Protein AF-0000000084991241 (afdb_homodimer)

Solvent-accessible surface area (backbone atoms only — not comparable to full-atom values): 56191 Å² total; per-residue (Å²): 125,85,72,79,78,46,62,22,39,19,55,12,37,28,38,15,40,10,32,26,46,8,38,33,33,57,78,67,68,42,85,61,60,56,41,78,39,54,29,81,85,65,48,77,44,79,46,64,44,72,45,77,48,76,60,95,70,32,11,34,12,25,14,63,29,43,26,50,63,23,91,48,83,62,43,68,37,41,25,29,13,36,32,29,78,37,83,52,76,44,83,46,61,34,62,17,34,6,31,23,66,34,50,50,51,98,45,55,55,77,35,48,34,53,34,70,50,17,47,50,27,28,53,50,35,33,57,75,64,49,59,90,92,59,23,26,40,36,34,37,27,20,74,67,20,44,68,48,18,72,78,48,67,33,61,79,55,34,29,44,65,11,30,68,31,38,44,54,73,26,57,28,59,53,80,44,65,64,65,52,51,50,52,41,50,44,41,50,36,25,27,41,59,72,64,46,40,56,37,37,37,14,48,44,69,69,46,42,52,50,46,44,74,64,52,46,55,70,71,36,50,36,64,37,53,42,39,50,48,64,48,44,44,49,38,41,71,75,61,33,50,30,37,29,44,38,39,44,45,74,48,44,36,17,25,41,27,47,23,37,46,48,42,74,87,59,34,51,36,36,47,32,28,50,21,22,50,31,24,47,51,22,45,23,39,64,55,29,46,50,30,60,67,39,92,44,68,66,56,31,49,50,55,31,51,76,67,71,44,52,45,36,38,15,51,44,16,38,38,19,13,49,42,50,20,56,72,37,69,62,57,34,47,41,11,13,37,24,18,50,96,86,66,49,75,58,18,23,11,68,52,23,42,54,56,33,44,77,62,72,20,87,62,76,82,39,69,68,55,55,73,54,16,38,34,41,31,11,44,7,57,62,34,61,34,46,31,24,21,50,41,42,31,48,53,69,32,26,79,41,40,32,21,38,63,70,58,27,57,75,67,72,49,81,63,47,70,60,54,84,74,52,63,67,53,51,53,49,49,58,63,49,18,74,76,28,19,28,25,38,47,40,75,10,18,46,36,54,90,48,63,51,65,58,47,49,65,76,44,59,88,50,60,71,46,46,38,55,29,34,30,60,63,51,49,48,31,20,75,66,68,41,66,55,51,74,43,42,63,42,58,34,47,95,38,74,49,72,62,55,53,53,54,53,49,70,73,40,48,38,40,35,36,37,33,12,81,90,34,25,58,32,53,51,8,47,54,34,34,74,72,70,44,24,76,33,43,24,29,38,36,19,46,50,79,41,96,76,43,44,74,40,78,74,46,35,29,40,55,32,46,67,62,80,78,90,46,50,66,23,40,38,36,38,50,75,125,84,71,80,77,46,63,21,40,19,54,12,38,29,36,14,40,9,33,26,46,8,38,32,33,57,79,68,68,42,84,61,60,57,40,79,39,53,30,82,83,66,48,77,44,78,45,63,45,72,44,78,47,75,60,97,71,31,12,33,12,24,12,63,30,43,27,51,65,23,92,47,83,63,43,68,38,42,27,29,13,37,30,29,78,36,83,51,77,43,83,47,60,33,62,18,34,6,31,22,66,34,51,50,52,97,47,55,56,75,35,47,35,52,34,69,51,18,48,50,25,28,52,52,36,33,56,74,64,49,58,89,90,58,22,27,38,36,34,37,26,20,73,68,19,43,67,49,18,72,76,49,69,33,63,80,53,34,29,46,66,11,30,67,31,38,44,53,72,27,59,28,59,54,80,46,65,64,66,53,52,49,53,39,50,46,40,50,35,26,26,42,59,71,65,46,40,57,37,36,37,16,46,45,69,70,48,43,53,52,46,44,73,63,53,46,56,69,70,35,52,36,64,38,54,42,40,49,47,64,48,43,44,48,38,40,72,74,60,32,50,30,38,29,43,38,38,43,46,73,48,43,35,17,26,40,27,47,23,37,47,48,44,75,86,57,34,50,36,38,45,31,28,51,22,22,50,30,25,48,50,21,44,23,39,64,55,30,46,50,29,60,67,39,92,44,68,66,57,32,50,50,55,31,52,76,68,72,43,50,48,35,37,15,52,43,15,38,38,19,12,50,42,49,20,56,72,38,68,63,57,34,47,41,10,14,37,25,17,50,97,86,66,48,76,59,18,22,10,68,52,24,42,54,54,33,45,77,62,72,21,86,62,77,82,39,68,68,55,56,72,53,16,38,33,41,30,10,44,7,58,62,34,59,34,48,30,25,21,50,43,44,31,47,54,70,34,25,81,42,40,32,21,37,63,70,57,28,57,74,67,72,48,80,62,46,69,60,53,82,75,52,62,67,52,52,54,48,49,58,63,48,18,72,76,28,19,28,25,36,48,40,74,10,19,46,36,53,91,48,64,51,66,59,48,50,66,76,43,61,88,52,60,71,45,47,38,56,28,34,30,61,65,50,48,48,30,20,74,65,68,39,66,55,51,75,43,41,63,42,57,34,46,94,39,75,48,73,64,54,52,52,54,54,49,71,74,39,47,37,39,35,35,37,32,12,82,90,35,24,58,33,54,51,8,47,55,34,34,75,72,71,44,22,77,33,43,24,31,37,36,21,47,50,80,42,97,75,43,43,75,41,78,73,45,36,29,40,55,31,48,69,62,79,80,89,46,51,64,24,42,37,37,37,52,75

Structure (mmCIF, N/CA/C/O backbone):
data_AF-0000000084991241-model_v1
#
loop_
_entity.id
_entity.type
_entity.pdbx_description
1 polymer 'Cobalt-precorrin-5B C(1)-methyltransferase'
#
loop_
_atom_site.group_PDB
_atom_site.id
_atom_site.type_symbol
_atom_site.label_atom_id
_atom_site.label_alt_id
_atom_site.label_comp_id
_atom_site.label_asym_id
_atom_site.label_entity_id
_atom_site.label_seq_id
_atom_site.pdbx_PDB_ins_code
_atom_site.Cartn_x
_atom_site.Cartn_y
_atom_site.Cartn_z
_atom_site.occupancy
_atom_site.B_iso_or_equiv
_atom_site.auth_seq_id
_atom_site.auth_comp_id
_atom_site.auth_asym_id
_atom_site.auth_atom_id
_atom_site.pdbx_PDB_model_num
ATOM 1 N N . MET A 1 1 ? -9.523 19.625 30.047 1 28.41 1 MET A N 1
ATOM 2 C CA . MET A 1 1 ? -9.273 21 29.609 1 28.41 1 MET A CA 1
ATOM 3 C C . MET A 1 1 ? -7.891 21.141 28.984 1 28.41 1 MET A C 1
ATOM 5 O O . MET A 1 1 ? -6.879 20.922 29.656 1 28.41 1 MET A O 1
ATOM 9 N N . LYS A 1 2 ? -7.734 20.703 27.797 1 43.97 2 LYS A N 1
ATOM 10 C CA . LYS A 1 2 ? -6.375 20.766 27.266 1 43.97 2 LYS A CA 1
ATOM 11 C C . LYS A 1 2 ? -5.754 22.141 27.5 1 43.97 2 LYS A C 1
ATOM 13 O O . LYS A 1 2 ? -6.297 23.156 27.062 1 43.97 2 LYS A O 1
ATOM 18 N N . LYS A 1 3 ? -5.043 22.297 28.469 1 47.41 3 LYS A N 1
ATOM 19 C CA . LYS A 1 3 ? -4.371 23.516 28.953 1 47.41 3 LYS A CA 1
ATOM 20 C C . LYS A 1 3 ? -3.645 24.219 27.812 1 47.41 3 LYS A C 1
ATOM 22 O O . LYS A 1 3 ? -2.893 23.594 27.062 1 47.41 3 LYS A O 1
ATOM 27 N N . SER A 1 4 ? -4.254 25.312 27.312 1 57.84 4 SER A N 1
ATOM 28 C CA . SER A 1 4 ? -3.654 26.172 26.312 1 57.84 4 SER A CA 1
ATOM 29 C C . SER A 1 4 ? -2.166 26.391 26.578 1 57.84 4 SER A C 1
ATOM 31 O O . SER A 1 4 ? -1.769 26.672 27.703 1 57.84 4 SER A O 1
ATOM 33 N N . ARG A 1 5 ? -1.235 25.812 25.797 1 69.88 5 ARG A N 1
ATOM 34 C CA . ARG A 1 5 ? 0.209 25.922 25.969 1 69.88 5 ARG A CA 1
ATOM 35 C C . ARG A 1 5 ? 0.643 27.391 25.969 1 69.88 5 ARG A C 1
ATOM 37 O O . ARG A 1 5 ? 0.166 28.188 25.172 1 69.88 5 ARG A O 1
ATOM 44 N N . ARG A 1 6 ? 1.425 27.75 27.031 1 75.5 6 ARG A N 1
ATOM 45 C CA . ARG A 1 6 ? 1.89 29.109 27.25 1 75.5 6 ARG A CA 1
ATOM 46 C C . ARG A 1 6 ? 2.939 29.5 26.203 1 75.5 6 ARG A C 1
ATOM 48 O O . ARG A 1 6 ? 3.896 28.766 25.969 1 75.5 6 ARG A O 1
ATOM 55 N N . HIS A 1 7 ? 2.686 30.625 25.562 1 83.12 7 HIS A N 1
ATOM 56 C CA . HIS A 1 7 ? 3.658 31.188 24.641 1 83.12 7 HIS A CA 1
ATOM 57 C C . HIS A 1 7 ? 4.832 31.812 25.391 1 83.12 7 HIS A C 1
ATOM 59 O O . HIS A 1 7 ? 4.727 32.094 26.578 1 83.12 7 HIS A O 1
ATOM 65 N N . GLY A 1 8 ? 5.977 31.891 24.719 1 87.25 8 GLY A N 1
ATOM 66 C CA . GLY A 1 8 ? 7.156 32.531 25.266 1 87.25 8 GLY A CA 1
ATOM 67 C C . GLY A 1 8 ? 7.684 33.656 24.375 1 87.25 8 GLY A C 1
ATOM 68 O O . GLY A 1 8 ? 6.965 34.156 23.516 1 87.25 8 GLY A O 1
ATOM 69 N N . TYR A 1 9 ? 8.93 34.094 24.766 1 92.25 9 TYR A N 1
ATOM 70 C CA . TYR A 1 9 ? 9.586 35.156 24 1 92.25 9 TYR A CA 1
ATOM 71 C C . TYR A 1 9 ? 10.852 34.625 23.328 1 92.25 9 TYR A C 1
ATOM 73 O O . TYR A 1 9 ? 11.562 33.812 23.906 1 92.25 9 TYR A O 1
ATOM 81 N N . THR A 1 10 ? 11.125 35.125 22.141 1 93.38 10 THR A N 1
ATOM 82 C CA . THR A 1 10 ? 12.312 34.688 21.406 1 93.38 10 THR A CA 1
ATOM 83 C C . THR A 1 10 ? 13.562 35.344 21.953 1 93.38 10 THR A C 1
ATOM 85 O O . THR A 1 10 ? 13.477 36.312 22.734 1 93.38 10 THR A O 1
ATOM 88 N N . THR A 1 11 ? 14.688 34.844 21.562 1 95.06 11 THR A N 1
ATOM 89 C CA . THR A 1 11 ? 15.945 35.469 21.953 1 95.06 11 THR A CA 1
ATOM 90 C C . THR A 1 11 ? 16.062 36.875 21.359 1 95.06 11 THR A C 1
ATOM 92 O O . THR A 1 11 ? 16.625 37.781 21.969 1 95.06 11 THR A O 1
ATOM 95 N N . GLY A 1 12 ? 15.477 37.062 20.234 1 95.62 12 GLY A N 1
ATOM 96 C CA . GLY A 1 12 ? 15.469 38.375 19.594 1 95.62 12 GLY A CA 1
ATOM 97 C C . GLY A 1 12 ? 14.68 39.406 20.375 1 95.62 12 GLY A C 1
ATOM 98 O O . GLY A 1 12 ? 15.141 40.531 20.562 1 95.62 12 GLY A O 1
ATOM 99 N N . ALA A 1 13 ? 13.57 38.969 20.797 1 95.88 13 ALA A N 1
ATOM 100 C CA . ALA A 1 13 ? 12.742 39.875 21.609 1 95.88 13 ALA A CA 1
ATOM 101 C C . ALA A 1 13 ? 13.438 40.219 22.922 1 95.88 13 ALA A C 1
ATOM 103 O O . ALA A 1 13 ? 13.391 41.375 23.375 1 95.88 13 ALA A O 1
ATOM 104 N N . CYS A 1 14 ? 14.016 39.25 23.5 1 97.31 14 CYS A N 1
ATOM 105 C CA . CYS A 1 14 ? 14.742 39.469 24.734 1 97.31 14 CYS A CA 1
ATOM 106 C C . CYS A 1 14 ? 15.898 40.438 24.531 1 97.31 14 CYS A C 1
ATOM 108 O O . CYS A 1 14 ? 16.109 41.344 25.344 1 97.31 14 CYS A O 1
ATOM 110 N N . ALA A 1 15 ? 16.609 40.25 23.5 1 98.12 15 ALA A N 1
ATOM 111 C CA . ALA A 1 15 ? 17.734 41.156 23.172 1 98.12 15 ALA A CA 1
ATOM 112 C C . ALA A 1 15 ? 17.266 42.562 22.938 1 98.12 15 ALA A C 1
ATOM 114 O O . ALA A 1 15 ? 17.891 43.531 23.406 1 98.12 15 ALA A O 1
ATOM 115 N N . ALA A 1 16 ? 16.219 42.719 22.219 1 97.81 16 ALA A N 1
ATOM 116 C CA . ALA A 1 16 ? 15.664 44.031 21.938 1 97.81 16 ALA A CA 1
ATOM 117 C C . ALA A 1 16 ? 15.219 44.719 23.219 1 97.81 16 ALA A C 1
ATOM 119 O O . ALA A 1 16 ? 15.469 45.906 23.422 1 97.81 16 ALA A O 1
ATOM 120 N N . ALA A 1 17 ? 14.555 43.969 24.047 1 97.88 17 ALA A N 1
ATOM 121 C CA . ALA A 1 17 ? 14.086 44.5 25.328 1 97.88 17 ALA A CA 1
ATOM 122 C C . ALA A 1 17 ? 15.258 44.938 26.203 1 97.88 17 ALA A C 1
ATOM 124 O O . ALA A 1 17 ? 15.234 46.031 26.781 1 97.88 17 ALA A O 1
ATOM 125 N N . ALA A 1 18 ? 16.234 44.125 26.297 1 98.38 18 ALA A N 1
ATOM 126 C CA . ALA A 1 18 ? 17.422 44.438 27.078 1 98.38 18 ALA A CA 1
ATOM 127 C C . ALA A 1 18 ? 18.109 45.688 26.531 1 98.38 18 ALA A C 1
ATOM 129 O O . ALA A 1 18 ? 18.531 46.562 27.312 1 98.38 18 ALA A O 1
ATOM 130 N N . ALA A 1 19 ? 18.25 45.781 25.281 1 98.44 19 ALA A N 1
ATOM 131 C CA . ALA A 1 19 ? 18.922 46.906 24.641 1 98.44 19 ALA A CA 1
ATOM 132 C C . ALA A 1 19 ? 18.156 48.219 24.922 1 98.44 19 ALA A C 1
ATOM 134 O O . ALA A 1 19 ? 18.766 49.25 25.234 1 98.44 19 ALA A O 1
ATOM 135 N N . LYS A 1 20 ? 16.875 48.188 24.75 1 98.12 20 LYS A N 1
ATOM 136 C CA . LYS A 1 20 ? 16.078 49.375 25 1 98.12 20 LYS A CA 1
ATOM 137 C C . LYS A 1 20 ? 16.156 49.812 26.453 1 98.12 20 LYS A C 1
ATOM 139 O O . LYS A 1 20 ? 16.297 51 26.75 1 98.12 20 LYS A O 1
ATOM 144 N N . ALA A 1 21 ? 16.062 48.875 27.328 1 98.12 21 ALA A N 1
ATOM 145 C CA . ALA A 1 21 ? 16.172 49.188 28.75 1 98.12 21 ALA A CA 1
ATOM 146 C C . ALA A 1 21 ? 17.531 49.812 29.078 1 98.12 21 ALA A C 1
ATOM 148 O O . ALA A 1 21 ? 17.594 50.781 29.828 1 98.12 21 ALA A O 1
ATOM 149 N N . ALA A 1 22 ? 18.578 49.281 28.531 1 98.31 22 ALA A N 1
ATOM 150 C CA . ALA A 1 22 ? 19.922 49.781 28.75 1 98.31 22 ALA A CA 1
ATOM 151 C C . ALA A 1 22 ? 20.047 51.219 28.188 1 98.31 22 ALA A C 1
ATOM 153 O O . ALA A 1 22 ? 20.672 52.062 28.812 1 98.31 22 ALA A O 1
ATOM 154 N N . ALA A 1 23 ? 19.516 51.438 27.047 1 97.75 23 ALA A N 1
ATOM 155 C CA . ALA A 1 23 ? 19.547 52.781 26.453 1 97.75 23 ALA A CA 1
ATOM 156 C C . ALA A 1 23 ? 18.797 53.781 27.312 1 97.75 23 ALA A C 1
ATOM 158 O O . ALA A 1 23 ? 19.266 54.906 27.5 1 97.75 23 ALA A O 1
ATOM 159 N N . LEU A 1 24 ? 17.641 53.375 27.797 1 97.44 24 LEU A N 1
ATOM 160 C CA . LEU A 1 24 ? 16.875 54.25 28.703 1 97.44 24 LEU A CA 1
ATOM 161 C C . LEU A 1 24 ? 17.688 54.594 29.938 1 97.44 24 LEU A C 1
ATOM 163 O O . LEU A 1 24 ? 17.703 55.75 30.359 1 97.44 24 LEU A O 1
ATOM 167 N N . LEU A 1 25 ? 18.328 53.656 30.406 1 97.38 25 LEU A N 1
ATOM 168 C CA . LEU A 1 25 ? 19.156 53.844 31.594 1 97.38 25 LEU A CA 1
ATOM 169 C C . LEU A 1 25 ? 20.344 54.75 31.297 1 97.38 25 LEU A C 1
ATOM 171 O O . LEU A 1 25 ? 20.672 55.625 32.094 1 97.38 25 LEU A O 1
ATOM 175 N N . LEU A 1 26 ? 21 54.531 30.234 1 96.69 26 LEU A N 1
ATOM 176 C CA . LEU A 1 26 ? 22.203 55.281 29.875 1 96.69 26 LEU A CA 1
ATOM 177 C C . LEU A 1 26 ? 21.875 56.719 29.547 1 96.69 26 LEU A C 1
ATOM 179 O O . LEU A 1 26 ? 22.484 57.656 30.094 1 96.69 26 LEU A O 1
ATOM 183 N N . PHE A 1 27 ? 20.922 57.031 28.719 1 95.81 27 PHE A N 1
ATOM 184 C CA . PHE A 1 27 ? 20.703 58.344 28.125 1 95.81 27 PHE A CA 1
ATOM 185 C C . PHE A 1 27 ? 19.656 59.125 28.906 1 95.81 27 PHE A C 1
ATOM 187 O O . PHE A 1 27 ? 19.625 60.375 28.859 1 95.81 27 PHE A O 1
ATOM 194 N N . HIS A 1 28 ? 18.734 58.438 29.625 1 95.19 28 HIS A N 1
ATOM 195 C CA . HIS A 1 28 ? 17.656 59.125 30.297 1 95.19 28 HIS A CA 1
ATOM 196 C C . HIS A 1 28 ? 17.719 58.938 31.812 1 95.19 28 HIS A C 1
ATOM 198 O O . HIS A 1 28 ? 16.938 59.5 32.562 1 95.19 28 HIS A O 1
ATOM 204 N N . GLY A 1 29 ? 18.516 58.031 32.219 1 94.25 29 GLY A N 1
ATOM 205 C CA . GLY A 1 29 ? 18.688 57.812 33.656 1 94.25 29 GLY A CA 1
ATOM 206 C C . GLY A 1 29 ? 17.516 57.062 34.281 1 94.25 29 GLY A C 1
ATOM 207 O O . GLY A 1 29 ? 17.266 57.188 35.469 1 94.25 29 GLY A O 1
ATOM 208 N N . VAL A 1 30 ? 16.781 56.375 33.5 1 94.5 30 VAL A N 1
ATOM 209 C CA . VAL A 1 30 ? 15.578 55.719 33.969 1 94.5 30 VAL A CA 1
ATOM 210 C C . VAL A 1 30 ? 15.789 54.219 33.969 1 94.5 30 VAL A C 1
ATOM 212 O O . VAL A 1 30 ? 16.109 53.625 32.938 1 94.5 30 VAL A O 1
ATOM 215 N N . SER A 1 31 ? 15.719 53.594 35.125 1 94.25 31 SER A N 1
ATOM 216 C CA . SER A 1 31 ? 15.734 52.156 35.25 1 94.25 31 SER A CA 1
ATOM 217 C C . SER A 1 31 ? 14.32 51.562 35.25 1 94.25 31 SER A C 1
ATOM 219 O O . SER A 1 31 ? 13.531 51.844 36.156 1 94.25 31 SER A O 1
ATOM 221 N N . VAL A 1 32 ? 14.023 50.719 34.281 1 93.88 32 VAL A N 1
ATOM 222 C CA . VAL A 1 32 ? 12.664 50.219 34.125 1 93.88 32 VAL A CA 1
ATOM 223 C C . VAL A 1 32 ? 12.609 48.75 34.531 1 93.88 32 VAL A C 1
ATOM 225 O O . VAL A 1 32 ? 13.57 48 34.344 1 93.88 32 VAL A O 1
ATOM 228 N N . ARG A 1 33 ? 11.438 48.312 35.031 1 94.19 33 ARG A N 1
ATOM 229 C CA . ARG A 1 33 ? 11.211 46.906 35.406 1 94.19 33 ARG A CA 1
ATOM 230 C C . ARG A 1 33 ? 10.625 46.125 34.25 1 94.19 33 ARG A C 1
ATOM 232 O O . ARG A 1 33 ? 10.719 44.875 34.219 1 94.19 33 ARG A O 1
ATOM 239 N N . GLU A 1 34 ? 9.93 46.844 33.406 1 96.44 34 GLU A N 1
ATOM 240 C CA . GLU A 1 34 ? 9.398 46.281 32.156 1 96.44 34 GLU A CA 1
ATOM 241 C C . GLU A 1 34 ? 9.586 47.219 30.984 1 96.44 34 GLU A C 1
ATOM 243 O O . GLU A 1 34 ? 9.672 48.438 31.172 1 96.44 34 GLU A O 1
ATOM 248 N N . VAL A 1 35 ? 9.688 46.688 29.859 1 95.31 35 VAL A N 1
ATOM 249 C CA . VAL A 1 35 ? 9.891 47.531 28.688 1 95.31 35 VAL A CA 1
ATOM 250 C C . VAL A 1 35 ? 9.016 47.031 27.547 1 95.31 35 VAL A C 1
ATOM 252 O O . VAL A 1 35 ? 8.805 45.812 27.391 1 95.31 35 VAL A O 1
ATOM 255 N N . LYS A 1 36 ? 8.539 47.969 26.797 1 94.5 36 LYS A N 1
ATOM 256 C CA . LYS A 1 36 ? 7.719 47.688 25.625 1 94.5 36 LYS A CA 1
ATOM 257 C C . LYS A 1 36 ? 8.547 47.75 24.344 1 94.5 36 LYS A C 1
ATOM 259 O O . LYS A 1 36 ? 9.289 48.719 24.125 1 94.5 36 LYS A O 1
ATOM 264 N N . ILE A 1 37 ? 8.422 46.688 23.578 1 94.38 37 ILE A N 1
ATOM 265 C CA . ILE A 1 37 ? 9.109 46.688 22.297 1 94.38 37 ILE A CA 1
ATOM 266 C C . ILE A 1 37 ? 8.109 46.344 21.188 1 94.38 37 ILE A C 1
ATOM 268 O O . ILE A 1 37 ? 7.031 45.812 21.438 1 94.38 37 ILE A O 1
ATOM 272 N N . LYS A 1 38 ? 8.562 46.688 19.969 1 92.12 38 LYS A N 1
ATOM 273 C CA . LYS A 1 38 ? 7.762 46.406 18.781 1 92.12 38 LYS A CA 1
ATOM 274 C C . LYS A 1 38 ? 8.453 45.375 17.891 1 92.12 38 LYS A C 1
ATOM 276 O O . LYS A 1 38 ? 9.648 45.5 17.609 1 92.12 38 LYS A O 1
ATOM 281 N N . THR A 1 39 ? 7.645 44.438 17.516 1 89.5 39 THR A N 1
ATOM 282 C CA . THR A 1 39 ? 8.188 43.469 16.578 1 89.5 39 THR A CA 1
ATOM 283 C C . THR A 1 39 ? 8.172 44 15.148 1 89.5 39 THR A C 1
ATOM 285 O O . THR A 1 39 ? 7.523 45 14.867 1 89.5 39 THR A O 1
ATOM 288 N N . PRO A 1 40 ? 8.938 43.312 14.289 1 81.56 40 PRO A N 1
ATOM 289 C CA . PRO A 1 40 ? 8.93 43.75 12.898 1 81.56 40 PRO A CA 1
ATOM 290 C C . PRO A 1 40 ? 7.543 43.719 12.266 1 81.56 40 PRO A C 1
ATOM 292 O O . PRO A 1 40 ? 7.281 44.438 11.297 1 81.56 40 PRO A O 1
ATOM 295 N N . GLN A 1 41 ? 6.668 42.969 12.828 1 76.5 41 GLN A N 1
ATOM 296 C CA . GLN A 1 41 ? 5.305 42.875 12.312 1 76.5 41 GLN A CA 1
ATOM 297 C C . GLN A 1 41 ? 4.383 43.875 12.977 1 76.5 41 GLN A C 1
ATOM 299 O O . GLN A 1 41 ? 3.18 43.906 12.711 1 76.5 41 GLN A O 1
ATOM 304 N N . GLY A 1 42 ? 4.945 44.625 13.867 1 77.25 42 GLY A N 1
ATOM 305 C CA . GLY A 1 42 ? 4.199 45.719 14.477 1 77.25 42 GLY A CA 1
ATOM 306 C C . GLY A 1 42 ? 3.518 45.312 15.766 1 77.25 42 GLY A C 1
ATOM 307 O O . GLY A 1 42 ? 2.77 46.094 16.344 1 77.25 42 GLY A O 1
ATOM 308 N N . LYS A 1 43 ? 3.785 44.188 16.156 1 78.62 43 LYS A N 1
ATOM 309 C CA . LYS A 1 43 ? 3.189 43.75 17.406 1 78.62 43 LYS A CA 1
ATOM 310 C C . LYS A 1 43 ? 3.965 44.281 18.609 1 78.62 43 LYS A C 1
ATOM 312 O O . LYS A 1 43 ? 5.195 44.281 18.594 1 78.62 43 LYS A O 1
ATOM 317 N N . GLU A 1 44 ? 3.178 44.719 19.609 1 87.5 44 GLU A N 1
ATOM 318 C CA . GLU A 1 44 ? 3.816 45.219 20.828 1 87.5 44 GLU A CA 1
ATOM 319 C C . GLU A 1 44 ? 3.951 44.125 21.875 1 87.5 44 GLU A C 1
ATOM 321 O O . GLU A 1 44 ? 3.008 43.375 22.125 1 87.5 44 GLU A O 1
ATOM 326 N N . LEU A 1 45 ? 5.133 44.062 22.438 1 91.31 45 LEU A N 1
ATOM 327 C CA . LEU A 1 45 ? 5.43 43.125 23.5 1 91.31 45 LEU A CA 1
ATOM 328 C C . LEU A 1 45 ? 5.945 43.812 24.75 1 91.31 45 LEU A C 1
ATOM 330 O O . LEU A 1 45 ? 6.652 44.844 24.641 1 91.31 45 LEU A O 1
ATOM 334 N N . VAL A 1 46 ? 5.57 43.281 25.859 1 92.62 46 VAL A N 1
ATOM 335 C CA . VAL A 1 46 ? 6.074 43.812 27.125 1 92.62 46 VAL A CA 1
ATOM 336 C C . VAL A 1 46 ? 6.883 42.719 27.844 1 92.62 46 VAL A C 1
ATOM 338 O O . VAL A 1 46 ? 6.367 41.656 28.141 1 92.62 46 VAL A O 1
ATOM 341 N N . LEU A 1 47 ? 8.148 43.031 28.109 1 95.19 47 LEU A N 1
ATOM 342 C CA . LEU A 1 47 ? 9.023 42.031 28.75 1 95.19 47 LEU A CA 1
ATOM 343 C C . LEU A 1 47 ? 9.57 42.594 30.062 1 95.19 47 LEU A C 1
ATOM 345 O O . LEU A 1 47 ? 9.914 43.781 30.141 1 95.19 47 LEU A O 1
ATOM 349 N N . PRO A 1 48 ? 9.719 41.719 31.016 1 95.75 48 PRO A N 1
ATOM 350 C CA . PRO A 1 48 ? 10.336 42.156 32.281 1 95.75 48 PRO A CA 1
ATOM 351 C C . PRO A 1 48 ? 11.859 42.281 32.188 1 95.75 48 PRO A C 1
ATOM 353 O O . PRO A 1 48 ? 12.5 41.469 31.5 1 95.75 48 PRO A O 1
ATOM 356 N N . VAL A 1 49 ? 12.445 43.281 32.875 1 97.06 49 VAL A N 1
ATOM 357 C CA . VAL A 1 49 ? 13.891 43.469 32.938 1 97.06 49 VAL A CA 1
ATOM 358 C C . VAL A 1 49 ? 14.438 42.875 34.25 1 97.06 49 VAL A C 1
ATOM 360 O O . VAL A 1 49 ? 14.008 43.25 35.344 1 97.06 49 VAL A O 1
ATOM 363 N N . ALA A 1 50 ? 15.336 41.969 34.094 1 96.88 50 ALA A N 1
ATOM 364 C CA . ALA A 1 50 ? 15.812 41.188 35.25 1 96.88 50 ALA A CA 1
ATOM 365 C C . ALA A 1 50 ? 16.938 41.938 35.969 1 96.88 50 ALA A C 1
ATOM 367 O O . ALA A 1 50 ? 17.109 41.75 37.188 1 96.88 50 ALA A O 1
ATOM 368 N N . SER A 1 51 ? 17.781 42.625 35.219 1 96.44 51 SER A N 1
ATOM 369 C CA . SER A 1 51 ? 18.906 43.344 35.844 1 96.44 51 SER A CA 1
ATOM 370 C C . SER A 1 51 ? 19.234 44.625 35.094 1 96.44 51 SER A C 1
ATOM 372 O O . SER A 1 51 ? 18.984 44.719 33.875 1 96.44 51 SER A O 1
ATOM 374 N N . ALA A 1 52 ? 19.766 45.625 35.781 1 97.31 52 ALA A N 1
ATOM 375 C CA . ALA A 1 52 ? 20.188 46.906 35.25 1 97.31 52 ALA A CA 1
ATOM 376 C C . ALA A 1 52 ? 21.406 47.438 35.969 1 97.31 52 ALA A C 1
ATOM 378 O O . ALA A 1 52 ? 21.453 47.469 37.219 1 97.31 52 ALA A O 1
ATOM 379 N N . GLU A 1 53 ? 22.391 47.75 35.219 1 96.69 53 GLU A N 1
ATOM 380 C CA . GLU A 1 53 ? 23.625 48.281 35.781 1 96.69 53 GLU A CA 1
ATOM 381 C C . GLU A 1 53 ? 24.125 49.469 34.938 1 96.69 53 GLU A C 1
ATOM 383 O O . GLU A 1 53 ? 24.125 49.406 33.719 1 96.69 53 GLU A O 1
ATOM 388 N N . LYS A 1 54 ? 24.516 50.531 35.594 1 95.88 54 LYS A N 1
ATOM 389 C CA . LYS A 1 54 ? 25.094 51.688 34.906 1 95.88 54 LYS A CA 1
ATOM 390 C C . LYS A 1 54 ? 26.531 51.938 35.344 1 95.88 54 LYS A C 1
ATOM 392 O O . LYS A 1 54 ? 26.844 51.938 36.531 1 95.88 54 LYS A O 1
ATOM 397 N N . GLY A 1 55 ? 27.453 52 34.375 1 93 55 GLY A N 1
ATOM 398 C CA . GLY A 1 55 ? 28.859 52.312 34.625 1 93 55 GLY A CA 1
ATOM 399 C C . GLY A 1 55 ? 29.25 53.688 34.062 1 93 55 GLY A C 1
ATOM 400 O O . GLY A 1 55 ? 28.375 54.531 33.812 1 93 55 GLY A O 1
ATOM 401 N N . GLU A 1 56 ? 30.609 53.844 34.031 1 92.25 56 GLU A N 1
ATOM 402 C CA . GLU A 1 56 ? 31.094 55.094 33.469 1 92.25 56 GLU A CA 1
ATOM 403 C C . GLU A 1 56 ? 30.984 55.062 31.938 1 92.25 56 GLU A C 1
ATOM 405 O O . GLU A 1 56 ? 31.859 54.562 31.25 1 92.25 56 GLU A O 1
ATOM 410 N N . GLY A 1 57 ? 30.047 55.594 31.391 1 93.56 57 GLY A N 1
ATOM 411 C CA . GLY A 1 57 ? 29.875 55.719 29.953 1 93.56 57 GLY A CA 1
ATOM 412 C C . GLY A 1 57 ? 29.156 54.531 29.312 1 93.56 57 GLY A C 1
ATOM 413 O O . GLY A 1 57 ? 29.234 54.344 28.109 1 93.56 57 GLY A O 1
ATOM 414 N N . TRP A 1 58 ? 28.656 53.719 30.141 1 96.69 58 TRP A N 1
ATOM 415 C CA . TRP A 1 58 ? 27.922 52.594 29.594 1 96.69 58 TRP A CA 1
ATOM 416 C C . TRP A 1 58 ? 26.812 52.156 30.531 1 96.69 58 TRP A C 1
ATOM 418 O O . TRP A 1 58 ? 26.781 52.562 31.703 1 96.69 58 TRP A O 1
ATOM 428 N N . ALA A 1 59 ? 25.797 51.438 30.031 1 98.19 59 ALA A N 1
ATOM 429 C CA . ALA A 1 59 ? 24.734 50.781 30.812 1 98.19 59 ALA A CA 1
ATOM 430 C C . ALA A 1 59 ? 24.469 49.375 30.281 1 98.19 59 ALA A C 1
ATOM 432 O O . ALA A 1 59 ? 24.656 49.094 29.094 1 98.19 59 ALA A O 1
ATOM 433 N N . CYS A 1 60 ? 24.094 48.438 31.156 1 98.25 60 CYS A N 1
ATOM 434 C CA . CYS A 1 60 ? 23.844 47.062 30.812 1 98.25 60 CYS A CA 1
ATOM 435 C C . CYS A 1 60 ? 22.562 46.562 31.469 1 98.25 60 CYS A C 1
ATOM 437 O O . CYS A 1 60 ? 22.375 46.75 32.688 1 98.25 60 CYS A O 1
ATOM 439 N N . CYS A 1 61 ? 21.703 46 30.703 1 98.44 61 CYS A N 1
ATOM 440 C CA . CYS A 1 61 ? 20.5 45.375 31.234 1 98.44 61 CYS A CA 1
ATOM 441 C C . CYS A 1 61 ? 20.344 43.938 30.766 1 98.44 61 CYS A C 1
ATOM 443 O O . CYS A 1 61 ? 20.875 43.562 29.719 1 98.44 61 CYS A O 1
ATOM 445 N N . GLY A 1 62 ? 19.656 43.125 31.562 1 98.06 62 GLY A N 1
ATOM 446 C CA . GLY A 1 62 ? 19.438 41.719 31.266 1 98.06 62 GLY A CA 1
ATOM 447 C C . GLY A 1 62 ? 17.984 41.344 31.281 1 98.06 62 GLY A C 1
ATOM 448 O O . GLY A 1 62 ? 17.203 41.812 32.125 1 98.06 62 GLY A O 1
ATOM 449 N N . VAL A 1 63 ? 17.656 40.469 30.328 1 97.88 63 VAL A N 1
ATOM 450 C CA . VAL A 1 63 ? 16.312 39.906 30.25 1 97.88 63 VAL A CA 1
ATOM 451 C C . VAL A 1 63 ? 16.391 38.375 30.234 1 97.88 63 VAL A C 1
ATOM 453 O O . VAL A 1 63 ? 17.141 37.812 29.438 1 97.88 63 VAL A O 1
ATOM 456 N N . VAL A 1 64 ? 15.641 37.719 31.062 1 96.94 64 VAL A N 1
ATOM 457 C CA . VAL A 1 64 ? 15.625 36.25 31.125 1 96.94 64 VAL A CA 1
ATOM 458 C C . VAL A 1 64 ? 14.688 35.719 30.062 1 96.94 64 VAL A C 1
ATOM 460 O O . VAL A 1 64 ? 13.523 36.094 29.984 1 96.94 64 VAL A O 1
ATOM 463 N N . LYS A 1 65 ? 15.195 34.812 29.25 1 95.19 65 LYS A N 1
ATOM 464 C CA . LYS A 1 65 ? 14.375 34.219 28.203 1 95.19 65 LYS A CA 1
ATOM 465 C C . LYS A 1 65 ? 13.398 33.188 28.781 1 95.19 65 LYS A C 1
ATOM 467 O O . LYS A 1 65 ? 13.812 32.219 29.422 1 95.19 65 LYS A O 1
ATOM 472 N N . ASP A 1 66 ? 12.203 33.438 28.531 1 91.94 66 ASP A N 1
ATOM 473 C CA . ASP A 1 66 ? 11.109 32.531 28.859 1 91.94 66 ASP A CA 1
ATOM 474 C C . ASP A 1 66 ? 10.5 31.922 27.594 1 91.94 66 ASP A C 1
ATOM 476 O O . ASP A 1 66 ? 9.812 32.625 26.844 1 91.94 66 ASP A O 1
ATOM 480 N N . ALA A 1 67 ? 10.719 30.641 27.484 1 89.94 67 ALA A N 1
ATOM 481 C CA . ALA A 1 67 ? 10.258 29.969 26.266 1 89.94 67 ALA A CA 1
ATOM 482 C C . ALA A 1 67 ? 8.836 29.453 26.438 1 89.94 67 ALA A C 1
ATOM 484 O O . ALA A 1 67 ? 8.32 28.75 25.578 1 89.94 67 ALA A O 1
ATOM 485 N N . GLY A 1 68 ? 8.234 29.812 27.484 1 87.62 68 GLY A N 1
ATOM 486 C CA . GLY A 1 68 ? 6.938 29.219 27.766 1 87.62 68 GLY A CA 1
ATOM 487 C C . GLY A 1 68 ? 6.992 27.719 27.938 1 87.62 68 GLY A C 1
ATOM 488 O O . GLY A 1 68 ? 7.812 27.219 28.719 1 87.62 68 GLY A O 1
ATOM 489 N N . ASP A 1 69 ? 6.117 26.969 27.156 1 81.12 69 ASP A N 1
ATOM 490 C CA . ASP A 1 69 ? 6.066 25.516 27.297 1 81.12 69 ASP A CA 1
ATOM 491 C C . ASP A 1 69 ? 6.902 24.828 26.219 1 81.12 69 ASP A C 1
ATOM 493 O O . ASP A 1 69 ? 6.883 23.609 26.094 1 81.12 69 ASP A O 1
ATOM 497 N N . ASP A 1 70 ? 7.484 25.609 25.453 1 84.56 70 ASP A N 1
ATOM 498 C CA . ASP A 1 70 ? 8.352 25.047 24.422 1 84.56 70 ASP A CA 1
ATOM 499 C C . ASP A 1 70 ? 9.633 24.484 25.031 1 84.56 70 ASP A C 1
ATOM 501 O O . ASP A 1 70 ? 10.211 25.094 25.938 1 84.56 70 ASP A O 1
ATOM 505 N N . PRO A 1 71 ? 9.953 23.266 24.656 1 82.38 71 PRO A N 1
ATOM 506 C CA . PRO A 1 71 ? 11.219 22.719 25.141 1 82.38 71 PRO A CA 1
ATOM 507 C C . PRO A 1 71 ? 12.438 23.359 24.469 1 82.38 71 PRO A C 1
ATOM 509 O O . PRO A 1 71 ? 13.297 22.641 23.938 1 82.38 71 PRO A O 1
ATOM 512 N N . ASP A 1 72 ? 12.555 24.547 24.578 1 85.31 72 ASP A N 1
ATOM 513 C CA . ASP A 1 72 ? 13.656 25.328 24 1 85.31 72 ASP A CA 1
ATOM 514 C C . ASP A 1 72 ? 14.859 25.328 24.938 1 85.31 72 ASP A C 1
ATOM 516 O O . ASP A 1 72 ? 14.766 25.75 26.094 1 85.31 72 ASP A O 1
ATOM 520 N N . VAL A 1 73 ? 15.977 24.969 24.438 1 88.56 73 VAL A N 1
ATOM 521 C CA . VAL A 1 73 ? 17.172 24.781 25.266 1 88.56 73 VAL A CA 1
ATOM 522 C C . VAL A 1 73 ? 17.672 26.141 25.75 1 88.56 73 VAL A C 1
ATOM 524 O O . VAL A 1 73 ? 18.469 26.219 26.688 1 88.56 73 VAL A O 1
ATOM 527 N N . THR A 1 74 ? 17.219 27.203 25.125 1 91.31 74 THR A N 1
ATOM 528 C CA . THR A 1 74 ? 17.688 28.531 25.5 1 91.31 74 THR A CA 1
ATOM 529 C C . THR A 1 74 ? 16.828 29.109 26.625 1 91.31 74 THR A C 1
ATOM 531 O O . THR A 1 74 ? 17.078 30.219 27.094 1 91.31 74 THR A O 1
ATOM 534 N N . HIS A 1 75 ? 15.852 28.328 27 1 91.69 75 HIS A N 1
ATOM 535 C CA . HIS A 1 75 ? 15 28.75 28.094 1 91.69 75 HIS A CA 1
ATOM 536 C C . HIS A 1 75 ? 15.828 29 29.359 1 91.69 75 HIS A C 1
ATOM 538 O O . HIS A 1 75 ? 16.688 28.203 29.719 1 91.69 75 HIS A O 1
ATOM 544 N N . GLY A 1 76 ? 15.547 30.109 29.984 1 92.56 76 GLY A N 1
ATOM 545 C CA . GLY A 1 76 ? 16.188 30.391 31.25 1 92.56 76 GLY A CA 1
ATOM 546 C C . GLY A 1 76 ? 17.469 31.188 31.109 1 92.56 76 GLY A C 1
ATOM 547 O O . GLY A 1 76 ? 17.969 31.75 32.062 1 92.56 76 GLY A O 1
ATOM 548 N N . LEU A 1 77 ? 17.984 31.281 29.922 1 95.31 77 LEU A N 1
ATOM 549 C CA . LEU A 1 77 ? 19.188 32.094 29.703 1 95.31 77 LEU A CA 1
ATOM 550 C C . LEU A 1 77 ? 18.875 33.562 29.828 1 95.31 77 LEU A C 1
ATOM 552 O O . LEU A 1 77 ? 17.766 34 29.469 1 95.31 77 LEU A O 1
ATOM 556 N N . THR A 1 78 ? 19.812 34.312 30.312 1 97.44 78 THR A N 1
ATOM 557 C CA . THR A 1 78 ? 19.672 35.75 30.359 1 97.44 78 THR A CA 1
ATOM 558 C C . THR A 1 78 ? 20.375 36.406 29.172 1 97.44 78 THR A C 1
ATOM 560 O O . THR A 1 78 ? 21.562 36.156 28.938 1 97.44 78 THR A O 1
ATOM 563 N N . VAL A 1 79 ? 19.672 37.125 28.453 1 98.12 79 VAL A N 1
ATOM 564 C CA . VAL A 1 79 ? 20.219 37.906 27.359 1 98.12 79 VAL A CA 1
ATOM 565 C C . VAL A 1 79 ? 20.562 39.312 27.844 1 98.12 79 VAL A C 1
ATOM 567 O O . VAL A 1 79 ? 19.703 40.062 28.328 1 98.12 79 VAL A O 1
ATOM 570 N N . TYR A 1 80 ? 21.828 39.688 27.672 1 98.38 80 TYR A N 1
ATOM 571 C CA . TYR A 1 80 ? 22.297 41 28.109 1 98.38 80 TYR A CA 1
ATOM 572 C C . TYR A 1 80 ? 22.531 41.906 26.922 1 98.38 80 TYR A C 1
ATOM 574 O O . TYR A 1 80 ? 22.938 41.438 25.844 1 98.38 80 TYR A O 1
ATOM 582 N N . ALA A 1 81 ? 22.281 43.188 27.125 1 98.62 81 ALA A N 1
ATOM 583 C CA . ALA A 1 81 ? 22.688 44.219 26.188 1 98.62 81 ALA A CA 1
ATOM 584 C C . ALA A 1 81 ? 23.453 45.344 26.875 1 98.62 81 ALA A C 1
ATOM 586 O O . ALA A 1 81 ? 22.984 45.906 27.859 1 98.62 81 ALA A O 1
ATOM 587 N N . THR A 1 82 ? 24.656 45.562 26.406 1 98.44 82 THR A N 1
ATOM 588 C CA . THR A 1 82 ? 25.453 46.688 26.859 1 98.44 82 THR A CA 1
ATOM 589 C C . THR A 1 82 ? 25.422 47.812 25.828 1 98.44 82 THR A C 1
ATOM 591 O O . THR A 1 82 ? 25.719 47.594 24.656 1 98.44 82 THR A O 1
ATOM 594 N N . VAL A 1 83 ? 25.109 49 26.312 1 98.06 83 VAL A N 1
ATOM 595 C CA . VAL A 1 83 ? 25 50.156 25.406 1 98.06 83 VAL A CA 1
ATOM 596 C C . VAL A 1 83 ? 26 51.219 25.828 1 98.06 83 VAL A C 1
ATOM 598 O O . VAL A 1 83 ? 26.156 51.531 27.016 1 98.06 83 VAL A O 1
ATOM 601 N N . ALA A 1 84 ? 26.688 51.75 24.828 1 97.81 84 ALA A N 1
ATOM 602 C CA . ALA A 1 84 ? 27.625 52.844 25.016 1 97.81 84 ALA A CA 1
ATOM 603 C C . ALA A 1 84 ? 27.438 53.906 23.938 1 97.81 84 ALA A C 1
ATOM 605 O O . ALA A 1 84 ? 27.047 53.594 22.812 1 97.81 84 ALA A O 1
ATOM 606 N N . PRO A 1 85 ? 27.75 55.156 24.297 1 96.25 85 PRO A N 1
ATOM 607 C CA . PRO A 1 85 ? 27.578 56.219 23.297 1 96.25 85 PRO A CA 1
ATOM 608 C C . PRO A 1 85 ? 28.562 56.094 22.125 1 96.25 85 PRO A C 1
ATOM 610 O O . PRO A 1 85 ? 29.703 55.656 22.328 1 96.25 85 PRO A O 1
ATOM 613 N N . ALA A 1 86 ? 28.078 56.375 20.953 1 95.31 86 ALA A N 1
ATOM 614 C CA . ALA A 1 86 ? 28.891 56.375 19.75 1 95.31 86 ALA A CA 1
ATOM 615 C C . ALA A 1 86 ? 28.312 57.375 18.719 1 95.31 86 ALA A C 1
ATOM 617 O O . ALA A 1 86 ? 27.297 58 18.969 1 95.31 86 ALA A O 1
ATOM 618 N N . SER A 1 87 ? 29.109 57.531 17.656 1 93.62 87 SER A N 1
ATOM 619 C CA . SER A 1 87 ? 28.672 58.438 16.594 1 93.62 87 SER A CA 1
ATOM 620 C C . SER A 1 87 ? 27.531 57.844 15.781 1 93.62 87 SER A C 1
ATOM 622 O O . SER A 1 87 ? 26.625 58.562 15.367 1 93.62 87 SER A O 1
ATOM 624 N N . GLU A 1 88 ? 27.672 56.562 15.633 1 94.31 88 GLU A N 1
ATOM 625 C CA . GLU A 1 88 ? 26.672 55.875 14.859 1 94.31 88 GLU A CA 1
ATOM 626 C C . GLU A 1 88 ? 26.094 54.688 15.641 1 94.31 88 GLU A C 1
ATOM 628 O O . GLU A 1 88 ? 26.734 54.188 16.562 1 94.31 88 GLU A O 1
ATOM 633 N N . LEU A 1 89 ? 24.859 54.312 15.227 1 94.56 89 LEU A N 1
ATOM 634 C CA . LEU A 1 89 ? 24.219 53.156 15.852 1 94.56 89 LEU A CA 1
ATOM 635 C C . LEU A 1 89 ? 24.75 51.875 15.266 1 94.56 89 LEU A C 1
ATOM 637 O O . LEU A 1 89 ? 24.625 51.625 14.062 1 94.56 89 LEU A O 1
ATOM 641 N N . ARG A 1 90 ? 25.422 51.062 16.094 1 95.38 90 ARG A N 1
ATOM 642 C CA . ARG A 1 90 ? 26 49.781 15.633 1 95.38 90 ARG A CA 1
ATOM 643 C C . ARG A 1 90 ? 25.656 48.656 16.594 1 95.38 90 ARG A C 1
ATOM 645 O O . ARG A 1 90 ? 25.469 48.875 17.781 1 95.38 90 ARG A O 1
ATOM 652 N N . LEU A 1 91 ? 25.578 47.406 15.992 1 96.44 91 LEU A N 1
ATOM 653 C CA . LEU A 1 91 ? 25.266 46.219 16.75 1 96.44 91 LEU A CA 1
ATOM 654 C C . LEU A 1 91 ? 26.438 45.219 16.734 1 96.44 91 LEU A C 1
ATOM 656 O O . LEU A 1 91 ? 27 44.938 15.68 1 96.44 91 LEU A O 1
ATOM 660 N N . GLU A 1 92 ? 26.844 44.75 17.906 1 96.94 92 GLU A N 1
ATOM 661 C CA . GLU A 1 92 ? 27.953 43.812 18.047 1 96.94 92 GLU A CA 1
ATOM 662 C C . GLU A 1 92 ? 27.562 42.625 18.891 1 96.94 92 GLU A C 1
ATOM 664 O O . GLU A 1 92 ? 26.578 42.656 19.625 1 96.94 92 GLU A O 1
ATOM 669 N N . GLY A 1 93 ? 28.312 41.531 18.703 1 97.38 93 GLY A N 1
ATOM 670 C CA . GLY A 1 93 ? 28.125 40.312 19.5 1 97.38 93 GLY A CA 1
ATOM 671 C C . GLY A 1 93 ? 29.156 40.125 20.578 1 97.38 93 GLY A C 1
ATOM 672 O O . GLY A 1 93 ? 30.359 40.25 20.328 1 97.38 93 GLY A O 1
ATOM 673 N N . GLY A 1 94 ? 28.719 39.875 21.719 1 96.88 94 GLY A N 1
ATOM 674 C CA . GLY A 1 94 ? 29.594 39.594 22.844 1 96.88 94 GLY A CA 1
ATOM 675 C C . GLY A 1 94 ? 29.672 38.125 23.203 1 96.88 94 GLY A C 1
ATOM 676 O O . GLY A 1 94 ? 29.344 37.281 22.391 1 96.88 94 GLY A O 1
ATOM 677 N N . PRO A 1 95 ? 30.172 37.875 24.391 1 96.62 95 PRO A N 1
ATOM 678 C CA . PRO A 1 95 ? 30.297 36.469 24.812 1 96.62 95 PRO A CA 1
ATOM 679 C C . PRO A 1 95 ? 28.953 35.719 24.797 1 96.62 95 PRO A C 1
ATOM 681 O O . PRO A 1 95 ? 27.938 36.281 25.203 1 96.62 95 PRO A O 1
ATOM 684 N N . GLY A 1 96 ? 29.047 34.469 24.281 1 97.56 96 GLY A N 1
ATOM 685 C CA . GLY A 1 96 ? 27.859 33.656 24.281 1 97.56 96 GLY A CA 1
ATOM 686 C C . GLY A 1 96 ? 27.031 33.781 23.016 1 97.56 96 GLY A C 1
ATOM 687 O O . GLY A 1 96 ? 26.109 33 22.781 1 97.56 96 GLY A O 1
ATOM 688 N N . VAL A 1 97 ? 27.219 34.781 22.281 1 97.94 97 VAL A N 1
ATOM 689 C CA . VAL A 1 97 ? 26.625 34.938 20.953 1 97.94 97 VAL A CA 1
ATOM 690 C C . VAL A 1 97 ? 27.547 34.312 19.906 1 97.94 97 VAL A C 1
ATOM 692 O O . VAL A 1 97 ? 28.734 34.656 19.828 1 97.94 97 VAL A O 1
ATOM 695 N N . GLY A 1 98 ? 26.984 33.469 19.125 1 97 98 GLY A N 1
ATOM 696 C CA . GLY A 1 98 ? 27.781 32.781 18.125 1 97 98 GLY A CA 1
ATOM 697 C C . GLY A 1 98 ? 28.234 33.656 16.984 1 97 98 GLY A C 1
ATOM 698 O O . GLY A 1 98 ? 27.719 34.75 16.797 1 97 98 GLY A O 1
ATOM 699 N N . VAL A 1 99 ? 29.203 33.125 16.266 1 97.19 99 VAL A N 1
ATOM 700 C CA . VAL A 1 99 ? 29.703 33.75 15.055 1 97.19 99 VAL A CA 1
ATOM 701 C C . VAL A 1 99 ? 29.5 32.812 13.859 1 97.19 99 VAL A C 1
ATOM 703 O O . VAL A 1 99 ? 29.797 31.625 13.938 1 97.19 99 VAL A O 1
ATOM 706 N N . VAL A 1 100 ? 28.984 33.344 12.828 1 96.19 100 VAL A N 1
ATOM 707 C CA . VAL A 1 100 ? 28.75 32.594 11.609 1 96.19 100 VAL A CA 1
ATOM 708 C C . VAL A 1 100 ? 30.078 32.312 10.914 1 96.19 100 VAL A C 1
ATOM 710 O O . VAL A 1 100 ? 30.875 33.219 10.695 1 96.19 100 VAL A O 1
ATOM 713 N N . THR A 1 101 ? 30.312 31.047 10.578 1 95.5 101 THR A N 1
ATOM 714 C CA . THR A 1 101 ? 31.594 30.703 9.969 1 95.5 101 THR A CA 1
ATOM 715 C C . THR A 1 101 ? 31.391 30.141 8.562 1 95.5 101 THR A C 1
ATOM 717 O O . THR A 1 101 ? 32.344 30.078 7.777 1 95.5 101 THR A O 1
ATOM 720 N N . ARG A 1 102 ? 30.281 29.703 8.281 1 92.5 102 ARG A N 1
ATOM 721 C CA . ARG A 1 102 ? 29.969 29.109 6.984 1 92.5 102 ARG A CA 1
ATOM 722 C C . ARG A 1 102 ? 28.969 29.969 6.211 1 92.5 102 ARG A C 1
ATOM 724 O O . ARG A 1 102 ? 28.141 30.656 6.812 1 92.5 102 ARG A O 1
ATOM 731 N N . PRO A 1 103 ? 29 29.922 4.93 1 93.25 103 PRO A N 1
ATOM 732 C CA . PRO A 1 103 ? 28.047 30.688 4.129 1 93.25 103 PRO A CA 1
ATOM 733 C C . PRO A 1 103 ? 26.672 30.031 4.07 1 93.25 103 PRO A C 1
ATOM 735 O O . PRO A 1 103 ? 26.484 28.906 4.562 1 93.25 103 PRO A O 1
ATOM 738 N N . GLY A 1 104 ? 25.719 30.828 3.504 1 91.38 104 GLY A N 1
ATOM 739 C CA . GLY A 1 104 ? 24.422 30.234 3.236 1 91.38 104 GLY A CA 1
ATOM 740 C C . GLY A 1 104 ? 23.344 30.703 4.188 1 91.38 104 GLY A C 1
ATOM 741 O O . GLY A 1 104 ? 22.156 30.438 3.98 1 91.38 104 GLY A O 1
ATOM 742 N N . LEU A 1 105 ? 23.75 31.375 5.227 1 92.25 105 LEU A N 1
ATOM 743 C CA . LEU A 1 105 ? 22.797 31.922 6.195 1 92.25 105 LEU A CA 1
ATOM 744 C C . LEU A 1 105 ? 22.531 33.406 5.902 1 92.25 105 LEU A C 1
ATOM 746 O O . LEU A 1 105 ? 23.25 34.031 5.133 1 92.25 105 LEU A O 1
ATOM 750 N N . PRO A 1 106 ? 21.422 33.875 6.457 1 91.25 106 PRO A N 1
ATOM 751 C CA . PRO A 1 106 ? 21.109 35.281 6.23 1 91.25 106 PRO A CA 1
ATOM 752 C C . PRO A 1 106 ? 22.203 36.219 6.754 1 91.25 106 PRO A C 1
ATOM 754 O O . PRO A 1 106 ? 22.391 37.312 6.227 1 91.25 106 PRO A O 1
ATOM 757 N N . VAL A 1 107 ? 23 35.781 7.715 1 93.19 107 VAL A N 1
ATOM 758 C CA . VAL A 1 107 ? 24.125 36.5 8.273 1 93.19 107 VAL A CA 1
ATOM 759 C C . VAL A 1 107 ? 25.422 36 7.641 1 93.19 107 VAL A C 1
ATOM 761 O O . VAL A 1 107 ? 25.688 34.812 7.637 1 93.19 107 VAL A O 1
ATOM 764 N N . PRO A 1 108 ? 26.203 36.875 7.07 1 93.69 108 PRO A N 1
ATOM 765 C CA . PRO A 1 108 ? 27.438 36.406 6.402 1 93.69 108 PRO A CA 1
ATOM 766 C C . PRO A 1 108 ? 28.484 35.906 7.383 1 93.69 108 PRO A C 1
ATOM 768 O O . PRO A 1 108 ? 28.469 36.281 8.562 1 93.69 108 PRO A O 1
ATOM 771 N N . PRO A 1 109 ? 29.438 35.125 6.855 1 95.44 109 PRO A N 1
ATOM 772 C CA . PRO A 1 109 ? 30.516 34.625 7.703 1 95.44 109 PRO A CA 1
ATOM 773 C C . PRO A 1 109 ? 31.328 35.75 8.344 1 95.44 109 PRO A C 1
ATOM 775 O O . PRO A 1 109 ? 31.609 36.75 7.699 1 95.44 109 PRO A O 1
ATOM 778 N N . GLY A 1 110 ? 31.625 35.562 9.555 1 95.25 110 GLY A N 1
ATOM 779 C CA . GLY A 1 110 ? 32.406 36.562 10.281 1 95.25 110 GLY A CA 1
ATOM 780 C C . GLY A 1 110 ? 31.562 37.438 11.18 1 95.25 110 GLY A C 1
ATOM 781 O O . GLY A 1 110 ? 32.094 38.094 12.094 1 95.25 110 GLY A O 1
ATOM 782 N N . GLU A 1 111 ? 30.391 37.5 11.008 1 95.75 111 GLU A N 1
ATOM 783 C CA . GLU A 1 111 ? 29.484 38.375 11.758 1 95.75 111 GLU A CA 1
ATOM 784 C C . GLU A 1 111 ? 28.828 37.594 12.914 1 95.75 111 GLU A C 1
ATOM 786 O O . GLU A 1 111 ? 28.75 36.375 12.875 1 95.75 111 GLU A O 1
ATOM 791 N N . PRO A 1 112 ? 28.453 38.406 13.906 1 97 112 PRO A N 1
ATOM 792 C CA . PRO A 1 112 ? 27.719 37.75 14.984 1 97 112 PRO A CA 1
ATOM 793 C C . PRO A 1 112 ? 26.391 37.156 14.516 1 97 112 PRO A C 1
ATOM 795 O O . PRO A 1 112 ? 25.688 37.75 13.688 1 97 112 PRO A O 1
ATOM 798 N N . ALA A 1 113 ? 26.047 35.969 15.117 1 96.25 113 ALA A N 1
ATOM 799 C CA . ALA A 1 113 ? 24.844 35.25 14.719 1 96.25 113 ALA A CA 1
ATOM 800 C C . ALA A 1 113 ? 23.578 35.938 15.234 1 96.25 113 ALA A C 1
ATOM 802 O O . ALA A 1 113 ? 22.797 35.344 15.977 1 96.25 113 ALA A O 1
ATOM 803 N N . ILE A 1 114 ? 23.344 37.125 14.891 1 97.12 114 ILE A N 1
ATOM 804 C CA . ILE A 1 114 ? 22.141 37.906 15.125 1 97.12 114 ILE A CA 1
ATOM 805 C C . ILE A 1 114 ? 21.391 38.094 13.805 1 97.12 114 ILE A C 1
ATOM 807 O O . ILE A 1 114 ? 21.797 38.906 12.961 1 97.12 114 ILE A O 1
ATOM 811 N N . ASN A 1 115 ? 20.312 37.438 13.664 1 94.94 115 ASN A N 1
ATOM 812 C CA . ASN A 1 115 ? 19.562 37.375 12.414 1 94.94 115 ASN A CA 1
ATOM 813 C C . ASN A 1 115 ? 18.938 38.719 12.047 1 94.94 115 ASN A C 1
ATOM 815 O O . ASN A 1 115 ? 18.781 39.594 12.906 1 94.94 115 ASN A O 1
ATOM 819 N N . PRO A 1 116 ? 18.531 38.906 10.875 1 93.38 116 PRO A N 1
ATOM 820 C CA . PRO A 1 116 ? 18.031 40.188 10.391 1 93.38 116 PRO A CA 1
ATOM 821 C C . PRO A 1 116 ? 16.797 40.656 11.164 1 93.38 116 PRO A C 1
ATOM 823 O O . PRO A 1 116 ? 16.688 41.844 11.492 1 93.38 116 PRO A O 1
ATOM 826 N N . GLY A 1 117 ? 15.875 39.812 11.398 1 92.69 117 GLY A N 1
ATOM 827 C CA . GLY A 1 117 ? 14.711 40.188 12.188 1 92.69 117 GLY A CA 1
ATOM 828 C C . GLY A 1 117 ? 15.07 40.781 13.539 1 92.69 117 GLY A C 1
ATOM 829 O O . GLY A 1 117 ? 14.758 41.938 13.836 1 92.69 117 GLY A O 1
ATOM 830 N N . PRO A 1 118 ? 15.711 39.969 14.336 1 95 118 PRO A N 1
ATOM 831 C CA . PRO A 1 118 ? 16.203 40.469 15.633 1 95 118 PRO A CA 1
ATOM 832 C C . PRO A 1 118 ? 17.047 41.719 15.508 1 95 118 PRO A C 1
ATOM 834 O O . PRO A 1 118 ? 16.938 42.625 16.328 1 95 118 PRO A O 1
ATOM 837 N N . ARG A 1 119 ? 17.922 41.812 14.57 1 95.69 119 ARG A N 1
ATOM 838 C CA . ARG A 1 119 ? 18.719 43 14.336 1 95.69 119 ARG A CA 1
ATOM 839 C C . ARG A 1 119 ? 17.844 44.219 14.195 1 95.69 119 ARG A C 1
ATOM 841 O O . ARG A 1 119 ? 18.109 45.25 14.812 1 95.69 119 ARG A O 1
ATOM 848 N N . GLN A 1 120 ? 16.875 44.062 13.406 1 94.5 120 GLN A N 1
ATOM 849 C CA . GLN A 1 120 ? 15.93 45.156 13.195 1 94.5 120 GLN A CA 1
ATOM 850 C C . GLN A 1 120 ? 15.203 45.5 14.484 1 94.5 120 GLN A C 1
ATOM 852 O O . GLN A 1 120 ? 15.07 46.688 14.828 1 94.5 120 GLN A O 1
ATOM 857 N N . MET A 1 121 ? 14.812 44.531 15.156 1 95.5 121 MET A N 1
ATOM 858 C CA . MET A 1 121 ? 14.07 44.719 16.406 1 95.5 121 MET A CA 1
ATOM 859 C C . MET A 1 121 ? 14.922 45.438 17.438 1 95.5 121 MET A C 1
ATOM 861 O O . MET A 1 121 ? 14.445 46.375 18.094 1 95.5 121 MET A O 1
ATOM 865 N N . ILE A 1 122 ? 16.141 45.094 17.562 1 96.69 122 ILE A N 1
ATOM 866 C CA . ILE A 1 122 ? 17.078 45.656 18.531 1 96.69 122 ILE A CA 1
ATOM 867 C C . ILE A 1 122 ? 17.359 47.125 18.172 1 96.69 122 ILE A C 1
ATOM 869 O O . ILE A 1 122 ? 17.25 48 19.016 1 96.69 122 ILE A O 1
ATOM 873 N N . LEU A 1 123 ? 17.688 47.344 16.938 1 96.12 123 LEU A N 1
ATOM 874 C CA . LEU A 1 123 ? 18.047 48.688 16.484 1 96.12 123 LEU A CA 1
ATOM 875 C C . LEU A 1 123 ? 16.859 49.656 16.609 1 96.12 123 LEU A C 1
ATOM 877 O O . LEU A 1 123 ? 17 50.781 17.062 1 96.12 123 LEU A O 1
ATOM 881 N N . GLU A 1 124 ? 15.719 49.156 16.234 1 94.88 124 GLU A N 1
ATOM 882 C CA . GLU A 1 124 ? 14.523 49.969 16.328 1 94.88 124 GLU A CA 1
ATOM 883 C C . GLU A 1 124 ? 14.172 50.281 17.781 1 94.88 124 GLU A C 1
ATOM 885 O O . GLU A 1 124 ? 13.75 51.406 18.094 1 94.88 124 GLU A O 1
ATOM 890 N N . ALA A 1 125 ? 14.281 49.406 18.609 1 96.38 125 ALA A N 1
ATOM 891 C CA . ALA A 1 125 ? 13.984 49.594 20.031 1 96.38 125 ALA A CA 1
ATOM 892 C C . ALA A 1 125 ? 14.875 50.656 20.641 1 96.38 125 ALA A C 1
ATOM 894 O O . ALA A 1 125 ? 14.406 51.5 21.422 1 96.38 125 ALA A O 1
ATOM 895 N N . VAL A 1 126 ? 16.156 50.688 20.281 1 96.94 126 VAL A N 1
ATOM 896 C CA . VAL A 1 126 ? 17.094 51.656 20.828 1 96.94 126 VAL A CA 1
ATOM 897 C C . VAL A 1 126 ? 16.875 53.031 20.172 1 96.94 126 VAL A C 1
ATOM 899 O O . VAL A 1 126 ? 16.938 54.062 20.844 1 96.94 126 VAL A O 1
ATOM 902 N N . ARG A 1 127 ? 16.547 53 18.906 1 95.25 127 ARG A N 1
ATOM 903 C CA . ARG A 1 127 ? 16.312 54.219 18.188 1 95.25 127 ARG A CA 1
ATOM 904 C C . ARG A 1 127 ? 15.156 55 18.812 1 95.25 127 ARG A C 1
ATOM 906 O O . ARG A 1 127 ? 15.156 56.25 18.797 1 95.25 127 ARG A O 1
ATOM 913 N N . GLU A 1 128 ? 14.242 54.344 19.312 1 94.44 128 GLU A N 1
ATOM 914 C CA . GLU A 1 128 ? 13.047 54.938 19.906 1 94.44 128 GLU A CA 1
ATOM 915 C C . GLU A 1 128 ? 13.406 55.812 21.109 1 94.44 128 GLU A C 1
ATOM 917 O O . GLU A 1 128 ? 12.68 56.75 21.453 1 94.44 128 GLU A O 1
ATOM 922 N N . VAL A 1 129 ? 14.539 55.531 21.75 1 95.19 129 VAL A N 1
ATOM 923 C CA . VAL A 1 129 ? 14.836 56.219 23.016 1 95.19 129 VAL A CA 1
ATOM 924 C C . VAL A 1 129 ? 16.156 56.969 22.891 1 95.19 129 VAL A C 1
ATOM 926 O O . VAL A 1 129 ? 16.594 57.625 23.844 1 95.19 129 VAL A O 1
ATOM 929 N N . LEU A 1 130 ? 16.766 56.938 21.75 1 94.38 130 LEU A N 1
ATOM 930 C CA . LEU A 1 130 ? 18.031 57.625 21.5 1 94.38 130 LEU A CA 1
ATOM 931 C C . LEU A 1 130 ? 17.812 59.125 21.375 1 94.38 130 LEU A C 1
ATOM 933 O O . LEU A 1 130 ? 16.906 59.562 20.672 1 94.38 130 LEU A O 1
ATOM 937 N N . PRO A 1 131 ? 18.609 59.875 22.016 1 92.88 131 PRO A N 1
ATOM 938 C CA . PRO A 1 131 ? 18.531 61.344 21.797 1 92.88 131 PRO A CA 1
ATOM 939 C C . PRO A 1 131 ? 18.875 61.719 20.359 1 92.88 131 PRO A C 1
ATOM 941 O O . PRO A 1 131 ? 19.641 61.031 19.688 1 92.88 131 PRO A O 1
ATOM 944 N N . PRO A 1 132 ? 18.328 62.844 19.859 1 90.06 132 PRO A N 1
ATOM 945 C CA . PRO A 1 132 ? 18.578 63.281 18.484 1 90.06 132 PRO A CA 1
ATOM 946 C C . PRO A 1 132 ? 20.062 63.5 18.203 1 90.06 132 PRO A C 1
ATOM 948 O O . PRO A 1 132 ? 20.766 64.125 19.016 1 90.06 132 PRO A O 1
ATOM 951 N N . GLY A 1 133 ? 20.594 62.969 17.188 1 87.62 133 GLY A N 1
ATOM 952 C CA . GLY A 1 133 ? 21.938 63.188 16.703 1 87.62 133 GLY A CA 1
ATOM 953 C C . GLY A 1 133 ? 22.969 62.312 17.375 1 87.62 133 GLY A C 1
ATOM 954 O O . GLY A 1 133 ? 24.156 62.375 17.094 1 87.62 133 GLY A O 1
ATOM 955 N N . GLN A 1 134 ? 22.531 61.5 18.328 1 91.88 134 GLN A N 1
ATOM 956 C CA . GLN A 1 134 ? 23.438 60.625 19.062 1 91.88 134 GLN A CA 1
ATOM 957 C C . GLN A 1 134 ? 23.391 59.219 18.516 1 91.88 134 GLN A C 1
ATOM 959 O O . GLN A 1 134 ? 22.344 58.75 18.047 1 91.88 134 GLN A O 1
ATOM 964 N N . GLY A 1 135 ? 24.531 58.594 18.453 1 94.38 135 GLY A N 1
ATOM 965 C CA . GLY A 1 135 ? 24.609 57.156 18.156 1 94.38 135 GLY A CA 1
ATOM 966 C C . GLY A 1 135 ? 24.938 56.312 19.375 1 94.38 135 GLY A C 1
ATOM 967 O O . GLY A 1 135 ? 25.016 56.844 20.484 1 94.38 135 GLY A O 1
ATOM 968 N N . ALA A 1 136 ? 24.984 55 19.141 1 97.06 136 ALA A N 1
ATOM 969 C CA . ALA A 1 136 ? 25.312 54.062 20.234 1 97.06 136 ALA A CA 1
ATOM 970 C C . ALA A 1 136 ? 25.844 52.75 19.703 1 97.06 136 ALA A C 1
ATOM 972 O O . ALA A 1 136 ? 25.531 52.344 18.578 1 97.06 136 ALA A O 1
ATOM 973 N N . VAL A 1 137 ? 26.719 52.188 20.453 1 97.81 137 VAL A N 1
ATOM 974 C CA . VAL A 1 137 ? 27.156 50.812 20.203 1 97.81 137 VAL A CA 1
ATOM 975 C C . VAL A 1 137 ? 26.438 49.875 21.141 1 97.81 137 VAL A C 1
ATOM 977 O O . VAL A 1 137 ? 26.469 50.062 22.359 1 97.81 137 VAL A O 1
ATOM 980 N N . ILE A 1 138 ? 25.781 48.875 20.578 1 98.19 138 ILE A N 1
ATOM 981 C CA . ILE A 1 138 ? 25.031 47.875 21.344 1 98.19 138 ILE A CA 1
ATOM 982 C C . ILE A 1 138 ? 25.75 46.531 21.281 1 98.19 138 ILE A C 1
ATOM 984 O O . ILE A 1 138 ? 25.969 46 20.203 1 98.19 138 ILE A O 1
ATOM 988 N N . THR A 1 139 ? 26.094 45.969 22.375 1 98.44 139 THR A N 1
ATOM 989 C CA . THR A 1 139 ? 26.719 44.656 22.438 1 98.44 139 THR A CA 1
ATOM 990 C C . THR A 1 139 ? 25.812 43.656 23.125 1 98.44 139 THR A C 1
ATOM 992 O O . THR A 1 139 ? 25.484 43.781 24.297 1 98.44 139 THR A O 1
ATOM 995 N N . ILE A 1 140 ? 25.391 42.594 22.359 1 98.56 140 ILE A N 1
ATOM 996 C CA . ILE A 1 140 ? 24.531 41.562 22.906 1 98.56 140 ILE A CA 1
ATOM 997 C C . ILE A 1 140 ? 25.391 40.406 23.438 1 98.56 140 ILE A C 1
ATOM 999 O O . ILE A 1 140 ? 26.281 39.906 22.75 1 98.56 140 ILE A O 1
ATOM 1003 N N . SER A 1 141 ? 25.109 40 24.672 1 98.31 141 SER A N 1
ATOM 1004 C CA . SER A 1 141 ? 25.828 38.875 25.297 1 98.31 141 SER A CA 1
ATOM 1005 C C . SER A 1 141 ? 24.875 37.906 25.969 1 98.31 141 SER A C 1
ATOM 1007 O O . SER A 1 141 ? 23.812 38.312 26.469 1 98.31 141 SER A O 1
ATOM 1009 N N . VAL A 1 142 ? 25.25 36.656 25.922 1 98 142 VAL A N 1
ATOM 1010 C CA . VAL A 1 142 ? 24.453 35.594 26.547 1 98 142 VAL A CA 1
ATOM 1011 C C . VAL A 1 142 ? 25.344 34.656 27.344 1 98 142 VAL A C 1
ATOM 1013 O O . VAL A 1 142 ? 25.656 33.562 26.891 1 98 142 VAL A O 1
ATOM 1016 N N . PRO A 1 143 ? 25.625 35.062 28.578 1 96.19 143 PRO A N 1
ATOM 1017 C CA . PRO A 1 143 ? 26.422 34.156 29.375 1 96.19 143 PRO A CA 1
ATOM 1018 C C . PRO A 1 143 ? 25.812 32.75 29.438 1 96.19 143 PRO A C 1
ATOM 1020 O O . PRO A 1 143 ? 24.609 32.594 29.656 1 96.19 143 PRO A O 1
ATOM 1023 N N . GLY A 1 144 ? 26.734 31.703 29.203 1 95.25 144 GLY A N 1
ATOM 1024 C CA . GLY A 1 144 ? 26.266 30.328 29.141 1 95.25 144 GLY A CA 1
ATOM 1025 C C . GLY A 1 144 ? 25.844 29.906 27.734 1 95.25 144 GLY A C 1
ATOM 1026 O O . GLY A 1 144 ? 25.578 28.734 27.5 1 95.25 144 GLY A O 1
ATOM 1027 N N . GLY A 1 145 ? 25.781 30.875 26.859 1 96.19 145 GLY A N 1
ATOM 1028 C CA . GLY A 1 145 ? 25.375 30.609 25.484 1 96.19 145 GLY A CA 1
ATOM 1029 C C . GLY A 1 145 ? 26.281 29.641 24.766 1 96.19 145 GLY A C 1
ATOM 1030 O O . GLY A 1 145 ? 25.828 28.875 23.906 1 96.19 145 GLY A O 1
ATOM 1031 N N . GLU A 1 146 ? 27.516 29.625 25.062 1 95.38 146 GLU A N 1
ATOM 1032 C CA . GLU A 1 146 ? 28.469 28.719 24.422 1 95.38 146 GLU A CA 1
ATOM 1033 C C . GLU A 1 146 ? 28.141 27.266 24.719 1 95.38 146 GLU A C 1
ATOM 1035 O O . GLU A 1 146 ? 28.203 26.406 23.828 1 95.38 146 GLU A O 1
ATOM 1040 N N . GLU A 1 147 ? 27.797 26.969 25.891 1 94 147 GLU A N 1
ATOM 1041 C CA . GLU A 1 147 ? 27.469 25.609 26.297 1 94 147 GLU A CA 1
ATOM 1042 C C . GLU A 1 147 ? 26.141 25.156 25.688 1 94 147 GLU A C 1
ATOM 1044 O O . GLU A 1 147 ? 26.031 24.031 25.203 1 94 147 GLU A O 1
ATOM 1049 N N . VAL A 1 148 ? 25.234 26.031 25.703 1 94.25 148 VAL A N 1
ATOM 1050 C CA . VAL A 1 148 ? 23.891 25.703 25.234 1 94.25 148 VAL A CA 1
ATOM 1051 C C . VAL A 1 148 ? 23.891 25.531 23.719 1 94.25 148 VAL A C 1
ATOM 1053 O O . VAL A 1 148 ? 23.141 24.719 23.188 1 94.25 148 VAL A O 1
ATOM 1056 N N . ALA A 1 149 ? 24.75 26.266 23.125 1 94 149 ALA A N 1
ATOM 1057 C CA . ALA A 1 149 ? 24.828 26.266 21.672 1 94 149 ALA A CA 1
ATOM 1058 C C . ALA A 1 149 ? 25.125 24.859 21.141 1 94 149 ALA A C 1
ATOM 1060 O O . ALA A 1 149 ? 24.688 24.5 20.047 1 94 149 ALA A O 1
ATOM 1061 N N . ALA A 1 150 ? 25.812 24.094 21.891 1 90.88 150 ALA A N 1
ATOM 1062 C CA . ALA A 1 150 ? 26.188 22.734 21.5 1 90.88 150 ALA A CA 1
ATOM 1063 C C . ALA A 1 150 ? 24.953 21.844 21.344 1 90.88 150 ALA A C 1
ATOM 1065 O O . ALA A 1 150 ? 24.984 20.859 20.609 1 90.88 150 ALA A O 1
ATOM 1066 N N . ARG A 1 151 ? 23.938 22.25 21.953 1 90 151 ARG A N 1
ATOM 1067 C CA . ARG A 1 151 ? 22.703 21.453 21.969 1 90 151 ARG A CA 1
ATOM 1068 C C . ARG A 1 151 ? 21.688 22.016 20.984 1 90 151 ARG A C 1
ATOM 1070 O O . ARG A 1 151 ? 20.516 21.609 21.016 1 90 151 ARG A O 1
ATOM 1077 N N . THR A 1 152 ? 22.094 22.984 20.219 1 89 152 THR A N 1
ATOM 1078 C CA . THR A 1 152 ? 21.234 23.578 19.203 1 89 152 THR A CA 1
ATOM 1079 C C . THR A 1 152 ? 21.672 23.125 17.812 1 89 152 THR A C 1
ATOM 1081 O O . THR A 1 152 ? 22.547 22.266 17.672 1 89 152 THR A O 1
ATOM 1084 N N . PHE A 1 153 ? 21.109 23.688 16.781 1 88.38 153 PHE A N 1
ATOM 1085 C CA . PHE A 1 153 ? 21.438 23.375 15.398 1 88.38 153 PHE A CA 1
ATOM 1086 C C . PHE A 1 153 ? 22.703 24.094 14.961 1 88.38 153 PHE A C 1
ATOM 1088 O O . PHE A 1 153 ? 23.203 23.859 13.867 1 88.38 153 PHE A O 1
ATOM 1095 N N . ASN A 1 154 ? 23.188 24.922 15.812 1 91.69 154 ASN A N 1
ATOM 1096 C CA . ASN A 1 154 ? 24.266 25.859 15.453 1 91.69 154 ASN A CA 1
ATOM 1097 C C . ASN A 1 154 ? 25.5 25.109 14.961 1 91.69 154 ASN A C 1
ATOM 1099 O O . ASN A 1 154 ? 26.078 25.484 13.938 1 91.69 154 ASN A O 1
ATOM 1103 N N . PRO A 1 155 ? 25.891 24.062 15.648 1 88 155 PRO A N 1
ATOM 1104 C CA . PRO A 1 155 ? 27.078 23.359 15.156 1 88 155 PRO A CA 1
ATOM 1105 C C . PRO A 1 155 ? 26.938 22.891 13.711 1 88 155 PRO A C 1
ATOM 1107 O O . PRO A 1 155 ? 27.875 23 12.922 1 88 155 PRO A O 1
ATOM 1110 N N . ARG A 1 156 ? 25.812 22.516 13.391 1 86.62 156 ARG A N 1
ATOM 1111 C CA . ARG A 1 156 ? 25.547 22.016 12.055 1 86.62 156 ARG A CA 1
ATOM 1112 C C . ARG A 1 156 ? 25.531 23.141 11.031 1 86.62 156 ARG A C 1
ATOM 1114 O O . ARG A 1 156 ? 25.844 22.922 9.852 1 86.62 156 ARG A O 1
ATOM 1121 N N . LEU A 1 157 ? 25.25 24.312 11.492 1 92.12 157 LEU A N 1
ATOM 1122 C CA . LEU A 1 157 ? 25.109 25.453 10.602 1 92.12 157 LEU A CA 1
ATOM 1123 C C . LEU A 1 157 ? 26.406 26.25 10.508 1 92.12 157 LEU A C 1
ATOM 1125 O O . LEU A 1 157 ? 26.484 27.25 9.789 1 92.12 157 LEU A O 1
ATOM 1129 N N . GLY A 1 158 ? 27.359 25.75 11.242 1 91.88 158 GLY A N 1
ATOM 1130 C CA . GLY A 1 158 ? 28.625 26.453 11.219 1 91.88 158 GLY A CA 1
ATOM 1131 C C . GLY A 1 158 ? 28.641 27.688 12.086 1 91.88 158 GLY A C 1
ATOM 1132 O O . GLY A 1 158 ? 29.281 28.688 11.742 1 91.88 158 GLY A O 1
ATOM 1133 N N . ILE A 1 159 ? 27.844 27.703 13.07 1 94.19 159 ILE A N 1
ATOM 1134 C CA . ILE A 1 159 ? 27.844 28.797 14.047 1 94.19 159 ILE A CA 1
ATOM 1135 C C . ILE A 1 159 ? 28.609 28.359 15.289 1 94.19 159 ILE A C 1
ATOM 1137 O O . ILE A 1 159 ? 28.281 27.344 15.914 1 94.19 159 ILE A O 1
ATOM 1141 N N . VAL A 1 160 ? 29.609 29.172 15.617 1 95.12 160 VAL A N 1
ATOM 1142 C CA . VAL A 1 160 ? 30.5 28.734 16.688 1 95.12 160 VAL A CA 1
ATOM 1143 C C . VAL A 1 160 ? 30.578 29.812 17.766 1 95.12 160 VAL A C 1
ATOM 1145 O O . VAL A 1 160 ? 30.391 31 17.484 1 95.12 160 VAL A O 1
ATOM 1148 N N . GLY A 1 161 ? 30.734 29.359 18.953 1 94.44 161 GLY A N 1
ATOM 1149 C CA . GLY A 1 161 ? 31.062 30.281 20.031 1 94.44 161 GLY A CA 1
ATOM 1150 C C . GLY A 1 161 ? 29.844 30.734 20.812 1 94.44 161 GLY A C 1
ATOM 1151 O O . GLY A 1 161 ? 29.953 31.5 21.781 1 94.44 161 GLY A O 1
ATOM 1152 N N . GLY A 1 162 ? 28.703 30.312 20.469 1 96.06 162 GLY A N 1
ATOM 1153 C CA . GLY A 1 162 ? 27.531 30.719 21.203 1 96.06 162 GLY A CA 1
ATOM 1154 C C . GLY A 1 162 ? 26.234 30.438 20.453 1 96.06 162 GLY A C 1
ATOM 1155 O O . GLY A 1 162 ? 26.234 29.766 19.422 1 96.06 162 GLY A O 1
ATOM 1156 N N . ILE A 1 163 ? 25.141 31 21 1 96.44 163 ILE A N 1
ATOM 1157 C CA . ILE A 1 163 ? 23.828 30.75 20.438 1 96.44 163 ILE A CA 1
ATOM 1158 C C . ILE A 1 163 ? 23.516 31.812 19.375 1 96.44 163 ILE A C 1
ATOM 1160 O O . ILE A 1 163 ? 24.234 32.812 19.266 1 96.44 163 ILE A O 1
ATOM 1164 N N . SER A 1 164 ? 22.516 31.516 18.578 1 95 164 SER A N 1
ATOM 1165 C CA . SER A 1 164 ? 21.984 32.5 17.625 1 95 164 SER A CA 1
ATOM 1166 C C . SER A 1 164 ? 20.875 33.344 18.25 1 95 164 SER A C 1
ATOM 1168 O O . SER A 1 164 ? 20.078 32.812 19.031 1 95 164 SER A O 1
ATOM 1170 N N . ILE A 1 165 ? 20.828 34.562 17.969 1 96 165 ILE A N 1
ATOM 1171 C CA . ILE A 1 165 ? 19.719 35.438 18.312 1 96 165 ILE A CA 1
ATOM 1172 C C . ILE A 1 165 ? 18.672 35.406 17.203 1 96 165 ILE A C 1
ATOM 1174 O O . ILE A 1 165 ? 18.906 35.938 16.109 1 96 165 ILE A O 1
ATOM 1178 N N . LEU A 1 166 ? 17.562 34.781 17.531 1 91.06 166 LEU A N 1
ATOM 1179 C CA . LEU A 1 166 ? 16.578 34.469 16.5 1 91.06 166 LEU A CA 1
ATOM 1180 C C . LEU A 1 166 ? 15.211 35 16.875 1 91.06 166 LEU A C 1
ATOM 1182 O O . LEU A 1 166 ? 15.008 35.469 18 1 91.06 166 LEU A O 1
ATOM 1186 N N . GLY A 1 167 ? 14.211 34.938 15.93 1 87.31 167 GLY A N 1
ATOM 1187 C CA . GLY A 1 167 ? 12.797 35.219 16.156 1 87.31 167 GLY A CA 1
ATOM 1188 C C . GLY A 1 167 ? 12.336 36.5 15.484 1 87.31 167 GLY A C 1
ATOM 1189 O O . GLY A 1 167 ? 12.672 37.594 15.945 1 87.31 167 GLY A O 1
ATOM 1190 N N . THR A 1 168 ? 11.523 36.375 14.5 1 79.44 168 THR A N 1
ATOM 1191 C CA . THR A 1 168 ? 11 37.562 13.797 1 79.44 168 THR A CA 1
ATOM 1192 C C . THR A 1 168 ? 9.703 38.031 14.438 1 79.44 168 THR A C 1
ATOM 1194 O O . THR A 1 168 ? 9.43 39.25 14.469 1 79.44 168 THR A O 1
ATOM 1197 N N . THR A 1 169 ? 9.031 37.094 15.031 1 78.38 169 THR A N 1
ATOM 1198 C CA . THR A 1 169 ? 7.738 37.469 15.602 1 78.38 169 THR A CA 1
ATOM 1199 C C . THR A 1 169 ? 7.887 37.875 17.078 1 78.38 169 THR A C 1
ATOM 1201 O O . THR A 1 169 ? 6.977 38.438 17.656 1 78.38 169 THR A O 1
ATOM 1204 N N . GLY A 1 170 ? 9.008 37.5 17.594 1 86.94 170 GLY A N 1
ATOM 1205 C CA . GLY A 1 170 ? 9.281 37.812 18.984 1 86.94 170 GLY A CA 1
ATOM 1206 C C . GLY A 1 170 ? 8.617 36.812 19.953 1 86.94 170 GLY A C 1
ATOM 1207 O O . GLY A 1 170 ? 8.867 36.875 21.156 1 86.94 170 GLY A O 1
ATOM 1208 N N . ILE A 1 171 ? 7.805 35.969 19.375 1 85 171 ILE A N 1
ATOM 1209 C CA . ILE A 1 171 ? 7.02 35.062 20.203 1 85 171 ILE A CA 1
ATOM 1210 C C . ILE A 1 171 ? 7.418 33.625 19.922 1 85 171 ILE A C 1
ATOM 1212 O O . ILE A 1 171 ? 7.637 33.25 18.766 1 85 171 ILE A O 1
ATOM 1216 N N . VAL A 1 172 ? 7.605 32.875 21.031 1 83.69 172 VAL A N 1
ATOM 1217 C CA . VAL A 1 172 ? 7.84 31.453 20.922 1 83.69 172 VAL A CA 1
ATOM 1218 C C . VAL A 1 172 ? 6.508 30.703 20.984 1 83.69 172 VAL A C 1
ATOM 1220 O O . VAL A 1 172 ? 5.809 30.766 22 1 83.69 172 VAL A O 1
ATOM 1223 N N . VAL A 1 173 ? 6.195 30.094 19.922 1 73.69 173 VAL A N 1
ATOM 1224 C CA . VAL A 1 173 ? 5.047 29.188 19.906 1 73.69 173 VAL A CA 1
ATOM 1225 C C . VAL A 1 173 ? 5.5 27.781 20.25 1 73.69 173 VAL A C 1
ATOM 1227 O O . VAL A 1 173 ? 6.406 27.234 19.625 1 73.69 173 VAL A O 1
ATOM 1230 N N . PRO A 1 174 ? 4.922 27.203 21.25 1 70.75 174 PRO A N 1
ATOM 1231 C CA . PRO A 1 174 ? 5.375 25.875 21.672 1 70.75 174 PRO A CA 1
ATOM 1232 C C . PRO A 1 174 ? 5.27 24.828 20.562 1 70.75 174 PRO A C 1
ATOM 1234 O O . PRO A 1 174 ? 4.242 24.734 19.891 1 70.75 174 PRO A O 1
ATOM 1237 N N . PHE A 1 175 ? 6.484 24.094 20.406 1 63.75 175 PHE A N 1
ATOM 1238 C CA . PHE A 1 175 ? 6.562 22.953 19.5 1 63.75 175 PHE A CA 1
ATOM 1239 C C . PHE A 1 175 ? 6.223 23.375 18.078 1 63.75 175 PHE A C 1
ATOM 1241 O O . PHE A 1 175 ? 5.488 22.672 17.375 1 63.75 175 PHE A O 1
ATOM 1248 N N . SER A 1 176 ? 6.707 24.516 17.766 1 73.62 176 SER A N 1
ATOM 1249 C CA . SER A 1 176 ? 6.418 25.031 16.438 1 73.62 176 SER A CA 1
ATOM 1250 C C . SER A 1 176 ? 7.062 24.172 15.359 1 73.62 176 SER A C 1
ATOM 1252 O O . SER A 1 176 ? 8.289 24.109 15.258 1 73.62 176 SER A O 1
ATOM 1254 N N . GLU A 1 177 ? 6.32 23.578 14.57 1 79.88 177 GLU A N 1
ATOM 1255 C CA . GLU A 1 177 ? 6.773 22.812 13.414 1 79.88 177 GLU A CA 1
ATOM 1256 C C . GLU A 1 177 ? 7.438 23.719 12.383 1 79.88 177 GLU A C 1
ATOM 1258 O O . GLU A 1 177 ? 8.406 23.312 11.734 1 79.88 177 GLU A O 1
ATOM 1263 N N . GLU A 1 178 ? 6.996 24.875 12.297 1 81.06 178 GLU A N 1
ATOM 1264 C CA . GLU A 1 178 ? 7.516 25.812 11.305 1 81.06 178 GLU A CA 1
ATOM 1265 C C . GLU A 1 178 ? 8.961 26.203 11.617 1 81.06 178 GLU A C 1
ATOM 1267 O O . GLU A 1 178 ? 9.805 26.25 10.719 1 81.06 178 GLU A O 1
ATOM 1272 N N . ALA A 1 179 ? 9.227 26.547 12.844 1 78.81 179 ALA A N 1
ATOM 1273 C CA . ALA A 1 179 ? 10.586 26.906 13.242 1 78.81 179 ALA A CA 1
ATOM 1274 C C . ALA A 1 179 ? 11.562 25.766 12.953 1 78.81 179 ALA A C 1
ATOM 1276 O O . ALA A 1 179 ? 12.68 26 12.492 1 78.81 179 ALA A O 1
ATOM 1277 N N . TYR A 1 180 ? 11.195 24.656 13.219 1 84.44 180 TYR A N 1
ATOM 1278 C CA . TYR A 1 180 ? 12.039 23.5 12.977 1 84.44 180 TYR A CA 1
ATOM 1279 C C . TYR A 1 180 ? 12.289 23.297 11.492 1 84.44 180 TYR A C 1
ATOM 1281 O O . TYR A 1 180 ? 13.422 23.062 11.07 1 84.44 180 TYR A O 1
ATOM 1289 N N . ARG A 1 181 ? 11.297 23.406 10.695 1 90 181 ARG A N 1
ATOM 1290 C CA . ARG A 1 181 ? 11.414 23.266 9.242 1 90 181 ARG A CA 1
ATOM 1291 C C . ARG A 1 181 ? 12.375 24.297 8.672 1 90 181 ARG A C 1
ATOM 1293 O O . ARG A 1 181 ? 13.141 24 7.758 1 90 181 ARG A O 1
ATOM 1300 N N . GLU A 1 182 ? 12.312 25.453 9.219 1 87.81 182 GLU A N 1
ATOM 1301 C CA . GLU A 1 182 ? 13.219 26.5 8.758 1 87.81 182 GLU A CA 1
ATOM 1302 C C . GLU A 1 182 ? 14.672 26.156 9.062 1 87.81 182 GLU A C 1
ATOM 1304 O O . GLU A 1 182 ? 15.57 26.5 8.297 1 87.81 182 GLU A O 1
ATOM 1309 N N . SER A 1 183 ? 14.852 25.578 10.188 1 86.75 183 SER A N 1
ATOM 1310 C CA . SER A 1 183 ? 16.203 25.141 10.531 1 86.75 183 SER A CA 1
ATOM 1311 C C . SER A 1 183 ? 16.719 24.094 9.547 1 86.75 183 SER A C 1
ATOM 1313 O O . SER A 1 183 ? 17.891 24.094 9.195 1 86.75 183 SER A O 1
ATOM 1315 N N . LEU A 1 184 ? 15.852 23.234 9.102 1 92.56 184 LEU A N 1
ATOM 1316 C CA . LEU A 1 184 ? 16.219 22.219 8.117 1 92.56 184 LEU A CA 1
ATOM 1317 C C . LEU A 1 184 ? 16.594 22.875 6.789 1 92.56 184 LEU A C 1
ATOM 1319 O O . LEU A 1 184 ? 17.578 22.469 6.164 1 92.56 184 LEU A O 1
ATOM 1323 N N . LYS A 1 185 ? 15.852 23.859 6.426 1 94.62 185 LYS A N 1
ATOM 1324 C CA . LYS A 1 185 ? 16.172 24.594 5.199 1 94.62 185 LYS A CA 1
ATOM 1325 C C . LYS A 1 185 ? 17.531 25.25 5.289 1 94.62 185 LYS A C 1
ATOM 1327 O O . LYS A 1 185 ? 18.297 25.266 4.312 1 94.62 185 LYS A O 1
ATOM 1332 N N . ALA A 1 186 ? 17.75 25.844 6.465 1 92.5 186 ALA A N 1
ATOM 1333 C CA . ALA A 1 186 ? 19.031 26.5 6.676 1 92.5 186 ALA A CA 1
ATOM 1334 C C . ALA A 1 186 ? 20.188 25.547 6.465 1 92.5 186 ALA A C 1
ATOM 1336 O O . ALA A 1 186 ? 21.234 25.922 5.91 1 92.5 186 ALA A O 1
ATOM 1337 N N . ALA A 1 187 ? 20.062 24.344 6.891 1 93.19 187 ALA A N 1
ATOM 1338 C CA . ALA A 1 187 ? 21.109 23.328 6.719 1 93.19 187 ALA A CA 1
ATOM 1339 C C . ALA A 1 187 ? 21.359 23.062 5.238 1 93.19 187 ALA A C 1
ATOM 1341 O O . ALA A 1 187 ? 22.516 22.906 4.824 1 93.19 187 ALA A O 1
ATOM 1342 N N . VAL A 1 188 ? 20.344 22.969 4.469 1 96.44 188 VAL A N 1
ATOM 1343 C CA . VAL A 1 188 ? 20.469 22.766 3.027 1 96.44 188 VAL A CA 1
ATOM 1344 C C . VAL A 1 188 ? 21.172 23.969 2.396 1 96.44 188 VAL A C 1
ATOM 1346 O O . VAL A 1 188 ? 22.078 23.797 1.583 1 96.44 188 VAL A O 1
ATOM 1349 N N . ASN A 1 189 ? 20.75 25.125 2.781 1 95.31 189 ASN A N 1
ATOM 1350 C CA . ASN A 1 189 ? 21.328 26.344 2.227 1 95.31 189 ASN A CA 1
ATOM 1351 C C . ASN A 1 189 ? 22.828 26.438 2.49 1 95.31 189 ASN A C 1
ATOM 1353 O O . ASN A 1 189 ? 23.594 26.875 1.628 1 95.31 189 ASN A O 1
ATOM 1357 N N . VAL A 1 190 ? 23.203 26.078 3.66 1 93.38 190 VAL A N 1
ATOM 1358 C CA . VAL A 1 190 ? 24.609 26.094 4.02 1 93.38 190 VAL A CA 1
ATOM 1359 C C . VAL A 1 190 ? 25.391 25.141 3.119 1 93.38 190 VAL A C 1
ATOM 1361 O O . VAL A 1 190 ? 26.422 25.5 2.559 1 93.38 190 VAL A O 1
ATOM 1364 N N . ALA A 1 191 ? 24.906 23.922 2.936 1 95.56 191 ALA A N 1
ATOM 1365 C CA . ALA A 1 191 ? 25.562 22.922 2.098 1 95.56 191 ALA A CA 1
ATOM 1366 C C . ALA A 1 191 ? 25.688 23.422 0.658 1 95.56 191 ALA A C 1
ATOM 1368 O O . ALA A 1 191 ? 26.75 23.297 0.043 1 95.56 191 ALA A O 1
ATOM 1369 N N . VAL A 1 192 ? 24.656 23.953 0.15 1 96.31 192 VAL A N 1
ATOM 1370 C CA . VAL A 1 192 ? 24.641 24.438 -1.224 1 96.31 192 VAL A CA 1
ATOM 1371 C C . VAL A 1 192 ? 25.625 25.594 -1.377 1 96.31 192 VAL A C 1
ATOM 1373 O O . VAL A 1 192 ? 26.359 25.672 -2.365 1 96.31 192 VAL A O 1
ATOM 1376 N N . ALA A 1 193 ? 25.609 26.469 -0.443 1 94.69 193 ALA A N 1
ATOM 1377 C CA . ALA A 1 193 ? 26.5 27.625 -0.476 1 94.69 193 ALA A CA 1
ATOM 1378 C C . ALA A 1 193 ? 27.969 27.172 -0.433 1 94.69 193 ALA A C 1
ATOM 1380 O O . ALA A 1 193 ? 28.844 27.844 -0.973 1 94.69 193 ALA A O 1
ATOM 1381 N N . GLU A 1 194 ? 28.156 26.078 0.174 1 94.38 194 GLU A N 1
ATOM 1382 C CA . GLU A 1 194 ? 29.516 25.531 0.259 1 94.38 194 GLU A CA 1
ATOM 1383 C C . GLU A 1 194 ? 29.891 24.797 -1.026 1 94.38 194 GLU A C 1
ATOM 1385 O O . GLU A 1 194 ? 31.016 24.297 -1.151 1 94.38 194 GLU A O 1
ATOM 1390 N N . GLY A 1 195 ? 28.953 24.641 -1.955 1 95.12 195 GLY A N 1
ATOM 1391 C CA . GLY A 1 195 ? 29.281 24.141 -3.279 1 95.12 195 GLY A CA 1
ATOM 1392 C C . GLY A 1 195 ? 28.734 22.75 -3.533 1 95.12 195 GLY A C 1
ATOM 1393 O O . GLY A 1 195 ? 28.891 22.203 -4.629 1 95.12 195 GLY A O 1
ATOM 1394 N N . TRP A 1 196 ? 28.094 22.219 -2.617 1 96.12 196 TRP A N 1
ATOM 1395 C CA . TRP A 1 196 ? 27.562 20.875 -2.797 1 96.12 196 TRP A CA 1
ATOM 1396 C C . TRP A 1 196 ? 26.281 20.906 -3.637 1 96.12 196 TRP A C 1
ATOM 1398 O O . TRP A 1 196 ? 25.391 21.719 -3.393 1 96.12 196 TRP A O 1
ATOM 1408 N N . ARG A 1 197 ? 26.266 20 -4.59 1 97.12 197 ARG A N 1
ATOM 1409 C CA . ARG A 1 197 ? 25.109 19.922 -5.477 1 97.12 197 ARG A CA 1
ATOM 1410 C C . ARG A 1 197 ? 24.375 18.594 -5.316 1 97.12 197 ARG A C 1
ATOM 1412 O O . ARG A 1 197 ? 23.25 18.422 -5.805 1 97.12 197 ARG A O 1
ATOM 1419 N N . ILE A 1 198 ? 25.047 17.641 -4.68 1 98.5 198 ILE A N 1
ATOM 1420 C CA . ILE A 1 198 ? 24.438 16.375 -4.285 1 98.5 198 ILE A CA 1
ATOM 1421 C C . ILE A 1 198 ? 24.406 16.266 -2.764 1 98.5 198 ILE A C 1
ATOM 1423 O O . ILE A 1 198 ? 25.438 16.438 -2.102 1 98.5 198 ILE A O 1
ATOM 1427 N N . LEU A 1 199 ? 23.234 16.016 -2.219 1 98.62 199 LEU A N 1
ATOM 1428 C CA . LEU A 1 199 ? 23.078 15.969 -0.769 1 98.62 199 LEU A CA 1
ATOM 1429 C C . LEU A 1 199 ? 22.547 14.617 -0.323 1 98.62 199 LEU A C 1
ATOM 1431 O O . LEU A 1 199 ? 21.859 13.922 -1.089 1 98.62 199 LEU A O 1
ATOM 1435 N N . VAL A 1 200 ? 22.875 14.227 0.855 1 98.69 200 VAL A N 1
ATOM 1436 C CA . VAL A 1 200 ? 22.328 13.047 1.518 1 98.69 200 VAL A CA 1
ATOM 1437 C C . VAL A 1 200 ? 21.391 13.469 2.637 1 98.69 200 VAL A C 1
ATOM 1439 O O . VAL A 1 200 ? 21.812 14.086 3.617 1 98.69 200 VAL A O 1
ATOM 1442 N N . LEU A 1 201 ? 20.125 13.188 2.479 1 98.56 201 LEU A N 1
ATOM 1443 C CA . LEU A 1 201 ? 19.125 13.547 3.479 1 98.56 201 LEU A CA 1
ATOM 1444 C C . LEU A 1 201 ? 18.906 12.406 4.473 1 98.56 201 LEU A C 1
ATOM 1446 O O . LEU A 1 201 ? 18.609 11.281 4.074 1 98.56 201 LEU A O 1
ATOM 1450 N N . VAL A 1 202 ? 19.016 12.711 5.742 1 97.88 202 VAL A N 1
ATOM 1451 C CA . VAL A 1 202 ? 18.938 11.688 6.777 1 97.88 202 VAL A CA 1
ATOM 1452 C C . VAL A 1 202 ? 17.828 12.047 7.773 1 97.88 202 VAL A C 1
ATOM 1454 O O . VAL A 1 202 ? 17.625 13.227 8.086 1 97.88 202 VAL A O 1
ATOM 1457 N N . PRO A 1 203 ? 17.094 11.086 8.297 1 95.31 203 PRO A N 1
ATOM 1458 C CA . PRO A 1 203 ? 15.961 11.391 9.188 1 95.31 203 PRO A CA 1
ATOM 1459 C C . PRO A 1 203 ? 16.422 11.797 10.586 1 95.31 203 PRO A C 1
ATOM 1461 O O . PRO A 1 203 ? 15.695 12.508 11.289 1 95.31 203 PRO A O 1
ATOM 1464 N N . GLY A 1 204 ? 17.641 11.297 11.078 1 88.94 204 GLY A N 1
ATOM 1465 C CA . GLY A 1 204 ? 18.078 11.578 12.43 1 88.94 204 GLY A CA 1
ATOM 1466 C C . GLY A 1 204 ? 19.578 11.359 12.633 1 88.94 204 GLY A C 1
ATOM 1467 O O . GLY A 1 204 ? 20.297 11.117 11.664 1 88.94 204 GLY A O 1
ATOM 1468 N N . ARG A 1 205 ? 19.938 11.398 13.922 1 87.69 205 ARG A N 1
ATOM 1469 C CA . ARG A 1 205 ? 21.344 11.352 14.281 1 87.69 205 ARG A CA 1
ATOM 1470 C C . ARG A 1 205 ? 21.938 9.977 13.977 1 87.69 205 ARG A C 1
ATOM 1472 O O . ARG A 1 205 ? 23.062 9.875 13.492 1 87.69 205 ARG A O 1
ATOM 1479 N N . SER A 1 206 ? 21.203 8.984 14.258 1 92 206 SER A N 1
ATOM 1480 C CA . SER A 1 206 ? 21.688 7.629 14.016 1 92 206 SER A CA 1
ATOM 1481 C C . SER A 1 206 ? 21.906 7.387 12.523 1 92 206 SER A C 1
ATOM 1483 O O . SER A 1 206 ? 22.891 6.762 12.133 1 92 206 SER A O 1
ATOM 1485 N N . ALA A 1 207 ? 21.031 7.828 11.758 1 95.5 207 ALA A N 1
ATOM 1486 C CA . ALA A 1 207 ? 21.172 7.691 10.312 1 95.5 207 ALA A CA 1
ATOM 1487 C C . ALA A 1 207 ? 22.344 8.523 9.789 1 95.5 207 ALA A C 1
ATOM 1489 O O . ALA A 1 207 ? 23.016 8.117 8.852 1 95.5 207 ALA A O 1
ATOM 1490 N N . GLU A 1 208 ? 22.5 9.648 10.359 1 95.44 208 GLU A N 1
ATOM 1491 C CA . GLU A 1 208 ? 23.641 10.5 10 1 95.44 208 GLU A CA 1
ATOM 1492 C C . GLU A 1 208 ? 24.953 9.789 10.273 1 95.44 208 GLU A C 1
ATOM 1494 O O . GLU A 1 208 ? 25.844 9.766 9.414 1 95.44 208 GLU A O 1
ATOM 1499 N N . LYS A 1 209 ? 25.047 9.227 11.445 1 95.19 209 LYS A N 1
ATOM 1500 C CA . LYS A 1 209 ? 26.25 8.492 11.812 1 95.19 209 LYS A CA 1
ATOM 1501 C C . LYS A 1 209 ? 26.531 7.355 10.828 1 95.19 209 LYS A C 1
ATOM 1503 O O . LYS A 1 209 ? 27.672 7.117 10.453 1 95.19 209 LYS A O 1
ATOM 1508 N N . LEU A 1 210 ? 25.531 6.703 10.469 1 96.06 210 LEU A N 1
ATOM 1509 C CA . LEU A 1 210 ? 25.672 5.594 9.531 1 96.06 210 LEU A CA 1
ATOM 1510 C C . LEU A 1 210 ? 26.156 6.09 8.172 1 96.06 210 LEU A C 1
ATOM 1512 O O . LEU A 1 210 ? 27.031 5.473 7.562 1 96.06 210 LEU A O 1
ATOM 1516 N N . ALA A 1 211 ? 25.594 7.125 7.641 1 97.06 211 ALA A N 1
ATOM 1517 C CA . ALA A 1 211 ? 26.031 7.695 6.367 1 97.06 211 ALA A CA 1
ATOM 1518 C C . ALA A 1 211 ? 27.516 8.055 6.398 1 97.06 211 ALA A C 1
ATOM 1520 O O . ALA A 1 211 ? 28.25 7.773 5.449 1 97.06 211 ALA A O 1
ATOM 1521 N N . LEU A 1 212 ? 27.891 8.664 7.488 1 96.12 212 LEU A N 1
ATOM 1522 C CA . LEU A 1 212 ? 29.297 9.047 7.641 1 96.12 212 LEU A CA 1
ATOM 1523 C C . LEU A 1 212 ? 30.188 7.816 7.656 1 96.12 212 LEU A C 1
ATOM 1525 O O . LEU A 1 212 ? 31.297 7.836 7.098 1 96.12 212 LEU A O 1
ATOM 1529 N N . SER A 1 213 ? 29.734 6.766 8.258 1 95.56 213 SER A N 1
ATOM 1530 C CA . SER A 1 213 ? 30.516 5.535 8.344 1 95.56 213 SER A CA 1
ATOM 1531 C C . SER A 1 213 ? 30.703 4.91 6.965 1 95.56 213 SER A C 1
ATOM 1533 O O . SER A 1 213 ? 31.672 4.168 6.738 1 95.56 213 SER A O 1
ATOM 1535 N N . TYR A 1 214 ? 29.812 5.195 6.055 1 94.94 214 TYR A N 1
ATOM 1536 C CA . TYR A 1 214 ? 29.938 4.684 4.695 1 94.94 214 TYR A CA 1
ATOM 1537 C C . TYR A 1 214 ? 30.828 5.59 3.85 1 94.94 214 TYR A C 1
ATOM 1539 O O . TYR A 1 214 ? 31.125 5.277 2.691 1 94.94 214 TYR A O 1
ATOM 1547 N N . GLY A 1 215 ? 31.188 6.816 4.461 1 95.88 215 GLY A N 1
ATOM 1548 C CA . GLY A 1 215 ? 32.188 7.648 3.811 1 95.88 215 GLY A CA 1
ATOM 1549 C C . GLY A 1 215 ? 31.609 8.906 3.189 1 95.88 215 GLY A C 1
ATOM 1550 O O . GLY A 1 215 ? 32.312 9.656 2.52 1 95.88 215 GLY A O 1
ATOM 1551 N N . PHE A 1 216 ? 30.406 9.211 3.42 1 97.44 216 PHE A N 1
ATOM 1552 C CA . PHE A 1 216 ? 29.828 10.438 2.867 1 97.44 216 PHE A CA 1
ATOM 1553 C C . PHE A 1 216 ? 30.438 11.664 3.541 1 97.44 216 PHE A C 1
ATOM 1555 O O . PHE A 1 216 ? 30.656 11.664 4.754 1 97.44 216 PHE A O 1
ATOM 1562 N N . PRO A 1 217 ? 30.672 12.703 2.771 1 96.25 217 PRO A N 1
ATOM 1563 C CA . PRO A 1 217 ? 31.141 13.938 3.395 1 96.25 217 PRO A CA 1
ATOM 1564 C C . PRO A 1 217 ? 30.141 14.539 4.367 1 96.25 217 PRO A C 1
ATOM 1566 O O . PRO A 1 217 ? 28.953 14.68 4.031 1 96.25 217 PRO A O 1
ATOM 1569 N N . ALA A 1 218 ? 30.578 14.93 5.5 1 94.31 218 ALA A N 1
ATOM 1570 C CA . ALA A 1 218 ? 29.719 15.43 6.566 1 94.31 218 ALA A CA 1
ATOM 1571 C C . ALA A 1 218 ? 28.953 16.672 6.105 1 94.31 218 ALA A C 1
ATOM 1573 O O . ALA A 1 218 ? 27.781 16.859 6.473 1 94.31 218 ALA A O 1
ATOM 1574 N N . GLU A 1 219 ? 29.562 17.469 5.281 1 92.81 219 GLU A N 1
ATOM 1575 C CA . GLU A 1 219 ? 28.984 18.75 4.848 1 92.81 219 GLU A CA 1
ATOM 1576 C C . GLU A 1 219 ? 27.844 18.516 3.865 1 92.81 219 GLU A C 1
ATOM 1578 O O . GLU A 1 219 ? 27.016 19.406 3.664 1 92.81 219 GLU A O 1
ATOM 1583 N N . ALA A 1 220 ? 27.828 17.328 3.326 1 96.5 220 ALA A N 1
ATOM 1584 C CA . ALA A 1 220 ? 26.797 17.016 2.338 1 96.5 220 ALA A CA 1
ATOM 1585 C C . ALA A 1 220 ? 25.641 16.266 2.975 1 96.5 220 ALA A C 1
ATOM 1587 O O . ALA A 1 220 ? 24.625 16.016 2.322 1 96.5 220 ALA A O 1
ATOM 1588 N N . VAL A 1 221 ? 25.797 15.883 4.25 1 97.06 221 VAL A N 1
ATOM 1589 C CA . VAL A 1 221 ? 24.766 15.164 4.973 1 97.06 221 VAL A CA 1
ATOM 1590 C C . VAL A 1 221 ? 23.875 16.141 5.734 1 97.06 221 VAL A C 1
ATOM 1592 O O . VAL A 1 221 ? 24.359 16.875 6.602 1 97.06 221 VAL A O 1
ATOM 1595 N N . VAL A 1 222 ? 22.594 16.172 5.391 1 96.25 222 VAL A N 1
ATOM 1596 C CA . VAL A 1 222 ? 21.672 17.141 5.961 1 96.25 222 VAL A CA 1
ATOM 1597 C C . VAL A 1 222 ? 20.484 16.406 6.594 1 96.25 222 VAL A C 1
ATOM 1599 O O . VAL A 1 222 ? 19.969 15.438 6.027 1 96.25 222 VAL A O 1
ATOM 1602 N N . PRO A 1 223 ? 20.031 16.875 7.719 1 95.19 223 PRO A N 1
ATOM 1603 C CA . PRO A 1 223 ? 18.875 16.234 8.359 1 95.19 223 PRO A CA 1
ATOM 1604 C C . PRO A 1 223 ? 17.547 16.594 7.68 1 95.19 223 PRO A C 1
ATOM 1606 O O . PRO A 1 223 ? 17.375 17.734 7.223 1 95.19 223 PRO A O 1
ATOM 1609 N N . MET A 1 224 ? 16.641 15.625 7.629 1 95.44 224 MET A N 1
ATOM 1610 C CA . MET A 1 224 ? 15.328 15.883 7.055 1 95.44 224 MET A CA 1
ATOM 1611 C C . MET A 1 224 ? 14.227 15.562 8.062 1 95.44 224 MET A C 1
ATOM 1613 O O . MET A 1 224 ? 13.062 15.93 7.852 1 95.44 224 MET A O 1
ATOM 1617 N N . ALA A 1 225 ? 14.57 14.883 9.172 1 93.69 225 ALA A N 1
ATOM 1618 C CA . ALA A 1 225 ? 13.578 14.438 10.148 1 93.69 225 ALA A CA 1
ATOM 1619 C C . ALA A 1 225 ? 12.445 13.68 9.469 1 93.69 225 ALA A C 1
ATOM 1621 O O . ALA A 1 225 ? 12.68 12.703 8.758 1 93.69 225 ALA A O 1
ATOM 1622 N N . ASN A 1 226 ? 11.195 14.195 9.57 1 95 226 ASN A N 1
ATOM 1623 C CA . ASN A 1 226 ? 10.047 13.539 8.953 1 95 226 ASN A CA 1
ATOM 1624 C C . ASN A 1 226 ? 9.547 14.32 7.738 1 95 226 ASN A C 1
ATOM 1626 O O . ASN A 1 226 ? 8.547 13.945 7.129 1 95 226 ASN A O 1
ATOM 1630 N N . TYR A 1 227 ? 10.273 15.367 7.387 1 96 227 TYR A N 1
ATOM 1631 C CA . TYR A 1 227 ? 9.75 16.297 6.391 1 96 227 TYR A CA 1
ATOM 1632 C C . TYR A 1 227 ? 10.43 16.078 5.043 1 96 227 TYR A C 1
ATOM 1634 O O . TYR A 1 227 ? 11.031 17.016 4.488 1 96 227 TYR A O 1
ATOM 1642 N N . VAL A 1 228 ? 10.203 14.984 4.488 1 97.31 228 VAL A N 1
ATOM 1643 C CA . VAL A 1 228 ? 10.875 14.547 3.268 1 97.31 228 VAL A CA 1
ATOM 1644 C C . VAL A 1 228 ? 10.43 15.422 2.096 1 97.31 228 VAL A C 1
ATOM 1646 O O . VAL A 1 228 ? 11.258 16 1.4 1 97.31 228 VAL A O 1
ATOM 1649 N N . GLY A 1 229 ? 9.156 15.516 1.892 1 96.62 229 GLY A N 1
ATOM 1650 C CA . GLY A 1 229 ? 8.633 16.297 0.775 1 96.62 229 GLY A CA 1
ATOM 1651 C C . GLY A 1 229 ? 9 17.766 0.836 1 96.62 229 GLY A C 1
ATOM 1652 O O . GLY A 1 229 ? 9.414 18.344 -0.17 1 96.62 229 GLY A O 1
ATOM 1653 N N . PHE A 1 230 ? 8.852 18.297 2.012 1 95.94 230 PHE A N 1
ATOM 1654 C CA . PHE A 1 230 ? 9.156 19.703 2.244 1 95.94 230 PHE A CA 1
ATOM 1655 C C . PHE A 1 230 ? 10.602 20.016 1.851 1 95.94 230 PHE A C 1
ATOM 1657 O O . PHE A 1 230 ? 10.859 21 1.156 1 95.94 230 PHE A O 1
ATOM 1664 N N . LEU A 1 231 ? 11.461 19.188 2.273 1 97.25 231 LEU A N 1
ATOM 1665 C CA . LEU A 1 231 ? 12.875 19.422 2.018 1 97.25 231 LEU A CA 1
ATOM 1666 C C . LEU A 1 231 ? 13.211 19.156 0.555 1 97.25 231 LEU A C 1
ATOM 1668 O O . LEU A 1 231 ? 14.062 19.844 -0.021 1 97.25 231 LEU A O 1
ATOM 1672 N N . LEU A 1 232 ? 12.625 18.141 -0.049 1 97.75 232 LEU A N 1
ATOM 1673 C CA . LEU A 1 232 ? 12.836 17.859 -1.467 1 97.75 232 LEU A CA 1
ATOM 1674 C C . LEU A 1 232 ? 12.469 19.078 -2.314 1 97.75 232 LEU A C 1
ATOM 1676 O O . LEU A 1 232 ? 13.203 19.438 -3.24 1 97.75 232 LEU A O 1
ATOM 1680 N N . GLN A 1 233 ? 11.375 19.641 -1.988 1 96.56 233 GLN A N 1
ATOM 1681 C CA . GLN A 1 233 ? 10.938 20.828 -2.719 1 96.56 233 GLN A CA 1
ATOM 1682 C C . GLN A 1 233 ? 11.93 21.984 -2.551 1 96.56 233 GLN A C 1
ATOM 1684 O O . GLN A 1 233 ? 12.242 22.688 -3.514 1 96.56 233 GLN A O 1
ATOM 1689 N N . HIS A 1 234 ? 12.344 22.141 -1.315 1 97.25 234 HIS A N 1
ATOM 1690 C CA . HIS A 1 234 ? 13.32 23.188 -1.067 1 97.25 234 HIS A CA 1
ATOM 1691 C C . HIS A 1 234 ? 14.609 22.938 -1.84 1 97.25 234 HIS A C 1
ATOM 1693 O O . HIS A 1 234 ? 15.172 23.859 -2.438 1 97.25 234 HIS A O 1
ATOM 1699 N N . CYS A 1 235 ? 15.055 21.734 -1.822 1 97.88 235 CYS A N 1
ATOM 1700 C CA . CYS A 1 235 ? 16.25 21.359 -2.568 1 97.88 235 CYS A CA 1
ATOM 1701 C C . CYS A 1 235 ? 16.109 21.719 -4.043 1 97.88 235 CYS A C 1
ATOM 1703 O O . CYS A 1 235 ? 17.031 22.281 -4.645 1 97.88 235 CYS A O 1
ATOM 1705 N N . ALA A 1 236 ? 15.031 21.391 -4.602 1 96.62 236 ALA A N 1
ATOM 1706 C CA . ALA A 1 236 ? 14.773 21.688 -6.004 1 96.62 236 ALA A CA 1
ATOM 1707 C C . ALA A 1 236 ? 14.82 23.203 -6.254 1 96.62 236 ALA A C 1
ATOM 1709 O O . ALA A 1 236 ? 15.32 23.656 -7.285 1 96.62 236 ALA A O 1
ATOM 1710 N N . GLU A 1 237 ? 14.328 23.922 -5.336 1 95.69 237 GLU A N 1
ATOM 1711 C CA . GLU A 1 237 ? 14.234 25.375 -5.461 1 95.69 237 GLU A CA 1
ATOM 1712 C C . GLU A 1 237 ? 15.609 26.016 -5.395 1 95.69 237 GLU A C 1
ATOM 1714 O O . GLU A 1 237 ? 15.852 27.047 -6.043 1 95.69 237 GLU A O 1
ATOM 1719 N N . VAL A 1 238 ? 16.484 25.469 -4.637 1 96.19 238 VAL A N 1
ATOM 1720 C CA . VAL A 1 238 ? 17.75 26.156 -4.391 1 96.19 238 VAL A CA 1
ATOM 1721 C C . VAL A 1 238 ? 18.844 25.578 -5.289 1 96.19 238 VAL A C 1
ATOM 1723 O O . VAL A 1 238 ? 20.031 25.828 -5.086 1 96.19 238 VAL A O 1
ATOM 1726 N N . GLY A 1 239 ? 18.5 24.688 -6.172 1 92.88 239 GLY A N 1
ATOM 1727 C CA . GLY A 1 239 ? 19.406 24.281 -7.234 1 92.88 239 GLY A CA 1
ATOM 1728 C C . GLY A 1 239 ? 20.172 23.016 -6.926 1 92.88 239 GLY A C 1
ATOM 1729 O O . GLY A 1 239 ? 21.219 22.75 -7.523 1 92.88 239 GLY A O 1
ATOM 1730 N N . VAL A 1 240 ? 19.828 22.281 -6.004 1 97.5 240 VAL A N 1
ATOM 1731 C CA . VAL A 1 240 ? 20.391 20.953 -5.781 1 97.5 240 VAL A CA 1
ATOM 1732 C C . VAL A 1 240 ? 20.141 20.062 -7.004 1 97.5 240 VAL A C 1
ATOM 1734 O O . VAL A 1 240 ? 19.062 20.094 -7.582 1 97.5 240 VAL A O 1
ATOM 1737 N N . GLU A 1 241 ? 21.172 19.344 -7.402 1 98.06 241 GLU A N 1
ATOM 1738 C CA . GLU A 1 241 ? 21.078 18.516 -8.602 1 98.06 241 GLU A CA 1
ATOM 1739 C C . GLU A 1 241 ? 20.625 17.094 -8.273 1 98.06 241 GLU A C 1
ATOM 1741 O O . GLU A 1 241 ? 19.984 16.438 -9.086 1 98.06 241 GLU A O 1
ATOM 1746 N N . GLY A 1 242 ? 21.047 16.641 -7.113 1 98.62 242 GLY A N 1
ATOM 1747 C CA . GLY A 1 242 ? 20.703 15.281 -6.73 1 98.62 242 GLY A CA 1
ATOM 1748 C C . GLY A 1 242 ? 20.578 15.102 -5.227 1 98.62 242 GLY A C 1
ATOM 1749 O O . GLY A 1 242 ? 21.266 15.773 -4.457 1 98.62 242 GLY A O 1
ATOM 1750 N N . VAL A 1 243 ? 19.719 14.219 -4.863 1 98.69 243 VAL A N 1
ATOM 1751 C CA . VAL A 1 243 ? 19.531 13.898 -3.453 1 98.69 243 VAL A CA 1
ATOM 1752 C C . VAL A 1 243 ? 19.516 12.383 -3.258 1 98.69 243 VAL A C 1
ATOM 1754 O O . VAL A 1 243 ? 18.969 11.656 -4.082 1 98.69 243 VAL A O 1
ATOM 1757 N N . ILE A 1 244 ? 20.156 11.891 -2.24 1 98.69 244 ILE A N 1
ATOM 1758 C CA . ILE A 1 244 ? 20.047 10.516 -1.783 1 98.69 244 ILE A CA 1
ATOM 1759 C C . ILE A 1 244 ? 19.219 10.461 -0.505 1 98.69 244 ILE A C 1
ATOM 1761 O O . ILE A 1 244 ? 19.609 11 0.529 1 98.69 244 ILE A O 1
ATOM 1765 N N . LEU A 1 245 ? 18.031 9.93 -0.588 1 98.75 245 LEU A N 1
ATOM 1766 C CA . LEU A 1 245 ? 17.266 9.633 0.616 1 98.75 245 LEU A CA 1
ATOM 1767 C C . LEU A 1 245 ? 17.859 8.453 1.37 1 98.75 245 LEU A C 1
ATOM 1769 O O . LEU A 1 245 ? 17.844 7.32 0.877 1 98.75 245 LEU A O 1
ATOM 1773 N N . TRP A 1 246 ? 18.406 8.719 2.475 1 98 246 TRP A N 1
ATOM 1774 C CA . TRP A 1 246 ? 19.094 7.754 3.336 1 98 246 TRP A CA 1
ATOM 1775 C C . TRP A 1 246 ? 18.281 7.5 4.605 1 98 246 TRP A C 1
ATOM 1777 O O . TRP A 1 246 ? 18.203 8.367 5.48 1 98 246 TRP A O 1
ATOM 1787 N N . GLY A 1 247 ? 17.688 6.27 4.719 1 97.19 247 GLY A N 1
ATOM 1788 C CA . GLY A 1 247 ? 16.844 6.094 5.883 1 97.19 247 GLY A CA 1
ATOM 1789 C C . GLY A 1 247 ? 16.5 4.645 6.164 1 97.19 247 GLY A C 1
ATOM 1790 O O . GLY A 1 247 ? 16.812 3.762 5.355 1 97.19 247 GLY A O 1
ATOM 1791 N N . GLN A 1 248 ? 15.914 4.465 7.352 1 96.38 248 GLN A N 1
ATOM 1792 C CA . GLN A 1 248 ? 15.43 3.143 7.738 1 96.38 248 GLN A CA 1
ATOM 1793 C C . GLN A 1 248 ? 14.281 2.691 6.844 1 96.38 248 GLN A C 1
ATOM 1795 O O . GLN A 1 248 ? 13.516 3.518 6.344 1 96.38 248 GLN A O 1
ATOM 1800 N N . ALA A 1 249 ? 14.164 1.376 6.723 1 96.25 249 ALA A N 1
ATOM 1801 C CA . ALA A 1 249 ? 13.148 0.784 5.852 1 96.25 249 ALA A CA 1
ATOM 1802 C C . ALA A 1 249 ? 11.758 1.274 6.223 1 96.25 249 ALA A C 1
ATOM 1804 O O . ALA A 1 249 ? 10.961 1.621 5.344 1 96.25 249 ALA A O 1
ATOM 1805 N N . GLY A 1 250 ? 11.445 1.349 7.477 1 95.06 250 GLY A N 1
ATOM 1806 C CA . GLY A 1 250 ? 10.125 1.756 7.93 1 95.06 250 GLY A CA 1
ATOM 1807 C C . GLY A 1 250 ? 9.734 3.141 7.453 1 95.06 250 GLY A C 1
ATOM 1808 O O . GLY A 1 250 ? 8.57 3.383 7.125 1 95.06 250 GLY A O 1
ATOM 1809 N N . LYS A 1 251 ? 10.609 4.043 7.371 1 95.75 251 LYS A N 1
ATOM 1810 C CA . LYS A 1 251 ? 10.328 5.414 6.961 1 95.75 251 LYS A CA 1
ATOM 1811 C C . LYS A 1 251 ? 10.242 5.527 5.441 1 95.75 251 LYS A C 1
ATO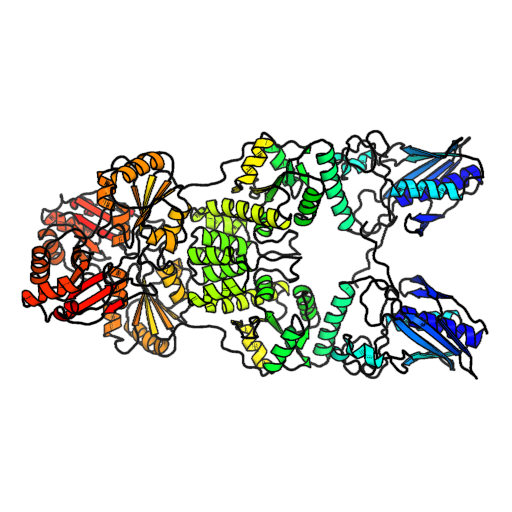M 1813 O O . LYS A 1 251 ? 9.328 6.156 4.906 1 95.75 251 LYS A O 1
ATOM 1818 N N . LEU A 1 252 ? 11.141 4.902 4.734 1 97.62 252 LEU A N 1
ATOM 1819 C CA . LEU A 1 252 ? 11.219 5.086 3.291 1 97.62 252 LEU A CA 1
ATOM 1820 C C . LEU A 1 252 ? 10.148 4.266 2.582 1 97.62 252 LEU A C 1
ATOM 1822 O O . LEU A 1 252 ? 9.812 4.535 1.425 1 97.62 252 LEU A O 1
ATOM 1826 N N . LEU A 1 253 ? 9.641 3.225 3.252 1 98.19 253 LEU A N 1
ATOM 1827 C CA . LEU A 1 253 ? 8.469 2.535 2.729 1 98.19 253 LEU A CA 1
ATOM 1828 C C . LEU A 1 253 ? 7.301 3.502 2.551 1 98.19 253 LEU A C 1
ATOM 1830 O O . LEU A 1 253 ? 6.531 3.381 1.598 1 98.19 253 LEU A O 1
ATOM 1834 N N . LYS A 1 254 ? 7.191 4.41 3.525 1 97.75 254 LYS A N 1
ATOM 1835 C CA . LYS A 1 254 ? 6.145 5.418 3.408 1 97.75 254 LYS A CA 1
ATOM 1836 C C . LYS A 1 254 ? 6.344 6.277 2.164 1 97.75 254 LYS A C 1
ATOM 1838 O O . LYS A 1 254 ? 5.391 6.562 1.438 1 97.75 254 LYS A O 1
ATOM 1843 N N . VAL A 1 255 ? 7.543 6.629 1.897 1 98.19 255 VAL A N 1
ATOM 1844 C CA . VAL A 1 255 ? 7.855 7.441 0.726 1 98.19 255 VAL A CA 1
ATOM 1845 C C . VAL A 1 255 ? 7.523 6.664 -0.545 1 98.19 255 VAL A C 1
ATOM 1847 O O . VAL A 1 255 ? 6.977 7.227 -1.498 1 98.19 255 VAL A O 1
ATOM 1850 N N . ALA A 1 256 ? 7.812 5.336 -0.545 1 98.31 256 ALA A N 1
ATOM 1851 C CA . ALA A 1 256 ? 7.527 4.477 -1.691 1 98.31 256 ALA A CA 1
ATOM 1852 C C . ALA A 1 256 ? 6.031 4.418 -1.976 1 98.31 256 ALA A C 1
ATOM 1854 O O . ALA A 1 256 ? 5.617 4.109 -3.096 1 98.31 256 ALA A O 1
ATOM 1855 N N . GLY A 1 257 ? 5.27 4.703 -0.958 1 96.94 257 GLY A N 1
ATOM 1856 C CA . GLY A 1 257 ? 3.824 4.746 -1.115 1 96.94 257 GLY A CA 1
ATOM 1857 C C . GLY A 1 257 ? 3.289 6.145 -1.349 1 96.94 257 GLY A C 1
ATOM 1858 O O . GLY A 1 257 ? 2.074 6.355 -1.369 1 96.94 257 GLY A O 1
ATOM 1859 N N . GLY A 1 258 ? 4.148 7.133 -1.427 1 96.06 258 GLY A N 1
ATOM 1860 C CA . GLY A 1 258 ? 3.727 8.5 -1.675 1 96.06 258 GLY A CA 1
ATOM 1861 C C . GLY A 1 258 ? 3.408 9.266 -0.404 1 96.06 258 GLY A C 1
ATOM 1862 O O . GLY A 1 258 ? 2.561 10.164 -0.408 1 96.06 258 GLY A O 1
ATOM 1863 N N . VAL A 1 259 ? 3.893 8.906 0.668 1 96.69 259 VAL A N 1
ATOM 1864 C CA . VAL A 1 259 ? 3.781 9.609 1.938 1 96.69 259 VAL A CA 1
ATOM 1865 C C . VAL A 1 259 ? 5.066 10.391 2.211 1 96.69 259 VAL A C 1
ATOM 1867 O O . VAL A 1 259 ? 6.094 9.805 2.549 1 96.69 259 VAL A O 1
ATOM 1870 N N . PHE A 1 260 ? 4.977 11.68 2.207 1 96.56 260 PHE A N 1
ATOM 1871 C CA . PHE A 1 260 ? 6.203 12.469 2.188 1 96.56 260 PHE A CA 1
ATOM 1872 C C . PHE A 1 260 ? 6.418 13.164 3.525 1 96.56 260 PHE A C 1
ATOM 1874 O O . PHE A 1 260 ? 7.422 13.859 3.717 1 96.56 260 PHE A O 1
ATOM 1881 N N . ASN A 1 261 ? 5.504 13.117 4.426 1 95.5 261 ASN A N 1
ATOM 1882 C CA . ASN A 1 261 ? 5.699 13.297 5.863 1 95.5 261 ASN A CA 1
ATOM 1883 C C . ASN A 1 261 ? 5.672 11.969 6.605 1 95.5 261 ASN A C 1
ATOM 1885 O O . ASN A 1 261 ? 4.613 11.359 6.758 1 95.5 261 ASN A O 1
ATOM 1889 N N . THR A 1 262 ? 6.809 11.562 7.098 1 94.38 262 THR A N 1
ATOM 1890 C CA . THR A 1 262 ? 6.957 10.172 7.516 1 94.38 262 THR A CA 1
ATOM 1891 C C . THR A 1 262 ? 6.59 10.008 8.984 1 94.38 262 THR A C 1
ATOM 1893 O O . THR A 1 262 ? 6.773 8.938 9.562 1 94.38 262 THR A O 1
ATOM 1896 N N . HIS A 1 263 ? 6.102 11.023 9.586 1 91.81 263 HIS A N 1
ATOM 1897 C CA . HIS A 1 263 ? 5.664 10.906 10.977 1 91.81 263 HIS A CA 1
ATOM 1898 C C . HIS A 1 263 ? 4.555 9.875 11.117 1 91.81 263 HIS A C 1
ATOM 1900 O O . HIS A 1 263 ? 3.66 9.797 10.273 1 91.81 263 HIS A O 1
ATOM 1906 N N . SER A 1 264 ? 4.559 9.078 12.172 1 88.06 264 SER A N 1
ATOM 1907 C CA . SER A 1 264 ? 3.668 7.938 12.367 1 88.06 264 SER A CA 1
ATOM 1908 C C . SER A 1 264 ? 2.213 8.383 12.477 1 88.06 264 SER A C 1
ATOM 1910 O O . SER A 1 264 ? 1.301 7.641 12.109 1 88.06 264 SER A O 1
ATOM 1912 N N . ARG A 1 265 ? 1.982 9.547 12.938 1 85.75 265 ARG A N 1
ATOM 1913 C CA . ARG A 1 265 ? 0.623 10.031 13.164 1 85.75 265 ARG A CA 1
ATOM 1914 C C . ARG A 1 265 ? -0.017 10.484 11.859 1 85.75 265 ARG A C 1
ATOM 1916 O O . ARG A 1 265 ? -1.237 10.648 11.781 1 85.75 265 ARG A O 1
ATOM 1923 N N . VAL A 1 266 ? 0.803 10.734 10.875 1 87.56 266 VAL A N 1
ATOM 1924 C CA . VAL A 1 266 ? 0.304 11.297 9.625 1 87.56 266 VAL A CA 1
ATOM 1925 C C . VAL A 1 266 ? -0.275 10.18 8.758 1 87.56 266 VAL A C 1
ATOM 1927 O O . VAL A 1 266 ? -1.411 10.281 8.289 1 87.56 266 VAL A O 1
ATOM 1930 N N . ALA A 1 267 ? 0.541 9.219 8.57 1 92.88 267 ALA A N 1
ATOM 1931 C CA . ALA A 1 267 ? 0.121 8.109 7.723 1 92.88 267 ALA A CA 1
ATOM 1932 C C . ALA A 1 267 ? 0.989 6.875 7.961 1 92.88 267 ALA A C 1
ATOM 1934 O O . ALA A 1 267 ? 2.119 6.988 8.445 1 92.88 267 ALA A O 1
ATOM 1935 N N . ASP A 1 268 ? 0.578 5.715 7.68 1 93.06 268 ASP A N 1
ATOM 1936 C CA . ASP A 1 268 ? 1.343 4.477 7.793 1 93.06 268 ASP A CA 1
ATOM 1937 C C . ASP A 1 268 ? 1.488 3.795 6.434 1 93.06 268 ASP A C 1
ATOM 1939 O O . ASP A 1 268 ? 2.33 4.188 5.625 1 93.06 268 ASP A O 1
ATOM 1943 N N . ALA A 1 269 ? 0.645 2.842 6.023 1 95.25 269 ALA A N 1
ATOM 1944 C CA . ALA A 1 269 ? 0.522 2.137 4.75 1 95.25 269 ALA A CA 1
ATOM 1945 C C . ALA A 1 269 ? 1.767 1.301 4.465 1 95.25 269 ALA A C 1
ATOM 1947 O O . ALA A 1 269 ? 1.933 0.783 3.357 1 95.25 269 ALA A O 1
ATOM 1948 N N . ARG A 1 270 ? 2.746 1.112 5.473 1 97.5 270 ARG A N 1
ATOM 1949 C CA . ARG A 1 270 ? 4.051 0.5 5.234 1 97.5 270 ARG A CA 1
ATOM 1950 C C . ARG A 1 270 ? 3.9 -0.953 4.797 1 97.5 270 ARG A C 1
ATOM 1952 O O . ARG A 1 270 ? 4.461 -1.359 3.775 1 97.5 270 ARG A O 1
ATOM 1959 N N . LEU A 1 271 ? 3.113 -1.683 5.484 1 97.81 271 LEU A N 1
ATOM 1960 C CA . LEU A 1 271 ? 2.992 -3.109 5.203 1 97.81 271 LEU A CA 1
ATOM 1961 C C . LEU A 1 271 ? 2.266 -3.344 3.883 1 97.81 271 LEU A C 1
ATOM 1963 O O . LEU A 1 271 ? 2.594 -4.277 3.145 1 97.81 271 LEU A O 1
ATOM 1967 N N . GLU A 1 272 ? 1.282 -2.52 3.582 1 98.12 272 GLU A N 1
ATOM 1968 C CA . GLU A 1 272 ? 0.591 -2.613 2.299 1 98.12 272 GLU A CA 1
ATOM 1969 C C . GLU A 1 272 ? 1.541 -2.334 1.138 1 98.12 272 GLU A C 1
ATOM 1971 O O . GLU A 1 272 ? 1.525 -3.045 0.131 1 98.12 272 GLU A O 1
ATOM 1976 N N . VAL A 1 273 ? 2.359 -1.287 1.281 1 98.5 273 VAL A N 1
ATOM 1977 C CA . VAL A 1 273 ? 3.33 -0.945 0.249 1 98.5 273 VAL A CA 1
ATOM 1978 C C . VAL A 1 273 ? 4.309 -2.102 0.056 1 98.5 273 VAL A C 1
ATOM 1980 O O . VAL A 1 273 ? 4.57 -2.52 -1.075 1 98.5 273 VAL A O 1
ATOM 1983 N N . LEU A 1 274 ? 4.809 -2.607 1.149 1 98.62 274 LEU A N 1
ATOM 1984 C CA . LEU A 1 274 ? 5.754 -3.715 1.078 1 98.62 274 LEU A CA 1
ATOM 1985 C C . LEU A 1 274 ? 5.109 -4.938 0.435 1 98.62 274 LEU A C 1
ATOM 1987 O O . LEU A 1 274 ? 5.719 -5.59 -0.42 1 98.62 274 LEU A O 1
ATOM 1991 N N . ALA A 1 275 ? 3.912 -5.25 0.845 1 98.69 275 ALA A N 1
ATOM 1992 C CA . ALA A 1 275 ? 3.201 -6.406 0.311 1 98.69 275 ALA A CA 1
ATOM 1993 C C . ALA A 1 275 ? 3 -6.281 -1.197 1 98.69 275 ALA A C 1
ATOM 1995 O O . ALA A 1 275 ? 3.199 -7.246 -1.939 1 98.69 275 ALA A O 1
ATOM 1996 N N . ALA A 1 276 ? 2.584 -5.102 -1.621 1 98.69 276 ALA A N 1
ATOM 1997 C CA . ALA A 1 276 ? 2.352 -4.859 -3.043 1 98.69 276 ALA A CA 1
ATOM 1998 C C . ALA A 1 276 ? 3.633 -5.059 -3.85 1 98.69 276 ALA A C 1
ATOM 2000 O O . ALA A 1 276 ? 3.623 -5.723 -4.887 1 98.69 276 ALA A O 1
ATOM 2001 N N . LEU A 1 277 ? 4.684 -4.492 -3.387 1 98.44 277 LEU A N 1
ATOM 2002 C CA . LEU A 1 277 ? 5.941 -4.57 -4.121 1 98.44 277 LEU A CA 1
ATOM 2003 C C . LEU A 1 277 ? 6.523 -5.98 -4.059 1 98.44 277 LEU A C 1
ATOM 2005 O O . LEU A 1 277 ? 7.145 -6.441 -5.016 1 98.44 277 LEU A O 1
ATOM 2009 N N . ALA A 1 278 ? 6.34 -6.641 -2.92 1 98.44 278 ALA A N 1
ATOM 2010 C CA . ALA A 1 278 ? 6.73 -8.047 -2.834 1 98.44 278 ALA A CA 1
ATOM 2011 C C . ALA A 1 278 ? 5.945 -8.891 -3.832 1 98.44 278 ALA A C 1
ATOM 2013 O O . ALA A 1 278 ? 6.512 -9.766 -4.492 1 98.44 278 ALA A O 1
ATOM 2014 N N . ALA A 1 279 ? 4.66 -8.641 -3.902 1 98.5 279 ALA A N 1
ATOM 2015 C CA . ALA A 1 279 ? 3.822 -9.367 -4.852 1 98.5 279 ALA A CA 1
ATOM 2016 C C . ALA A 1 279 ? 4.305 -9.156 -6.285 1 98.5 279 ALA A C 1
ATOM 2018 O O . ALA A 1 279 ? 4.355 -10.102 -7.078 1 98.5 279 ALA A O 1
ATOM 2019 N N . ALA A 1 280 ? 4.664 -7.961 -6.59 1 97 280 ALA A N 1
ATOM 2020 C CA . ALA A 1 280 ? 5.168 -7.645 -7.926 1 97 280 ALA A CA 1
ATOM 2021 C C . ALA A 1 280 ? 6.465 -8.398 -8.211 1 97 280 ALA A C 1
ATOM 2023 O O . ALA A 1 280 ? 6.789 -8.664 -9.375 1 97 280 ALA A O 1
ATOM 2024 N N . GLU A 1 281 ? 7.152 -8.742 -7.152 1 95.56 281 GLU A N 1
ATOM 2025 C CA . GLU A 1 281 ? 8.406 -9.477 -7.305 1 95.56 281 GLU A CA 1
ATOM 2026 C C . GLU A 1 281 ? 8.172 -10.984 -7.246 1 95.56 281 GLU A C 1
ATOM 2028 O O . GLU A 1 281 ? 9.125 -11.766 -7.324 1 95.56 281 GLU A O 1
ATOM 2033 N N . GLY A 1 282 ? 6.973 -11.375 -7.047 1 96.94 282 GLY A N 1
ATOM 2034 C CA . GLY A 1 282 ? 6.672 -12.797 -7.117 1 96.94 282 GLY A CA 1
ATOM 2035 C C . GLY A 1 282 ? 6.367 -13.414 -5.762 1 96.94 282 GLY A C 1
ATOM 2036 O O . GLY A 1 282 ? 6.469 -14.625 -5.59 1 96.94 282 GLY A O 1
ATOM 2037 N N . ALA A 1 283 ? 6.105 -12.609 -4.77 1 97.88 283 ALA A N 1
ATOM 2038 C CA . ALA A 1 283 ? 5.598 -13.188 -3.529 1 97.88 283 ALA A CA 1
ATOM 2039 C C . ALA A 1 283 ? 4.258 -13.883 -3.754 1 97.88 283 ALA A C 1
ATOM 2041 O O . ALA A 1 283 ? 3.4 -13.375 -4.48 1 97.88 283 ALA A O 1
ATOM 2042 N N . SER A 1 284 ? 4.133 -15.086 -3.193 1 97.38 284 SER A N 1
ATOM 2043 C CA . SER A 1 284 ? 2.861 -15.805 -3.289 1 97.38 284 SER A CA 1
ATOM 2044 C C . SER A 1 284 ? 1.753 -15.055 -2.553 1 97.38 284 SER A C 1
ATOM 2046 O O . SER A 1 284 ? 2.023 -14.281 -1.633 1 97.38 284 SER A O 1
ATOM 2048 N N . PRO A 1 285 ? 0.482 -15.281 -2.988 1 96.38 285 PRO A N 1
ATOM 2049 C CA . PRO A 1 285 ? -0.623 -14.672 -2.242 1 96.38 285 PRO A CA 1
ATOM 2050 C C . PRO A 1 285 ? -0.602 -15.031 -0.759 1 96.38 285 PRO A C 1
ATOM 2052 O O . PRO A 1 285 ? -0.993 -14.219 0.083 1 96.38 285 PRO A O 1
ATOM 2055 N N . PHE A 1 286 ? -0.124 -16.188 -0.442 1 94.62 286 PHE A N 1
ATOM 2056 C CA . PHE A 1 286 ? 0.02 -16.609 0.948 1 94.62 286 PHE A CA 1
ATOM 2057 C C . PHE A 1 286 ? 0.986 -15.688 1.69 1 94.62 286 PHE A C 1
ATOM 2059 O O . PHE A 1 286 ? 0.665 -15.18 2.766 1 94.62 286 PHE A O 1
ATOM 2066 N N . LEU A 1 287 ? 2.143 -15.555 1.106 1 97.12 287 LEU A N 1
ATOM 2067 C CA . LEU A 1 287 ? 3.146 -14.695 1.729 1 97.12 287 LEU A CA 1
ATOM 2068 C C . LEU A 1 287 ? 2.639 -13.266 1.847 1 97.12 287 LEU A C 1
ATOM 2070 O O . LEU A 1 287 ? 2.887 -12.594 2.852 1 97.12 287 LEU A O 1
ATOM 2074 N N . VAL A 1 288 ? 1.948 -12.766 0.824 1 98.25 288 VAL A N 1
ATOM 2075 C CA . VAL A 1 288 ? 1.373 -11.422 0.84 1 98.25 288 VAL A CA 1
ATOM 2076 C C . VAL A 1 288 ? 0.442 -11.273 2.041 1 98.25 288 VAL A C 1
ATOM 2078 O O . VAL A 1 288 ? 0.5 -10.273 2.758 1 98.25 288 VAL A O 1
ATOM 2081 N N . GLY A 1 289 ? -0.448 -12.273 2.217 1 96.44 289 GLY A N 1
ATOM 2082 C CA . GLY A 1 289 ? -1.319 -12.266 3.381 1 96.44 289 GLY A CA 1
ATOM 2083 C C . GLY A 1 289 ? -0.563 -12.164 4.691 1 96.44 289 GLY A C 1
ATOM 2084 O O . GLY A 1 289 ? -0.955 -11.414 5.586 1 96.44 289 GLY A O 1
ATOM 2085 N N . ARG A 1 290 ? 0.564 -12.875 4.781 1 95.5 290 ARG A N 1
ATOM 2086 C CA . ARG A 1 290 ? 1.381 -12.859 5.988 1 95.5 290 ARG A CA 1
ATOM 2087 C C . ARG A 1 290 ? 1.985 -11.484 6.223 1 95.5 290 ARG A C 1
ATOM 2089 O O . ARG A 1 290 ? 2.025 -11 7.359 1 95.5 290 ARG A O 1
ATOM 2096 N N . ILE A 1 291 ? 2.465 -10.891 5.184 1 97.81 291 ILE A N 1
ATOM 2097 C CA . ILE A 1 291 ? 3.062 -9.562 5.281 1 97.81 291 ILE A CA 1
ATOM 2098 C C . ILE A 1 291 ? 2.014 -8.555 5.754 1 97.81 291 ILE A C 1
ATOM 2100 O O . ILE A 1 291 ? 2.277 -7.75 6.648 1 97.81 291 ILE A O 1
ATOM 2104 N N . LEU A 1 292 ? 0.812 -8.602 5.199 1 96.88 292 LEU A N 1
ATOM 2105 C CA . LEU A 1 292 ? -0.263 -7.672 5.527 1 96.88 292 LEU A CA 1
ATOM 2106 C C . LEU A 1 292 ? -0.688 -7.824 6.984 1 96.88 292 LEU A C 1
ATOM 2108 O O . LEU A 1 292 ? -1.191 -6.879 7.59 1 96.88 292 LEU A O 1
ATOM 2112 N N . GLU A 1 293 ? -0.461 -8.992 7.559 1 94 293 GLU A N 1
ATOM 2113 C CA . GLU A 1 293 ? -0.892 -9.266 8.93 1 94 293 GLU A CA 1
ATOM 2114 C C . GLU A 1 293 ? 0.261 -9.094 9.914 1 94 293 GLU A C 1
ATOM 2116 O O . GLU A 1 293 ? 0.076 -9.234 11.125 1 94 293 GLU A O 1
ATOM 2121 N N . ALA A 1 294 ? 1.448 -8.828 9.406 1 95.19 294 ALA A N 1
ATOM 2122 C CA . ALA A 1 294 ? 2.605 -8.656 10.281 1 95.19 294 ALA A CA 1
ATOM 2123 C C . ALA A 1 294 ? 2.41 -7.465 11.219 1 95.19 294 ALA A C 1
ATOM 2125 O O . ALA A 1 294 ? 1.737 -6.496 10.867 1 95.19 294 ALA A O 1
ATOM 2126 N N . ALA A 1 295 ? 3.027 -7.504 12.367 1 93.25 295 ALA A N 1
ATOM 2127 C CA . ALA A 1 295 ? 2.932 -6.422 13.344 1 93.25 295 ALA A CA 1
ATOM 2128 C C . ALA A 1 295 ? 3.924 -5.309 13.023 1 93.25 295 ALA A C 1
ATOM 2130 O O . ALA A 1 295 ? 3.676 -4.141 13.336 1 93.25 295 ALA A O 1
ATOM 2131 N N . THR A 1 296 ? 5.066 -5.734 12.461 1 93.06 296 THR A N 1
ATOM 2132 C CA . THR A 1 296 ? 6.121 -4.758 12.203 1 93.06 296 THR A CA 1
ATOM 2133 C C . THR A 1 296 ? 6.742 -4.992 10.828 1 93.06 296 THR A C 1
ATOM 2135 O O . THR A 1 296 ? 6.574 -6.062 10.242 1 93.06 296 THR A O 1
ATOM 2138 N N . VAL A 1 297 ? 7.422 -4.008 10.391 1 94.75 297 VAL A N 1
ATOM 2139 C CA . VAL A 1 297 ? 8.164 -4.113 9.141 1 94.75 297 VAL A CA 1
ATOM 2140 C C . VAL A 1 297 ? 9.289 -5.141 9.289 1 94.75 297 VAL A C 1
ATOM 2142 O O . VAL A 1 297 ? 9.594 -5.871 8.344 1 94.75 297 VAL A O 1
ATOM 2145 N N . GLU A 1 298 ? 9.883 -5.258 10.445 1 93.12 298 GLU A N 1
ATOM 2146 C CA . GLU A 1 298 ? 10.953 -6.215 10.711 1 93.12 298 GLU A CA 1
ATOM 2147 C C . GLU A 1 298 ? 10.453 -7.648 10.578 1 93.12 298 GLU A C 1
ATOM 2149 O O . GLU A 1 298 ? 11.141 -8.5 10.008 1 93.12 298 GLU A O 1
ATOM 2154 N N . GLU A 1 299 ? 9.312 -7.863 11.125 1 94.81 299 GLU A N 1
ATOM 2155 C CA . GLU A 1 299 ? 8.719 -9.188 10.992 1 94.81 299 GLU A CA 1
ATOM 2156 C C . GLU A 1 299 ? 8.484 -9.547 9.523 1 94.81 299 GLU A C 1
ATOM 2158 O O . GLU A 1 299 ? 8.773 -10.664 9.094 1 94.81 299 GLU A O 1
ATOM 2163 N N . ALA A 1 300 ? 7.926 -8.602 8.797 1 96.75 300 ALA A N 1
ATOM 2164 C CA . ALA A 1 300 ? 7.695 -8.82 7.371 1 96.75 300 ALA A CA 1
ATOM 2165 C C . ALA A 1 300 ? 9.008 -9.078 6.637 1 96.75 300 ALA A C 1
ATOM 2167 O O . ALA A 1 300 ? 9.062 -9.898 5.719 1 96.75 300 ALA A O 1
ATOM 2168 N N . ALA A 1 301 ? 10.062 -8.375 6.996 1 95.12 301 ALA A N 1
ATOM 2169 C CA . ALA A 1 301 ? 11.383 -8.562 6.391 1 95.12 301 ALA A CA 1
ATOM 2170 C C . ALA A 1 301 ? 11.891 -9.984 6.605 1 95.12 301 ALA A C 1
ATOM 2172 O O . ALA A 1 301 ? 12.539 -10.555 5.727 1 95.12 301 ALA A O 1
ATOM 2173 N N . GLU A 1 302 ? 11.594 -10.5 7.742 1 94.38 302 GLU A N 1
ATOM 2174 C CA . GLU A 1 302 ? 12 -11.867 8.031 1 94.38 302 GLU A CA 1
ATOM 2175 C C . GLU A 1 302 ? 11.297 -12.859 7.105 1 94.38 302 GLU A C 1
ATOM 2177 O O . GLU A 1 302 ? 11.914 -13.828 6.641 1 94.38 302 GLU A O 1
ATOM 2182 N N . TRP A 1 303 ? 10.047 -12.617 6.871 1 94.56 303 TRP A N 1
ATOM 2183 C CA . TRP A 1 303 ? 9.297 -13.477 5.961 1 94.56 303 TRP A CA 1
ATOM 2184 C C . TRP A 1 303 ? 9.875 -13.414 4.551 1 94.56 303 TRP A C 1
ATOM 2186 O O . TRP A 1 303 ? 10.008 -14.445 3.881 1 94.56 303 TRP A O 1
ATOM 2196 N N . LEU A 1 304 ? 10.195 -12.211 4.117 1 95 304 LEU A N 1
ATOM 2197 C CA . LEU A 1 304 ? 10.789 -12.031 2.795 1 95 304 LEU A CA 1
ATOM 2198 C C . LEU A 1 304 ? 12.109 -12.789 2.688 1 95 304 LEU A C 1
ATOM 2200 O O . LEU A 1 304 ? 12.367 -13.453 1.683 1 95 304 LEU A O 1
ATOM 2204 N N . ALA A 1 305 ? 12.898 -12.672 3.734 1 92.62 305 ALA A N 1
ATOM 2205 C CA . ALA A 1 305 ? 14.203 -13.344 3.744 1 92.62 305 ALA A CA 1
ATOM 2206 C C . ALA A 1 305 ? 14.039 -14.859 3.701 1 92.62 305 ALA A C 1
ATOM 2208 O O . ALA A 1 305 ? 14.766 -15.547 2.977 1 92.62 305 ALA A O 1
ATOM 2209 N N . LYS A 1 306 ? 13.109 -15.336 4.473 1 91.75 306 LYS A N 1
ATOM 2210 C CA . LYS A 1 306 ? 12.875 -16.781 4.523 1 91.75 306 LYS A CA 1
ATOM 2211 C C . LYS A 1 306 ? 12.492 -17.312 3.15 1 91.75 306 LYS A C 1
ATOM 2213 O O . LYS A 1 306 ? 12.828 -18.453 2.812 1 91.75 306 LYS A O 1
ATOM 2218 N N . GLU A 1 307 ? 11.898 -16.484 2.363 1 93 307 GLU A N 1
ATOM 2219 C CA . GLU A 1 307 ? 11.438 -16.922 1.049 1 93 307 GLU A CA 1
ATOM 2220 C C . GLU A 1 307 ? 12.375 -16.438 -0.054 1 93 307 GLU A C 1
ATOM 2222 O O . GLU A 1 307 ? 12.031 -16.5 -1.237 1 93 307 GLU A O 1
ATOM 2227 N N . ASN A 1 308 ? 13.523 -15.852 0.261 1 90.12 308 ASN A N 1
ATOM 2228 C CA . ASN A 1 308 ? 14.547 -15.383 -0.669 1 90.12 308 ASN A CA 1
ATOM 2229 C C . ASN A 1 308 ? 14.008 -14.289 -1.585 1 90.12 308 ASN A C 1
ATOM 2231 O O . ASN A 1 308 ? 14.188 -14.344 -2.803 1 90.12 308 ASN A O 1
ATOM 2235 N N . LEU A 1 309 ? 13.25 -13.391 -1.002 1 95 309 LEU A N 1
ATOM 2236 C CA . LEU A 1 309 ? 12.664 -12.289 -1.759 1 95 309 LEU A CA 1
ATOM 2237 C C . LEU A 1 309 ? 13.242 -10.953 -1.298 1 95 309 LEU A C 1
ATOM 2239 O O . LEU A 1 309 ? 12.547 -9.938 -1.321 1 95 309 LEU A O 1
ATOM 2243 N N . GLU A 1 310 ? 14.484 -10.914 -0.884 1 92.75 310 GLU A N 1
ATOM 2244 C CA . GLU A 1 310 ? 15.125 -9.711 -0.369 1 92.75 310 GLU A CA 1
ATOM 2245 C C . GLU A 1 310 ? 15.297 -8.664 -1.467 1 92.75 310 GLU A C 1
ATOM 2247 O O . GLU A 1 310 ? 15.461 -7.477 -1.18 1 92.75 310 GLU A O 1
ATOM 2252 N N . ARG A 1 311 ? 15.281 -9.086 -2.723 1 92.56 311 ARG A N 1
ATOM 2253 C CA . ARG A 1 311 ? 15.359 -8.148 -3.834 1 92.56 311 ARG A CA 1
ATOM 2254 C C . ARG A 1 311 ? 14.227 -7.133 -3.775 1 92.56 311 ARG A C 1
ATOM 2256 O O . ARG A 1 311 ? 14.32 -6.051 -4.355 1 92.56 311 ARG A O 1
ATOM 2263 N N . THR A 1 312 ? 13.133 -7.516 -3.088 1 95.94 312 THR A N 1
ATOM 2264 C CA . THR A 1 312 ? 11.992 -6.621 -2.902 1 95.94 312 THR A CA 1
ATOM 2265 C C . THR A 1 312 ? 12.445 -5.277 -2.344 1 95.94 312 THR A C 1
ATOM 2267 O O . THR A 1 312 ? 11.898 -4.23 -2.707 1 95.94 312 THR A O 1
ATOM 2270 N N . TRP A 1 313 ? 13.453 -5.258 -1.525 1 96.25 313 TRP A N 1
ATOM 2271 C CA . TRP A 1 313 ? 13.922 -4.027 -0.899 1 96.25 313 TRP A CA 1
ATOM 2272 C C . TRP A 1 313 ? 14.539 -3.092 -1.934 1 96.25 313 TRP A C 1
ATOM 2274 O O . TRP A 1 313 ? 14.438 -1.868 -1.811 1 96.25 313 TRP A O 1
ATOM 2284 N N . HIS A 1 314 ? 15.234 -3.605 -2.932 1 95.44 314 HIS A N 1
ATOM 2285 C CA . HIS A 1 314 ? 15.742 -2.771 -4.016 1 95.44 314 HIS A CA 1
ATOM 2286 C C . HIS A 1 314 ? 14.602 -2.129 -4.797 1 95.44 314 HIS A C 1
ATOM 2288 O O . HIS A 1 314 ? 14.711 -0.985 -5.242 1 95.44 314 HIS A O 1
ATOM 2294 N N . ARG A 1 315 ? 13.602 -2.893 -4.98 1 94.81 315 ARG A N 1
ATOM 2295 C CA . ARG A 1 315 ? 12.43 -2.342 -5.652 1 94.81 315 ARG A CA 1
ATOM 2296 C C . ARG A 1 315 ? 11.789 -1.23 -4.82 1 94.81 315 ARG A C 1
ATOM 2298 O O . ARG A 1 315 ? 11.305 -0.24 -5.371 1 94.81 315 ARG A O 1
ATOM 2305 N N . VAL A 1 316 ? 11.703 -1.43 -3.504 1 97.38 316 VAL A N 1
ATOM 2306 C CA . VAL A 1 316 ? 11.188 -0.399 -2.609 1 97.38 316 VAL A CA 1
ATOM 2307 C C . VAL A 1 316 ? 12.016 0.875 -2.756 1 97.38 316 VAL A C 1
ATOM 2309 O O . VAL A 1 316 ? 11.461 1.972 -2.875 1 97.38 316 VAL A O 1
ATOM 2312 N N . ALA A 1 317 ? 13.336 0.706 -2.725 1 97.19 317 ALA A N 1
ATOM 2313 C CA . ALA A 1 317 ? 14.227 1.853 -2.875 1 97.19 317 ALA A CA 1
ATOM 2314 C C . ALA A 1 317 ? 13.977 2.572 -4.195 1 97.19 317 ALA A C 1
ATOM 2316 O O . ALA A 1 317 ? 13.891 3.803 -4.234 1 97.19 317 ALA A O 1
ATOM 2317 N N . ALA A 1 318 ? 13.891 1.803 -5.262 1 96.12 318 ALA A N 1
ATOM 2318 C CA . ALA A 1 318 ? 13.641 2.375 -6.582 1 96.12 318 ALA A CA 1
ATOM 23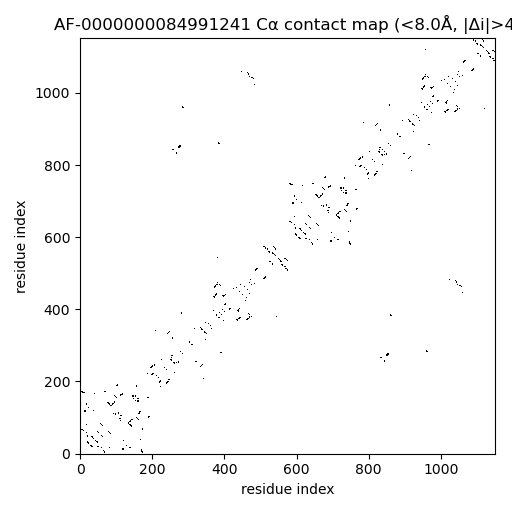19 C C . ALA A 1 318 ? 12.312 3.129 -6.613 1 96.12 318 ALA A C 1
ATOM 2321 O O . ALA A 1 318 ? 12.219 4.211 -7.199 1 96.12 318 ALA A O 1
ATOM 2322 N N . ARG A 1 319 ? 11.312 2.527 -6.02 1 97.38 319 ARG A N 1
ATOM 2323 C CA . ARG A 1 319 ? 10 3.148 -5.992 1 97.38 319 ARG A CA 1
ATOM 2324 C C . ARG A 1 319 ? 10.008 4.426 -5.16 1 97.38 319 ARG A C 1
ATOM 2326 O O . ARG A 1 319 ? 9.391 5.422 -5.531 1 97.38 319 ARG A O 1
ATOM 2333 N N . ALA A 1 320 ? 10.617 4.406 -4 1 98.25 320 ALA A N 1
ATOM 2334 C CA . ALA A 1 320 ? 10.742 5.602 -3.17 1 98.25 320 ALA A CA 1
ATOM 2335 C C . ALA A 1 320 ? 11.414 6.734 -3.939 1 98.25 320 ALA A C 1
ATOM 2337 O O . ALA A 1 320 ? 10.969 7.883 -3.889 1 98.25 320 ALA A O 1
ATOM 2338 N N . ALA A 1 321 ? 12.492 6.395 -4.625 1 98.06 321 ALA A N 1
ATOM 2339 C CA . ALA A 1 321 ? 13.211 7.379 -5.434 1 98.06 321 ALA A CA 1
ATOM 2340 C C . ALA A 1 321 ? 12.305 7.965 -6.516 1 98.06 321 ALA A C 1
ATOM 2342 O O . ALA A 1 321 ? 12.289 9.18 -6.73 1 98.06 321 ALA A O 1
ATOM 2343 N N . LEU A 1 322 ? 11.609 7.074 -7.16 1 97.12 322 LEU A N 1
ATOM 2344 C CA . LEU A 1 322 ? 10.719 7.504 -8.234 1 97.12 322 LEU A CA 1
ATOM 2345 C C . LEU A 1 322 ? 9.633 8.438 -7.707 1 97.12 322 LEU A C 1
ATOM 2347 O O . LEU A 1 322 ? 9.391 9.5 -8.289 1 97.12 322 LEU A O 1
ATOM 2351 N N . LYS A 1 323 ? 8.945 8.031 -6.641 1 97.19 323 LYS A N 1
ATOM 2352 C CA . LYS A 1 323 ? 7.883 8.852 -6.059 1 97.19 323 LYS A CA 1
ATOM 2353 C C . LYS A 1 323 ? 8.422 10.195 -5.59 1 97.19 323 LYS A C 1
ATOM 2355 O O . LYS A 1 323 ? 7.754 11.227 -5.738 1 97.19 323 LYS A O 1
ATOM 2360 N N . ALA A 1 324 ? 9.547 10.164 -4.977 1 98 324 ALA A N 1
ATOM 2361 C CA . ALA A 1 324 ? 10.172 11.398 -4.512 1 98 324 ALA A CA 1
ATOM 2362 C C . ALA A 1 324 ? 10.539 12.305 -5.684 1 98 324 ALA A C 1
ATOM 2364 O O . ALA A 1 324 ? 10.367 13.523 -5.609 1 98 324 ALA A O 1
ATOM 2365 N N . TRP A 1 325 ? 11.086 11.688 -6.734 1 97.62 325 TRP A N 1
ATOM 2366 C CA . TRP A 1 325 ? 11.406 12.422 -7.949 1 97.62 325 TRP A CA 1
ATOM 2367 C C . TRP A 1 325 ? 10.164 13.109 -8.516 1 97.62 325 TRP A C 1
ATOM 2369 O O . TRP A 1 325 ? 10.203 14.281 -8.875 1 97.62 325 TRP A O 1
ATOM 2379 N N . GLU A 1 326 ? 9.078 12.375 -8.578 1 95.19 326 GLU A N 1
ATOM 2380 C CA . GLU A 1 326 ? 7.816 12.93 -9.055 1 95.19 326 GLU A CA 1
ATOM 2381 C C . GLU A 1 326 ? 7.348 14.078 -8.164 1 95.19 326 GLU A C 1
ATOM 2383 O O . GLU A 1 326 ? 6.895 15.109 -8.664 1 95.19 326 GLU A O 1
ATOM 2388 N N . TYR A 1 327 ? 7.426 13.859 -6.91 1 94.94 327 TYR A N 1
ATOM 2389 C CA . TYR A 1 327 ? 6.988 14.852 -5.938 1 94.94 327 TYR A CA 1
ATOM 2390 C C . TYR A 1 327 ? 7.77 16.156 -6.098 1 94.94 327 TYR A C 1
ATOM 2392 O O . TYR A 1 327 ? 7.219 17.234 -5.922 1 94.94 327 TYR A O 1
ATOM 2400 N N . ALA A 1 328 ? 9.031 16.031 -6.43 1 95.44 328 ALA A N 1
ATOM 2401 C CA . ALA A 1 328 ? 9.898 17.188 -6.598 1 95.44 328 ALA A CA 1
ATOM 2402 C C . ALA A 1 328 ? 9.711 17.828 -7.977 1 95.44 328 ALA A C 1
ATOM 2404 O O . ALA A 1 328 ? 10.461 18.719 -8.367 1 95.44 328 ALA A O 1
ATOM 2405 N N . GLY A 1 329 ? 8.82 17.344 -8.773 1 93.25 329 GLY A N 1
ATOM 2406 C CA . GLY A 1 329 ? 8.508 17.891 -10.078 1 93.25 329 GLY A CA 1
ATOM 2407 C C . GLY A 1 329 ? 9.516 17.516 -11.148 1 93.25 329 GLY A C 1
ATOM 2408 O O . GLY A 1 329 ? 9.672 18.234 -12.141 1 93.25 329 GLY A O 1
ATOM 2409 N N . GLY A 1 330 ? 10.281 16.531 -10.805 1 94.25 330 GLY A N 1
ATOM 2410 C CA . GLY A 1 330 ? 11.281 16.078 -11.773 1 94.25 330 GLY A CA 1
ATOM 2411 C C . GLY A 1 330 ? 12.453 17.031 -11.898 1 94.25 330 GLY A C 1
ATOM 2412 O O . GLY A 1 330 ? 13.164 17.031 -12.898 1 94.25 330 GLY A O 1
ATOM 2413 N N . LYS A 1 331 ? 12.641 17.844 -10.953 1 94 331 LYS A N 1
ATOM 2414 C CA . LYS A 1 331 ? 13.625 18.922 -11.047 1 94 331 LYS A CA 1
ATOM 2415 C C . LYS A 1 331 ? 14.969 18.484 -10.453 1 94 331 LYS A C 1
ATOM 2417 O O . LYS A 1 331 ? 15.969 19.188 -10.602 1 94 331 LYS A O 1
ATOM 2422 N N . LEU A 1 332 ? 15.039 17.438 -9.812 1 95.25 332 LEU A N 1
ATOM 2423 C CA . LEU A 1 332 ? 16.312 16.938 -9.289 1 95.25 332 LEU A CA 1
ATOM 2424 C C . LEU A 1 332 ? 16.344 15.422 -9.336 1 95.25 332 LEU A C 1
ATOM 2426 O O . LEU A 1 332 ? 15.305 14.766 -9.391 1 95.25 332 LEU A O 1
ATOM 2430 N N . ARG A 1 333 ? 17.547 14.883 -9.391 1 97.94 333 ARG A N 1
ATOM 2431 C CA . ARG A 1 333 ? 17.734 13.445 -9.32 1 97.94 333 ARG A CA 1
ATOM 2432 C C . ARG A 1 333 ? 17.547 12.938 -7.895 1 97.94 333 ARG A C 1
ATOM 2434 O O . ARG A 1 333 ? 17.953 13.586 -6.934 1 97.94 333 ARG A O 1
ATOM 2441 N N . VAL A 1 334 ? 16.859 11.836 -7.801 1 98.69 334 VAL A N 1
ATOM 2442 C CA . VAL A 1 334 ? 16.625 11.32 -6.457 1 98.69 334 VAL A CA 1
ATOM 2443 C C . VAL A 1 334 ? 16.969 9.836 -6.402 1 98.69 334 VAL A C 1
ATOM 2445 O O . VAL A 1 334 ? 16.562 9.062 -7.27 1 98.69 334 VAL A O 1
ATOM 2448 N N . GLY A 1 335 ? 17.781 9.414 -5.504 1 98.12 335 GLY A N 1
ATOM 2449 C CA . GLY A 1 335 ? 18.047 8.031 -5.133 1 98.12 335 GLY A CA 1
ATOM 2450 C C . GLY A 1 335 ? 17.609 7.703 -3.715 1 98.12 335 GLY A C 1
ATOM 2451 O O . GLY A 1 335 ? 17.344 8.602 -2.916 1 98.12 335 GLY A O 1
ATOM 2452 N N . ALA A 1 336 ? 17.5 6.449 -3.402 1 98.25 336 ALA A N 1
ATOM 2453 C CA . ALA A 1 336 ? 17.109 6.035 -2.059 1 98.25 336 ALA A CA 1
ATOM 2454 C C . ALA A 1 336 ? 17.891 4.812 -1.604 1 98.25 336 ALA A C 1
ATOM 2456 O O . ALA A 1 336 ? 18.172 3.916 -2.402 1 98.25 336 ALA A O 1
ATOM 2457 N N . VAL A 1 337 ? 18.266 4.805 -0.403 1 97.88 337 VAL A N 1
ATOM 2458 C CA . VAL A 1 337 ? 18.938 3.689 0.254 1 97.88 337 VAL A CA 1
ATOM 2459 C C . VAL A 1 337 ? 18.219 3.342 1.551 1 97.88 337 VAL A C 1
ATOM 2461 O O . VAL A 1 337 ? 18 4.207 2.404 1 97.88 337 VAL A O 1
ATOM 2464 N N . LEU A 1 338 ? 17.875 2.082 1.672 1 96.81 338 LEU A N 1
ATOM 2465 C CA . LEU A 1 338 ? 17.188 1.579 2.85 1 96.81 338 LEU A CA 1
ATOM 2466 C C . LEU A 1 338 ? 18.109 0.751 3.725 1 96.81 338 LEU A C 1
ATOM 2468 O O . LEU A 1 338 ? 18.891 -0.061 3.217 1 96.81 338 LEU A O 1
ATOM 2472 N N . PHE A 1 339 ? 18.016 0.965 5.008 1 95.19 339 PHE A N 1
ATOM 2473 C CA . PHE A 1 339 ? 18.781 0.112 5.914 1 95.19 339 PHE A CA 1
ATOM 2474 C C . PHE A 1 339 ? 17.906 -0.352 7.074 1 95.19 339 PHE A C 1
ATOM 2476 O O . PHE A 1 339 ? 16.844 0.223 7.332 1 95.19 339 PHE A O 1
ATOM 2483 N N . ASP A 1 340 ? 18.25 -1.459 7.734 1 92.56 340 ASP A N 1
ATOM 2484 C CA . ASP A 1 340 ? 17.5 -1.997 8.867 1 92.56 340 ASP A CA 1
ATOM 2485 C C . ASP A 1 340 ? 17.953 -1.364 10.18 1 92.56 340 ASP A C 1
ATOM 2487 O O . ASP A 1 340 ? 18.703 -0.386 10.172 1 92.56 340 ASP A O 1
ATOM 2491 N N . ARG A 1 341 ? 17.516 -1.828 11.273 1 88.19 341 ARG A N 1
ATOM 2492 C CA . ARG A 1 341 ? 17.766 -1.25 12.586 1 88.19 341 ARG A CA 1
ATOM 2493 C C . ARG A 1 341 ? 19.234 -1.381 12.969 1 88.19 341 ARG A C 1
ATOM 2495 O O . ARG A 1 341 ? 19.75 -0.577 13.75 1 88.19 341 ARG A O 1
ATOM 2502 N N . GLU A 1 342 ? 19.891 -2.357 12.398 1 89.75 342 GLU A N 1
ATOM 2503 C CA . GLU A 1 342 ? 21.297 -2.611 12.703 1 89.75 342 GLU A CA 1
ATOM 2504 C C . GLU A 1 342 ? 22.203 -1.829 11.766 1 89.75 342 GLU A C 1
ATOM 2506 O O . GLU A 1 342 ? 23.422 -1.852 11.93 1 89.75 342 GLU A O 1
ATOM 2511 N N . GLY A 1 343 ? 21.672 -1.154 10.82 1 91 343 GLY A N 1
ATOM 2512 C CA . GLY A 1 343 ? 22.453 -0.328 9.914 1 91 343 GLY A CA 1
ATOM 2513 C C . GLY A 1 343 ? 22.875 -1.061 8.656 1 91 343 GLY A C 1
ATOM 2514 O O . GLY A 1 343 ? 23.672 -0.542 7.871 1 91 343 GLY A O 1
ATOM 2515 N N . LYS A 1 344 ? 22.344 -2.234 8.469 1 91.5 344 LYS A N 1
ATOM 2516 C CA . LYS A 1 344 ? 22.656 -2.977 7.246 1 91.5 344 LYS A CA 1
ATOM 2517 C C . LYS A 1 344 ? 21.781 -2.496 6.082 1 91.5 344 LYS A C 1
ATOM 2519 O O . LYS A 1 344 ? 20.578 -2.33 6.234 1 91.5 344 LYS A O 1
ATOM 2524 N N . ILE A 1 345 ? 22.453 -2.27 4.965 1 94.25 345 ILE A N 1
ATOM 2525 C CA . ILE A 1 345 ? 21.703 -1.825 3.795 1 94.25 345 ILE A CA 1
ATOM 2526 C C . ILE A 1 345 ? 20.828 -2.967 3.271 1 94.25 345 ILE A C 1
ATOM 2528 O O . ILE A 1 345 ? 21.328 -4.059 2.996 1 94.25 345 ILE A O 1
ATOM 2532 N N . LEU A 1 346 ? 19.562 -2.742 3.143 1 93.81 346 LEU A N 1
ATOM 2533 C CA . LEU A 1 346 ? 18.609 -3.719 2.625 1 93.81 346 LEU A CA 1
ATOM 2534 C C . LEU A 1 346 ? 18.422 -3.547 1.122 1 93.81 346 LEU A C 1
ATOM 2536 O O . LEU A 1 346 ? 18.312 -4.531 0.39 1 93.81 346 LEU A O 1
ATOM 2540 N N . GLY A 1 347 ? 18.344 -2.316 0.692 1 94.44 347 GLY A N 1
ATOM 2541 C CA . GLY A 1 347 ? 18.109 -2.02 -0.711 1 94.44 347 GLY A CA 1
ATOM 2542 C C . GLY A 1 347 ? 18.609 -0.653 -1.127 1 94.44 347 GLY A C 1
ATOM 2543 O O . GLY A 1 347 ? 18.75 0.247 -0.295 1 94.44 347 GLY A O 1
ATOM 2544 N N . CYS A 1 348 ? 18.891 -0.501 -2.416 1 95.88 348 CYS A N 1
ATOM 2545 C CA . CYS A 1 348 ? 19.422 0.729 -3 1 95.88 348 CYS A CA 1
ATOM 2546 C C . CYS A 1 348 ? 18.891 0.923 -4.418 1 95.88 348 CYS A C 1
ATOM 2548 O O . CYS A 1 348 ? 18.812 -0.032 -5.195 1 95.88 348 CYS A O 1
ATOM 2550 N N . SER A 1 349 ? 18.469 2.096 -4.672 1 95.5 349 SER A N 1
ATOM 2551 C CA . SER A 1 349 ? 18.109 2.383 -6.055 1 95.5 349 SER A CA 1
ATOM 2552 C C . SER A 1 349 ? 19.344 2.592 -6.922 1 95.5 349 SER A C 1
ATOM 2554 O O . SER A 1 349 ? 20.406 2.945 -6.418 1 95.5 349 SER A O 1
ATOM 2556 N N . GLU A 1 350 ? 19.203 2.391 -8.219 1 93 350 GLU A N 1
ATOM 2557 C CA . GLU A 1 350 ? 20.312 2.611 -9.141 1 93 350 GLU A CA 1
ATOM 2558 C C . GLU A 1 350 ? 20.797 4.055 -9.078 1 93 350 GLU A C 1
ATOM 2560 O O . GLU A 1 350 ? 22.016 4.309 -9.102 1 93 350 GLU A O 1
ATOM 2565 N N . GLU A 1 351 ? 19.906 4.973 -9.008 1 95.62 351 GLU A N 1
ATOM 2566 C CA . GLU A 1 351 ? 20.25 6.387 -8.969 1 95.62 351 GLU A CA 1
ATOM 2567 C C . GLU A 1 351 ? 21.031 6.727 -7.703 1 95.62 351 GLU A C 1
ATOM 2569 O O . GLU A 1 351 ? 21.922 7.578 -7.723 1 95.62 351 GLU A O 1
ATOM 2574 N N . ALA A 1 352 ? 20.625 6.105 -6.613 1 97.06 352 ALA A N 1
ATOM 2575 C CA . ALA A 1 352 ? 21.375 6.328 -5.375 1 97.06 352 ALA A CA 1
ATOM 2576 C C . ALA A 1 352 ? 22.828 5.898 -5.527 1 97.06 352 ALA A C 1
ATOM 2578 O O . ALA A 1 352 ? 23.734 6.578 -5.047 1 97.06 352 ALA A O 1
ATOM 2579 N N . CYS A 1 353 ? 23.031 4.766 -6.133 1 95 353 CYS A N 1
ATOM 2580 C CA . CYS A 1 353 ? 24.391 4.27 -6.355 1 95 353 CYS A CA 1
ATOM 2581 C C . CYS A 1 353 ? 25.188 5.227 -7.242 1 95 353 CYS A C 1
ATOM 2583 O O . CYS A 1 353 ? 26.344 5.512 -6.969 1 95 353 CYS A O 1
ATOM 2585 N N . THR A 1 354 ? 24.562 5.703 -8.219 1 95.69 354 THR A N 1
ATOM 2586 C CA . THR A 1 354 ? 25.203 6.656 -9.117 1 95.69 354 THR A CA 1
ATOM 2587 C C . THR A 1 354 ? 25.578 7.938 -8.375 1 95.69 354 THR A C 1
ATOM 2589 O O . THR A 1 354 ? 26.703 8.414 -8.484 1 95.69 354 THR A O 1
ATOM 2592 N N . LEU A 1 355 ? 24.656 8.484 -7.656 1 97.5 355 LEU A N 1
ATOM 2593 C CA . LEU A 1 355 ? 24.891 9.719 -6.914 1 97.5 355 LEU A CA 1
ATOM 2594 C C . LEU A 1 355 ? 25.953 9.523 -5.848 1 97.5 355 LEU A C 1
ATOM 2596 O O . LEU A 1 355 ? 26.797 10.398 -5.641 1 97.5 355 LEU A O 1
ATOM 2600 N N . ALA A 1 356 ? 25.875 8.43 -5.172 1 97.38 356 ALA A N 1
ATOM 2601 C CA . ALA A 1 356 ? 26.875 8.125 -4.145 1 97.38 356 ALA A CA 1
ATOM 2602 C C . ALA A 1 356 ? 28.281 8.07 -4.738 1 97.38 356 ALA A C 1
ATOM 2604 O O . ALA A 1 356 ? 29.234 8.57 -4.137 1 97.38 356 ALA A O 1
ATOM 2605 N N . SER A 1 357 ? 28.375 7.461 -5.902 1 96.19 357 SER A N 1
ATOM 2606 C CA . SER A 1 357 ? 29.672 7.387 -6.574 1 96.19 357 SER A CA 1
ATOM 2607 C C . SER A 1 357 ? 30.219 8.773 -6.887 1 96.19 357 SER A C 1
ATOM 2609 O O . SER A 1 357 ? 31.422 9 -6.836 1 96.19 357 SER A O 1
ATOM 2611 N N . GLN A 1 358 ? 29.391 9.672 -7.211 1 96.81 358 GLN A N 1
ATOM 2612 C CA . GLN A 1 358 ? 29.781 11.047 -7.492 1 96.81 358 GLN A CA 1
ATOM 2613 C C . GLN A 1 358 ? 30.266 11.75 -6.23 1 96.81 358 GLN A C 1
ATOM 2615 O O . GLN A 1 358 ? 30.984 12.75 -6.305 1 96.81 358 GLN A O 1
ATOM 2620 N N . LEU A 1 359 ? 29.875 11.219 -5.086 1 97 359 LEU A N 1
ATOM 2621 C CA . LEU A 1 359 ? 30.344 11.75 -3.812 1 97 359 LEU A CA 1
ATOM 2622 C C . LEU A 1 359 ? 31.547 10.953 -3.301 1 97 359 LEU A C 1
ATOM 2624 O O . LEU A 1 359 ? 32 11.172 -2.178 1 97 359 LEU A O 1
ATOM 2628 N N . GLY A 1 360 ? 31.969 9.938 -4.109 1 95.62 360 GLY A N 1
ATOM 2629 C CA . GLY A 1 360 ? 33.156 9.148 -3.766 1 95.62 360 GLY A CA 1
ATOM 2630 C C . GLY A 1 360 ? 32.812 7.941 -2.902 1 95.62 360 GLY A C 1
ATOM 2631 O O . GLY A 1 360 ? 33.719 7.387 -2.244 1 95.62 360 GLY A O 1
ATOM 2632 N N . VAL A 1 361 ? 31.547 7.551 -2.848 1 96.12 361 VAL A N 1
ATOM 2633 C CA . VAL A 1 361 ? 31.125 6.426 -2.023 1 96.12 361 VAL A CA 1
ATOM 2634 C C . VAL A 1 361 ? 30.609 5.301 -2.914 1 96.12 361 VAL A C 1
ATOM 2636 O O . VAL A 1 361 ? 29.781 5.539 -3.809 1 96.12 361 VAL A O 1
ATOM 2639 N N . ASN A 1 362 ? 31.062 4.059 -2.684 1 92.12 362 ASN A N 1
ATOM 2640 C CA . ASN A 1 362 ? 30.578 2.891 -3.42 1 92.12 362 ASN A CA 1
ATOM 2641 C C . ASN A 1 362 ? 29.594 2.076 -2.596 1 92.12 362 ASN A C 1
ATOM 2643 O O . ASN A 1 362 ? 29.969 1.452 -1.602 1 92.12 362 ASN A O 1
ATOM 2647 N N . LEU A 1 363 ? 28.375 2.129 -3.035 1 90.56 363 LEU A N 1
ATOM 2648 C CA . LEU A 1 363 ? 27.328 1.36 -2.359 1 90.56 363 LEU A CA 1
ATOM 2649 C C . LEU A 1 363 ? 27.219 -0.039 -2.953 1 90.56 363 LEU A C 1
ATOM 2651 O O . LEU A 1 363 ? 27.672 -0.28 -4.078 1 90.56 363 LEU A O 1
ATOM 2655 N N . PRO A 1 364 ? 26.719 -0.966 -2.045 1 77.44 364 PRO A N 1
ATOM 2656 C CA . PRO A 1 364 ? 26.516 -2.307 -2.604 1 77.44 364 PRO A CA 1
ATOM 2657 C C . PRO A 1 364 ? 25.547 -2.316 -3.783 1 77.44 364 PRO A C 1
ATOM 2659 O O . PRO A 1 364 ? 24.656 -1.465 -3.861 1 77.44 364 PRO A O 1
ATOM 2662 N N . SER A 1 365 ? 25.844 -3.281 -4.629 1 70.56 365 SER A N 1
ATOM 2663 C CA . SER A 1 365 ? 25.078 -3.328 -5.871 1 70.56 365 SER A CA 1
ATOM 2664 C C . SER A 1 365 ? 23.594 -3.461 -5.59 1 70.56 365 SER A C 1
ATOM 2666 O O . SER A 1 365 ? 23.188 -4.113 -4.625 1 70.56 365 SER A O 1
ATOM 2668 N N . SER A 1 366 ? 22.734 -2.678 -6.277 1 61.53 366 SER A N 1
ATOM 2669 C CA . SER A 1 366 ? 21.297 -2.496 -6.16 1 61.53 366 SER A CA 1
ATOM 2670 C C . SER A 1 366 ? 20.547 -3.754 -6.578 1 61.53 366 SER A C 1
ATOM 2672 O O . SER A 1 366 ? 19.344 -3.883 -6.32 1 61.53 366 SER A O 1
ATOM 2674 N N . SER A 1 367 ? 21.031 -4.723 -7.344 1 61.25 367 SER A N 1
ATOM 2675 C CA . SER A 1 367 ? 20.109 -5.715 -7.867 1 61.25 367 SER A CA 1
ATOM 2676 C C . SER A 1 367 ? 20.5 -7.125 -7.438 1 61.25 367 SER A C 1
ATOM 2678 O O . SER A 1 367 ? 21.484 -7.676 -7.922 1 61.25 367 SER A O 1
ATOM 2680 N N . PRO A 1 368 ? 19.938 -7.523 -6.145 1 62.41 368 PRO A N 1
ATOM 2681 C CA . PRO A 1 368 ? 20.188 -8.953 -5.938 1 62.41 368 PRO A CA 1
ATOM 2682 C C . PRO A 1 368 ? 19.672 -9.812 -7.082 1 62.41 368 PRO A C 1
ATOM 2684 O O . PRO A 1 368 ? 18.609 -9.547 -7.629 1 62.41 368 PRO A O 1
ATOM 2687 N N . SER A 1 369 ? 20.578 -10.469 -7.805 1 71.38 369 SER A N 1
ATOM 2688 C CA . SER A 1 369 ? 20.266 -11.461 -8.828 1 71.38 369 SER A CA 1
ATOM 2689 C C . SER A 1 369 ? 20.375 -12.875 -8.273 1 71.38 369 SER A C 1
ATOM 2691 O O . SER A 1 369 ? 20.938 -13.086 -7.203 1 71.38 369 SER A O 1
ATOM 2693 N N . ILE A 1 370 ? 19.562 -13.734 -8.727 1 87.38 370 ILE A N 1
ATOM 2694 C CA . ILE A 1 370 ? 19.766 -15.164 -8.484 1 87.38 370 ILE A CA 1
ATOM 2695 C C . ILE A 1 370 ? 21.078 -15.609 -9.109 1 87.38 370 ILE A C 1
ATOM 2697 O O . ILE A 1 370 ? 21.703 -14.852 -9.867 1 87.38 370 ILE A O 1
ATOM 2701 N N . PRO A 1 371 ? 21.578 -16.734 -8.727 1 91 371 PRO A N 1
ATOM 2702 C CA . PRO A 1 371 ? 22.875 -17.172 -9.258 1 91 371 PRO A CA 1
ATOM 2703 C C . PRO A 1 371 ? 22.906 -17.219 -10.781 1 91 371 PRO A C 1
ATOM 2705 O O . PRO A 1 371 ? 21.859 -17.422 -11.414 1 91 371 PRO A O 1
ATOM 2708 N N . PRO A 1 372 ? 24.062 -17.047 -11.312 1 93.38 372 PRO A N 1
ATOM 2709 C CA . PRO A 1 372 ? 24.172 -17.141 -12.766 1 93.38 372 PRO A CA 1
ATOM 2710 C C . PRO A 1 372 ? 23.781 -18.516 -13.305 1 93.38 372 PRO A C 1
ATOM 2712 O O . PRO A 1 372 ? 23.875 -19.516 -12.586 1 93.38 372 PRO A O 1
ATOM 2715 N N . GLY A 1 373 ? 23.344 -18.531 -14.562 1 95.69 373 GLY A N 1
ATOM 2716 C CA . GLY A 1 373 ? 22.922 -19.766 -15.203 1 95.69 373 GLY A CA 1
ATOM 2717 C C . GLY A 1 373 ? 21.703 -19.594 -16.078 1 95.69 373 GLY A C 1
ATOM 2718 O O . GLY A 1 373 ? 21.203 -18.484 -16.25 1 95.69 373 GLY A O 1
ATOM 2719 N N . ILE A 1 374 ? 21.312 -20.75 -16.656 1 97.19 374 ILE A N 1
ATOM 2720 C CA . ILE A 1 374 ? 20.125 -20.766 -17.484 1 97.19 374 ILE A CA 1
ATOM 2721 C C . ILE A 1 374 ? 18.938 -21.297 -16.672 1 97.19 374 ILE A C 1
ATOM 2723 O O . ILE A 1 374 ? 19.031 -22.359 -16.062 1 97.19 374 ILE A O 1
ATOM 2727 N N . TYR A 1 375 ? 17.938 -20.5 -16.625 1 98.06 375 TYR A N 1
ATOM 2728 C CA . TYR A 1 375 ? 16.688 -20.922 -16 1 98.06 375 TYR A CA 1
ATOM 2729 C C . TYR A 1 375 ? 15.594 -21.141 -17.047 1 98.06 375 TYR A C 1
ATOM 2731 O O . TYR A 1 375 ? 15.125 -20.203 -17.688 1 98.06 375 TYR A O 1
ATOM 2739 N N . LEU A 1 376 ? 15.281 -22.391 -17.297 1 98.44 376 LEU A N 1
ATOM 2740 C CA . LEU A 1 376 ? 14.188 -22.734 -18.203 1 98.44 376 LEU A CA 1
ATOM 2741 C C . LEU A 1 376 ? 12.852 -22.703 -17.469 1 98.44 376 LEU A C 1
ATOM 2743 O O . LEU A 1 376 ? 12.602 -23.547 -16.594 1 98.44 376 LEU A O 1
ATOM 2747 N N . VAL A 1 377 ? 11.961 -21.75 -17.859 1 98.62 377 VAL A N 1
ATOM 2748 C CA . VAL A 1 377 ? 10.773 -21.438 -17.062 1 98.62 377 VAL A CA 1
ATOM 2749 C C . VAL A 1 377 ? 9.516 -21.797 -17.859 1 98.62 377 VAL A C 1
ATOM 2751 O O . VAL A 1 377 ? 9.305 -21.281 -18.953 1 98.62 377 VAL A O 1
ATOM 2754 N N . GLY A 1 378 ? 8.688 -22.672 -17.281 1 98.5 378 GLY A N 1
ATOM 2755 C CA . GLY A 1 378 ? 7.359 -22.906 -17.828 1 98.5 378 GLY A CA 1
ATOM 2756 C C . GLY A 1 378 ? 6.363 -21.828 -17.469 1 98.5 378 GLY A C 1
ATOM 2757 O O . GLY A 1 378 ? 6.039 -21.641 -16.297 1 98.5 378 GLY A O 1
ATOM 2758 N N . VAL A 1 379 ? 5.738 -21.188 -18.469 1 97.69 379 VAL A N 1
ATOM 2759 C CA . VAL A 1 379 ? 4.902 -20.031 -18.188 1 97.69 379 VAL A CA 1
ATOM 2760 C C . VAL A 1 379 ? 3.432 -20.438 -18.203 1 97.69 379 VAL A C 1
ATOM 2762 O O . VAL A 1 379 ? 2.547 -19.594 -18.016 1 97.69 379 VAL A O 1
ATOM 2765 N N . GLY A 1 380 ? 3.168 -21.719 -18.438 1 96.75 380 GLY A N 1
ATOM 2766 C CA . GLY A 1 380 ? 1.797 -22.188 -18.406 1 96.75 380 GLY A CA 1
ATOM 2767 C C . GLY A 1 380 ? 1.049 -21.953 -19.703 1 96.75 380 GLY A C 1
ATOM 2768 O O . GLY A 1 380 ? 1.664 -21.734 -20.75 1 96.75 380 GLY A O 1
ATOM 2769 N N . PRO A 1 381 ? -0.261 -22 -19.672 1 95.5 381 PRO A N 1
ATOM 2770 C CA . PRO A 1 381 ? -1.072 -22.016 -20.891 1 95.5 381 PRO A CA 1
ATOM 2771 C C . PRO A 1 381 ? -1.266 -20.625 -21.484 1 95.5 381 PRO A C 1
ATOM 2773 O O . PRO A 1 381 ? -1.774 -20.484 -22.594 1 95.5 381 PRO A O 1
ATOM 2776 N N . GLY A 1 382 ? -0.932 -19.609 -20.797 1 93.5 382 GLY A N 1
ATOM 2777 C CA . GLY A 1 382 ? -1.032 -18.281 -21.375 1 93.5 382 GLY A CA 1
ATOM 2778 C C . GLY A 1 382 ? -1.497 -17.234 -20.391 1 93.5 382 GLY A C 1
ATOM 2779 O O . GLY A 1 382 ? -0.824 -16.219 -20.188 1 93.5 382 GLY A O 1
ATOM 2780 N N . ASP A 1 383 ? -2.633 -17.5 -19.781 1 95.88 383 ASP A N 1
ATOM 2781 C CA . ASP A 1 383 ? -3.17 -16.609 -18.766 1 95.88 383 ASP A CA 1
ATOM 2782 C C . ASP A 1 383 ? -2.182 -16.422 -17.609 1 95.88 383 ASP A C 1
ATOM 2784 O O . ASP A 1 383 ? -1.775 -17.406 -16.984 1 95.88 383 ASP A O 1
ATOM 2788 N N . PRO A 1 384 ? -1.838 -15.172 -17.312 1 96.44 384 PRO A N 1
ATOM 2789 C CA . PRO A 1 384 ? -0.878 -14.93 -16.234 1 96.44 384 PRO A CA 1
ATOM 2790 C C . PRO A 1 384 ? -1.342 -15.492 -14.898 1 96.44 384 PRO A C 1
ATOM 2792 O O . PRO A 1 384 ? -0.523 -15.719 -14 1 96.44 384 PRO A O 1
ATOM 2795 N N . ALA A 1 385 ? -2.604 -15.742 -14.734 1 96.75 385 ALA A N 1
ATOM 2796 C CA . ALA A 1 385 ? -3.129 -16.312 -13.5 1 96.75 385 ALA A CA 1
ATOM 2797 C C . ALA A 1 385 ? -2.635 -17.734 -13.289 1 96.75 385 ALA A C 1
ATOM 2799 O O . ALA A 1 385 ? -2.705 -18.266 -12.18 1 96.75 385 ALA A O 1
ATOM 2800 N N . TYR A 1 386 ? -2.102 -18.359 -14.352 1 97.94 386 TYR A N 1
ATOM 2801 C CA . TYR A 1 386 ? -1.64 -19.734 -14.25 1 97.94 386 TYR A CA 1
ATOM 2802 C C . TYR A 1 386 ? -0.118 -19.797 -14.18 1 97.94 386 TYR A C 1
ATOM 2804 O O . TYR A 1 386 ? 0.465 -20.891 -14.172 1 97.94 386 TYR A O 1
ATOM 2812 N N . LEU A 1 387 ? 0.541 -18.625 -14.227 1 97.94 387 LEU A N 1
ATOM 2813 C CA . LEU A 1 387 ? 1.976 -18.516 -13.977 1 97.94 387 LEU A CA 1
ATOM 2814 C C . LEU A 1 387 ? 2.271 -18.531 -12.484 1 97.94 387 LEU A C 1
ATOM 2816 O O . LEU A 1 387 ? 1.739 -17.703 -11.734 1 97.94 387 LEU A O 1
ATOM 2820 N N . THR A 1 388 ? 3.105 -19.453 -12.023 1 98.12 388 THR A N 1
ATOM 2821 C CA . THR A 1 388 ? 3.361 -19.578 -10.594 1 98.12 388 THR A CA 1
ATOM 2822 C C . THR A 1 388 ? 4.219 -18.422 -10.094 1 98.12 388 THR A C 1
ATOM 2824 O O . THR A 1 388 ? 5.031 -17.875 -10.852 1 98.12 388 THR A O 1
ATOM 2827 N N . PRO A 1 389 ? 4.059 -18.062 -8.82 1 97.81 389 PRO A N 1
ATOM 2828 C CA . PRO A 1 389 ? 4.957 -17.078 -8.234 1 97.81 389 PRO A CA 1
ATOM 2829 C C . PRO A 1 389 ? 6.43 -17.469 -8.344 1 97.81 389 PRO A C 1
ATOM 2831 O O . PRO A 1 389 ? 7.285 -16.609 -8.586 1 97.81 389 PRO A O 1
ATOM 2834 N N . ALA A 1 390 ? 6.727 -18.734 -8.234 1 97.38 390 ALA A N 1
ATOM 2835 C CA . ALA A 1 390 ? 8.102 -19.203 -8.367 1 97.38 390 ALA A CA 1
ATOM 2836 C C . ALA A 1 390 ? 8.664 -18.875 -9.742 1 97.38 390 ALA A C 1
ATOM 2838 O O . ALA A 1 390 ? 9.812 -18.438 -9.859 1 97.38 390 ALA A O 1
ATOM 2839 N N . ALA A 1 391 ? 7.867 -19.125 -10.75 1 98.06 391 ALA A N 1
ATOM 2840 C CA . ALA A 1 391 ? 8.281 -18.797 -12.109 1 98.06 391 ALA A CA 1
ATOM 2841 C C . ALA A 1 391 ? 8.531 -17.297 -12.258 1 98.06 391 ALA A C 1
ATOM 2843 O O . ALA A 1 391 ? 9.539 -16.891 -12.836 1 98.06 391 ALA A O 1
ATOM 2844 N N . TRP A 1 392 ? 7.648 -16.531 -11.727 1 97.5 392 TRP A N 1
ATOM 2845 C CA . TRP A 1 392 ? 7.762 -15.078 -11.828 1 97.5 392 TRP A CA 1
ATOM 2846 C C . TRP A 1 392 ? 9.008 -14.578 -11.109 1 97.5 392 TRP A C 1
ATOM 2848 O O . TRP A 1 392 ? 9.664 -13.641 -11.57 1 97.5 392 TRP A O 1
ATOM 2858 N N . ARG A 1 393 ? 9.344 -15.18 -9.984 1 96.25 393 ARG A N 1
ATOM 2859 C CA . ARG A 1 393 ? 10.547 -14.82 -9.234 1 96.25 393 ARG A CA 1
ATOM 2860 C C . ARG A 1 393 ? 11.797 -14.961 -10.094 1 96.25 393 ARG A C 1
ATOM 2862 O O . ARG A 1 393 ? 12.68 -14.102 -10.062 1 96.25 393 ARG A O 1
ATOM 2869 N N . VAL A 1 394 ? 11.859 -15.984 -10.797 1 96.69 394 VAL A N 1
ATOM 2870 C CA . VAL A 1 394 ? 13.008 -16.234 -11.656 1 96.69 394 VAL A CA 1
ATOM 2871 C C . VAL A 1 394 ? 13.031 -15.219 -12.797 1 96.69 394 VAL A C 1
ATOM 2873 O O . VAL A 1 394 ? 14.086 -14.672 -13.125 1 96.69 394 VAL A O 1
ATOM 2876 N N . ILE A 1 395 ? 11.914 -14.969 -13.359 1 96.88 395 ILE A N 1
ATOM 2877 C CA . ILE A 1 395 ? 11.82 -14.016 -14.461 1 96.88 395 ILE A CA 1
ATOM 2878 C C . ILE A 1 395 ? 12.32 -12.648 -14 1 96.88 395 ILE A C 1
ATOM 2880 O O . ILE A 1 395 ? 13.164 -12.039 -14.656 1 96.88 395 ILE A O 1
ATOM 2884 N N . ARG A 1 396 ? 11.867 -12.227 -12.844 1 93.5 396 ARG A N 1
ATOM 2885 C CA . ARG A 1 396 ? 12.211 -10.906 -12.328 1 93.5 396 ARG A CA 1
ATOM 2886 C C . ARG A 1 396 ? 13.648 -10.867 -11.828 1 93.5 396 ARG A C 1
ATOM 2888 O O . ARG A 1 396 ? 14.297 -9.82 -11.852 1 93.5 396 ARG A O 1
ATOM 2895 N N . GLY A 1 397 ? 14.141 -11.969 -11.414 1 93.19 397 GLY A N 1
ATOM 2896 C CA . GLY A 1 397 ? 15.492 -12.055 -10.891 1 93.19 397 GLY A CA 1
ATOM 2897 C C . GLY A 1 397 ? 16.547 -12.203 -11.977 1 93.19 397 GLY A C 1
ATOM 2898 O O . GLY A 1 397 ? 17.75 -12.188 -11.695 1 93.19 397 GLY A O 1
ATOM 2899 N N . SER A 1 398 ? 16.156 -12.352 -13.195 1 95 398 SER A N 1
ATOM 2900 C CA . SER A 1 398 ? 17.062 -12.594 -14.305 1 95 398 SER A CA 1
ATOM 2901 C C . SER A 1 398 ? 17.469 -11.289 -14.992 1 95 398 SER A C 1
ATOM 2903 O O . SER A 1 398 ? 16.672 -10.344 -15.039 1 95 398 SER A O 1
ATOM 2905 N N . ARG A 1 399 ? 18.672 -11.297 -15.469 1 93 399 ARG A N 1
ATOM 2906 C CA . ARG A 1 399 ? 19.172 -10.125 -16.172 1 93 399 ARG A CA 1
ATOM 2907 C C . ARG A 1 399 ? 18.672 -10.094 -17.609 1 93 399 ARG A C 1
ATOM 2909 O O . ARG A 1 399 ? 18.406 -9.016 -18.156 1 93 399 ARG A O 1
ATOM 2916 N N . LEU A 1 400 ? 18.578 -11.297 -18.156 1 95.62 400 LEU A N 1
ATOM 2917 C CA . LEU A 1 400 ? 18.109 -11.445 -19.516 1 95.62 400 LEU A CA 1
ATOM 2918 C C . LEU A 1 400 ? 16.938 -12.43 -19.594 1 95.62 400 LEU A C 1
ATOM 2920 O O . LEU A 1 400 ? 16.969 -13.477 -18.938 1 95.62 400 LEU A O 1
ATOM 2924 N N . VAL A 1 401 ? 15.922 -12.031 -20.359 1 97.75 401 VAL A N 1
ATOM 2925 C CA . VAL A 1 401 ? 14.773 -12.906 -20.578 1 97.75 401 VAL A CA 1
ATOM 2926 C C . VAL A 1 401 ? 14.664 -13.25 -22.062 1 97.75 401 VAL A C 1
ATOM 2928 O O . VAL A 1 401 ? 14.805 -12.375 -22.922 1 97.75 401 VAL A O 1
ATOM 2931 N N . VAL A 1 402 ? 14.531 -14.5 -22.328 1 98 402 VAL A N 1
ATOM 2932 C CA . VAL A 1 402 ? 14.352 -15.016 -23.688 1 98 402 VAL A CA 1
ATOM 2933 C C . VAL A 1 402 ? 13.008 -15.734 -23.797 1 98 402 VAL A C 1
ATOM 2935 O O . VAL A 1 402 ? 12.625 -16.469 -22.891 1 98 402 VAL A O 1
ATOM 2938 N N . GLY A 1 403 ? 12.258 -15.461 -24.797 1 97.12 403 GLY A N 1
ATOM 2939 C CA . GLY A 1 403 ? 10.977 -16.125 -24.984 1 97.12 403 GLY A CA 1
ATOM 2940 C C . GLY A 1 403 ? 10.336 -15.82 -26.328 1 97.12 403 GLY A C 1
ATOM 2941 O O . GLY A 1 403 ? 10.766 -14.906 -27.031 1 97.12 403 GLY A O 1
ATOM 2942 N N . ALA A 1 404 ? 9.336 -16.625 -26.688 1 94.5 404 ALA A N 1
ATOM 2943 C CA . ALA A 1 404 ? 8.578 -16.312 -27.891 1 94.5 404 ALA A CA 1
ATOM 2944 C C . ALA A 1 404 ? 7.973 -14.914 -27.812 1 94.5 404 ALA A C 1
ATOM 2946 O O . ALA A 1 404 ? 7.52 -14.484 -26.75 1 94.5 404 ALA A O 1
ATOM 2947 N N . PRO A 1 405 ? 7.906 -14.172 -28.906 1 94.81 405 PRO A N 1
ATOM 2948 C CA . PRO A 1 405 ? 7.395 -12.805 -28.891 1 94.81 405 PRO A CA 1
ATOM 2949 C C . PRO A 1 405 ? 5.992 -12.703 -28.297 1 94.81 405 PRO A C 1
ATOM 2951 O O . PRO A 1 405 ? 5.711 -11.781 -27.531 1 94.81 405 PRO A O 1
ATOM 2954 N N . LYS A 1 406 ? 5.148 -13.648 -28.641 1 92.25 406 LYS A N 1
ATOM 2955 C CA . LYS A 1 406 ? 3.783 -13.617 -28.125 1 92.25 406 LYS A CA 1
ATOM 2956 C C . LYS A 1 406 ? 3.76 -13.773 -26.609 1 92.25 406 LYS A C 1
ATOM 2958 O O . LYS A 1 406 ? 2.936 -13.156 -25.938 1 92.25 406 LYS A O 1
ATOM 2963 N N . VAL A 1 407 ? 4.637 -14.594 -26.094 1 94.69 407 VAL A N 1
ATOM 2964 C CA . VAL A 1 407 ? 4.719 -14.828 -24.656 1 94.69 407 VAL A CA 1
ATOM 2965 C C . VAL A 1 407 ? 5.246 -13.578 -23.953 1 94.69 407 VAL A C 1
ATOM 2967 O O . VAL A 1 407 ? 4.684 -13.141 -22.953 1 94.69 407 VAL A O 1
ATOM 2970 N N . LEU A 1 408 ? 6.348 -12.969 -24.484 1 96.56 408 LEU A N 1
ATOM 2971 C CA . LEU A 1 408 ? 6.938 -11.766 -23.922 1 96.56 408 LEU A CA 1
ATOM 2972 C C . LEU A 1 408 ? 5.93 -10.617 -23.906 1 96.56 408 LEU A C 1
ATOM 2974 O O . LEU A 1 408 ? 5.773 -9.938 -22.891 1 96.56 408 LEU A O 1
ATOM 2978 N N . LYS A 1 409 ? 5.199 -10.492 -24.969 1 94.62 409 LYS A N 1
ATOM 2979 C CA . LYS A 1 409 ? 4.199 -9.43 -25.078 1 94.62 409 LYS A CA 1
ATOM 2980 C C . LYS A 1 409 ? 3.072 -9.625 -24.062 1 94.62 409 LYS A C 1
ATOM 2982 O O . LYS A 1 409 ? 2.654 -8.68 -23.391 1 94.62 409 LYS A O 1
ATOM 2987 N N . ARG A 1 410 ? 2.578 -10.805 -23.938 1 93.38 410 ARG A N 1
ATOM 2988 C CA . ARG A 1 410 ? 1.473 -11.125 -23.047 1 93.38 410 ARG A CA 1
ATOM 2989 C C . ARG A 1 410 ? 1.85 -10.852 -21.594 1 93.38 410 ARG A C 1
ATOM 2991 O O . ARG A 1 410 ? 1.006 -10.438 -20.797 1 93.38 410 ARG A O 1
ATOM 2998 N N . LEU A 1 411 ? 3.1 -11.062 -21.281 1 94.69 411 LEU A N 1
ATOM 2999 C CA . LEU A 1 411 ? 3.553 -10.891 -19.906 1 94.69 411 LEU A CA 1
ATOM 3000 C C . LEU A 1 411 ? 4.176 -9.516 -19.703 1 94.69 411 LEU A C 1
ATOM 3002 O O . LEU A 1 411 ? 4.734 -9.234 -18.641 1 94.69 411 LEU A O 1
ATOM 3006 N N . GLY A 1 412 ? 4.133 -8.672 -20.797 1 92.38 412 GLY A N 1
ATOM 3007 C CA . GLY A 1 412 ? 4.672 -7.324 -20.703 1 92.38 412 GLY A CA 1
ATOM 3008 C C . GLY A 1 412 ? 6.168 -7.293 -20.453 1 92.38 412 GLY A C 1
ATOM 3009 O O . GLY A 1 412 ? 6.656 -6.453 -19.703 1 92.38 412 GLY A O 1
ATOM 3010 N N . LEU A 1 413 ? 6.895 -8.242 -20.969 1 95 413 LEU A N 1
ATOM 3011 C CA . LEU A 1 413 ? 8.328 -8.359 -20.75 1 95 413 LEU A CA 1
ATOM 3012 C C . LEU A 1 413 ? 9.117 -7.93 -21.969 1 95 413 LEU A C 1
ATOM 3014 O O . LEU A 1 413 ? 8.648 -8.086 -23.109 1 95 413 LEU A O 1
ATOM 3018 N N . THR A 1 414 ? 10.227 -7.352 -21.734 1 94.12 414 THR A N 1
ATOM 3019 C CA . THR A 1 414 ? 11.219 -7.102 -22.766 1 94.12 414 THR A CA 1
ATOM 3020 C C . THR A 1 414 ? 12.305 -8.172 -22.75 1 94.12 414 THR A C 1
ATOM 3022 O O . THR A 1 414 ? 12.828 -8.516 -21.688 1 94.12 414 THR A O 1
ATOM 3025 N N . GLY A 1 415 ? 12.57 -8.758 -23.844 1 95.19 415 GLY A N 1
ATOM 3026 C CA . GLY A 1 415 ? 13.578 -9.797 -23.922 1 95.19 415 GLY A CA 1
ATOM 3027 C C . GLY A 1 415 ? 13.945 -10.172 -25.344 1 95.19 415 GLY A C 1
ATOM 3028 O O . GLY A 1 415 ? 13.539 -9.5 -26.297 1 95.19 415 GLY A O 1
ATOM 3029 N N . GLU A 1 416 ? 14.797 -11.188 -25.469 1 95.44 416 GLU A N 1
ATOM 3030 C CA . GLU A 1 416 ? 15.227 -11.719 -26.75 1 95.44 416 GLU A CA 1
ATOM 3031 C C . GLU A 1 416 ? 14.266 -12.789 -27.25 1 95.44 416 GLU A C 1
ATOM 3033 O O . GLU A 1 416 ? 13.773 -13.609 -26.469 1 95.44 416 GLU A O 1
ATOM 3038 N N . PRO A 1 417 ? 14.031 -12.797 -28.547 1 93.62 417 PRO A N 1
ATOM 3039 C CA . PRO A 1 417 ? 13.07 -13.766 -29.078 1 93.62 417 PRO A CA 1
ATOM 3040 C C . PRO A 1 417 ? 13.633 -15.188 -29.141 1 93.62 417 PRO A C 1
ATOM 3042 O O . PRO A 1 417 ? 14.781 -15.375 -29.562 1 93.62 417 PRO A O 1
ATOM 3045 N N . LEU A 1 418 ? 12.898 -16.078 -28.703 1 92.56 418 LEU A N 1
ATOM 3046 C CA . LEU A 1 418 ? 13.172 -17.5 -28.875 1 92.56 418 LEU A CA 1
ATOM 3047 C C . LEU A 1 418 ? 12.617 -18.016 -30.203 1 92.56 418 LEU A C 1
ATOM 3049 O O . LEU A 1 418 ? 11.531 -18.594 -30.234 1 92.56 418 LEU A O 1
ATOM 3053 N N . LEU A 1 419 ? 13.367 -17.859 -31.234 1 87.5 419 LEU A N 1
ATOM 3054 C CA . LEU A 1 419 ? 13 -18.25 -32.594 1 87.5 419 LEU A CA 1
ATOM 3055 C C . LEU A 1 419 ? 14.195 -18.844 -33.312 1 87.5 419 LEU A C 1
ATOM 3057 O O . LEU A 1 419 ? 15.344 -18.484 -33.062 1 87.5 419 LEU A O 1
ATOM 3061 N N . PRO A 1 420 ? 13.867 -19.797 -34.188 1 84.81 420 PRO A N 1
ATOM 3062 C CA . PRO A 1 420 ? 14.961 -20.281 -35.031 1 84.81 420 PRO A CA 1
ATOM 3063 C C . PRO A 1 420 ? 15.547 -19.188 -35.938 1 84.81 420 PRO A C 1
ATOM 3065 O O . PRO A 1 420 ? 14.852 -18.219 -36.281 1 84.81 420 PRO A O 1
ATOM 3068 N N . PRO A 1 421 ? 16.844 -19.312 -36.5 1 87.75 421 PRO A N 1
ATOM 3069 C CA . PRO A 1 421 ? 17.75 -20.375 -36.062 1 87.75 421 PRO A CA 1
ATOM 3070 C C . PRO A 1 421 ? 18.25 -20.203 -34.625 1 87.75 421 PRO A C 1
ATOM 3072 O O . PRO A 1 421 ? 18.469 -19.078 -34.188 1 87.75 421 PRO A O 1
ATOM 3075 N N . PHE A 1 422 ? 18.453 -21.281 -33.938 1 89.38 422 PHE A N 1
ATOM 3076 C CA . PHE A 1 422 ? 18.719 -21.25 -32.531 1 89.38 422 PHE A CA 1
ATOM 3077 C C . PHE A 1 422 ? 20.203 -21.062 -32.25 1 89.38 422 PHE A C 1
ATOM 3079 O O . PHE A 1 422 ? 20.609 -20.734 -31.141 1 89.38 422 PHE A O 1
ATOM 3086 N N . ALA A 1 423 ? 20.969 -21.125 -33.281 1 89.56 423 ALA A N 1
ATOM 3087 C CA . ALA A 1 423 ? 22.422 -21.062 -33.094 1 89.56 423 ALA A CA 1
ATOM 3088 C C . ALA A 1 423 ? 22.828 -19.719 -32.469 1 89.56 423 ALA A C 1
ATOM 3090 O O . ALA A 1 423 ? 23.547 -19.688 -31.469 1 89.56 423 ALA A O 1
ATOM 3091 N N . PRO A 1 424 ? 22.406 -18.656 -33.031 1 91.44 424 PRO A N 1
ATOM 3092 C CA . PRO A 1 424 ? 22.75 -17.391 -32.406 1 91.44 424 PRO A CA 1
ATOM 3093 C C . PRO A 1 424 ? 22.234 -17.266 -30.984 1 91.44 424 PRO A C 1
ATOM 3095 O O . PRO A 1 424 ? 22.891 -16.656 -30.141 1 91.44 424 PRO A O 1
ATOM 3098 N N . LEU A 1 425 ? 21.125 -17.828 -30.781 1 91.75 425 LEU A N 1
ATOM 3099 C CA . LEU A 1 425 ? 20.547 -17.797 -29.438 1 91.75 425 LEU A CA 1
ATOM 3100 C C . LEU A 1 425 ? 21.422 -18.578 -28.453 1 91.75 425 LEU A C 1
ATOM 3102 O O . LEU A 1 425 ? 21.656 -18.141 -27.328 1 91.75 425 LEU A O 1
ATOM 3106 N N . PHE A 1 426 ? 21.906 -19.719 -28.859 1 93.94 426 PHE A N 1
ATOM 3107 C CA . PHE A 1 426 ? 22.734 -20.531 -28 1 93.94 426 PHE A CA 1
ATOM 3108 C C . PHE A 1 426 ? 24.047 -19.828 -27.672 1 93.94 426 PHE A C 1
ATOM 3110 O O . PHE A 1 426 ? 24.531 -19.906 -26.547 1 93.94 426 PHE A O 1
ATOM 3117 N N . ALA A 1 427 ? 24.531 -19.125 -28.672 1 94.38 427 ALA A N 1
ATOM 3118 C CA . ALA A 1 427 ? 25.75 -18.344 -28.438 1 94.38 427 ALA A CA 1
ATOM 3119 C C . ALA A 1 427 ? 25.484 -17.234 -27.406 1 94.38 427 ALA A C 1
ATOM 3121 O O . ALA A 1 427 ? 26.328 -16.984 -26.531 1 94.38 427 ALA A O 1
ATOM 3122 N N . LEU A 1 428 ? 24.422 -16.625 -27.562 1 95 428 LEU A N 1
ATOM 3123 C CA . LEU A 1 428 ? 24.031 -15.578 -26.641 1 95 428 LEU A CA 1
ATOM 3124 C C . LEU A 1 428 ? 23.875 -16.125 -25.219 1 95 428 LEU A C 1
ATOM 3126 O O . LEU A 1 428 ? 24.359 -15.531 -24.266 1 95 428 LEU A O 1
ATOM 3130 N N . LEU A 1 429 ? 23.172 -17.266 -25.078 1 95.62 429 LEU A N 1
ATOM 3131 C CA . LEU A 1 429 ? 22.938 -17.875 -23.781 1 95.62 429 LEU A CA 1
ATOM 3132 C C . LEU A 1 429 ? 24.25 -18.281 -23.125 1 95.62 429 LEU A C 1
ATOM 3134 O O . LEU A 1 429 ? 24.438 -18.109 -21.922 1 95.62 429 LEU A O 1
ATOM 3138 N N . GLU A 1 430 ? 25.109 -18.781 -23.906 1 95 430 GLU A N 1
ATOM 3139 C CA . GLU A 1 430 ? 26.422 -19.188 -23.406 1 95 430 GLU A CA 1
ATOM 3140 C C . GLU A 1 430 ? 27.188 -17.984 -22.844 1 95 430 GLU A C 1
ATOM 3142 O O . GLU A 1 430 ? 27.781 -18.062 -21.766 1 95 430 GLU A O 1
ATOM 3147 N N . ARG A 1 431 ? 27.172 -16.969 -23.5 1 94.69 431 ARG A N 1
ATOM 3148 C CA . ARG A 1 431 ? 27.906 -15.758 -23.109 1 94.69 431 ARG A CA 1
ATOM 3149 C C . ARG A 1 431 ? 27.297 -15.125 -21.875 1 94.69 431 ARG A C 1
ATOM 3151 O O . ARG A 1 431 ? 28 -14.797 -20.922 1 94.69 431 ARG A O 1
ATOM 3158 N N . GLU A 1 432 ? 26 -14.953 -21.844 1 94.69 432 GLU A N 1
ATOM 3159 C CA . GLU A 1 432 ? 25.328 -14.188 -20.797 1 94.69 432 GLU A CA 1
ATOM 3160 C C . GLU A 1 432 ? 25.188 -15.008 -19.516 1 94.69 432 GLU A C 1
ATOM 3162 O O . GLU A 1 432 ? 25.281 -14.469 -18.422 1 94.69 432 GLU A O 1
ATOM 3167 N N . SER A 1 433 ? 24.938 -16.281 -19.609 1 93.75 433 SER A N 1
ATOM 3168 C CA . SER A 1 433 ? 24.594 -17.094 -18.469 1 93.75 433 SER A CA 1
ATOM 3169 C C . SER A 1 433 ? 25.812 -17.422 -17.609 1 93.75 433 SER A C 1
ATOM 3171 O O . SER A 1 433 ? 25.688 -17.875 -16.484 1 93.75 433 SER A O 1
ATOM 3173 N N . SER A 1 434 ? 27.016 -17.156 -18.094 1 91.81 434 SER A N 1
ATOM 3174 C CA . SER A 1 434 ? 28.234 -17.375 -17.344 1 91.81 434 SER A CA 1
ATOM 3175 C C . SER A 1 434 ? 28.391 -16.359 -16.219 1 91.81 434 SER A C 1
ATOM 3177 O O . SER A 1 434 ? 29.031 -16.641 -15.195 1 91.81 434 SER A O 1
ATOM 3179 N N . THR A 1 435 ? 27.75 -15.273 -16.391 1 91.31 435 THR A N 1
ATOM 3180 C CA . THR A 1 435 ? 27.969 -14.211 -15.414 1 91.31 435 THR A CA 1
ATOM 3181 C C . THR A 1 435 ? 26.656 -13.75 -14.797 1 91.31 435 THR A C 1
ATOM 3183 O O . THR A 1 435 ? 26.641 -13.109 -13.75 1 91.31 435 THR A O 1
ATOM 3186 N N . SER A 1 436 ? 25.594 -14.094 -15.5 1 93.5 436 SER A N 1
ATOM 3187 C CA . SER A 1 436 ? 24.297 -13.602 -15.047 1 93.5 436 SER A CA 1
ATOM 3188 C C . SER A 1 436 ? 23.203 -14.656 -15.234 1 93.5 436 SER A C 1
ATOM 3190 O O . SER A 1 436 ? 23.359 -15.57 -16.047 1 93.5 436 SER A O 1
ATOM 3192 N N . PRO A 1 437 ? 22.156 -14.492 -14.461 1 95.5 437 PRO A N 1
ATOM 3193 C CA . PRO A 1 437 ? 21.031 -15.391 -14.695 1 95.5 437 PRO A CA 1
ATOM 3194 C C . PRO A 1 437 ? 20.234 -15.031 -15.945 1 95.5 437 PRO A C 1
ATOM 3196 O O . PRO A 1 437 ? 19.969 -13.852 -16.188 1 95.5 437 PRO A O 1
ATOM 3199 N N . VAL A 1 438 ? 19.891 -16.031 -16.688 1 97.12 438 VAL A N 1
ATOM 3200 C CA . VAL A 1 438 ? 19.094 -15.867 -17.906 1 97.12 438 VAL A CA 1
ATOM 3201 C C . VAL A 1 438 ? 17.844 -16.75 -17.828 1 97.12 438 VAL A C 1
ATOM 3203 O O . VAL A 1 438 ? 17.953 -17.953 -17.641 1 97.12 438 VAL A O 1
ATOM 3206 N N . ALA A 1 439 ? 16.703 -16.125 -17.984 1 98.06 439 ALA A N 1
ATOM 3207 C CA . ALA A 1 439 ? 15.453 -16.891 -18 1 98.06 439 ALA A CA 1
ATOM 3208 C C . ALA A 1 439 ? 15.016 -17.172 -19.438 1 98.06 439 ALA A C 1
ATOM 3210 O O . ALA A 1 439 ? 14.891 -16.266 -20.25 1 98.06 439 ALA A O 1
ATOM 3211 N N . VAL A 1 440 ? 14.836 -18.406 -19.734 1 98.31 440 VAL A N 1
ATOM 3212 C CA . VAL A 1 440 ? 14.273 -18.844 -21 1 98.31 440 VAL A CA 1
ATOM 3213 C C . VAL A 1 440 ? 12.836 -19.328 -20.797 1 98.31 440 VAL A C 1
ATOM 3215 O O . VAL A 1 440 ? 12.609 -20.375 -20.172 1 98.31 440 VAL A O 1
ATOM 3218 N N . LEU A 1 441 ? 11.93 -18.609 -21.422 1 98.25 441 LEU A N 1
ATOM 3219 C CA . LEU A 1 441 ? 10.516 -18.875 -21.203 1 98.25 441 LEU A CA 1
ATOM 3220 C C . LEU A 1 441 ? 9.969 -19.812 -22.266 1 98.25 441 LEU A C 1
ATOM 3222 O O . LEU A 1 441 ? 10.195 -19.609 -23.453 1 98.25 441 LEU A O 1
ATOM 3226 N N . VAL A 1 442 ? 9.266 -20.844 -21.812 1 96.56 442 VAL A N 1
ATOM 3227 C CA . VAL A 1 442 ? 8.578 -21.734 -22.75 1 96.56 442 VAL A CA 1
ATOM 3228 C C . VAL A 1 442 ? 7.113 -21.859 -22.344 1 96.56 442 VAL A C 1
ATOM 3230 O O . VAL A 1 442 ? 6.777 -21.797 -21.156 1 96.56 442 VAL A O 1
ATOM 3233 N N . SER A 1 443 ? 6.238 -22.078 -23.328 1 94.5 443 SER A N 1
ATOM 3234 C CA . SER A 1 443 ? 4.816 -22.281 -23.078 1 94.5 443 SER A CA 1
ATOM 3235 C C . SER A 1 443 ? 4.562 -23.609 -22.391 1 94.5 443 SER A C 1
ATOM 3237 O O . SER A 1 443 ? 5.195 -24.625 -22.734 1 94.5 443 SER A O 1
ATOM 3239 N N . GLY A 1 444 ? 3.676 -23.594 -21.484 1 96.06 444 GLY A N 1
ATOM 3240 C CA . GLY A 1 444 ? 3.324 -24.828 -20.781 1 96.06 444 GLY A CA 1
ATOM 3241 C C . GLY A 1 444 ? 4.379 -25.266 -19.781 1 96.06 444 GLY A C 1
ATOM 3242 O O . GLY A 1 444 ? 4.828 -24.469 -18.953 1 96.06 444 GLY A O 1
ATOM 3243 N N . ASP A 1 445 ? 4.648 -26.531 -19.812 1 97.75 445 ASP A N 1
ATOM 3244 C CA . ASP A 1 445 ? 5.648 -27.141 -18.938 1 97.75 445 ASP A CA 1
ATOM 3245 C C . ASP A 1 445 ? 6.891 -27.547 -19.734 1 97.75 445 ASP A C 1
ATOM 3247 O O . ASP A 1 445 ? 6.781 -28.203 -20.766 1 97.75 445 ASP A O 1
ATOM 3251 N N . PRO A 1 446 ? 8.094 -27.172 -19.234 1 97.5 446 PRO A N 1
ATOM 3252 C CA . PRO A 1 446 ? 9.336 -27.5 -19.953 1 97.5 446 PRO A CA 1
ATOM 3253 C C . PRO A 1 446 ? 9.531 -29.016 -20.109 1 97.5 446 PRO A C 1
ATOM 3255 O O . PRO A 1 446 ? 10.258 -29.453 -21 1 97.5 446 PRO A O 1
ATOM 3258 N N . GLY A 1 447 ? 8.906 -29.797 -19.297 1 96.56 447 GLY A N 1
ATOM 3259 C CA . GLY A 1 447 ? 9.102 -31.25 -19.328 1 96.56 447 GLY A CA 1
ATOM 3260 C C . GLY A 1 447 ? 8.312 -31.922 -20.438 1 96.56 447 GLY A C 1
ATOM 3261 O O . GLY A 1 447 ? 8.484 -33.125 -20.688 1 96.56 447 GLY A O 1
ATOM 3262 N N . LEU A 1 448 ? 7.469 -31.219 -21.109 1 95.38 448 LEU A N 1
ATOM 3263 C CA . LEU A 1 448 ? 6.645 -31.781 -22.172 1 95.38 448 LEU A CA 1
ATOM 3264 C C . LEU A 1 448 ? 6.945 -31.125 -23.5 1 95.38 448 LEU A C 1
ATOM 3266 O O . LEU A 1 448 ? 6.387 -30.062 -23.812 1 95.38 448 LEU A O 1
ATOM 3270 N N . PHE A 1 449 ? 7.746 -31.734 -24.391 1 92 449 PHE A N 1
ATOM 3271 C CA . PHE A 1 449 ? 8.055 -31.344 -25.766 1 92 449 PHE A CA 1
ATOM 3272 C C . PHE A 1 449 ? 8.539 -29.906 -25.812 1 92 449 PHE A C 1
ATOM 3274 O O . PHE A 1 449 ? 8.047 -29.109 -26.609 1 92 449 PHE A O 1
ATOM 3281 N N . SER A 1 450 ? 9.453 -29.531 -25.062 1 91.31 450 SER A N 1
ATOM 3282 C CA . SER A 1 450 ? 10.055 -28.188 -25.047 1 91.31 450 SER A CA 1
ATOM 3283 C C . SER A 1 450 ? 11.484 -28.219 -25.562 1 91.31 450 SER A C 1
ATOM 3285 O O . SER A 1 450 ? 11.922 -29.219 -26.141 1 91.31 450 SER A O 1
ATOM 3287 N N . ILE A 1 451 ? 12.164 -27.125 -25.391 1 92.94 451 ILE A N 1
ATOM 3288 C CA . ILE A 1 451 ? 13.539 -27 -25.859 1 92.94 451 ILE A CA 1
ATOM 3289 C C . ILE A 1 451 ? 14.5 -27.562 -24.812 1 92.94 451 ILE A C 1
ATOM 3291 O O . ILE A 1 451 ? 15.719 -27.469 -24.969 1 92.94 451 ILE A O 1
ATOM 3295 N N . LEU A 1 452 ? 14.016 -28.172 -23.75 1 95.44 452 LEU A N 1
ATOM 3296 C CA . LEU A 1 452 ? 14.797 -28.625 -22.609 1 95.44 452 LEU A CA 1
ATOM 3297 C C . LEU A 1 452 ? 15.93 -29.547 -23.047 1 95.44 452 LEU A C 1
ATOM 3299 O O . LEU A 1 452 ? 17.094 -29.312 -22.719 1 95.44 452 LEU A O 1
ATOM 3303 N N . GLN A 1 453 ? 15.625 -30.547 -23.844 1 91.44 453 GLN A N 1
ATOM 3304 C CA . GLN A 1 453 ? 16.641 -31.516 -24.25 1 91.44 453 GLN A CA 1
ATOM 3305 C C . GLN A 1 453 ? 17.688 -30.875 -25.156 1 91.44 453 GLN A C 1
ATOM 3307 O O . GLN A 1 453 ? 18.875 -31.188 -25.062 1 91.44 453 GLN A O 1
ATOM 3312 N N . THR A 1 454 ? 17.188 -30.047 -26.016 1 92.69 454 THR A N 1
ATOM 3313 C CA . THR A 1 454 ? 18.094 -29.328 -26.922 1 92.69 454 THR A CA 1
ATOM 3314 C C . THR A 1 454 ? 19.062 -28.453 -26.125 1 92.69 454 THR A C 1
ATOM 3316 O O . THR A 1 454 ? 20.266 -28.422 -26.406 1 92.69 454 THR A O 1
ATOM 3319 N N . LEU A 1 455 ? 18.531 -27.719 -25.156 1 93.62 455 LEU A N 1
ATOM 3320 C CA . LEU A 1 455 ? 19.359 -26.859 -24.328 1 93.62 455 LEU A CA 1
ATOM 3321 C C . LEU A 1 455 ? 20.406 -27.672 -23.562 1 93.62 455 LEU A C 1
ATOM 3323 O O . LEU A 1 455 ? 21.562 -27.266 -23.469 1 93.62 455 LEU A O 1
ATOM 3327 N N . ARG A 1 456 ? 19.969 -28.781 -23.047 1 92.5 456 ARG A N 1
ATOM 3328 C CA . ARG A 1 456 ? 20.859 -29.641 -22.266 1 92.5 456 ARG A CA 1
ATOM 3329 C C . ARG A 1 456 ? 22 -30.172 -23.141 1 92.5 456 ARG A C 1
ATOM 3331 O O . ARG A 1 456 ? 23.125 -30.328 -22.656 1 92.5 456 ARG A O 1
ATOM 3338 N N . ARG A 1 457 ? 21.672 -30.484 -24.328 1 92 457 ARG A N 1
ATOM 3339 C CA . ARG A 1 457 ? 22.672 -31.031 -25.25 1 92 457 ARG A CA 1
ATOM 3340 C C . ARG A 1 457 ? 23.641 -29.969 -25.719 1 92 457 ARG A C 1
ATOM 3342 O O . ARG A 1 457 ? 24.859 -30.156 -25.672 1 92 457 ARG A O 1
ATOM 3349 N N . GLU A 1 458 ? 23.109 -28.812 -26.109 1 92.75 458 GLU A N 1
ATOM 3350 C CA . GLU A 1 458 ? 23.906 -27.75 -26.75 1 92.75 458 GLU A CA 1
ATOM 3351 C C . GLU A 1 458 ? 24.688 -26.953 -25.703 1 92.75 458 GLU A C 1
ATOM 3353 O O . GLU A 1 458 ? 25.734 -26.391 -26.016 1 92.75 458 GLU A O 1
ATOM 3358 N N . LEU A 1 459 ? 24.156 -26.891 -24.547 1 93 459 LEU A N 1
ATOM 3359 C CA . LEU A 1 459 ? 24.766 -26.078 -23.5 1 93 459 LEU A CA 1
ATOM 3360 C C . LEU A 1 459 ? 25.062 -26.922 -22.266 1 93 459 LEU A C 1
ATOM 3362 O O . LEU A 1 459 ? 24.75 -26.5 -21.141 1 93 459 LEU A O 1
ATOM 3366 N N . SER A 1 460 ? 25.609 -28.047 -22.438 1 89.12 460 SER A N 1
ATOM 3367 C CA . SER A 1 460 ? 25.797 -29.062 -21.406 1 89.12 460 SER A CA 1
ATOM 3368 C C . SER A 1 460 ? 26.75 -28.594 -20.328 1 89.12 460 SER A C 1
ATOM 3370 O O . SER A 1 460 ? 26.719 -29.094 -19.203 1 89.12 460 SER A O 1
ATOM 3372 N N . GLN A 1 461 ? 27.531 -27.625 -20.578 1 88.88 461 GLN A N 1
ATOM 3373 C CA . GLN A 1 461 ? 28.547 -27.188 -19.641 1 88.88 461 GLN A CA 1
ATOM 3374 C C . GLN A 1 461 ? 28 -26.125 -18.688 1 88.88 461 GLN A C 1
ATOM 3376 O O . GLN A 1 461 ? 28.641 -25.766 -17.703 1 88.88 461 GLN A O 1
ATOM 3381 N N . LEU A 1 462 ? 26.875 -25.656 -18.969 1 91.06 462 LEU A N 1
ATOM 3382 C CA . LEU A 1 462 ? 26.297 -24.578 -18.156 1 91.06 462 LEU A CA 1
ATOM 3383 C C . LEU A 1 462 ? 25.266 -25.125 -17.188 1 91.06 462 LEU A C 1
ATOM 3385 O O . LEU A 1 462 ? 24.562 -26.094 -17.5 1 91.06 462 LEU A O 1
ATOM 3389 N N . PRO A 1 463 ? 25.188 -24.453 -16.016 1 92.75 463 PRO A N 1
ATOM 3390 C CA . PRO A 1 463 ? 24.125 -24.844 -15.086 1 92.75 463 PRO A CA 1
ATOM 3391 C C . PRO A 1 463 ? 22.734 -24.562 -15.656 1 92.75 463 PRO A C 1
ATOM 3393 O O . PRO A 1 463 ? 22.484 -23.484 -16.172 1 92.75 463 PRO A O 1
ATOM 3396 N N . LEU A 1 464 ? 21.922 -25.562 -15.625 1 95.81 464 LEU A N 1
ATOM 3397 C CA . LEU A 1 464 ? 20.547 -25.453 -16.094 1 95.81 464 LEU A CA 1
ATOM 3398 C C . LEU A 1 464 ? 19.562 -25.828 -14.984 1 95.81 464 LEU A C 1
ATOM 3400 O O . LEU A 1 464 ? 19.641 -26.906 -14.406 1 95.81 464 LEU A O 1
ATOM 3404 N N . ARG A 1 465 ? 18.734 -24.859 -14.641 1 96.56 465 ARG A N 1
ATOM 3405 C CA . ARG A 1 465 ? 17.656 -25.078 -13.695 1 96.56 465 ARG A CA 1
ATOM 3406 C C . ARG A 1 465 ? 16.297 -24.953 -14.375 1 96.56 465 ARG A C 1
ATOM 3408 O O . ARG A 1 465 ? 16.109 -24.094 -15.242 1 96.56 465 ARG A O 1
ATOM 3415 N N . VAL A 1 466 ? 15.43 -25.844 -14 1 98.25 466 VAL A N 1
ATOM 3416 C CA . VAL A 1 466 ? 14.125 -25.875 -14.656 1 98.25 466 VAL A CA 1
ATOM 3417 C C . VAL A 1 466 ? 13.031 -25.531 -13.656 1 98.25 466 VAL A C 1
ATOM 3419 O O . VAL A 1 466 ? 13.031 -26.031 -12.531 1 98.25 466 VAL A O 1
ATOM 3422 N N . VAL A 1 467 ? 12.148 -24.609 -14 1 98.38 467 VAL A N 1
ATOM 3423 C CA . VAL A 1 467 ? 10.953 -24.266 -13.234 1 98.38 467 VAL A CA 1
ATOM 3424 C C . VAL A 1 467 ? 9.719 -24.828 -13.938 1 98.38 467 VAL A C 1
ATOM 3426 O O . VAL A 1 467 ? 9.406 -24.438 -15.07 1 98.38 467 VAL A O 1
ATOM 3429 N N . PRO A 1 468 ? 9.008 -25.719 -13.289 1 98.5 468 PRO A N 1
ATOM 3430 C CA . PRO A 1 468 ? 7.848 -26.328 -13.953 1 98.5 468 PRO A CA 1
ATOM 3431 C C . PRO A 1 468 ? 6.707 -25.344 -14.18 1 98.5 468 PRO A C 1
ATOM 3433 O O . PRO A 1 468 ? 6.707 -24.25 -13.602 1 98.5 468 PRO A O 1
ATOM 3436 N N . GLY A 1 469 ? 5.785 -25.672 -15.062 1 98.38 469 GLY A N 1
ATOM 3437 C CA . GLY A 1 469 ? 4.594 -24.891 -15.359 1 98.38 469 GLY A CA 1
ATOM 3438 C C . GLY A 1 469 ? 3.361 -25.75 -15.578 1 98.38 469 GLY A C 1
ATOM 3439 O O . GLY A 1 469 ? 3.457 -26.969 -15.648 1 98.38 469 GLY A O 1
ATOM 3440 N N . ILE A 1 470 ? 2.211 -25.125 -15.648 1 98.56 470 ILE A N 1
ATOM 3441 C CA . ILE A 1 470 ? 0.963 -25.812 -15.953 1 98.56 470 ILE A CA 1
ATOM 3442 C C . ILE A 1 470 ? 0.926 -26.172 -17.438 1 98.56 470 ILE A C 1
ATOM 3444 O O . ILE A 1 470 ? 0.954 -25.297 -18.297 1 98.56 470 ILE A O 1
ATOM 3448 N N . SER A 1 471 ? 0.821 -27.438 -17.797 1 96.94 471 SER A N 1
ATOM 3449 C CA . SER A 1 471 ? 0.885 -27.891 -19.188 1 96.94 471 SER A CA 1
ATOM 3450 C C . SER A 1 471 ? -0.464 -27.719 -19.875 1 96.94 471 SER A C 1
ATOM 3452 O O . SER A 1 471 ? -1.494 -27.578 -19.219 1 96.94 471 SER A O 1
ATOM 3454 N N . ALA A 1 472 ? -0.387 -27.766 -21.219 1 95.5 472 ALA A N 1
ATOM 3455 C CA . ALA A 1 472 ? -1.623 -27.75 -22 1 95.5 472 ALA A CA 1
ATOM 3456 C C . ALA A 1 472 ? -2.447 -29.016 -21.719 1 95.5 472 ALA A C 1
ATOM 3458 O O . ALA A 1 472 ? -3.68 -28.969 -21.75 1 95.5 472 ALA A O 1
ATOM 3459 N N . VAL A 1 473 ? -1.768 -30.094 -21.391 1 96.44 473 VAL A N 1
ATOM 3460 C CA . VAL A 1 473 ? -2.439 -31.359 -21.094 1 96.44 473 VAL A CA 1
ATOM 3461 C C . VAL A 1 473 ? -3.227 -31.234 -19.797 1 96.44 473 VAL A C 1
ATOM 3463 O O . VAL A 1 473 ? -4.426 -31.516 -19.75 1 96.44 473 VAL A O 1
ATOM 3466 N N . SER A 1 474 ? -2.518 -30.781 -18.734 1 97.38 474 SER A N 1
ATOM 3467 C CA . SER A 1 474 ? -3.178 -30.578 -17.453 1 97.38 474 SER A CA 1
ATOM 3468 C C . SER A 1 474 ? -4.367 -29.625 -17.578 1 97.38 474 SER A C 1
ATOM 3470 O O . SER A 1 474 ? -5.414 -29.859 -16.969 1 97.38 474 SER A O 1
ATOM 3472 N N . THR A 1 475 ? -4.203 -28.625 -18.375 1 97.81 475 THR A N 1
ATOM 3473 C CA . THR A 1 475 ? -5.242 -27.609 -18.562 1 97.81 475 THR A CA 1
ATOM 3474 C C . THR A 1 475 ? -6.453 -28.203 -19.281 1 97.81 475 THR A C 1
ATOM 3476 O O . THR A 1 475 ? -7.59 -28 -18.844 1 97.81 475 THR A O 1
ATOM 3479 N N . LEU A 1 476 ? -6.223 -28.906 -20.375 1 97.69 476 LEU A N 1
ATOM 3480 C CA . LEU A 1 476 ? -7.316 -29.469 -21.156 1 97.69 476 LEU A CA 1
ATOM 3481 C C . LEU A 1 476 ? -8.07 -30.516 -20.344 1 97.69 476 LEU A C 1
ATOM 3483 O O . LEU A 1 476 ? -9.305 -30.516 -20.328 1 97.69 476 LEU A O 1
ATOM 3487 N N . PHE A 1 477 ? -7.383 -31.359 -19.703 1 97.81 477 PHE A N 1
ATOM 3488 C CA . PHE A 1 477 ? -8.031 -32.406 -18.922 1 97.81 477 PHE A CA 1
ATOM 3489 C C . PHE A 1 477 ? -8.789 -31.828 -17.734 1 97.81 477 PHE A C 1
ATOM 3491 O O . PHE A 1 477 ? -9.828 -32.344 -17.344 1 97.81 477 PHE A O 1
ATOM 3498 N N . ALA A 1 478 ? -8.281 -30.781 -17.141 1 97.69 478 ALA A N 1
ATOM 3499 C CA . ALA A 1 478 ? -9.031 -30.062 -16.125 1 97.69 478 ALA A CA 1
ATOM 3500 C C . ALA A 1 478 ? -10.367 -29.562 -16.672 1 97.69 478 ALA A C 1
ATOM 3502 O O . ALA A 1 478 ? -11.414 -29.734 -16.016 1 97.69 478 ALA A O 1
ATOM 3503 N N . ARG A 1 479 ? -10.32 -29.016 -17.891 1 96.06 479 ARG A N 1
ATOM 3504 C CA . ARG A 1 479 ? -11.539 -28.531 -18.531 1 96.06 479 ARG A CA 1
ATOM 3505 C C . ARG A 1 479 ? -12.516 -29.672 -18.781 1 96.06 479 ARG A C 1
ATOM 3507 O O . ARG A 1 479 ? -13.734 -29.484 -18.688 1 96.06 479 ARG A O 1
ATOM 3514 N N . LEU A 1 480 ? -11.977 -30.812 -19.062 1 95.5 480 LEU A N 1
ATOM 3515 C CA . LEU A 1 480 ? -12.797 -31.969 -19.391 1 95.5 480 LEU A CA 1
ATOM 3516 C C . LEU A 1 480 ? -13.281 -32.656 -18.125 1 95.5 480 LEU A C 1
ATOM 3518 O O . LEU A 1 480 ? -14.188 -33.5 -18.188 1 95.5 480 LEU A O 1
ATOM 3522 N N . GLY A 1 481 ? -12.688 -32.312 -17 1 94.62 481 GLY A N 1
ATOM 3523 C CA . GLY A 1 481 ? -13 -33 -15.766 1 94.62 481 GLY A CA 1
ATOM 3524 C C . GLY A 1 481 ? -12.586 -34.469 -15.773 1 94.62 481 GLY A C 1
ATOM 3525 O O . GLY A 1 481 ? -13.312 -35.344 -15.297 1 94.62 481 GLY A O 1
ATOM 3526 N N . ARG A 1 482 ? -11.422 -34.719 -16.375 1 94.56 482 ARG A N 1
ATOM 3527 C CA . ARG A 1 482 ? -10.891 -36.094 -16.5 1 94.56 482 ARG A CA 1
ATOM 3528 C C . ARG A 1 482 ? -9.438 -36.125 -16.062 1 94.56 482 ARG A C 1
ATOM 3530 O O . ARG A 1 482 ? -8.727 -35.125 -16.094 1 94.56 482 ARG A O 1
ATOM 3537 N N . GLY A 1 483 ? -9.07 -37.312 -15.617 1 96.06 483 GLY A N 1
ATOM 3538 C CA . GLY A 1 483 ? -7.66 -37.562 -15.359 1 96.06 483 GLY A CA 1
ATOM 3539 C C . GLY A 1 483 ? -6.883 -37.969 -16.609 1 96.06 483 GLY A C 1
ATOM 3540 O O . GLY A 1 483 ? -7.473 -38.344 -17.609 1 96.06 483 GLY A O 1
ATOM 3541 N N . TYR A 1 484 ? -5.551 -37.781 -16.531 1 95.94 484 TYR A N 1
ATOM 3542 C CA . TYR A 1 484 ? -4.734 -38.125 -17.688 1 95.94 484 TYR A CA 1
ATOM 3543 C C . TYR A 1 484 ? -3.625 -39.094 -17.297 1 95.94 484 TYR A C 1
ATOM 3545 O O . TYR A 1 484 ? -2.586 -39.156 -17.969 1 95.94 484 TYR A O 1
ATOM 3553 N N . GLU A 1 485 ? -3.768 -39.844 -16.234 1 92.25 485 GLU A N 1
ATOM 3554 C CA . GLU A 1 485 ? -2.74 -40.719 -15.703 1 92.25 485 GLU A CA 1
ATOM 3555 C C . GLU A 1 485 ? -2.449 -41.875 -16.672 1 92.25 485 GLU A C 1
ATOM 3557 O O . GLU A 1 485 ? -1.346 -42.406 -16.688 1 92.25 485 GLU A O 1
ATOM 3562 N N . GLU A 1 486 ? -3.352 -42.188 -17.547 1 91.62 486 GLU A N 1
ATOM 3563 C CA . GLU A 1 486 ? -3.152 -43.312 -18.484 1 91.62 486 GLU A CA 1
ATOM 3564 C C . GLU A 1 486 ? -2.893 -42.781 -19.906 1 91.62 486 GLU A C 1
ATOM 3566 O O . GLU A 1 486 ? -2.818 -43.562 -20.844 1 91.62 486 GLU A O 1
ATOM 3571 N N . ALA A 1 487 ? -2.732 -41.562 -20.031 1 95.06 487 ALA A N 1
ATOM 3572 C CA . ALA A 1 487 ? -2.604 -40.969 -21.359 1 95.06 487 ALA A CA 1
ATOM 3573 C C . ALA A 1 487 ? -1.18 -41.094 -21.891 1 95.06 487 ALA A C 1
ATOM 3575 O O . ALA A 1 487 ? -0.217 -41.062 -21.109 1 95.06 487 ALA A O 1
ATOM 3576 N N . ARG A 1 488 ? -1.09 -41.312 -23.141 1 94.75 488 ARG A N 1
ATOM 3577 C CA . ARG A 1 488 ? 0.178 -41.25 -23.859 1 94.75 488 ARG A CA 1
ATOM 3578 C C . ARG A 1 488 ? 0.28 -39.969 -24.688 1 94.75 488 ARG A C 1
ATOM 3580 O O . ARG A 1 488 ? -0.72 -39.5 -25.219 1 94.75 488 ARG A O 1
ATOM 3587 N N . PHE A 1 489 ? 1.503 -39.5 -24.797 1 94.56 489 PHE A N 1
ATOM 3588 C CA . PHE A 1 489 ? 1.695 -38.219 -25.453 1 94.56 489 PHE A CA 1
ATOM 3589 C C . PHE A 1 489 ? 2.426 -38.375 -26.781 1 94.56 489 PHE A C 1
ATOM 3591 O O . PHE A 1 489 ? 3.361 -39.188 -26.891 1 94.56 489 PHE A O 1
ATOM 3598 N N . LEU A 1 490 ? 1.909 -37.719 -27.766 1 92.94 490 LEU A N 1
ATOM 3599 C CA . LEU A 1 490 ? 2.514 -37.688 -29.094 1 92.94 490 LEU A CA 1
ATOM 3600 C C . LEU A 1 490 ? 2.613 -36.25 -29.609 1 92.94 490 LEU A C 1
ATOM 3602 O O . LEU A 1 490 ? 1.677 -35.469 -29.453 1 92.94 490 LEU A O 1
ATOM 3606 N N . SER A 1 491 ? 3.77 -35.875 -30.125 1 91.25 491 SER A N 1
ATOM 3607 C CA . SER A 1 491 ? 3.898 -34.562 -30.734 1 91.25 491 SER A CA 1
ATOM 3608 C C . SER A 1 491 ? 4.016 -34.656 -32.25 1 91.25 491 SER A C 1
ATOM 3610 O O . SER A 1 491 ? 4.875 -35.375 -32.781 1 91.25 491 SER A O 1
ATOM 3612 N N . LEU A 1 492 ? 3.109 -33.969 -32.875 1 85.12 492 LEU A N 1
ATOM 3613 C CA . LEU A 1 492 ? 3.184 -33.844 -34.312 1 85.12 492 LEU A CA 1
ATOM 3614 C C . LEU A 1 492 ? 3.605 -32.438 -34.719 1 85.12 492 LEU A C 1
ATOM 3616 O O . LEU A 1 492 ? 3.365 -32.031 -35.875 1 85.12 492 LEU A O 1
ATOM 3620 N N . HIS A 1 493 ? 4.105 -31.75 -33.781 1 77.88 493 HIS A N 1
ATOM 3621 C CA . HIS A 1 493 ? 4.637 -30.406 -34 1 77.88 493 HIS A CA 1
ATOM 3622 C C . HIS A 1 493 ? 6.07 -30.469 -34.531 1 77.88 493 HIS A C 1
ATOM 3624 O O . HIS A 1 493 ? 7.016 -30.516 -33.75 1 77.88 493 HIS A O 1
ATOM 3630 N N . GLY A 1 494 ? 6.207 -30.219 -35.688 1 66.62 494 GLY A N 1
ATOM 3631 C CA . GLY A 1 494 ? 7.527 -30.203 -36.312 1 66.62 494 GLY A CA 1
ATOM 3632 C C . GLY A 1 494 ? 8.195 -31.562 -36.344 1 66.62 494 GLY A C 1
ATOM 3633 O O . GLY A 1 494 ? 9.375 -31.672 -36.656 1 66.62 494 GLY A O 1
ATOM 3634 N N . ARG A 1 495 ? 7.402 -32.469 -35.781 1 71.81 495 ARG A N 1
ATOM 3635 C CA . ARG A 1 495 ? 7.875 -33.844 -35.75 1 71.81 495 ARG A CA 1
ATOM 3636 C C . ARG A 1 495 ? 6.719 -34.844 -35.938 1 71.81 495 ARG A C 1
ATOM 3638 O O . ARG A 1 495 ? 5.582 -34.438 -36.156 1 71.81 495 ARG A O 1
ATOM 3645 N N . GLY A 1 496 ? 6.965 -36.125 -36.094 1 70.75 496 GLY A N 1
ATOM 3646 C CA . GLY A 1 496 ? 5.961 -37.188 -36.156 1 70.75 496 GLY A CA 1
ATOM 3647 C C . GLY A 1 496 ? 5.383 -37.406 -37.531 1 70.75 496 GLY A C 1
ATOM 3648 O O . GLY A 1 496 ? 5.52 -36.531 -38.406 1 70.75 496 GLY A O 1
ATOM 3649 N N . THR A 1 497 ? 4.801 -38.562 -37.719 1 82.25 497 THR A N 1
ATOM 3650 C CA . THR A 1 497 ? 4.242 -38.969 -39 1 82.25 497 THR A CA 1
ATOM 3651 C C . THR A 1 497 ? 2.826 -39.5 -38.812 1 82.25 497 THR A C 1
ATOM 3653 O O . THR A 1 497 ? 2.389 -39.781 -37.688 1 82.25 497 THR A O 1
ATOM 3656 N N . GLU A 1 498 ? 2.176 -39.562 -39.906 1 90.44 498 GLU A N 1
ATOM 3657 C CA . GLU A 1 498 ? 0.858 -40.188 -39.906 1 90.44 498 GLU A CA 1
ATOM 3658 C C . GLU A 1 498 ? 0.923 -41.625 -39.406 1 90.44 498 GLU A C 1
ATOM 3660 O O . GLU A 1 498 ? 0.016 -42.094 -38.719 1 90.44 498 GLU A O 1
ATOM 3665 N N . GLU A 1 499 ? 1.976 -42.219 -39.719 1 91.75 499 GLU A N 1
ATOM 3666 C CA . GLU A 1 499 ? 2.166 -43.594 -39.312 1 91.75 499 GLU A CA 1
ATOM 3667 C C . GLU A 1 499 ? 2.287 -43.719 -37.812 1 91.75 499 GLU A C 1
ATOM 3669 O O . GLU A 1 499 ? 1.738 -44.625 -37.188 1 91.75 499 GLU A O 1
ATOM 3674 N N . GLU A 1 500 ? 2.98 -42.812 -37.281 1 92.38 500 GLU A N 1
ATOM 3675 C CA . GLU A 1 500 ? 3.146 -42.812 -35.812 1 92.38 500 GLU A CA 1
ATOM 3676 C C . GLU A 1 500 ? 1.818 -42.562 -35.094 1 92.38 500 GLU A C 1
ATOM 3678 O O . GLU A 1 500 ? 1.532 -43.188 -34.094 1 92.38 500 GLU A O 1
ATOM 3683 N N . LEU A 1 501 ? 1.097 -41.656 -35.656 1 94.31 501 LEU A N 1
ATOM 3684 C CA . LEU A 1 501 ? -0.225 -41.344 -35.094 1 94.31 501 LEU A CA 1
ATOM 3685 C C . LEU A 1 501 ? -1.098 -42.594 -35.125 1 94.31 501 LEU A C 1
ATOM 3687 O O . LEU A 1 501 ? -1.679 -42.969 -34.094 1 94.31 501 LEU A O 1
ATOM 3691 N N . LEU A 1 502 ? -1.146 -43.281 -36.219 1 95.75 502 LEU A N 1
ATOM 3692 C CA . LEU A 1 502 ? -1.98 -44.469 -36.344 1 95.75 502 LEU A CA 1
ATOM 3693 C C . LEU A 1 502 ? -1.478 -45.625 -35.469 1 95.75 502 LEU A C 1
ATOM 3695 O O . LEU A 1 502 ? -2.275 -46.375 -34.906 1 95.75 502 LEU A O 1
ATOM 3699 N N . ALA A 1 503 ? -0.185 -45.719 -35.406 1 94.88 503 ALA A N 1
ATOM 3700 C CA . ALA A 1 503 ? 0.401 -46.75 -34.531 1 94.88 503 ALA A CA 1
ATOM 3701 C C . ALA A 1 503 ? -0.022 -46.562 -33.062 1 94.88 503 ALA A C 1
ATOM 3703 O O . ALA A 1 503 ? -0.348 -47.5 -32.375 1 94.88 503 ALA A O 1
ATOM 3704 N N . GLU A 1 504 ? 0.023 -45.312 -32.594 1 94.06 504 GLU A N 1
ATOM 3705 C CA . GLU A 1 504 ? -0.352 -45.031 -31.203 1 94.06 504 GLU A CA 1
ATOM 3706 C C . GLU A 1 504 ? -1.842 -45.25 -30.984 1 94.06 504 GLU A C 1
ATOM 3708 O O . GLU A 1 504 ? -2.238 -45.75 -29.922 1 94.06 504 GLU A O 1
ATOM 3713 N N . VAL A 1 505 ? -2.65 -44.875 -31.922 1 95.94 505 VAL A N 1
ATOM 3714 C CA . VAL A 1 505 ? -4.098 -45.031 -31.797 1 95.94 505 VAL A CA 1
ATOM 3715 C C . VAL A 1 505 ? -4.457 -46.531 -31.781 1 95.94 505 VAL A C 1
ATOM 3717 O O . VAL A 1 505 ? -5.348 -46.938 -31.031 1 95.94 505 VAL A O 1
ATOM 3720 N N . LYS A 1 506 ? -3.783 -47.312 -32.5 1 95.06 506 LYS A N 1
ATOM 3721 C CA . LYS A 1 506 ? -4.039 -48.75 -32.594 1 95.06 506 LYS A CA 1
ATOM 3722 C C . LYS A 1 506 ? -3.773 -49.438 -31.266 1 95.06 506 LYS A C 1
ATOM 3724 O O . LYS A 1 506 ? -4.398 -50.438 -30.953 1 95.06 506 LYS A O 1
ATOM 3729 N N . LYS A 1 507 ? -2.861 -48.906 -30.516 1 92.44 507 LYS A N 1
ATOM 3730 C CA . LYS A 1 507 ? -2.531 -49.469 -29.219 1 92.44 507 LYS A CA 1
ATOM 3731 C C . LYS A 1 507 ? -3.693 -49.312 -28.234 1 92.44 507 LYS A C 1
ATOM 3733 O O . LYS A 1 507 ? -3.73 -50 -27.203 1 92.44 507 LYS A O 1
ATOM 3738 N N . GLY A 1 508 ? -4.66 -48.406 -28.516 1 93.12 508 GLY A N 1
ATOM 3739 C CA . GLY A 1 508 ? -5.805 -48.156 -27.656 1 93.12 508 GLY A CA 1
ATOM 3740 C C . GLY A 1 508 ? -5.516 -47.188 -26.531 1 93.12 508 GLY A C 1
ATOM 3741 O O . GLY A 1 508 ? -4.445 -46.562 -26.5 1 93.12 508 GLY A O 1
ATOM 3742 N N . GLY A 1 509 ? -6.527 -46.875 -25.734 1 94.5 509 GLY A N 1
ATOM 3743 C CA . GLY A 1 509 ? -6.363 -45.969 -24.609 1 94.5 509 GLY A CA 1
ATOM 3744 C C . GLY A 1 509 ? -6.477 -44.5 -25.031 1 94.5 509 GLY A C 1
ATOM 3745 O O . GLY A 1 509 ? -7.086 -44.188 -26.047 1 94.5 509 GLY A O 1
ATOM 3746 N N . THR A 1 510 ? -5.969 -43.688 -24.172 1 96.81 510 THR A N 1
ATOM 3747 C CA . THR A 1 510 ? -6.047 -42.25 -24.391 1 96.81 510 THR A CA 1
ATOM 3748 C C . THR A 1 510 ? -4.742 -41.719 -25 1 96.81 510 THR A C 1
ATOM 3750 O O . THR A 1 510 ? -3.666 -41.938 -24.438 1 96.81 510 THR A O 1
ATOM 3753 N N . VAL A 1 511 ? -4.816 -41.094 -26.172 1 96.56 511 VAL A N 1
ATOM 3754 C CA . VAL A 1 511 ? -3.66 -40.5 -26.844 1 96.56 511 VAL A CA 1
ATOM 3755 C C . VAL A 1 511 ? -3.816 -38.969 -26.891 1 96.56 511 VAL A C 1
ATOM 3757 O O . VAL A 1 511 ? -4.84 -38.469 -27.375 1 96.56 511 VAL A O 1
ATOM 3760 N N . VAL A 1 512 ? -2.873 -38.281 -26.375 1 97 512 VAL A N 1
ATOM 3761 C CA . VAL A 1 512 ? -2.852 -36.844 -26.438 1 97 512 VAL A CA 1
ATOM 3762 C C . VAL A 1 512 ? -1.858 -36.375 -27.5 1 97 512 VAL A C 1
ATOM 3764 O O . VAL A 1 512 ? -0.673 -36.719 -27.438 1 97 512 VAL A O 1
ATOM 3767 N N . VAL A 1 513 ? -2.32 -35.562 -28.453 1 95.31 513 VAL A N 1
ATOM 3768 C CA . VAL A 1 513 ? -1.507 -35.188 -29.594 1 95.31 513 VAL A CA 1
ATOM 3769 C C . VAL A 1 513 ? -1.276 -33.688 -29.578 1 95.31 513 VAL A C 1
ATOM 3771 O O . VAL A 1 513 ? -2.23 -32.906 -29.625 1 95.31 513 VAL A O 1
ATOM 3774 N N . PHE A 1 514 ? -0.012 -33.312 -29.453 1 93.31 514 PHE A N 1
ATOM 3775 C CA . PHE A 1 514 ? 0.368 -31.922 -29.641 1 93.31 514 PHE A CA 1
ATOM 3776 C C . PHE A 1 514 ? 0.482 -31.594 -31.125 1 93.31 514 PHE A C 1
ATOM 3778 O O . PHE A 1 514 ? 1.269 -32.219 -31.844 1 93.31 514 PHE A O 1
ATOM 3785 N N . THR A 1 515 ? -0.261 -30.609 -31.531 1 90.12 515 THR A N 1
ATOM 3786 C CA . THR A 1 515 ? -0.377 -30.344 -32.938 1 90.12 515 THR A CA 1
ATOM 3787 C C . THR A 1 515 ? 0.58 -29.234 -33.375 1 90.12 515 THR A C 1
ATOM 3789 O O . THR A 1 515 ? 1.253 -28.641 -32.531 1 90.12 515 THR A O 1
ATOM 3792 N N . GLY A 1 516 ? 0.713 -29.016 -34.656 1 81.56 516 GLY A N 1
ATOM 3793 C CA . GLY A 1 516 ? 1.494 -27.953 -35.281 1 81.56 516 GLY A CA 1
ATOM 3794 C C . GLY A 1 516 ? 0.907 -27.469 -36.594 1 81.56 516 GLY A C 1
ATOM 3795 O O . GLY A 1 516 ? -0.135 -27.953 -37.031 1 81.56 516 GLY A O 1
ATOM 3796 N N . PRO A 1 517 ? 1.591 -26.516 -37.125 1 80.19 517 PRO A N 1
ATOM 3797 C CA . PRO A 1 517 ? 1.092 -25.953 -38.375 1 80.19 517 PRO A CA 1
ATOM 3798 C C . PRO A 1 517 ? 0.948 -27.016 -39.469 1 80.19 517 PRO A C 1
ATOM 3800 O O . PRO A 1 517 ? 0.004 -26.969 -40.281 1 80.19 517 PRO A O 1
ATOM 3803 N N . ALA A 1 518 ? 1.782 -27.969 -39.5 1 81.75 518 ALA A N 1
ATOM 3804 C CA . ALA A 1 518 ? 1.761 -29.016 -40.531 1 81.75 518 ALA A CA 1
ATOM 3805 C C . ALA A 1 518 ? 0.722 -30.078 -40.219 1 81.75 518 ALA A C 1
ATOM 3807 O O . ALA A 1 518 ? 0.215 -30.75 -41.094 1 81.75 518 ALA A O 1
ATOM 3808 N N . PHE A 1 519 ? 0.36 -30.266 -38.969 1 88.69 519 PHE A N 1
ATOM 3809 C CA . PHE A 1 519 ? -0.586 -31.281 -38.531 1 88.69 519 PHE A CA 1
ATOM 3810 C C . PHE A 1 519 ? -1.622 -30.688 -37.594 1 88.69 519 PHE A C 1
ATOM 3812 O O . PHE A 1 519 ? -1.675 -31.062 -36.406 1 88.69 519 PHE A O 1
ATOM 3819 N N . PRO A 1 520 ? -2.41 -29.859 -38.219 1 91.25 520 PRO A N 1
ATOM 3820 C CA . PRO A 1 520 ? -3.506 -29.344 -37.406 1 91.25 520 PRO A CA 1
ATOM 3821 C C . PRO A 1 520 ? -4.562 -30.391 -37.094 1 91.25 520 PRO A C 1
ATOM 3823 O O . PRO A 1 520 ? -4.527 -31.5 -37.625 1 91.25 520 PRO A O 1
ATOM 3826 N N . PRO A 1 521 ? -5.461 -30.094 -36.188 1 94.69 521 PRO A N 1
ATOM 3827 C CA . PRO A 1 521 ? -6.508 -31.062 -35.812 1 94.69 521 PRO A CA 1
ATOM 3828 C C . PRO A 1 521 ? -7.277 -31.562 -37.062 1 94.69 521 PRO A C 1
ATOM 3830 O O . PRO A 1 521 ? -7.664 -32.719 -37.094 1 94.69 521 PRO A O 1
ATOM 3833 N N . GLN A 1 522 ? -7.441 -30.734 -38.062 1 93.69 522 GLN A N 1
ATOM 3834 C CA . GLN A 1 522 ? -8.156 -31.078 -39.281 1 93.69 522 GLN A CA 1
ATOM 3835 C C . GLN A 1 522 ? -7.477 -32.219 -40 1 93.69 522 GLN A C 1
ATOM 3837 O O . GLN A 1 522 ? -8.133 -33.188 -40.406 1 93.69 522 GLN A O 1
ATOM 3842 N N . ARG A 1 523 ? -6.176 -32.062 -40.062 1 92.88 523 ARG A N 1
ATOM 3843 C CA . ARG A 1 523 ? -5.402 -33.125 -40.75 1 92.88 523 ARG A CA 1
ATOM 3844 C C . ARG A 1 523 ? -5.449 -34.406 -39.938 1 92.88 523 ARG A C 1
ATOM 3846 O O . ARG A 1 523 ? -5.527 -35.5 -40.531 1 92.88 523 ARG A O 1
ATOM 3853 N N . ILE A 1 524 ? -5.43 -34.344 -38.656 1 94.44 524 ILE A N 1
ATOM 3854 C CA . ILE A 1 524 ? -5.527 -35.5 -37.781 1 94.44 524 ILE A CA 1
ATOM 3855 C C . ILE A 1 524 ? -6.863 -36.219 -38 1 94.44 524 ILE A C 1
ATOM 3857 O O . ILE A 1 524 ? -6.91 -37.438 -38.125 1 94.44 524 ILE A O 1
ATOM 3861 N N . GLY A 1 525 ? -7.91 -35.438 -38.156 1 95.56 525 GLY A N 1
ATOM 3862 C CA . GLY A 1 525 ? -9.227 -36 -38.438 1 95.56 525 GLY A CA 1
ATOM 3863 C C . GLY A 1 525 ? -9.289 -36.719 -39.75 1 95.56 525 GLY A C 1
ATOM 3864 O O . GLY A 1 525 ? -9.883 -37.781 -39.844 1 95.56 525 GLY A O 1
ATOM 3865 N N . GLU A 1 526 ? -8.672 -36.156 -40.719 1 95.5 526 GLU A N 1
ATOM 3866 C CA . GLU A 1 526 ? -8.641 -36.781 -42.031 1 95.5 526 GLU A CA 1
ATOM 3867 C C . GLU A 1 526 ? -7.922 -38.125 -42 1 95.5 526 GLU A C 1
ATOM 3869 O O . GLU A 1 526 ? -8.414 -39.094 -42.562 1 95.5 526 GLU A O 1
ATOM 3874 N N . VAL A 1 527 ? -6.793 -38.094 -41.344 1 95.62 527 VAL A N 1
ATOM 3875 C CA . VAL A 1 527 ? -5.965 -39.281 -41.281 1 95.62 527 VAL A CA 1
ATOM 3876 C C . VAL A 1 527 ? -6.711 -40.406 -40.531 1 95.62 527 VAL A C 1
ATOM 3878 O O . VAL A 1 527 ? -6.742 -41.531 -41 1 95.62 527 VAL A O 1
ATOM 3881 N N . LEU A 1 528 ? -7.355 -40.062 -39.469 1 96.5 528 LEU A N 1
ATOM 3882 C CA . LEU A 1 528 ? -8.062 -41.062 -38.656 1 96.5 528 LEU A CA 1
ATOM 3883 C C . LEU A 1 528 ? -9.289 -41.594 -39.406 1 96.5 528 LEU A C 1
ATOM 3885 O O . LEU A 1 528 ? -9.57 -42.781 -39.375 1 96.5 528 LEU A O 1
ATOM 3889 N N . ALA A 1 529 ? -9.977 -40.719 -40.094 1 96.62 529 ALA A N 1
ATOM 3890 C CA . ALA A 1 529 ? -11.148 -41.125 -40.844 1 96.62 529 ALA A CA 1
ATOM 3891 C C . ALA A 1 529 ? -10.766 -42.062 -41.969 1 96.62 529 ALA A C 1
ATOM 3893 O O . ALA A 1 529 ? -11.438 -43.094 -42.188 1 96.62 529 ALA A O 1
ATOM 3894 N N . ALA A 1 530 ? -9.75 -41.75 -42.625 1 96.5 530 ALA A N 1
ATOM 3895 C CA . ALA A 1 530 ? -9.281 -42.562 -43.75 1 96.5 530 ALA A CA 1
ATOM 3896 C C . ALA A 1 530 ? -8.852 -43.938 -43.281 1 96.5 530 ALA A C 1
ATOM 3898 O O . ALA A 1 530 ? -8.984 -44.906 -44 1 96.5 530 ALA A O 1
ATOM 3899 N N . ALA A 1 531 ? -8.43 -44.031 -42.062 1 96.5 531 ALA A N 1
ATOM 3900 C CA . ALA A 1 531 ? -7.938 -45.281 -41.531 1 96.5 531 ALA A CA 1
ATOM 3901 C C . ALA A 1 531 ? -9.062 -46.062 -40.844 1 96.5 531 ALA A C 1
ATOM 3903 O O . ALA A 1 531 ? -8.828 -47.125 -40.25 1 96.5 531 ALA A O 1
ATOM 3904 N N . GLY A 1 532 ? -10.281 -45.531 -40.781 1 95.88 532 GLY A N 1
ATOM 3905 C CA . GLY A 1 532 ? -11.43 -46.219 -40.219 1 95.88 532 GLY A CA 1
ATOM 3906 C C . GLY A 1 532 ? -11.672 -45.875 -38.75 1 95.88 532 GLY A C 1
ATOM 3907 O O . GLY A 1 532 ? -12.484 -46.531 -38.094 1 95.88 532 GLY A O 1
ATOM 3908 N N . TYR A 1 533 ? -11 -44.906 -38.25 1 97.12 533 TYR A N 1
ATOM 3909 C CA . TYR A 1 533 ? -11.133 -44.531 -36.844 1 97.12 533 TYR A CA 1
ATOM 3910 C C . TYR A 1 533 ? -11.938 -43.219 -36.719 1 97.12 533 TYR A C 1
ATOM 3912 O O . TYR A 1 533 ? -11.805 -42.5 -35.719 1 97.12 533 TYR A O 1
ATOM 3920 N N . GLY A 1 534 ? -12.664 -42.844 -37.719 1 96.62 534 GLY A N 1
ATOM 3921 C CA . GLY A 1 534 ? -13.422 -41.625 -37.719 1 96.62 534 GLY A CA 1
ATOM 3922 C C . GLY A 1 534 ? -14.43 -41.531 -36.594 1 96.62 534 GLY A C 1
ATOM 3923 O O . GLY A 1 534 ? -14.82 -40.438 -36.188 1 96.62 534 GLY A O 1
ATOM 3924 N N . GLY A 1 535 ? -14.828 -42.594 -36 1 96.75 535 GLY A N 1
ATOM 3925 C CA . GLY A 1 535 ? -15.852 -42.656 -34.969 1 96.75 535 GLY A CA 1
ATOM 3926 C C . GLY A 1 535 ? -15.289 -42.562 -33.594 1 96.75 535 GLY A C 1
ATOM 3927 O O . GLY A 1 535 ? -16.031 -42.438 -32.594 1 96.75 535 GLY A O 1
ATOM 3928 N N . LEU A 1 536 ? -14.023 -42.5 -33.375 1 97.44 536 LEU A N 1
ATOM 3929 C CA . LEU A 1 536 ? -13.406 -42.438 -32.062 1 97.44 536 LEU A CA 1
ATOM 3930 C C . LEU A 1 536 ? -13.742 -41.094 -31.375 1 97.44 536 LEU A C 1
ATOM 3932 O O . LEU A 1 536 ? -13.719 -40.062 -32.031 1 97.44 536 LEU A O 1
ATOM 3936 N N . PRO A 1 537 ? -14.109 -41.188 -30.125 1 97.94 537 PRO A N 1
ATOM 3937 C CA . PRO A 1 537 ? -14.328 -39.938 -29.375 1 97.94 537 PRO A CA 1
ATOM 3938 C C . PRO A 1 537 ? -13.062 -39.094 -29.234 1 97.94 537 PRO A C 1
ATOM 3940 O O . PRO A 1 537 ? -11.969 -39.656 -29.047 1 97.94 537 PRO A O 1
ATOM 3943 N N . VAL A 1 538 ? -13.234 -37.75 -29.422 1 97.94 538 VAL A N 1
ATOM 3944 C CA . VAL A 1 538 ? -12.086 -36.875 -29.312 1 97.94 538 VAL A CA 1
ATOM 3945 C C . VAL A 1 538 ? -12.484 -35.594 -28.547 1 97.94 538 VAL A C 1
ATOM 3947 O O . VAL A 1 538 ? -13.672 -35.312 -28.391 1 97.94 538 VAL A O 1
ATOM 3950 N N . ALA A 1 539 ? -11.523 -34.969 -27.984 1 97.75 539 ALA A N 1
ATOM 3951 C CA . ALA A 1 539 ? -11.609 -33.594 -27.453 1 97.75 539 ALA A CA 1
ATOM 3952 C C . ALA A 1 539 ? -10.445 -32.75 -27.953 1 97.75 539 ALA A C 1
ATOM 3954 O O . ALA A 1 539 ? -9.359 -33.25 -28.219 1 97.75 539 ALA A O 1
ATOM 3955 N N . VAL A 1 540 ? -10.695 -31.453 -28.219 1 97.25 540 VAL A N 1
ATOM 3956 C CA . VAL A 1 540 ? -9.672 -30.547 -28.734 1 97.25 540 VAL A CA 1
ATOM 3957 C C . VAL A 1 540 ? -9.711 -29.234 -27.969 1 97.25 540 VAL A C 1
ATOM 3959 O O . VAL A 1 540 ? -10.789 -28.734 -27.641 1 97.25 540 VAL A O 1
ATOM 3962 N N . GLY A 1 541 ? -8.578 -28.766 -27.578 1 96.5 541 GLY A N 1
ATOM 3963 C CA . GLY A 1 541 ? -8.453 -27.453 -26.969 1 96.5 541 GLY A CA 1
ATOM 3964 C C . GLY A 1 541 ? -7.359 -26.609 -27.594 1 96.5 541 GLY A C 1
ATOM 3965 O O . GLY A 1 541 ? -6.273 -27.109 -27.891 1 96.5 541 GLY A O 1
ATOM 3966 N N . ALA A 1 542 ? -7.656 -25.328 -27.922 1 94.44 542 ALA A N 1
ATOM 3967 C CA . ALA A 1 542 ? -6.688 -24.359 -28.438 1 94.44 542 ALA A CA 1
ATOM 3968 C C . ALA A 1 542 ? -6.758 -23.047 -27.656 1 94.44 542 ALA A C 1
ATOM 3970 O O . ALA A 1 542 ? -7.84 -22.609 -27.266 1 94.44 542 ALA A O 1
ATOM 3971 N N . ASP A 1 543 ? -5.59 -22.422 -27.438 1 92.88 543 ASP A N 1
ATOM 3972 C CA . ASP A 1 543 ? -5.484 -21.141 -26.734 1 92.88 543 ASP A CA 1
ATOM 3973 C C . ASP A 1 543 ? -6.211 -21.188 -25.391 1 92.88 543 ASP A C 1
ATOM 3975 O O . ASP A 1 543 ? -6.98 -20.281 -25.078 1 92.88 543 ASP A O 1
ATOM 3979 N N . LEU A 1 544 ? -5.984 -22.328 -24.734 1 93.88 544 LEU A N 1
ATOM 3980 C CA . LEU A 1 544 ? -6.68 -22.578 -23.469 1 93.88 544 LEU A CA 1
ATOM 3981 C C . LEU A 1 544 ? -6.344 -21.484 -22.453 1 93.88 544 LEU A C 1
ATOM 3983 O O . LEU A 1 544 ? -5.191 -21.062 -22.344 1 93.88 544 LEU A O 1
ATOM 3987 N N . THR A 1 545 ? -7.344 -20.969 -21.656 1 93.94 545 THR A N 1
ATOM 3988 C CA . THR A 1 545 ? -7.293 -19.984 -20.578 1 93.94 545 THR A CA 1
ATOM 3989 C C . THR A 1 545 ? -7.273 -18.562 -21.125 1 93.94 545 THR A C 1
ATOM 3991 O O . THR A 1 545 ? -7.363 -17.594 -20.375 1 93.94 545 THR A O 1
ATOM 3994 N N . LEU A 1 546 ? -7.094 -18.422 -22.484 1 92.75 546 LEU A N 1
ATOM 3995 C CA . LEU A 1 546 ? -7.078 -17.094 -23.109 1 92.75 546 LEU A CA 1
ATOM 3996 C C . LEU A 1 546 ? -8.469 -16.719 -23.609 1 92.75 546 LEU A C 1
ATOM 3998 O O . LEU A 1 546 ? -9.383 -17.547 -23.609 1 92.75 546 LEU A O 1
ATOM 4002 N N . ALA A 1 547 ? -8.625 -15.445 -23.984 1 89.06 547 ALA A N 1
ATOM 4003 C CA . ALA A 1 547 ? -9.906 -14.953 -24.484 1 89.06 547 ALA A CA 1
ATOM 4004 C C . ALA A 1 547 ? -10.289 -15.656 -25.797 1 89.06 547 ALA A C 1
ATOM 4006 O O . ALA A 1 547 ? -11.469 -15.859 -26.062 1 89.06 547 ALA A O 1
ATOM 4007 N N . GLU A 1 548 ? -9.297 -16.172 -26.531 1 89.94 548 GLU A N 1
ATOM 4008 C CA . GLU A 1 548 ? -9.5 -16.797 -27.844 1 89.94 548 GLU A CA 1
ATOM 4009 C C . GLU A 1 548 ? -9.664 -18.312 -27.703 1 89.94 548 GLU A C 1
ATOM 4011 O O . GLU A 1 548 ? -9.648 -19.031 -28.703 1 89.94 548 GLU A O 1
ATOM 4016 N N . GLU A 1 549 ? -9.859 -18.703 -26.516 1 94.06 549 GLU A N 1
ATOM 4017 C CA . GLU A 1 549 ? -9.945 -20.141 -26.25 1 94.06 549 GLU A CA 1
ATOM 4018 C C . GLU A 1 549 ? -10.992 -20.797 -27.125 1 94.06 549 GLU A C 1
ATOM 4020 O O . GLU A 1 549 ? -12.078 -20.25 -27.328 1 94.06 549 GLU A O 1
ATOM 4025 N N . LYS A 1 550 ? -10.664 -21.922 -27.766 1 93.88 550 LYS A N 1
ATOM 4026 C CA . LYS A 1 550 ? -11.57 -22.844 -28.469 1 93.88 550 LYS A CA 1
ATOM 4027 C C . LYS A 1 550 ? -11.547 -24.234 -27.844 1 93.88 550 LYS A C 1
ATOM 4029 O O . LYS A 1 550 ? -10.469 -24.766 -27.562 1 93.88 550 LYS A O 1
ATOM 4034 N N . LEU A 1 551 ? -12.68 -24.734 -27.578 1 95.19 551 LEU A N 1
ATOM 4035 C CA . LEU A 1 551 ? -12.766 -26.016 -26.891 1 95.19 551 LEU A CA 1
ATOM 4036 C C . LEU A 1 551 ? -13.852 -26.891 -27.516 1 95.19 551 LEU A C 1
ATOM 4038 O O . LEU A 1 551 ? -14.992 -26.453 -27.672 1 95.19 551 LEU A O 1
ATOM 4042 N N . LEU A 1 552 ? -13.453 -28.031 -28.016 1 95.56 552 LEU A N 1
ATOM 4043 C CA . LEU A 1 552 ? -14.367 -29.109 -28.344 1 95.56 552 LEU A CA 1
ATOM 4044 C C . LEU A 1 552 ? -14.289 -30.219 -27.297 1 95.56 552 LEU A C 1
ATOM 4046 O O . LEU A 1 552 ? -13.383 -31.062 -27.344 1 95.56 552 LEU A O 1
ATOM 4050 N N . GLU A 1 553 ? -15.211 -30.266 -26.422 1 95.12 553 GLU A N 1
ATOM 4051 C CA . GLU A 1 553 ? -15.164 -31.188 -25.281 1 95.12 553 GLU A CA 1
ATOM 4052 C C . GLU A 1 553 ? -15.484 -32.625 -25.719 1 95.12 553 GLU A C 1
ATOM 4054 O O . GLU A 1 553 ? -14.945 -33.562 -25.156 1 95.12 553 GLU A O 1
ATOM 4059 N N . GLN A 1 554 ? -16.438 -32.625 -26.641 1 95.06 554 GLN A N 1
ATOM 4060 C CA . GLN A 1 554 ? -16.875 -33.938 -27.125 1 95.06 554 GLN A CA 1
ATOM 4061 C C . GLN A 1 554 ? -17.125 -33.906 -28.625 1 95.06 554 GLN A C 1
ATOM 4063 O O . GLN A 1 554 ? -17.828 -33.031 -29.125 1 95.06 554 GLN A O 1
ATOM 4068 N N . GLY A 1 555 ? -16.453 -34.781 -29.281 1 96.12 555 GLY A N 1
ATOM 4069 C CA . GLY A 1 555 ? -16.641 -34.969 -30.719 1 96.12 555 GLY A CA 1
ATOM 4070 C C . GLY A 1 555 ? -16.125 -36.312 -31.234 1 96.12 555 GLY A C 1
ATOM 4071 O O . GLY A 1 555 ? -15.797 -37.188 -30.438 1 96.12 555 GLY A O 1
ATOM 4072 N N . GLU A 1 556 ? -16.203 -36.438 -32.531 1 97.56 556 GLU A N 1
ATOM 4073 C CA . GLU A 1 556 ? -15.641 -37.594 -33.219 1 97.56 556 GLU A CA 1
ATOM 4074 C C . GLU A 1 556 ? -14.461 -37.219 -34.094 1 97.56 556 GLU A C 1
ATOM 4076 O O . GLU A 1 556 ? -14.414 -36.094 -34.625 1 97.56 556 GLU A O 1
ATOM 4081 N N . ALA A 1 557 ? -13.562 -38.156 -34.188 1 97.06 557 ALA A N 1
ATOM 4082 C CA . ALA A 1 557 ? -12.32 -37.906 -34.906 1 97.06 557 ALA A CA 1
ATOM 4083 C C . ALA A 1 557 ? -12.602 -37.375 -36.312 1 97.06 557 ALA A C 1
ATOM 4085 O O . ALA A 1 557 ? -11.93 -36.469 -36.781 1 97.06 557 ALA A O 1
ATOM 4086 N N . GLY A 1 558 ? -13.539 -37.938 -36.969 1 95.5 558 GLY A N 1
AT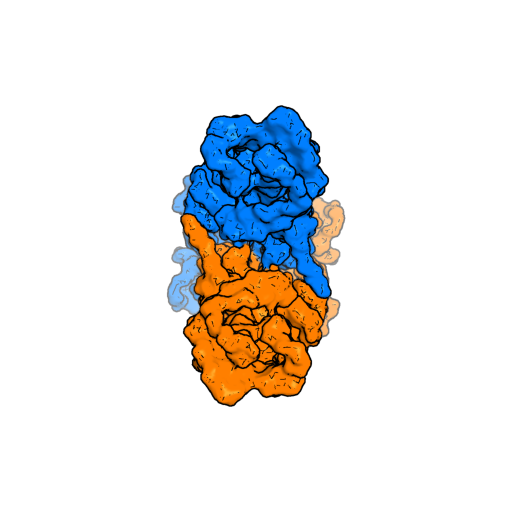OM 4087 C CA . GLY A 1 558 ? -13.867 -37.531 -38.312 1 95.5 558 GLY A CA 1
ATOM 4088 C C . GLY A 1 558 ? -14.359 -36.094 -38.438 1 95.5 558 GLY A C 1
ATOM 4089 O O . GLY A 1 558 ? -14.227 -35.469 -39.469 1 95.5 558 GLY A O 1
ATOM 4090 N N . GLN A 1 559 ? -14.914 -35.594 -37.406 1 95.62 559 GLN A N 1
ATOM 4091 C CA . GLN A 1 559 ? -15.461 -34.219 -37.375 1 95.62 559 GLN A CA 1
ATOM 4092 C C . GLN A 1 559 ? -14.352 -33.188 -37.312 1 95.62 559 GLN A C 1
ATOM 4094 O O . GLN A 1 559 ? -14.57 -32.031 -37.625 1 95.62 559 GLN A O 1
ATOM 4099 N N . LEU A 1 560 ? -13.203 -33.594 -36.906 1 96 560 LEU A N 1
ATOM 4100 C CA . LEU A 1 560 ? -12.094 -32.656 -36.75 1 96 560 LEU A CA 1
ATOM 4101 C C . LEU A 1 560 ? -11.742 -32 -38.094 1 96 560 LEU A C 1
ATOM 4103 O O . LEU A 1 560 ? -11.305 -30.859 -38.156 1 96 560 LEU A O 1
ATOM 4107 N N . ALA A 1 561 ? -11.945 -32.781 -39.156 1 93 561 ALA A N 1
ATOM 4108 C CA . ALA A 1 561 ? -11.609 -32.312 -40.5 1 93 561 ALA A CA 1
ATOM 4109 C C . ALA A 1 561 ? -12.414 -31.078 -40.875 1 93 561 ALA A C 1
ATOM 4111 O O . ALA A 1 561 ? -11.992 -30.297 -41.719 1 93 561 ALA A O 1
ATOM 4112 N N . LYS A 1 562 ? -13.461 -30.844 -40.188 1 92.88 562 LYS A N 1
ATOM 4113 C CA . LYS A 1 562 ? -14.391 -29.781 -40.531 1 92.88 562 LYS A CA 1
ATOM 4114 C C . LYS A 1 562 ? -14.266 -28.594 -39.594 1 92.88 562 LYS A C 1
ATOM 4116 O O . LYS A 1 562 ? -15.031 -27.641 -39.656 1 92.88 562 LYS A O 1
ATOM 4121 N N . LEU A 1 563 ? -13.336 -28.719 -38.688 1 93.19 563 LEU A N 1
ATOM 4122 C CA . LEU A 1 563 ? -13.148 -27.609 -37.75 1 93.19 563 LEU A CA 1
ATOM 4123 C C . LEU A 1 563 ? -12.805 -26.328 -38.469 1 93.19 563 LEU A C 1
ATOM 4125 O O . LEU A 1 563 ? -12.008 -26.328 -39.406 1 93.19 563 LEU A O 1
ATOM 4129 N N . GLU A 1 564 ? -13.438 -25.25 -38.094 1 90.25 564 GLU A N 1
ATOM 4130 C CA . GLU A 1 564 ? -13.18 -23.938 -38.688 1 90.25 564 GLU A CA 1
ATOM 4131 C C . GLU A 1 564 ? -12.312 -23.078 -37.781 1 90.25 564 GLU A C 1
ATOM 4133 O O . GLU A 1 564 ? -12.391 -23.188 -36.562 1 90.25 564 GLU A O 1
ATOM 4138 N N . GLY A 1 565 ? -11.531 -22.297 -38.406 1 85.69 565 GLY A N 1
ATOM 4139 C CA . GLY A 1 565 ? -10.719 -21.344 -37.656 1 85.69 565 GLY A CA 1
ATOM 4140 C C . GLY A 1 565 ? -9.281 -21.797 -37.5 1 85.69 565 GLY A C 1
ATOM 4141 O O . GLY A 1 565 ? -8.844 -22.75 -38.125 1 85.69 565 GLY A O 1
ATOM 4142 N N . ASP A 1 566 ? -8.539 -21.047 -36.625 1 84.44 566 ASP A N 1
ATOM 4143 C CA . ASP A 1 566 ? -7.117 -21.281 -36.406 1 84.44 566 ASP A CA 1
ATOM 4144 C C . ASP A 1 566 ? -6.906 -22.203 -35.188 1 84.44 566 ASP A C 1
ATOM 4146 O O . ASP A 1 566 ? -7.234 -21.828 -34.062 1 84.44 566 ASP A O 1
ATOM 4150 N N . TRP A 1 567 ? -6.391 -23.406 -35.469 1 87.75 567 TRP A N 1
ATOM 4151 C CA . TRP A 1 567 ? -6.129 -24.375 -34.406 1 87.75 567 TRP A CA 1
ATOM 4152 C C . TRP A 1 567 ? -4.641 -24.703 -34.344 1 87.75 567 TRP A C 1
ATOM 4154 O O . TRP A 1 567 ? -4.266 -25.844 -34.031 1 87.75 567 TRP A O 1
ATOM 4164 N N . SER A 1 568 ? -3.824 -23.781 -34.75 1 75.88 568 SER A N 1
ATOM 4165 C CA . SER A 1 568 ? -2.387 -24.016 -34.844 1 75.88 568 SER A CA 1
ATOM 4166 C C . SER A 1 568 ? -1.8 -24.328 -33.469 1 75.88 568 SER A C 1
ATOM 4168 O O . SER A 1 568 ? -0.798 -25.047 -33.344 1 75.88 568 SER A O 1
ATOM 4170 N N . ASN A 1 569 ? -2.291 -23.906 -32.312 1 79.56 569 ASN A N 1
ATOM 4171 C CA . ASN A 1 569 ? -1.836 -24.172 -30.969 1 79.56 569 ASN A CA 1
ATOM 4172 C C . ASN A 1 569 ? -2.826 -25.047 -30.203 1 79.56 569 ASN A C 1
ATOM 4174 O O . ASN A 1 569 ? -3.311 -24.672 -29.141 1 79.56 569 ASN A O 1
ATOM 4178 N N . ALA A 1 570 ? -3.002 -26.297 -30.812 1 92.31 570 ALA A N 1
ATOM 4179 C CA . ALA A 1 570 ? -4.055 -27.109 -30.219 1 92.31 570 ALA A CA 1
ATOM 4180 C C . ALA A 1 570 ? -3.488 -28.422 -29.672 1 92.31 570 ALA A C 1
ATOM 4182 O O . ALA A 1 570 ? -2.408 -28.859 -30.078 1 92.31 570 ALA A O 1
ATOM 4183 N N . VAL A 1 571 ? -4.176 -28.906 -28.703 1 95.44 571 VAL A N 1
ATOM 4184 C CA . VAL A 1 571 ? -3.982 -30.266 -28.203 1 95.44 571 VAL A CA 1
ATOM 4185 C C . VAL A 1 571 ? -5.227 -31.109 -28.484 1 95.44 571 VAL A C 1
ATOM 4187 O O . VAL A 1 571 ? -6.352 -30.656 -28.234 1 95.44 571 VAL A O 1
ATOM 4190 N N . VAL A 1 572 ? -4.992 -32.281 -29.078 1 96.56 572 VAL A N 1
ATOM 4191 C CA . VAL A 1 572 ? -6.09 -33.188 -29.391 1 96.56 572 VAL A CA 1
ATOM 4192 C C . VAL A 1 572 ? -6.012 -34.406 -28.484 1 96.56 572 VAL A C 1
ATOM 4194 O O . VAL A 1 572 ? -4.945 -35.031 -28.344 1 96.56 572 VAL A O 1
ATOM 4197 N N . VAL A 1 573 ? -7.078 -34.719 -27.859 1 97.94 573 VAL A N 1
ATOM 4198 C CA . VAL A 1 573 ? -7.18 -35.969 -27.094 1 97.94 573 VAL A CA 1
ATOM 4199 C C . VAL A 1 573 ? -8.023 -36.969 -27.875 1 97.94 573 VAL A C 1
ATOM 4201 O O . VAL A 1 573 ? -9.164 -36.688 -28.234 1 97.94 573 VAL A O 1
ATOM 4204 N N . ILE A 1 574 ? -7.461 -38.125 -28.125 1 97.56 574 ILE A N 1
ATOM 4205 C CA . ILE A 1 574 ? -8.156 -39.219 -28.797 1 97.56 574 ILE A CA 1
ATOM 4206 C C . ILE A 1 574 ? -8.414 -40.344 -27.797 1 97.56 574 ILE A C 1
ATOM 4208 O O . ILE A 1 574 ? -7.477 -40.906 -27.219 1 97.56 574 ILE A O 1
ATOM 4212 N N . PHE A 1 575 ? -9.648 -40.625 -27.609 1 96.56 575 PHE A N 1
ATOM 4213 C CA . PHE A 1 575 ? -10.023 -41.719 -26.719 1 96.56 575 PHE A CA 1
ATOM 4214 C C . PHE A 1 575 ? -10.211 -43.031 -27.516 1 96.56 575 PHE A C 1
ATOM 4216 O O . PHE A 1 575 ? -11.32 -43.344 -27.953 1 96.56 575 PHE A O 1
ATOM 4223 N N . ALA A 1 576 ? -9.242 -43.812 -27.672 1 91 576 ALA A N 1
ATOM 4224 C CA . ALA A 1 576 ? -9.211 -44.969 -28.547 1 91 576 ALA A CA 1
ATOM 4225 C C . ALA A 1 576 ? -9.68 -46.219 -27.781 1 91 576 ALA A C 1
ATOM 4227 O O . ALA A 1 576 ? -9.578 -46.281 -26.562 1 91 576 ALA A O 1
ATOM 4228 N N . MET B 1 1 ? 7.203 36.5 -2.551 1 28.19 1 MET B N 1
ATOM 4229 C CA . MET B 1 1 ? 6.863 36.938 -1.204 1 28.19 1 MET B CA 1
ATOM 4230 C C . MET B 1 1 ? 5.496 36.406 -0.784 1 28.19 1 MET B C 1
ATOM 4232 O O . MET B 1 1 ? 4.48 36.719 -1.401 1 28.19 1 MET B O 1
ATOM 4236 N N . LYS B 1 2 ? 5.422 35.188 -0.429 1 44.38 2 LYS B N 1
ATOM 4237 C CA . LYS B 1 2 ? 4.086 34.688 -0.112 1 44.38 2 LYS B CA 1
ATOM 4238 C C . LYS B 1 2 ? 3.352 35.656 0.819 1 44.38 2 LYS B C 1
ATOM 4240 O O . LYS B 1 2 ? 3.844 35.969 1.905 1 44.38 2 LYS B O 1
ATOM 4245 N N . LYS B 1 3 ? 2.586 36.469 0.333 1 48 3 LYS B N 1
ATOM 4246 C CA . LYS B 1 3 ? 1.812 37.531 0.948 1 48 3 LYS B CA 1
ATOM 4247 C C . LYS B 1 3 ? 1.075 37.031 2.189 1 48 3 LYS B C 1
ATOM 4249 O O . LYS B 1 3 ? 0.383 36.031 2.141 1 48 3 LYS B O 1
ATOM 4254 N N . SER B 1 4 ? 1.633 37.312 3.369 1 58.12 4 SER B N 1
ATOM 4255 C CA . SER B 1 4 ? 1.013 37.031 4.656 1 58.12 4 SER B CA 1
ATOM 4256 C C . SER B 1 4 ? -0.496 37.25 4.605 1 58.12 4 SER B C 1
ATOM 4258 O O . SER B 1 4 ? -0.965 38.281 4.113 1 58.12 4 SER B O 1
ATOM 4260 N N . ARG B 1 5 ? -1.356 36.188 4.617 1 69.5 5 ARG B N 1
ATOM 4261 C CA . ARG B 1 5 ? -2.811 36.281 4.547 1 69.5 5 ARG B CA 1
ATOM 4262 C C . ARG B 1 5 ? -3.361 37.156 5.684 1 69.5 5 ARG B C 1
ATOM 4264 O O . ARG B 1 5 ? -2.93 37.031 6.832 1 69.5 5 ARG B O 1
ATOM 4271 N N . ARG B 1 6 ? -4.207 38.156 5.289 1 75.75 6 ARG B N 1
ATOM 4272 C CA . ARG B 1 6 ? -4.789 39.125 6.211 1 75.75 6 ARG B CA 1
ATOM 4273 C C . ARG B 1 6 ? -5.824 38.469 7.117 1 75.75 6 ARG B C 1
ATOM 4275 O O . ARG B 1 6 ? -6.711 37.75 6.641 1 75.75 6 ARG B O 1
ATOM 4282 N N . HIS B 1 7 ? -5.633 38.625 8.406 1 83.44 7 HIS B N 1
ATOM 4283 C CA . HIS B 1 7 ? -6.613 38.156 9.383 1 83.44 7 HIS B CA 1
ATOM 4284 C C . HIS B 1 7 ? -7.855 39.031 9.375 1 83.44 7 HIS B C 1
ATOM 4286 O O . HIS B 1 7 ? -7.82 40.156 8.875 1 83.44 7 HIS B O 1
ATOM 4292 N N . GLY B 1 8 ? -8.977 38.469 9.82 1 87.5 8 GLY B N 1
ATOM 4293 C CA . GLY B 1 8 ? -10.219 39.219 9.953 1 87.5 8 GLY B CA 1
ATOM 4294 C C . GLY B 1 8 ? -10.797 39.156 11.352 1 87.5 8 GLY B C 1
ATOM 4295 O O . GLY B 1 8 ? -10.086 38.844 12.312 1 87.5 8 GLY B O 1
ATOM 4296 N N . TYR B 1 9 ? -12.086 39.656 11.414 1 92.25 9 TYR B N 1
ATOM 4297 C CA . TYR B 1 9 ? -12.789 39.625 12.695 1 92.25 9 TYR B CA 1
ATOM 4298 C C . TYR B 1 9 ? -13.992 38.688 12.641 1 92.25 9 TYR B C 1
ATOM 4300 O O . TYR B 1 9 ? -14.656 38.562 11.602 1 92.25 9 TYR B O 1
ATOM 4308 N N . THR B 1 10 ? -14.258 38.031 13.734 1 93.5 10 THR B N 1
ATOM 4309 C CA . THR B 1 10 ? -15.383 37.094 13.797 1 93.5 10 THR B CA 1
ATOM 4310 C C . THR B 1 10 ? -16.703 37.844 13.938 1 93.5 10 THR B C 1
ATOM 4312 O O . THR B 1 10 ? -16.719 39.031 14.219 1 93.5 10 THR B O 1
ATOM 4315 N N . THR B 1 11 ? -17.766 37.156 13.742 1 95.12 11 THR B N 1
ATOM 4316 C CA . THR B 1 11 ? -19.078 37.75 13.961 1 95.12 11 THR B CA 1
ATOM 4317 C C . THR B 1 11 ? -19.281 38.094 15.422 1 95.12 11 THR B C 1
ATOM 4319 O O . THR B 1 11 ? -19.938 39.094 15.734 1 95.12 11 THR B O 1
ATOM 4322 N N . GLY B 1 12 ? -18.672 37.375 16.281 1 95.69 12 GLY B N 1
ATOM 4323 C CA . GLY B 1 12 ? -18.75 37.688 17.703 1 95.69 12 GLY B CA 1
ATOM 4324 C C . GLY B 1 12 ? -18.062 39 18.062 1 95.69 12 GLY B C 1
ATOM 4325 O O . GLY B 1 12 ? -18.625 39.781 18.828 1 95.69 12 GLY B O 1
ATOM 4326 N N . ALA B 1 13 ? -16.938 39.125 17.516 1 95.88 13 ALA B N 1
ATOM 4327 C CA . ALA B 1 13 ? -16.219 40.375 17.75 1 95.88 13 ALA B CA 1
ATOM 4328 C C . ALA B 1 13 ? -16.969 41.594 17.203 1 95.88 13 ALA B C 1
ATOM 4330 O O . ALA B 1 13 ? -17.031 42.625 17.828 1 95.88 13 ALA B O 1
ATOM 4331 N N . CYS B 1 14 ? -17.5 41.406 16.047 1 97.31 14 CYS B N 1
ATOM 4332 C CA . CYS B 1 14 ? -18.281 42.469 15.438 1 97.31 14 CYS B CA 1
ATOM 4333 C C . CYS B 1 14 ? -19.5 42.812 16.297 1 97.31 14 CYS B C 1
ATOM 4335 O O . CYS B 1 14 ? -19.812 44 16.5 1 97.31 14 CYS B O 1
ATOM 4337 N N . ALA B 1 15 ? -20.172 41.812 16.75 1 98.12 15 ALA B N 1
ATOM 4338 C CA . ALA B 1 15 ? -21.344 42.031 17.594 1 98.12 15 ALA B CA 1
ATOM 4339 C C . ALA B 1 15 ? -20.969 42.75 18.891 1 98.12 15 ALA B C 1
ATOM 4341 O O . ALA B 1 15 ? -21.688 43.656 19.328 1 98.12 15 ALA B O 1
ATOM 4342 N N . ALA B 1 16 ? -19.922 42.344 19.484 1 97.81 16 ALA B N 1
ATOM 4343 C CA . ALA B 1 16 ? -19.453 42.969 20.719 1 97.81 16 ALA B CA 1
ATOM 4344 C C . ALA B 1 16 ? -19.109 44.438 20.484 1 97.81 16 ALA B C 1
ATOM 4346 O O . ALA B 1 16 ? -19.469 45.281 21.297 1 97.81 16 ALA B O 1
ATOM 4347 N N . ALA B 1 17 ? -18.422 44.656 19.422 1 97.88 17 ALA B N 1
ATOM 4348 C CA . ALA B 1 17 ? -18.047 46.031 19.094 1 97.88 17 ALA B CA 1
ATOM 4349 C C . ALA B 1 17 ? -19.281 46.906 18.844 1 97.88 17 ALA B C 1
ATOM 4351 O O . ALA B 1 17 ? -19.359 48.031 19.344 1 97.88 17 ALA B O 1
ATOM 4352 N N . ALA B 1 18 ? -20.188 46.406 18.094 1 98.38 18 ALA B N 1
ATOM 4353 C CA . ALA B 1 18 ? -21.422 47.125 17.828 1 98.38 18 ALA B CA 1
ATOM 4354 C C . ALA B 1 18 ? -22.188 47.406 19.125 1 98.38 18 ALA B C 1
ATOM 4356 O O . ALA B 1 18 ? -22.703 48.531 19.312 1 98.38 18 ALA B O 1
ATOM 4357 N N . ALA B 1 19 ? -22.297 46.469 19.953 1 98.38 19 ALA B N 1
ATOM 4358 C CA . ALA B 1 19 ? -23.016 46.625 21.219 1 98.38 19 ALA B CA 1
ATOM 4359 C C . ALA B 1 19 ? -22.375 47.688 22.109 1 98.38 19 ALA B C 1
ATOM 4361 O O . ALA B 1 19 ? -23.062 48.5 22.703 1 98.38 19 ALA B O 1
ATOM 4362 N N . LYS B 1 20 ? -21.094 47.625 22.234 1 98.06 20 LYS B N 1
ATOM 4363 C CA . LYS B 1 20 ? -20.391 48.594 23.062 1 98.06 20 LYS B CA 1
ATOM 4364 C C . LYS B 1 20 ? -20.562 50 22.5 1 98.06 20 LYS B C 1
ATOM 4366 O O . LYS B 1 20 ? -20.797 50.938 23.25 1 98.06 20 LYS B O 1
ATOM 4371 N N . ALA B 1 21 ? -20.406 50.156 21.234 1 98.19 21 ALA B N 1
ATOM 4372 C CA . ALA B 1 21 ? -20.609 51.438 20.594 1 98.19 21 ALA B CA 1
ATOM 4373 C C . ALA B 1 21 ? -22.016 51.969 20.844 1 98.19 21 ALA B C 1
ATOM 4375 O O . ALA B 1 21 ? -22.188 53.156 21.141 1 98.19 21 ALA B O 1
ATOM 4376 N N . ALA B 1 22 ? -23 51.125 20.703 1 98.25 22 ALA B N 1
ATOM 4377 C CA . ALA B 1 22 ? -24.391 51.531 20.938 1 98.25 22 ALA B CA 1
ATOM 4378 C C . ALA B 1 22 ? -24.609 51.938 22.391 1 98.25 22 ALA B C 1
ATOM 4380 O O . ALA B 1 22 ? -25.312 52.906 22.672 1 98.25 22 ALA B O 1
ATOM 4381 N N . ALA B 1 23 ? -24.047 51.219 23.281 1 97.69 23 ALA B N 1
ATOM 4382 C CA . ALA B 1 23 ? -24.172 51.562 24.688 1 97.69 23 ALA B CA 1
ATOM 4383 C C . ALA B 1 23 ? -23.516 52.906 25 1 97.69 23 ALA B C 1
ATOM 4385 O O . ALA B 1 23 ? -24.078 53.688 25.766 1 97.69 23 ALA B O 1
ATOM 4386 N N . LEU B 1 24 ? -22.359 53.125 24.438 1 97.44 24 LEU B N 1
ATOM 4387 C CA . LEU B 1 24 ? -21.688 54.406 24.594 1 97.44 24 LEU B CA 1
ATOM 4388 C C . LEU B 1 24 ? -22.578 55.562 24.094 1 97.44 24 LEU B C 1
ATOM 4390 O O . LEU B 1 24 ? -22.688 56.594 24.734 1 97.44 24 LEU B O 1
ATOM 4394 N N . LEU B 1 25 ? -23.141 55.281 23.016 1 97.31 25 LEU B N 1
ATOM 4395 C CA . LEU B 1 25 ? -24.031 56.2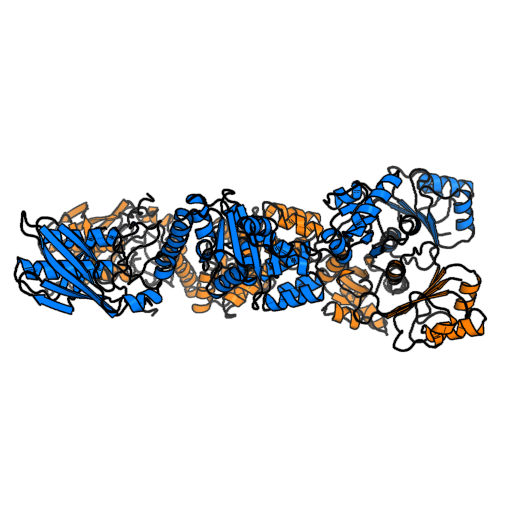81 22.406 1 97.31 25 LEU B CA 1
ATOM 4396 C C . LEU B 1 25 ? -25.266 56.531 23.266 1 97.31 25 LEU B C 1
ATOM 4398 O O . LEU B 1 25 ? -25.688 57.656 23.469 1 97.31 25 LEU B O 1
ATOM 4402 N N . LEU B 1 26 ? -25.875 55.5 23.719 1 96.69 26 LEU B N 1
ATOM 4403 C CA . LEU B 1 26 ? -27.125 55.594 24.484 1 96.69 26 LEU B CA 1
ATOM 4404 C C . LEU B 1 26 ? -26.891 56.219 25.844 1 96.69 26 LEU B C 1
ATOM 4406 O O . LEU B 1 26 ? -27.578 57.188 26.219 1 96.69 26 LEU B O 1
ATOM 4410 N N . PHE B 1 27 ? -25.922 55.844 26.625 1 95.81 27 PHE B N 1
ATOM 4411 C CA . PHE B 1 27 ? -25.781 56.188 28.031 1 95.81 27 PHE B CA 1
ATOM 4412 C C . PHE B 1 27 ? -24.828 57.344 28.219 1 95.81 27 PHE B C 1
ATOM 4414 O O . PHE B 1 27 ? -24.891 58.062 29.219 1 95.81 27 PHE B O 1
ATOM 4421 N N . HIS B 1 28 ? -23.891 57.562 27.266 1 95.19 28 HIS B N 1
ATOM 4422 C CA . HIS B 1 28 ? -22.891 58.594 27.453 1 95.19 28 HIS B CA 1
ATOM 4423 C C . HIS B 1 28 ? -22.984 59.656 26.359 1 95.19 28 HIS B C 1
ATOM 4425 O O . HIS B 1 28 ? -22.281 60.656 26.391 1 95.19 28 HIS B O 1
ATOM 4431 N N . GLY B 1 29 ? -23.734 59.406 25.375 1 94.25 29 GLY B N 1
ATOM 4432 C CA . GLY B 1 29 ? -23.938 60.375 24.312 1 94.25 29 GLY B CA 1
ATOM 4433 C C . GLY B 1 29 ? -22.734 60.5 23.391 1 94.25 29 GLY B C 1
ATOM 4434 O O . GLY B 1 29 ? -22.547 61.531 22.766 1 94.25 29 GLY B O 1
ATOM 4435 N N . VAL B 1 30 ? -21.922 59.531 23.359 1 94.5 30 VAL B N 1
ATOM 4436 C CA . VAL B 1 30 ? -20.688 59.594 22.594 1 94.5 30 VAL B CA 1
ATOM 4437 C C . VAL B 1 30 ? -20.797 58.656 21.391 1 94.5 30 VAL B C 1
ATOM 4439 O O . VAL B 1 30 ? -21.031 57.438 21.531 1 94.5 30 VAL B O 1
ATOM 4442 N N . SER B 1 31 ? -20.703 59.188 20.203 1 94.19 31 SER B N 1
ATOM 4443 C CA . SER B 1 31 ? -20.625 58.406 18.969 1 94.19 31 SER B CA 1
ATOM 4444 C C . SER B 1 31 ? -19.172 58.156 18.578 1 94.19 31 SER B C 1
ATOM 4446 O O . SER B 1 31 ? -18.438 59.094 18.25 1 94.19 31 SER B O 1
ATOM 4448 N N . VAL B 1 32 ? -18.766 56.906 18.531 1 93.81 32 VAL B N 1
ATOM 4449 C CA . VAL B 1 32 ? -17.375 56.562 18.266 1 93.81 32 VAL B CA 1
ATOM 4450 C C . VAL B 1 32 ? -17.219 56.031 16.859 1 93.81 32 VAL B C 1
ATOM 4452 O O . VAL B 1 32 ? -18.125 55.344 16.344 1 93.81 32 VAL B O 1
ATOM 4455 N N . ARG B 1 33 ? -16.031 56.219 16.234 1 94.31 33 ARG B N 1
ATOM 4456 C CA . ARG B 1 33 ? -15.719 55.688 14.914 1 94.31 33 ARG B CA 1
ATOM 4457 C C . ARG B 1 33 ? -15.039 54.344 15.023 1 94.31 33 ARG B C 1
ATOM 4459 O O . ARG B 1 33 ? -15.039 53.562 14.062 1 94.31 33 ARG B O 1
ATOM 4466 N N . GLU B 1 34 ? -14.367 54.156 16.156 1 96.38 34 GLU B N 1
ATOM 4467 C CA . GLU B 1 34 ? -13.75 52.875 16.469 1 96.38 34 GLU B CA 1
ATOM 4468 C C . GLU B 1 34 ? -13.969 52.5 17.938 1 96.38 34 GLU B C 1
ATOM 4470 O O . GLU B 1 34 ? -14.156 53.375 18.781 1 96.38 34 GLU B O 1
ATOM 4475 N N . VAL B 1 35 ? -13.992 51.281 18.188 1 95.25 35 VAL B N 1
ATOM 4476 C CA . VAL B 1 35 ? -14.211 50.844 19.562 1 95.25 35 VAL B CA 1
ATOM 4477 C C . VAL B 1 35 ? -13.266 49.719 19.906 1 95.25 35 VAL B C 1
ATOM 4479 O O . VAL B 1 35 ? -12.961 48.875 19.047 1 95.25 35 VAL B O 1
ATOM 4482 N N . LYS B 1 36 ? -12.836 49.75 21.125 1 94.5 36 LYS B N 1
ATOM 4483 C CA . LYS B 1 36 ? -11.953 48.688 21.656 1 94.5 36 LYS B CA 1
ATOM 4484 C C . LYS B 1 36 ? -12.734 47.656 22.453 1 94.5 36 LYS B C 1
ATOM 4486 O O . LYS B 1 36 ? -13.539 48 23.312 1 94.5 36 LYS B O 1
ATOM 4491 N N . ILE B 1 37 ? -12.508 46.406 22.062 1 94.31 37 ILE B N 1
ATOM 4492 C CA . ILE B 1 37 ? -13.141 45.344 22.828 1 94.31 37 ILE B CA 1
ATOM 4493 C C . ILE B 1 37 ? -12.086 44.344 23.297 1 94.31 37 ILE B C 1
ATOM 4495 O O . ILE B 1 37 ? -10.977 44.312 22.766 1 94.31 37 ILE B O 1
ATOM 4499 N N . LYS B 1 38 ? -12.516 43.562 24.281 1 92.06 38 LYS B N 1
ATOM 4500 C CA . LYS B 1 38 ? -11.656 42.5 24.812 1 92.06 38 LYS B CA 1
ATOM 4501 C C . LYS B 1 38 ? -12.234 41.125 24.531 1 92.06 38 LYS B C 1
ATOM 4503 O O . LYS B 1 38 ? -13.43 40.875 24.75 1 92.06 38 LYS B O 1
ATOM 4508 N N . THR B 1 39 ? -11.352 40.312 24.062 1 89.5 39 THR B N 1
ATOM 4509 C CA . THR B 1 39 ? -11.781 38.938 23.828 1 89.5 39 THR B CA 1
ATOM 4510 C C . THR B 1 39 ? -11.766 38.125 25.141 1 89.5 39 THR B C 1
ATOM 4512 O O . THR B 1 39 ? -11.188 38.594 26.141 1 89.5 39 THR B O 1
ATOM 4515 N N . PRO B 1 40 ? -12.438 37 25.078 1 81.62 40 PRO B N 1
ATOM 4516 C CA . PRO B 1 40 ? -12.43 36.156 26.297 1 81.62 40 PRO B CA 1
ATOM 4517 C C . PRO B 1 40 ? -11.016 35.75 26.719 1 81.62 40 PRO B C 1
ATOM 4519 O O . PRO B 1 40 ? -10.781 35.469 27.891 1 81.62 40 PRO B O 1
ATOM 4522 N N . GLN B 1 41 ? -10.102 35.812 25.828 1 76.5 41 GLN B N 1
ATOM 4523 C CA . GLN B 1 41 ? -8.719 35.438 26.109 1 76.5 41 GLN B CA 1
ATOM 4524 C C . GLN B 1 41 ? -7.902 36.656 26.547 1 76.5 41 GLN B C 1
ATOM 4526 O O . GLN B 1 41 ? -6.695 36.531 26.766 1 76.5 41 GLN B O 1
ATOM 4531 N N . GLY B 1 42 ? -8.555 37.75 26.547 1 77.25 42 GLY B N 1
ATOM 4532 C CA . GLY B 1 42 ? -7.914 38.938 27.062 1 77.25 42 GLY B CA 1
ATOM 4533 C C . GLY B 1 42 ? -7.246 39.781 25.984 1 77.25 42 GLY B C 1
ATOM 4534 O O . GLY B 1 42 ? -6.582 40.781 26.281 1 77.25 42 GLY B O 1
ATOM 4535 N N . LYS B 1 43 ? -7.43 39.375 24.859 1 78.38 43 LYS B N 1
ATOM 4536 C CA . LYS B 1 43 ? -6.844 40.125 23.75 1 78.38 43 LYS B CA 1
ATOM 4537 C C . LYS B 1 43 ? -7.695 41.344 23.406 1 78.38 43 LYS B C 1
ATOM 4539 O O . LYS B 1 43 ? -8.922 41.25 23.359 1 78.38 43 LYS B O 1
ATOM 4544 N N . GLU B 1 44 ? -6.98 42.469 23.172 1 87.44 44 GLU B N 1
ATOM 4545 C CA . GLU B 1 44 ? -7.695 43.688 22.797 1 87.44 44 GLU B CA 1
ATOM 4546 C C . GLU B 1 44 ? -7.785 43.844 21.281 1 87.44 44 GLU B C 1
ATOM 4548 O O . GLU B 1 44 ? -6.797 43.625 20.578 1 87.44 44 GLU B O 1
ATOM 4553 N N . LEU B 1 45 ? -8.977 44.156 20.844 1 91.31 45 LEU B N 1
ATOM 4554 C CA . LEU B 1 45 ? -9.234 44.406 19.422 1 91.31 45 LEU B CA 1
ATOM 4555 C C . LEU B 1 45 ? -9.852 45.781 19.203 1 91.31 45 LEU B C 1
ATOM 4557 O O . LEU B 1 45 ? -10.625 46.25 20.031 1 91.31 45 LEU B O 1
ATOM 4561 N N . VAL B 1 46 ? -9.477 46.344 18.109 1 92.5 46 VAL B N 1
ATOM 4562 C CA . VAL B 1 46 ? -10.062 47.625 17.719 1 92.5 46 VAL B CA 1
ATOM 4563 C C . VAL B 1 46 ? -10.812 47.5 16.406 1 92.5 46 VAL B C 1
ATOM 4565 O O . VAL B 1 46 ? -10.234 47.094 15.391 1 92.5 46 VAL B O 1
ATOM 4568 N N . LEU B 1 47 ? -12.102 47.781 16.438 1 95.19 47 LEU B N 1
ATOM 4569 C CA . LEU B 1 47 ? -12.922 47.625 15.234 1 95.19 47 LEU B CA 1
ATOM 4570 C C . LEU B 1 47 ? -13.562 48.938 14.844 1 95.19 47 LEU B C 1
ATOM 4572 O O . LEU B 1 47 ? -14 49.719 15.711 1 95.19 47 LEU B O 1
ATOM 4576 N N . PRO B 1 48 ? -13.672 49.188 13.562 1 95.69 48 PRO B N 1
ATOM 4577 C CA . PRO B 1 48 ? -14.367 50.406 13.109 1 95.69 48 PRO B CA 1
ATOM 4578 C C . PRO B 1 48 ? -15.891 50.281 13.219 1 95.69 48 PRO B C 1
ATOM 4580 O O . PRO B 1 48 ? -16.453 49.188 12.977 1 95.69 48 PRO B O 1
ATOM 4583 N N . VAL B 1 49 ? -16.594 51.375 13.539 1 97.12 49 VAL B N 1
ATOM 4584 C CA . VAL B 1 49 ? -18.047 51.438 13.602 1 97.12 49 VAL B CA 1
ATOM 4585 C C . VAL B 1 49 ? -18.594 52.062 12.312 1 97.12 49 VAL B C 1
ATOM 4587 O O . VAL B 1 49 ? -18.234 53.188 11.953 1 97.12 49 VAL B O 1
ATOM 4590 N N . ALA B 1 50 ? -19.406 51.344 11.648 1 96.88 50 ALA B N 1
ATOM 4591 C CA . ALA B 1 50 ? -19.859 51.719 10.32 1 96.88 50 ALA B CA 1
ATOM 4592 C C . ALA B 1 50 ? -21.062 52.656 10.406 1 96.88 50 ALA B C 1
ATOM 4594 O O . ALA B 1 50 ? -21.266 53.5 9.531 1 96.88 50 ALA B O 1
ATOM 4595 N N . SER B 1 51 ? -21.922 52.438 11.398 1 96.38 51 SER B N 1
ATOM 4596 C CA . SER B 1 51 ? -23.125 53.25 11.531 1 96.38 51 SER B CA 1
ATOM 4597 C C . SER B 1 51 ? -23.516 53.438 12.992 1 96.38 51 SER B C 1
ATOM 4599 O O . SER B 1 51 ? -23.234 52.562 13.82 1 96.38 51 SER B O 1
ATOM 4601 N N . ALA B 1 52 ? -24.156 54.562 13.336 1 97.31 52 ALA B N 1
ATOM 4602 C CA . ALA B 1 52 ? -24.656 54.875 14.672 1 97.31 52 ALA B CA 1
ATOM 4603 C C . ALA B 1 52 ? -25.953 55.688 14.594 1 97.31 52 ALA B C 1
ATOM 4605 O O . ALA B 1 52 ? -26.031 56.656 13.844 1 97.31 52 ALA B O 1
ATOM 4606 N N . GLU B 1 53 ? -26.906 55.219 15.25 1 96.69 53 GLU B N 1
ATOM 4607 C CA . GLU B 1 53 ? -28.203 55.906 15.297 1 96.69 53 GLU B CA 1
ATOM 4608 C C . GLU B 1 53 ? -28.766 55.906 16.719 1 96.69 53 GLU B C 1
ATOM 4610 O O . GLU B 1 53 ? -28.703 54.875 17.422 1 96.69 53 GLU B O 1
ATOM 4615 N N . LYS B 1 54 ? -29.266 57.031 17.141 1 95.88 54 LYS B N 1
ATOM 4616 C CA . LYS B 1 54 ? -29.891 57.156 18.453 1 95.88 54 LYS B CA 1
ATOM 4617 C C . LYS B 1 54 ? -31.375 57.531 18.328 1 95.88 54 LYS B C 1
ATOM 4619 O O . LYS B 1 54 ? -31.719 58.469 17.594 1 95.88 54 LYS B O 1
ATOM 4624 N N . GLY B 1 55 ? -32.281 56.75 18.906 1 93 55 GLY B N 1
ATOM 4625 C CA . GLY B 1 55 ? -33.688 57.031 18.984 1 93 55 GLY B CA 1
ATOM 4626 C C . GLY B 1 55 ? -34.156 57.406 20.375 1 93 55 GLY B C 1
ATOM 4627 O O . GLY B 1 55 ? -33.375 57.781 21.234 1 93 55 GLY B O 1
ATOM 4628 N N . GLU B 1 56 ? -35.531 57.344 20.469 1 92.19 56 GLU B N 1
ATOM 4629 C CA . GLU B 1 56 ? -36.094 57.625 21.781 1 92.19 56 GLU B CA 1
ATOM 4630 C C . GLU B 1 56 ? -35.938 56.438 22.719 1 92.19 56 GLU B C 1
ATOM 4632 O O . GLU B 1 56 ? -36.75 55.5 22.688 1 92.19 56 GLU B O 1
ATOM 4637 N N . GLY B 1 57 ? -35 56.375 23.5 1 93.56 57 GLY B N 1
ATOM 4638 C CA . GLY B 1 57 ? -34.781 55.344 24.5 1 93.56 57 GLY B CA 1
ATOM 4639 C C . GLY B 1 57 ? -33.969 54.188 23.984 1 93.56 57 GLY B C 1
ATOM 4640 O O . GLY B 1 57 ? -33.969 53.094 24.578 1 93.56 57 GLY B O 1
ATOM 4641 N N . TRP B 1 58 ? -33.438 54.375 22.859 1 96.62 58 TRP B N 1
ATOM 4642 C CA . TRP B 1 58 ? -32.594 53.312 22.328 1 96.62 58 TRP B CA 1
ATOM 4643 C C . TRP B 1 58 ? -31.484 53.875 21.438 1 96.62 58 TRP B C 1
ATOM 4645 O O . TRP B 1 58 ? -31.547 55.031 21.031 1 96.62 58 TRP B O 1
ATOM 4655 N N . ALA B 1 59 ? -30.406 53.094 21.219 1 98.19 59 ALA B N 1
ATOM 4656 C CA . ALA B 1 59 ? -29.344 53.406 20.281 1 98.19 59 ALA B CA 1
ATOM 4657 C C . ALA B 1 59 ? -28.953 52.125 19.484 1 98.19 59 ALA B C 1
ATOM 4659 O O . ALA B 1 59 ? -29.078 51.031 19.984 1 98.19 59 ALA B O 1
ATOM 4660 N N . CYS B 1 60 ? -28.531 52.312 18.234 1 98.25 60 CYS B N 1
ATOM 4661 C CA . CYS B 1 60 ? -28.156 51.188 17.359 1 98.25 60 CYS B CA 1
ATOM 4662 C C . CYS B 1 60 ? -26.875 51.5 16.594 1 98.25 60 CYS B C 1
ATOM 4664 O O . CYS B 1 60 ? -26.734 52.594 16.016 1 98.25 60 CYS B O 1
ATOM 4666 N N . CYS B 1 61 ? -25.953 50.625 16.656 1 98.44 61 CYS B N 1
ATOM 4667 C CA . CYS B 1 61 ? -24.703 50.781 15.906 1 98.44 61 CYS B CA 1
ATOM 4668 C C . CYS B 1 61 ? -24.438 49.531 15.062 1 98.44 61 CYS B C 1
ATOM 4670 O O . CYS B 1 61 ? -24.906 48.438 15.383 1 98.44 61 CYS B O 1
ATOM 4672 N N . GLY B 1 62 ? -23.719 49.719 13.945 1 98.06 62 GLY B N 1
ATOM 4673 C CA . GLY B 1 62 ? -23.375 48.625 13.031 1 98.06 62 GLY B CA 1
ATOM 4674 C C . GLY B 1 62 ? -21.891 48.5 12.773 1 98.06 62 GLY B C 1
ATOM 4675 O O . GLY B 1 62 ? -21.188 49.531 12.68 1 98.06 62 GLY B O 1
ATOM 4676 N N . VAL B 1 63 ? -21.469 47.281 12.695 1 97.88 63 VAL B N 1
ATOM 4677 C CA . VAL B 1 63 ? -20.078 46.969 12.352 1 97.88 63 VAL B CA 1
ATOM 4678 C C . VAL B 1 63 ? -20.047 46 11.164 1 97.88 63 VAL B C 1
ATOM 4680 O O . VAL B 1 63 ? -20.719 44.969 11.164 1 97.88 63 VAL B O 1
ATOM 4683 N N . VAL B 1 64 ? -19.281 46.312 10.164 1 96.94 64 VAL B N 1
ATOM 4684 C CA . VAL B 1 64 ? -19.156 45.469 8.969 1 96.94 64 VAL B CA 1
ATOM 4685 C C . VAL B 1 64 ? -18.141 44.375 9.219 1 96.94 64 VAL B C 1
ATOM 4687 O O . VAL B 1 64 ? -17 44.656 9.625 1 96.94 64 VAL B O 1
ATOM 4690 N N . LYS B 1 65 ? -18.547 43.156 8.984 1 95.25 65 LYS B N 1
ATOM 4691 C CA . LYS B 1 65 ? -17.641 42.031 9.188 1 95.25 65 LYS B CA 1
ATOM 4692 C C . LYS B 1 65 ? -16.609 41.938 8.062 1 95.25 65 LYS B C 1
ATOM 4694 O O . LYS B 1 65 ? -16.969 41.844 6.891 1 95.25 65 LYS B O 1
ATOM 4699 N N . ASP B 1 66 ? -15.422 41.969 8.461 1 92.06 66 ASP B N 1
ATOM 4700 C CA . ASP B 1 66 ? -14.281 41.75 7.578 1 92.06 66 ASP B CA 1
ATOM 4701 C C . ASP B 1 66 ? -13.578 40.438 7.902 1 92.06 66 ASP B C 1
ATOM 4703 O O . ASP B 1 66 ? -12.914 40.312 8.938 1 92.06 66 ASP B O 1
ATOM 4707 N N . ALA B 1 67 ? -13.703 39.562 6.941 1 89.94 67 ALA B N 1
ATOM 4708 C CA . ALA B 1 67 ? -13.148 38.219 7.168 1 89.94 67 ALA B CA 1
ATOM 4709 C C . ALA B 1 67 ? -11.695 38.156 6.711 1 89.94 67 ALA B C 1
ATOM 4711 O O . ALA B 1 67 ? -11.094 37.062 6.707 1 89.94 67 ALA B O 1
ATOM 4712 N N . GLY B 1 68 ? -11.172 39.25 6.391 1 87.62 68 GLY B N 1
ATOM 4713 C CA . GLY B 1 68 ? -9.836 39.188 5.805 1 87.62 68 GLY B CA 1
ATOM 4714 C C . GLY B 1 68 ? -9.789 38.406 4.504 1 87.62 68 GLY B C 1
ATOM 4715 O O . GLY B 1 68 ? -10.594 38.656 3.604 1 87.62 68 GLY B O 1
ATOM 4716 N N . ASP B 1 69 ? -8.82 37.406 4.414 1 81.31 69 ASP B N 1
ATOM 4717 C CA . ASP B 1 69 ? -8.664 36.625 3.186 1 81.31 69 ASP B CA 1
ATOM 4718 C C . ASP B 1 69 ? -9.406 35.281 3.275 1 81.31 69 ASP B C 1
ATOM 4720 O O . ASP B 1 69 ? -9.289 34.469 2.383 1 81.31 69 ASP B O 1
ATOM 4724 N N . ASP B 1 70 ? -10.016 35.125 4.332 1 84.75 70 ASP B N 1
ATOM 4725 C CA . ASP B 1 70 ? -10.797 33.906 4.484 1 84.75 70 ASP B CA 1
ATOM 4726 C C . ASP B 1 70 ? -12.055 33.969 3.625 1 84.75 70 ASP B C 1
ATOM 4728 O O . ASP B 1 70 ? -12.711 35 3.527 1 84.75 70 ASP B O 1
ATOM 4732 N N . PRO B 1 71 ? -12.266 32.875 2.881 1 82.56 71 PRO B N 1
ATOM 4733 C CA . PRO B 1 71 ? -13.508 32.844 2.102 1 82.56 71 PRO B CA 1
ATOM 4734 C C . PRO B 1 71 ? -14.742 32.594 2.967 1 82.56 71 PRO B C 1
ATOM 4736 O O . PRO B 1 71 ? -15.508 31.672 2.709 1 82.56 71 PRO B O 1
ATOM 4739 N N . ASP B 1 72 ? -14.977 33.406 3.832 1 85.62 72 ASP B N 1
ATOM 4740 C CA . ASP B 1 72 ? -16.109 33.375 4.754 1 85.62 72 ASP B CA 1
ATOM 4741 C C . ASP B 1 72 ? -17.344 34 4.137 1 85.62 72 ASP B C 1
ATOM 4743 O O . ASP B 1 72 ? -17.328 35.188 3.764 1 85.62 72 ASP B O 1
ATOM 4747 N N . VAL B 1 73 ? -18.406 33.312 4.105 1 88.75 73 VAL B N 1
ATOM 4748 C CA . VAL B 1 73 ? -19.609 33.75 3.424 1 88.75 73 VAL B CA 1
ATOM 4749 C C . VAL B 1 73 ? -20.234 34.938 4.184 1 88.75 73 VAL B C 1
ATOM 4751 O O . VAL B 1 73 ? -21.062 35.656 3.635 1 88.75 73 VAL B O 1
ATOM 4754 N N . THR B 1 74 ? -19.844 35.125 5.426 1 91.38 74 THR B N 1
ATOM 4755 C CA . THR B 1 74 ? -20.422 36.188 6.23 1 91.38 74 THR B CA 1
ATOM 4756 C C . THR B 1 74 ? -19.656 37.469 6.031 1 91.38 74 THR B C 1
ATOM 4758 O O . THR B 1 74 ? -20 38.5 6.605 1 91.38 74 THR B O 1
ATOM 4761 N N . HIS B 1 75 ? -18.625 37.375 5.223 1 91.81 75 HIS B N 1
ATOM 4762 C CA . HIS B 1 75 ? -17.859 38.594 4.914 1 91.81 75 HIS B CA 1
ATOM 4763 C C . HIS B 1 75 ? -18.734 39.656 4.312 1 91.81 75 HIS B C 1
ATOM 4765 O O . HIS B 1 75 ? -19.547 39.375 3.422 1 91.81 75 HIS B O 1
ATOM 4771 N N . GLY B 1 76 ? -18.562 40.844 4.809 1 92.62 76 GLY B N 1
ATOM 4772 C CA . GLY B 1 76 ? -19.266 41.969 4.23 1 92.62 76 GLY B CA 1
ATOM 4773 C C . GLY B 1 76 ? -20.609 42.25 4.887 1 92.62 76 GLY B C 1
ATOM 4774 O O . GLY B 1 76 ? -21.172 43.312 4.723 1 92.62 76 GLY B O 1
ATOM 4775 N N . LEU B 1 77 ? -21.078 41.312 5.668 1 95.31 77 LEU B N 1
ATOM 4776 C CA . LEU B 1 77 ? -22.328 41.562 6.391 1 95.31 77 LEU B CA 1
ATOM 4777 C C . LEU B 1 77 ? -22.125 42.594 7.504 1 95.31 77 LEU B C 1
ATOM 4779 O O . LEU B 1 77 ? -21.062 42.656 8.117 1 95.31 77 LEU B O 1
ATOM 4783 N N . THR B 1 78 ? -23.156 43.344 7.742 1 97.5 78 THR B N 1
ATOM 4784 C CA . THR B 1 78 ? -23.125 44.281 8.867 1 97.5 78 THR B CA 1
ATOM 4785 C C . THR B 1 78 ? -23.828 43.688 10.078 1 97.5 78 THR B C 1
ATOM 4787 O O . THR B 1 78 ? -25 43.25 9.984 1 97.5 78 THR B O 1
ATOM 4790 N N . VAL B 1 79 ? -23.141 43.594 11.141 1 98.12 79 VAL B N 1
ATOM 4791 C CA . VAL B 1 79 ? -23.734 43.188 12.406 1 98.12 79 VAL B CA 1
ATOM 4792 C C . VAL B 1 79 ? -24.203 44.375 13.203 1 98.12 79 VAL B C 1
ATOM 4794 O O . VAL B 1 79 ? -23.406 45.281 13.508 1 98.12 79 VAL B O 1
ATOM 4797 N N . TYR B 1 80 ? -25.469 44.375 13.523 1 98.38 80 TYR B N 1
ATOM 4798 C CA . TYR B 1 80 ? -26.062 45.5 14.273 1 98.38 80 TYR B CA 1
ATOM 4799 C C . TYR B 1 80 ? -26.328 45.094 15.719 1 98.38 80 TYR B C 1
ATOM 4801 O O . TYR B 1 80 ? -26.641 43.938 16 1 98.38 80 TYR B O 1
ATOM 4809 N N . ALA B 1 81 ? -26.172 46.031 16.609 1 98.62 81 ALA B N 1
ATOM 4810 C CA . ALA B 1 81 ? -26.625 45.906 18 1 98.62 81 ALA B CA 1
ATOM 4811 C C . ALA B 1 81 ? -27.5 47.062 18.406 1 98.62 81 ALA B C 1
ATOM 4813 O O . ALA B 1 81 ? -27.109 48.219 18.297 1 98.62 81 ALA B O 1
ATOM 4814 N N . THR B 1 82 ? -28.703 46.719 18.828 1 98.44 82 THR B N 1
ATOM 4815 C CA . THR B 1 82 ? -29.594 47.719 19.422 1 98.44 82 THR B CA 1
ATOM 4816 C C . THR B 1 82 ? -29.625 47.594 20.938 1 98.44 82 THR B C 1
ATOM 4818 O O . THR B 1 82 ? -29.859 46.5 21.469 1 98.44 82 THR B O 1
ATOM 4821 N N . VAL B 1 83 ? -29.406 48.719 21.609 1 98.06 83 VAL B N 1
ATOM 4822 C CA . VAL B 1 83 ? -29.344 48.719 23.062 1 98.06 83 VAL B CA 1
ATOM 4823 C C . VAL B 1 83 ? -30.438 49.625 23.625 1 98.06 83 VAL B C 1
ATOM 4825 O O . VAL B 1 83 ? -30.672 50.719 23.125 1 98.06 83 VAL B O 1
ATOM 4828 N N . ALA B 1 84 ? -31.141 49.125 24.594 1 97.81 84 ALA B N 1
ATOM 4829 C CA . ALA B 1 84 ? -32.156 49.844 25.328 1 97.81 84 ALA B CA 1
ATOM 4830 C C . ALA B 1 84 ? -32 49.656 26.828 1 97.81 84 ALA B C 1
ATOM 4832 O O . ALA B 1 84 ? -31.547 48.625 27.281 1 97.81 84 ALA B O 1
ATOM 4833 N N . PRO B 1 85 ? -32.438 50.688 27.578 1 96.25 85 PRO B N 1
ATOM 4834 C CA . PRO B 1 85 ? -32.312 50.531 29.031 1 96.25 85 PRO B CA 1
ATOM 4835 C C . PRO B 1 85 ? -33.25 49.469 29.609 1 96.25 85 PRO B C 1
ATOM 4837 O O . PRO B 1 85 ? -34.344 49.281 29.094 1 96.25 85 PRO B O 1
ATOM 4840 N N . ALA B 1 86 ? -32.75 48.75 30.562 1 95.25 86 ALA B N 1
ATOM 4841 C CA . ALA B 1 86 ? -33.5 47.75 31.297 1 95.25 86 ALA B CA 1
ATOM 4842 C C . ALA B 1 86 ? -32.969 47.594 32.719 1 95.25 86 ALA B C 1
ATOM 4844 O O . ALA B 1 86 ? -32.031 48.25 33.125 1 95.25 86 ALA B O 1
ATOM 4845 N N . SER B 1 87 ? -33.75 46.781 33.469 1 93.56 87 SER B N 1
ATOM 4846 C CA . SER B 1 87 ? -33.344 46.531 34.844 1 93.56 87 SER B CA 1
ATOM 4847 C C . SER B 1 87 ? -32.125 45.625 34.938 1 93.56 87 SER B C 1
ATOM 4849 O O . SER B 1 87 ? -31.266 45.781 35.781 1 93.56 87 SER B O 1
ATOM 4851 N N . GLU B 1 88 ? -32.156 44.719 34 1 94.31 88 GLU B N 1
ATOM 4852 C CA . GLU B 1 88 ? -31.078 43.75 33.969 1 94.31 88 GLU B CA 1
ATOM 4853 C C . GLU B 1 88 ? -30.438 43.688 32.594 1 94.31 88 GLU B C 1
ATOM 4855 O O . GLU B 1 88 ? -31.078 44.062 31.594 1 94.31 88 GLU B O 1
ATOM 4860 N N . LEU B 1 89 ? -29.172 43.219 32.594 1 94.5 89 LEU B N 1
ATOM 4861 C CA . LEU B 1 89 ? -28.469 43.062 31.328 1 94.5 89 LEU B CA 1
ATOM 4862 C C . LEU B 1 89 ? -28.875 41.781 30.641 1 94.5 89 LEU B C 1
ATOM 4864 O O . LEU B 1 89 ? -28.688 40.688 31.188 1 94.5 89 LEU B O 1
ATOM 4868 N N . ARG B 1 90 ? -29.5 41.875 29.469 1 95.38 90 ARG B N 1
ATOM 4869 C CA . ARG B 1 90 ? -29.984 40.719 28.734 1 95.38 90 ARG B CA 1
ATOM 4870 C C . ARG B 1 90 ? -29.594 40.812 27.25 1 95.38 90 ARG B C 1
ATOM 4872 O O . ARG B 1 90 ? -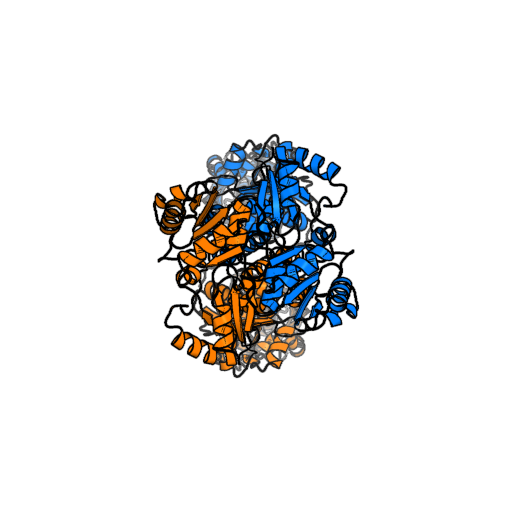29.453 41.906 26.703 1 95.38 90 ARG B O 1
ATOM 4879 N N . LEU B 1 91 ? -29.391 39.562 26.641 1 96.44 91 LEU B N 1
ATOM 4880 C CA . LEU B 1 91 ? -29.016 39.469 25.25 1 96.44 91 LEU B CA 1
ATOM 4881 C C . LEU B 1 91 ? -30.094 38.781 24.438 1 96.44 91 LEU B C 1
ATOM 4883 O O . LEU B 1 91 ? -30.609 37.719 24.844 1 96.44 91 LEU B O 1
ATOM 4887 N N . GLU B 1 92 ? -30.516 39.375 23.328 1 96.94 92 GLU B N 1
ATOM 4888 C CA . GLU B 1 92 ? -31.562 38.812 22.469 1 96.94 92 GLU B CA 1
ATOM 4889 C C . GLU B 1 92 ? -31.109 38.781 21 1 96.94 92 GLU B C 1
ATOM 4891 O O . GLU B 1 92 ? -30.156 39.469 20.625 1 96.94 92 GLU B O 1
ATOM 4896 N N . GLY B 1 93 ? -31.75 37.906 20.219 1 97.38 93 GLY B N 1
ATOM 4897 C CA . GLY B 1 93 ? -31.5 37.812 18.797 1 97.38 93 GLY B CA 1
ATOM 4898 C C . GLY B 1 93 ? -32.562 38.5 17.938 1 97.38 93 GLY B C 1
ATOM 4899 O O . GLY B 1 93 ? -33.75 38.281 18.156 1 97.38 93 GLY B O 1
ATOM 4900 N N . GLY B 1 94 ? -32.125 39.281 17.062 1 96.88 94 GLY B N 1
ATOM 4901 C CA . GLY B 1 94 ? -33.031 39.938 16.125 1 96.88 94 GLY B CA 1
ATOM 4902 C C . GLY B 1 94 ? -33 39.312 14.734 1 96.88 94 GLY B C 1
ATOM 4903 O O . GLY B 1 94 ? -32.594 38.156 14.57 1 96.88 94 GLY B O 1
ATOM 4904 N N . PRO B 1 95 ? -33.531 40.062 13.781 1 96.62 95 PRO B N 1
ATOM 4905 C CA . PRO B 1 95 ? -33.562 39.531 12.414 1 96.62 95 PRO B CA 1
ATOM 4906 C C . PRO B 1 95 ? -32.188 39.156 11.891 1 96.62 95 PRO B C 1
ATOM 4908 O O . PRO B 1 95 ? -31.203 39.906 12.125 1 96.62 95 PRO B O 1
ATOM 4911 N N . GLY B 1 96 ? -32.156 38 11.219 1 97.56 96 GLY B N 1
ATOM 4912 C CA . GLY B 1 96 ? -30.906 37.562 10.602 1 97.56 96 GLY B CA 1
ATOM 4913 C C . GLY B 1 96 ? -30.047 36.719 11.523 1 97.56 96 GLY B C 1
ATOM 4914 O O . GLY B 1 96 ? -29.047 36.125 11.086 1 97.56 96 GLY B O 1
ATOM 4915 N N . VAL B 1 97 ? -30.281 36.719 12.766 1 97.94 97 VAL B N 1
ATOM 4916 C CA . VAL B 1 97 ? -29.641 35.812 13.703 1 97.94 97 VAL B CA 1
ATOM 4917 C C . VAL B 1 97 ? -30.469 34.531 13.836 1 97.94 97 VAL B C 1
ATOM 4919 O O . VAL B 1 97 ? -31.672 34.625 14.102 1 97.94 97 VAL B O 1
ATOM 4922 N N . GLY B 1 98 ? -29.828 33.438 13.672 1 97 98 GLY B N 1
ATOM 4923 C CA . GLY B 1 98 ? -30.531 32.188 13.68 1 97 98 GLY B CA 1
ATOM 4924 C C . GLY B 1 98 ? -31.016 31.781 15.07 1 97 98 GLY B C 1
ATOM 4925 O O . GLY B 1 98 ? -30.578 32.344 16.062 1 97 98 GLY B O 1
ATOM 4926 N N . VAL B 1 99 ? -31.906 30.812 15.039 1 97.25 99 VAL B N 1
ATOM 4927 C CA . VAL B 1 99 ? -32.406 30.203 16.266 1 97.25 99 VAL B CA 1
ATOM 4928 C C . VAL B 1 99 ? -32.094 28.703 16.281 1 97.25 99 VAL B C 1
ATOM 4930 O O . VAL B 1 99 ? -32.281 28.016 15.273 1 97.25 99 VAL B O 1
ATOM 4933 N N . VAL B 1 100 ? -31.562 28.266 17.359 1 96.25 100 VAL B N 1
ATOM 4934 C CA . VAL B 1 100 ? -31.234 26.844 17.5 1 96.25 100 VAL B CA 1
ATOM 4935 C C . VAL B 1 100 ? -32.5 26.031 17.656 1 96.25 100 VAL B C 1
ATOM 4937 O O . VAL B 1 100 ? -33.375 26.359 18.5 1 96.25 100 VAL B O 1
ATOM 4940 N N . THR B 1 101 ? -32.625 24.969 16.859 1 95.56 101 THR B N 1
ATOM 4941 C CA . THR B 1 101 ? -33.875 24.188 16.906 1 95.56 101 THR B CA 1
ATOM 4942 C C . THR B 1 101 ? -33.562 22.75 17.344 1 95.56 101 THR B C 1
ATOM 4944 O O . THR B 1 101 ? -34.469 22.016 17.734 1 95.56 101 THR B O 1
ATOM 4947 N N . ARG B 1 102 ? -32.406 22.344 17.203 1 92.5 102 ARG B N 1
ATOM 4948 C CA . ARG B 1 102 ? -32 20.984 17.531 1 92.5 102 ARG B CA 1
ATOM 4949 C C . ARG B 1 102 ? -31.047 20.969 18.719 1 92.5 102 ARG B C 1
ATOM 4951 O O . ARG B 1 102 ? -30.297 21.922 18.922 1 92.5 102 ARG B O 1
ATOM 4958 N N . PRO B 1 103 ? -31.031 19.938 19.469 1 93.25 103 PRO B N 1
ATOM 4959 C CA . PRO B 1 103 ? -30.109 19.844 20.609 1 93.25 103 PRO B CA 1
ATOM 4960 C C . PRO B 1 103 ? -28.688 19.484 20.172 1 93.25 103 PRO B C 1
ATOM 4962 O O . PRO B 1 103 ? -28.438 19.203 19 1 93.25 103 PRO B O 1
ATOM 4965 N N . GLY B 1 104 ? -27.781 19.609 21.188 1 91.31 104 GLY B N 1
ATOM 4966 C CA . GLY B 1 104 ? -26.422 19.141 20.938 1 91.31 104 GLY B CA 1
ATOM 4967 C C . GLY B 1 104 ? -25.422 20.25 20.766 1 91.31 104 GLY B C 1
ATOM 4968 O O . GLY B 1 104 ? -24.203 20.016 20.734 1 91.31 104 GLY B O 1
ATOM 4969 N N . LEU B 1 105 ? -25.922 21.453 20.641 1 92.31 105 LEU B N 1
ATOM 4970 C CA . LEU B 1 105 ? -25.062 22.625 20.516 1 92.31 105 LEU B CA 1
ATOM 4971 C C . LEU B 1 105 ? -24.891 23.312 21.859 1 92.31 105 LEU B C 1
ATOM 4973 O O . LEU B 1 105 ? -25.625 23.031 22.812 1 92.31 105 LEU B O 1
ATOM 4977 N N . PRO B 1 106 ? -23.844 24.109 21.953 1 91.44 106 PRO B N 1
ATOM 4978 C CA . PRO B 1 106 ? -23.641 24.812 23.219 1 91.44 106 PRO B CA 1
ATOM 4979 C C . PRO B 1 106 ? -24.812 25.719 23.578 1 91.44 106 PRO B C 1
ATOM 4981 O O . PRO B 1 106 ? -25.062 25.969 24.766 1 91.44 106 PRO B O 1
ATOM 4984 N N . VAL B 1 107 ? -25.594 26.156 22.625 1 93.31 107 VAL B N 1
ATOM 4985 C CA . VAL B 1 107 ? -26.812 26.953 22.812 1 93.31 107 VAL B CA 1
ATOM 4986 C C . VAL B 1 107 ? -28.047 26.047 22.75 1 93.31 107 VAL B C 1
ATOM 4988 O O . VAL B 1 107 ? -28.219 25.297 21.797 1 93.31 107 VAL B O 1
ATOM 4991 N N . PRO B 1 108 ? -28.875 26.062 23.75 1 93.75 108 PRO B N 1
ATOM 4992 C CA . PRO B 1 108 ? -30.031 25.172 23.766 1 93.75 108 PRO B CA 1
ATOM 4993 C C . PRO B 1 108 ? -31.078 25.547 22.719 1 93.75 108 PRO B C 1
ATOM 4995 O O . PRO B 1 108 ? -31.125 26.703 22.281 1 93.75 108 PRO B O 1
ATOM 4998 N N . PRO B 1 109 ? -31.938 24.578 22.391 1 95.5 109 PRO B N 1
ATOM 4999 C CA . PRO B 1 109 ? -33.031 24.859 21.438 1 95.5 109 PRO B CA 1
ATOM 5000 C C . PRO B 1 109 ? -33.938 25.984 21.891 1 95.5 109 PRO B C 1
ATOM 5002 O O . PRO B 1 109 ? -34.281 26.078 23.078 1 95.5 109 PRO B O 1
ATOM 5005 N N . GLY B 1 110 ? -34.25 26.812 21 1 95.38 110 GLY B N 1
ATOM 5006 C CA . GLY B 1 110 ? -35.156 27.922 21.297 1 95.38 110 GLY B CA 1
ATOM 5007 C C . GLY B 1 110 ? -34.406 29.234 21.484 1 95.38 110 GLY B C 1
ATOM 5008 O O . GLY B 1 110 ? -35 30.312 21.406 1 95.38 110 GLY B O 1
ATOM 5009 N N . GLU B 1 111 ? -33.25 29.25 21.703 1 95.81 111 GLU B N 1
ATOM 5010 C CA . GLU B 1 111 ? -32.406 30.422 21.953 1 95.81 111 GLU B CA 1
ATOM 5011 C C . GLU B 1 111 ? -31.766 30.922 20.656 1 95.81 111 GLU B C 1
ATOM 5013 O O . GLU B 1 111 ? -31.578 30.156 19.719 1 95.81 111 GLU B O 1
ATOM 5018 N N . PRO B 1 112 ? -31.484 32.219 20.703 1 97 112 PRO B N 1
ATOM 5019 C CA . PRO B 1 112 ? -30.734 32.719 19.547 1 97 112 PRO B CA 1
ATOM 5020 C C . PRO B 1 112 ? -29.344 32.094 19.422 1 97 112 PRO B C 1
ATOM 5022 O O . PRO B 1 112 ? -28.672 31.859 20.422 1 97 112 PRO B O 1
ATOM 5025 N N . ALA B 1 113 ? -28.938 31.891 18.125 1 96.31 113 ALA B N 1
ATOM 5026 C CA . ALA B 1 113 ? -27.672 31.219 17.844 1 96.31 113 ALA B CA 1
ATOM 5027 C C . ALA B 1 113 ? -26.484 32.156 18.125 1 96.31 113 ALA B C 1
ATOM 5029 O O . ALA B 1 113 ? -25.688 32.438 17.219 1 96.31 113 ALA B O 1
ATOM 5030 N N . ILE B 1 114 ? -26.328 32.625 19.281 1 97.19 114 ILE B N 1
ATOM 5031 C CA . ILE B 1 114 ? -25.188 33.375 19.797 1 97.19 114 ILE B CA 1
ATOM 5032 C C . ILE B 1 114 ? -24.406 32.5 20.781 1 97.19 114 ILE B C 1
ATOM 5034 O O . ILE B 1 114 ? -24.844 32.281 21.922 1 97.19 114 ILE B O 1
ATOM 5038 N N . ASN B 1 115 ? -23.297 32.062 20.391 1 95.12 115 ASN B N 1
ATOM 5039 C CA . ASN B 1 115 ? -22.516 31.094 21.125 1 95.12 115 ASN B CA 1
ATOM 5040 C C . ASN B 1 115 ? -21.953 31.672 22.438 1 95.12 115 ASN B C 1
ATOM 5042 O O . ASN B 1 115 ? -21.906 32.875 22.594 1 95.12 115 ASN B O 1
ATOM 5046 N N . PRO B 1 116 ? -21.531 30.875 23.312 1 93.5 116 PRO B N 1
ATOM 5047 C CA . PRO B 1 116 ? -21.094 31.312 24.641 1 93.5 116 PRO B CA 1
ATOM 5048 C C . PRO B 1 116 ? -19.938 32.312 24.594 1 93.5 116 PRO B C 1
ATOM 5050 O O . PRO B 1 116 ? -19.938 33.312 25.328 1 93.5 116 PRO B O 1
ATOM 5053 N N . GLY B 1 117 ? -18.969 32.062 23.828 1 92.75 117 GLY B N 1
ATOM 5054 C CA . GLY B 1 117 ? -17.859 33 23.688 1 92.75 117 GLY B CA 1
ATOM 5055 C C . GLY B 1 117 ? -18.312 34.375 23.297 1 92.75 117 GLY B C 1
ATOM 5056 O O . GLY B 1 117 ? -18.094 35.344 24.047 1 92.75 117 GLY B O 1
ATOM 5057 N N . PRO B 1 118 ? -18.922 34.469 22.172 1 95 118 PRO B N 1
ATOM 5058 C CA . PRO B 1 118 ? -19.5 35.75 21.734 1 95 118 PRO B CA 1
ATOM 5059 C C . PRO B 1 118 ? -20.438 36.375 22.781 1 95 118 PRO B C 1
ATOM 5061 O O . PRO B 1 118 ? -20.422 37.594 22.984 1 95 118 PRO B O 1
ATOM 5064 N N . ARG B 1 119 ? -21.281 35.625 23.391 1 95.69 119 ARG B N 1
ATOM 5065 C CA . ARG B 1 119 ? -22.156 36.094 24.438 1 95.69 119 ARG B CA 1
ATOM 5066 C C . ARG B 1 119 ? -21.375 36.812 25.531 1 95.69 119 ARG B C 1
ATOM 5068 O O . ARG B 1 119 ? -21.734 37.906 25.953 1 95.69 119 ARG B O 1
ATOM 5075 N N . GLN B 1 120 ? -20.375 36.156 25.922 1 94.5 120 GLN B N 1
ATOM 5076 C CA . GLN B 1 120 ? -19.5 36.719 26.953 1 94.5 120 GLN B CA 1
ATOM 5077 C C . GLN B 1 120 ? -18.859 38 26.469 1 94.5 120 GLN B C 1
ATOM 5079 O O . GLN B 1 120 ? -18.812 39 27.188 1 94.5 120 GLN B O 1
ATOM 5084 N N . MET B 1 121 ? -18.406 37.969 25.281 1 95.5 121 MET B N 1
ATOM 5085 C CA . MET B 1 121 ? -17.719 39.125 24.703 1 95.5 121 MET B CA 1
ATOM 5086 C C . MET B 1 121 ? -18.672 40.312 24.609 1 95.5 121 MET B C 1
ATOM 5088 O O . MET B 1 121 ? -18.281 41.438 24.953 1 95.5 121 MET B O 1
ATOM 5092 N N . ILE B 1 122 ? -19.859 40.094 24.219 1 96.69 122 ILE B N 1
ATOM 5093 C CA . ILE B 1 122 ? -20.859 41.156 24.047 1 96.69 122 ILE B CA 1
ATOM 5094 C C . ILE B 1 122 ? -21.234 41.719 25.406 1 96.69 122 ILE B C 1
ATOM 5096 O O . ILE B 1 122 ? -21.234 42.938 25.578 1 96.69 122 ILE B O 1
ATOM 5100 N N . LEU B 1 123 ? -21.547 40.875 26.328 1 96.06 123 LEU B N 1
ATOM 5101 C CA . LEU B 1 123 ? -21.984 41.312 27.641 1 96.06 123 LEU B CA 1
ATOM 5102 C C . LEU B 1 123 ? -20.891 42.094 28.359 1 96.06 123 LEU B C 1
ATOM 5104 O O . LEU B 1 123 ? -21.141 43.125 28.984 1 96.06 123 LEU B O 1
ATOM 5108 N N . GLU B 1 124 ? -19.703 41.562 28.25 1 94.88 124 GLU B N 1
ATOM 5109 C CA . GLU B 1 124 ? -18.578 42.25 28.906 1 94.88 124 GLU B CA 1
ATOM 5110 C C . GLU B 1 124 ? -18.297 43.594 28.266 1 94.88 124 GLU B C 1
ATOM 5112 O O . GLU B 1 124 ? -17.984 44.562 28.969 1 94.88 124 GLU B O 1
ATOM 5117 N N . ALA B 1 125 ? -18.375 43.688 27.047 1 96.31 125 ALA B N 1
ATOM 5118 C CA . ALA B 1 125 ? -18.141 44.938 26.328 1 96.31 125 ALA B CA 1
ATOM 5119 C C . ALA B 1 125 ? -19.125 46.031 26.781 1 96.31 125 ALA B C 1
ATOM 5121 O O . ALA B 1 125 ? -18.75 47.188 26.969 1 96.31 125 ALA B O 1
ATOM 5122 N N . VAL B 1 126 ? -20.391 45.656 26.969 1 96.94 126 VAL B N 1
ATOM 5123 C CA . VAL B 1 126 ? -21.422 46.625 27.359 1 96.94 126 VAL B CA 1
ATOM 5124 C C . VAL B 1 126 ? -21.281 46.938 28.844 1 96.94 126 VAL B C 1
ATOM 5126 O O . VAL B 1 126 ? -21.453 48.094 29.25 1 96.94 126 VAL B O 1
ATOM 5129 N N . ARG B 1 127 ? -20.922 45.938 29.609 1 95.19 127 ARG B N 1
ATOM 5130 C CA . ARG B 1 127 ? -20.734 46.156 31.047 1 95.19 127 ARG B CA 1
ATOM 5131 C C . ARG B 1 127 ? -19.672 47.219 31.328 1 95.19 127 ARG B C 1
ATOM 5133 O O . ARG B 1 127 ? -19.781 47.969 32.281 1 95.19 127 ARG B O 1
ATOM 5140 N N . GLU B 1 128 ? -18.734 47.281 30.531 1 94.38 128 GLU B N 1
ATOM 5141 C CA . GLU B 1 128 ? -17.609 48.188 30.688 1 94.38 128 GLU B CA 1
ATOM 5142 C C . GLU B 1 128 ? -18.078 49.656 30.609 1 94.38 128 GLU B C 1
ATOM 5144 O O . GLU B 1 128 ? -17.438 50.531 31.156 1 94.38 128 GLU B O 1
ATOM 5149 N N . VAL B 1 129 ? -19.203 49.906 29.953 1 95.19 129 VAL B N 1
ATOM 5150 C CA . VAL B 1 129 ? -19.594 51.281 29.703 1 95.19 129 VAL B CA 1
ATOM 5151 C C . VAL B 1 129 ? -20.969 51.562 30.328 1 95.19 129 VAL B C 1
ATOM 5153 O O . VAL B 1 129 ? -21.484 52.688 30.234 1 95.19 129 VAL B O 1
ATOM 5156 N N . LEU B 1 130 ? -21.547 50.562 30.969 1 94.31 130 LEU B N 1
ATOM 5157 C CA . LEU B 1 130 ? -22.844 50.719 31.609 1 94.31 13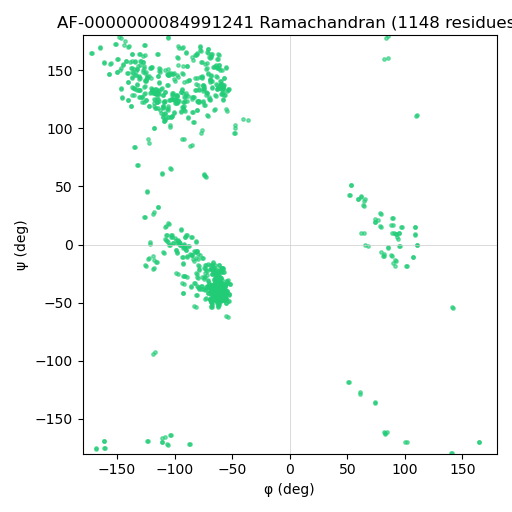0 LEU B CA 1
ATOM 5158 C C . LEU B 1 130 ? -22.734 51.531 32.906 1 94.31 130 LEU B C 1
ATOM 5160 O O . LEU B 1 130 ? -21.828 51.312 33.719 1 94.31 130 LEU B O 1
ATOM 5164 N N . PRO B 1 131 ? -23.609 52.438 33.062 1 92.81 131 PRO B N 1
ATOM 5165 C CA . PRO B 1 131 ? -23.625 53.156 34.344 1 92.81 131 PRO B CA 1
ATOM 5166 C C . PRO B 1 131 ? -23.953 52.219 35.531 1 92.81 131 PRO B C 1
ATOM 5168 O O . PRO B 1 131 ? -24.656 51.219 35.344 1 92.81 131 PRO B O 1
ATOM 5171 N N . PRO B 1 132 ? -23.453 52.562 36.719 1 89.94 132 PRO B N 1
ATOM 5172 C CA . PRO B 1 132 ? -23.703 51.688 37.906 1 89.94 132 PRO B CA 1
ATOM 5173 C C . PRO B 1 132 ? -25.188 51.5 38.188 1 89.94 132 PRO B C 1
ATOM 5175 O O . PRO B 1 132 ? -25.953 52.469 38.156 1 89.94 132 PRO B O 1
ATOM 5178 N N . GLY B 1 133 ? -25.625 50.375 38.375 1 87.38 133 GLY B N 1
ATOM 5179 C CA . GLY B 1 133 ? -26.984 50.031 38.812 1 87.38 133 GLY B CA 1
ATOM 5180 C C . GLY B 1 133 ? -27.953 49.938 37.656 1 87.38 133 GLY B C 1
ATOM 5181 O O . GLY B 1 133 ? -29.141 49.656 37.844 1 87.38 133 GLY B O 1
ATOM 5182 N N . GLN B 1 134 ? -27.5 50.219 36.469 1 91.81 134 GLN B N 1
ATOM 5183 C CA . GLN B 1 134 ? -28.375 50.188 35.312 1 91.81 134 GLN B CA 1
ATOM 5184 C C . GLN B 1 134 ? -28.203 48.906 34.5 1 91.81 134 GLN B C 1
ATOM 5186 O O . GLN B 1 134 ? -27.109 48.344 34.469 1 91.81 134 GLN B O 1
ATOM 5191 N N . GLY B 1 135 ? -29.281 48.406 34 1 94.38 135 GLY B N 1
ATOM 5192 C CA . GLY B 1 135 ? -29.25 47.281 33.062 1 94.38 135 GLY B CA 1
ATOM 5193 C C . GLY B 1 135 ? -29.547 47.719 31.625 1 94.38 135 GLY B C 1
ATOM 5194 O O . GLY B 1 135 ? -29.703 48.906 31.359 1 94.38 135 GLY B O 1
ATOM 5195 N N . ALA B 1 136 ? -29.484 46.719 30.719 1 97.06 136 ALA B N 1
ATOM 5196 C CA . ALA B 1 136 ? -29.766 47 29.312 1 97.06 136 ALA B CA 1
ATOM 5197 C C . ALA B 1 136 ? -30.188 45.719 28.578 1 97.06 136 ALA B C 1
ATOM 5199 O O . ALA B 1 136 ? -29.797 44.625 28.953 1 97.06 136 ALA B O 1
ATOM 5200 N N . VAL B 1 137 ? -31.047 45.938 27.641 1 97.75 137 VAL B N 1
ATOM 5201 C CA . VAL B 1 137 ? -31.359 44.844 26.703 1 97.75 137 VAL B CA 1
ATOM 5202 C C . VAL B 1 137 ? -30.609 45.062 25.391 1 97.75 137 VAL B C 1
ATOM 5204 O O . VAL B 1 137 ? -30.688 46.156 24.797 1 97.75 137 VAL B O 1
ATOM 5207 N N . ILE B 1 138 ? -29.859 44.062 24.984 1 98.19 138 ILE B N 1
ATOM 5208 C CA . ILE B 1 138 ? -29.062 44.125 23.766 1 98.19 138 ILE B CA 1
ATOM 5209 C C . ILE B 1 138 ? -29.672 43.219 22.703 1 98.19 138 ILE B C 1
ATOM 5211 O O . ILE B 1 138 ? -29.812 42 22.922 1 98.19 138 ILE B O 1
ATOM 5215 N N . THR B 1 139 ? -30.016 43.688 21.578 1 98.44 139 THR B N 1
ATOM 5216 C CA . THR B 1 139 ? -30.547 42.906 20.469 1 98.44 139 THR B CA 1
ATOM 5217 C C . THR B 1 139 ? -29.578 42.875 19.297 1 98.44 139 THR B C 1
ATOM 5219 O O . THR B 1 139 ? -29.312 43.938 18.703 1 98.44 139 THR B O 1
ATOM 5222 N N . ILE B 1 140 ? -29.047 41.688 18.953 1 98.56 140 ILE B N 1
ATOM 5223 C CA . ILE B 1 140 ? -28.141 41.531 17.828 1 98.56 140 ILE B CA 1
ATOM 5224 C C . ILE B 1 140 ? -28.922 41.219 16.562 1 98.56 140 ILE B C 1
ATOM 5226 O O . ILE B 1 140 ? -29.734 40.281 16.547 1 98.56 140 ILE B O 1
ATOM 5230 N N . SER B 1 141 ? -28.656 41.938 15.492 1 98.31 141 SER B N 1
ATOM 5231 C CA . SER B 1 141 ? -29.312 41.719 14.211 1 98.31 141 SER B CA 1
ATOM 5232 C C . SER B 1 141 ? -28.312 41.719 13.07 1 98.31 141 SER B C 1
ATOM 5234 O O . SER B 1 141 ? -27.297 42.438 13.133 1 98.31 141 SER B O 1
ATOM 5236 N N . VAL B 1 142 ? -28.594 40.906 12.07 1 98.06 142 VAL B N 1
ATOM 5237 C CA . VAL B 1 142 ? -27.734 40.812 10.898 1 98.06 142 VAL B CA 1
ATOM 5238 C C . VAL B 1 142 ? -28.594 40.812 9.633 1 98.06 142 VAL B C 1
ATOM 5240 O O . VAL B 1 142 ? -28.797 39.75 9.023 1 98.06 142 VAL B O 1
ATOM 5243 N N . PRO B 1 143 ? -28.938 42 9.203 1 96.19 143 PRO B N 1
ATOM 5244 C CA . PRO B 1 143 ? -29.688 42 7.941 1 96.19 143 PRO B CA 1
ATOM 5245 C C . PRO B 1 143 ? -28.984 41.25 6.828 1 96.19 143 PRO B C 1
ATOM 5247 O O . PRO B 1 143 ? -27.781 41.406 6.617 1 96.19 143 PRO B O 1
ATOM 5250 N N . GLY B 1 144 ? -29.812 40.375 6.102 1 95.25 144 GLY B N 1
ATOM 5251 C CA . GLY B 1 144 ? -29.219 39.5 5.078 1 95.25 144 GLY B CA 1
ATOM 5252 C C . GLY B 1 144 ? -28.734 38.188 5.617 1 95.25 144 GLY B C 1
ATOM 5253 O O . GLY B 1 144 ? -28.359 37.281 4.852 1 95.25 144 GLY B O 1
ATOM 5254 N N . GLY B 1 145 ? -28.719 38.062 6.918 1 96.25 145 GLY B N 1
ATOM 5255 C CA . GLY B 1 145 ? -28.234 36.844 7.57 1 96.25 145 GLY B CA 1
ATOM 5256 C C . GLY B 1 145 ? -29.047 35.625 7.207 1 96.25 145 GLY B C 1
ATOM 5257 O O . GLY B 1 145 ? -28.5 34.5 7.148 1 96.25 145 GLY B O 1
ATOM 5258 N N . GLU B 1 146 ? -30.281 35.75 6.965 1 95.44 146 GLU B N 1
ATOM 5259 C CA . GLU B 1 146 ? -31.141 34.625 6.613 1 95.44 146 GLU B CA 1
ATOM 5260 C C . GLU B 1 146 ? -30.719 34 5.289 1 95.44 146 GLU B C 1
ATOM 5262 O O . GLU B 1 146 ? -30.672 32.781 5.16 1 95.44 146 GLU B O 1
ATOM 5267 N N . GLU B 1 147 ? -30.391 34.781 4.344 1 94 147 GLU B N 1
ATOM 5268 C CA . GLU B 1 147 ? -29.969 34.281 3.031 1 94 147 GLU B CA 1
ATOM 5269 C C . GLU B 1 147 ? -28.594 33.625 3.102 1 94 147 GLU B C 1
ATOM 5271 O O . GLU B 1 147 ? -28.375 32.562 2.521 1 94 147 GLU B O 1
ATOM 5276 N N . VAL B 1 148 ? -27.75 34.25 3.816 1 94.38 148 VAL B N 1
ATOM 5277 C CA . VAL B 1 148 ? -26.359 33.781 3.895 1 94.38 148 VAL B CA 1
ATOM 5278 C C . VAL B 1 148 ? -26.297 32.5 4.695 1 94.38 148 VAL B C 1
ATOM 5280 O O . VAL B 1 148 ? -25.469 31.625 4.41 1 94.38 148 VAL B O 1
ATOM 5283 N N . ALA B 1 149 ? -27.203 32.406 5.613 1 94.12 149 ALA B N 1
ATOM 5284 C CA . ALA B 1 149 ? -27.219 31.234 6.496 1 94.12 149 ALA B CA 1
ATOM 5285 C C . ALA B 1 149 ? -27.391 29.938 5.703 1 94.12 149 ALA B C 1
ATOM 5287 O O . ALA B 1 149 ? -26.891 28.891 6.105 1 94.12 149 ALA B O 1
ATOM 5288 N N . ALA B 1 150 ? -28.031 30.016 4.594 1 90.94 150 ALA B N 1
ATOM 5289 C CA . ALA B 1 150 ? -28.281 28.844 3.756 1 90.94 150 ALA B CA 1
ATOM 5290 C C . ALA B 1 150 ? -26.969 28.281 3.197 1 90.94 150 ALA B C 1
ATOM 5292 O O . ALA B 1 150 ? -26.891 27.094 2.867 1 90.94 150 ALA B O 1
ATOM 5293 N N . ARG B 1 151 ? -26.016 29.078 3.186 1 90.12 151 ARG B N 1
ATOM 5294 C CA . ARG B 1 151 ? -24.734 28.688 2.602 1 90.12 151 ARG B CA 1
ATOM 5295 C C . ARG B 1 151 ? -23.719 28.344 3.686 1 90.12 151 ARG B C 1
ATOM 5297 O O . ARG B 1 151 ? -22.531 28.203 3.404 1 90.12 151 ARG B O 1
ATOM 5304 N N . THR B 1 152 ? -24.172 28.312 4.906 1 89.19 152 THR B N 1
ATOM 5305 C CA . THR B 1 152 ? -23.328 27.938 6.039 1 89.19 152 THR B CA 1
ATOM 5306 C C . THR B 1 152 ? -23.688 26.516 6.512 1 89.19 152 THR B C 1
ATOM 5308 O O . THR B 1 152 ? -24.5 25.828 5.891 1 89.19 152 THR B O 1
ATOM 5311 N N . PHE B 1 153 ? -23.125 26.109 7.613 1 88.56 153 PHE B N 1
ATOM 5312 C CA . PHE B 1 153 ? -23.375 24.797 8.195 1 88.56 153 PHE B CA 1
ATOM 5313 C C . PHE B 1 153 ? -24.688 24.797 8.984 1 88.56 153 PHE B C 1
ATOM 5315 O O . PHE B 1 153 ? -25.141 23.75 9.453 1 88.56 153 PHE B O 1
ATOM 5322 N N . ASN B 1 154 ? -25.266 25.922 9.102 1 91.88 154 ASN B N 1
ATOM 5323 C CA . ASN B 1 154 ? -26.391 26.125 10.008 1 91.88 154 ASN B CA 1
ATOM 5324 C C . ASN B 1 154 ? -27.547 25.188 9.68 1 91.88 154 ASN B C 1
ATOM 5326 O O . ASN B 1 154 ? -28.125 24.547 10.57 1 91.88 154 ASN B O 1
ATOM 5330 N N . PRO B 1 155 ? -27.875 25.062 8.406 1 88.25 155 PRO B N 1
ATOM 5331 C CA . PRO B 1 155 ? -28.984 24.156 8.109 1 88.25 155 PRO B CA 1
ATOM 5332 C C . PRO B 1 155 ? -28.75 22.734 8.625 1 88.25 155 PRO B C 1
ATOM 5334 O O . PRO B 1 155 ? -29.672 22.109 9.156 1 88.25 155 PRO B O 1
ATOM 5337 N N . ARG B 1 156 ? -27.609 22.344 8.562 1 86.81 156 ARG B N 1
ATOM 5338 C CA . ARG B 1 156 ? -27.25 21 9 1 86.81 156 ARG B CA 1
ATOM 5339 C C . ARG B 1 156 ? -27.297 20.875 10.516 1 86.81 156 ARG B C 1
ATOM 5341 O O . ARG B 1 156 ? -27.516 19.797 11.055 1 86.81 156 ARG B O 1
ATOM 5348 N N . LEU B 1 157 ? -27.109 21.984 11.172 1 92.25 157 LEU B N 1
ATOM 5349 C CA . LEU B 1 157 ? -27.016 21.984 12.633 1 92.25 157 LEU B CA 1
ATOM 5350 C C . LEU B 1 157 ? -28.375 22.297 13.25 1 92.25 157 LEU B C 1
ATOM 5352 O O . LEU B 1 157 ? -28.516 22.328 14.477 1 92.25 157 LEU B O 1
ATOM 5356 N N . GLY B 1 158 ? -29.297 22.5 12.375 1 92 158 GLY B N 1
ATOM 5357 C CA . GLY B 1 158 ? -30.625 22.812 12.891 1 92 158 GLY B CA 1
ATOM 5358 C C . GLY B 1 158 ? -30.766 24.25 13.344 1 92 158 GLY B C 1
ATOM 5359 O O . GLY B 1 158 ? -31.453 24.531 14.32 1 92 158 GLY B O 1
ATOM 5360 N N . ILE B 1 159 ? -30.016 25.094 12.789 1 94.19 159 ILE B N 1
ATOM 5361 C CA . ILE B 1 159 ? -30.141 26.531 13.047 1 94.19 159 ILE B CA 1
ATOM 5362 C C . ILE B 1 159 ? -30.922 27.188 11.914 1 94.19 159 ILE B C 1
ATOM 5364 O O . ILE B 1 159 ? -30.531 27.094 10.742 1 94.19 159 ILE B O 1
ATOM 5368 N N . VAL B 1 160 ? -31.984 27.859 12.312 1 95.19 160 VAL B N 1
ATOM 5369 C CA . VAL B 1 160 ? -32.875 28.375 11.281 1 95.19 160 VAL B CA 1
ATOM 5370 C C . VAL B 1 160 ? -33.062 29.875 11.461 1 95.19 160 VAL B C 1
ATOM 5372 O O . VAL B 1 160 ? -32.969 30.391 12.57 1 95.19 160 VAL B O 1
ATOM 5375 N N . GLY B 1 161 ? -33.25 30.531 10.375 1 94.5 161 GLY B N 1
ATOM 5376 C CA . GLY B 1 161 ? -33.688 31.906 10.43 1 94.5 161 GLY B CA 1
ATOM 5377 C C . GLY B 1 161 ? -32.531 32.906 10.352 1 94.5 161 GLY B C 1
ATOM 5378 O O . GLY B 1 161 ? -32.75 34.125 10.352 1 94.5 161 GLY B O 1
ATOM 5379 N N . GLY B 1 162 ? -31.359 32.438 10.281 1 96.06 162 GLY B N 1
ATOM 5380 C CA . GLY B 1 162 ? -30.234 33.375 10.188 1 96.06 162 GLY B CA 1
ATOM 5381 C C . GLY B 1 162 ? -28.891 32.719 10.484 1 96.06 162 GLY B C 1
ATOM 5382 O O . GLY B 1 162 ? -28.812 31.484 10.578 1 96.06 162 GLY B O 1
ATOM 5383 N N . ILE B 1 163 ? -27.875 33.562 10.625 1 96.5 163 ILE B N 1
ATOM 5384 C CA . ILE B 1 163 ? -26.531 33.062 10.828 1 96.5 163 ILE B CA 1
ATOM 5385 C C . ILE B 1 163 ? -26.266 32.906 12.328 1 96.5 163 ILE B C 1
ATOM 5387 O O . ILE B 1 163 ? -27.047 33.375 13.156 1 96.5 163 ILE B O 1
ATOM 5391 N N . SER B 1 164 ? -25.203 32.188 12.633 1 95.12 164 SER B N 1
ATOM 5392 C CA . SER B 1 164 ? -24.719 32.062 14 1 95.12 164 SER B CA 1
ATOM 5393 C C . SER B 1 164 ? -23.688 33.125 14.328 1 95.12 164 SER B C 1
ATOM 5395 O O . SER B 1 164 ? -22.891 33.5 13.469 1 95.12 164 SER B O 1
ATOM 5397 N N . ILE B 1 165 ? -23.734 33.656 15.469 1 96.12 165 ILE B N 1
ATOM 5398 C CA . ILE B 1 165 ? -22.703 34.562 15.984 1 96.12 165 ILE B CA 1
ATOM 5399 C C . ILE B 1 165 ? -21.625 33.719 16.688 1 96.12 165 ILE B C 1
ATOM 5401 O O . ILE B 1 165 ? -21.844 33.188 17.766 1 96.12 165 ILE B O 1
ATOM 5405 N N . LEU B 1 166 ? -20.484 33.688 16.031 1 91.38 166 LEU B N 1
ATOM 5406 C CA . LEU B 1 166 ? -19.438 32.75 16.453 1 91.38 166 LEU B CA 1
ATOM 5407 C C . LEU B 1 166 ? -18.125 33.5 16.703 1 91.38 166 LEU B C 1
ATOM 5409 O O . LEU B 1 166 ? -18 34.688 16.406 1 91.38 166 LEU B O 1
ATOM 5413 N N . GLY B 1 167 ? -17.094 32.781 17.266 1 87.62 167 GLY B N 1
ATOM 5414 C CA . GLY B 1 167 ? -15.727 33.25 17.422 1 87.62 167 GLY B CA 1
ATOM 5415 C C . GLY B 1 167 ? -15.344 33.531 18.859 1 87.62 167 GLY B C 1
ATOM 5416 O O . GLY B 1 167 ? -15.797 34.5 19.453 1 87.62 167 GLY B O 1
ATOM 5417 N N . THR B 1 168 ? -14.492 32.719 19.391 1 80.12 168 THR B N 1
ATOM 5418 C CA . THR B 1 168 ? -14.039 32.906 20.75 1 80.12 168 THR B CA 1
ATOM 5419 C C . THR B 1 168 ? -12.805 33.812 20.797 1 80.12 168 THR B C 1
ATOM 5421 O O . THR B 1 168 ? -12.617 34.562 21.75 1 80.12 168 THR B O 1
ATOM 5424 N N . THR B 1 169 ? -12.078 33.781 19.734 1 79.19 169 THR B N 1
ATOM 5425 C CA . THR B 1 169 ? -10.836 34.531 19.719 1 79.19 169 THR B CA 1
ATOM 5426 C C . THR B 1 169 ? -11.07 35.938 19.141 1 79.19 169 THR B C 1
ATOM 5428 O O . THR B 1 169 ? -10.227 36.812 19.297 1 79.19 169 THR B O 1
ATOM 5431 N N . GLY B 1 170 ? -12.164 36.062 18.5 1 87.31 170 GLY B N 1
ATOM 5432 C CA . GLY B 1 170 ? -12.508 37.312 17.859 1 87.31 170 GLY B CA 1
ATOM 5433 C C . GLY B 1 170 ? -11.805 37.531 16.531 1 87.31 170 GLY B C 1
ATOM 5434 O O . GLY B 1 170 ? -12.102 38.5 15.82 1 87.31 170 GLY B O 1
ATOM 5435 N N . ILE B 1 171 ? -10.898 36.625 16.234 1 85.31 171 ILE B N 1
ATOM 5436 C CA . ILE B 1 171 ? -10.078 36.781 15.039 1 85.31 171 ILE B CA 1
ATOM 5437 C C . ILE B 1 171 ? -10.359 35.625 14.062 1 85.31 171 ILE B C 1
ATOM 5439 O O . ILE B 1 171 ? -10.508 34.469 14.469 1 85.31 171 ILE B O 1
ATOM 5443 N N . VAL B 1 172 ? -10.531 36.062 12.789 1 83.88 172 VAL B N 1
ATOM 5444 C CA . VAL B 1 172 ? -10.648 35.062 11.719 1 83.88 172 VAL B CA 1
ATOM 5445 C C . VAL B 1 172 ? -9.273 34.781 11.133 1 83.88 172 VAL B C 1
ATOM 5447 O O . VAL B 1 172 ? -8.617 35.656 10.594 1 83.88 172 VAL B O 1
ATOM 5450 N N . VAL B 1 173 ? -8.867 33.594 11.312 1 74.25 173 VAL B N 1
ATOM 5451 C CA . VAL B 1 173 ? -7.652 33.094 10.648 1 74.25 173 VAL B CA 1
ATOM 5452 C C . VAL B 1 173 ? -8.008 32.5 9.297 1 74.25 173 VAL B C 1
ATOM 5454 O O . VAL B 1 173 ? -8.844 31.594 9.227 1 74.25 173 VAL B O 1
ATOM 5457 N N . PRO B 1 174 ? -7.43 32.969 8.266 1 71 174 PRO B N 1
ATOM 5458 C CA . PRO B 1 174 ? -7.793 32.469 6.938 1 71 174 PRO B CA 1
ATOM 5459 C C . PRO B 1 174 ? -7.562 30.969 6.793 1 71 174 PRO B C 1
ATOM 5461 O O . PRO B 1 174 ? -6.5 30.469 7.164 1 71 174 PRO B O 1
ATOM 5464 N N . PHE B 1 175 ? -8.711 30.297 6.273 1 64.19 175 PHE B N 1
ATOM 5465 C CA . PHE B 1 175 ? -8.664 28.875 5.926 1 64.19 175 PHE B CA 1
ATOM 5466 C C . PHE B 1 175 ? -8.305 28.047 7.145 1 64.19 175 PHE B C 1
ATOM 5468 O O . PHE B 1 175 ? -7.496 27.109 7.047 1 64.19 175 PHE B O 1
ATOM 5475 N N . SER B 1 176 ? -8.859 28.469 8.211 1 73.75 176 SER B N 1
ATOM 5476 C CA . SER B 1 176 ? -8.562 27.75 9.445 1 73.75 176 SER B CA 1
ATOM 5477 C C . SER B 1 176 ? -9.102 26.312 9.398 1 73.75 176 SER B C 1
ATOM 5479 O O . SER B 1 176 ? -10.312 26.109 9.367 1 73.75 176 SER B O 1
ATOM 5481 N N . GLU B 1 177 ? -8.289 25.406 9.445 1 80.06 177 GLU B N 1
ATOM 5482 C CA . GLU B 1 177 ? -8.648 23.984 9.523 1 80.06 177 GLU B CA 1
ATOM 5483 C C . GLU B 1 177 ? -9.344 23.672 10.844 1 80.06 177 GLU B C 1
ATOM 5485 O O . GLU B 1 177 ? -10.25 22.844 10.891 1 80.06 177 GLU B O 1
ATOM 5490 N N . GLU B 1 178 ? -8.977 24.312 11.828 1 81.25 178 GLU B N 1
ATOM 5491 C CA . GLU B 1 178 ? -9.531 24.078 13.156 1 81.25 178 GLU B CA 1
ATOM 5492 C C . GLU B 1 178 ? -11.008 24.453 13.219 1 81.25 178 GLU B C 1
ATOM 5494 O O . GLU B 1 178 ? -11.82 23.703 13.773 1 81.25 178 GLU B O 1
ATOM 5499 N N . ALA B 1 179 ? -11.344 25.609 12.727 1 79.31 179 ALA B N 1
ATOM 5500 C CA . ALA B 1 179 ? -12.742 26.047 12.711 1 79.31 179 ALA B CA 1
ATOM 5501 C C . ALA B 1 179 ? -13.617 25.047 11.953 1 79.31 179 ALA B C 1
ATOM 5503 O O . ALA B 1 179 ? -14.734 24.75 12.375 1 79.31 179 ALA B O 1
ATOM 5504 N N . TYR B 1 180 ? -13.172 24.609 10.93 1 84.69 180 TYR B N 1
ATOM 5505 C CA . TYR B 1 180 ? -13.914 23.656 10.125 1 84.69 180 TYR B CA 1
ATOM 5506 C C . TYR B 1 180 ? -14.102 22.344 10.875 1 84.69 180 TYR B C 1
ATOM 5508 O O . TYR B 1 180 ? -15.203 21.781 10.891 1 84.69 180 TYR B O 1
ATOM 5516 N N . ARG B 1 181 ? -13.094 21.844 11.484 1 90.06 181 ARG B N 1
ATOM 5517 C CA . ARG B 1 181 ? -13.148 20.609 12.266 1 90.06 181 ARG B CA 1
ATOM 5518 C C . ARG B 1 181 ? -14.172 20.719 13.391 1 90.06 181 ARG B C 1
ATOM 5520 O O . ARG B 1 181 ? -14.883 19.766 13.688 1 90.06 181 ARG B O 1
ATOM 5527 N N . GLU B 1 182 ? -14.219 21.859 13.969 1 87.88 182 GLU B N 1
ATOM 5528 C CA . GLU B 1 182 ? -15.188 22.062 15.039 1 87.88 182 GLU B CA 1
ATOM 5529 C C . GLU B 1 182 ? -16.625 21.984 14.523 1 87.88 182 GLU B C 1
ATOM 5531 O O . GLU B 1 182 ? -17.516 21.531 15.227 1 87.88 182 GLU B O 1
ATOM 5536 N N . SER B 1 183 ? -16.797 22.516 13.375 1 86.94 183 SER B N 1
ATOM 5537 C CA . SER B 1 183 ? -18.125 22.422 12.766 1 86.94 183 SER B CA 1
ATOM 5538 C C . SER B 1 183 ? -18.516 20.969 12.523 1 86.94 183 SER B C 1
ATOM 5540 O O . SER B 1 183 ? -19.688 20.594 12.68 1 86.94 183 SER B O 1
ATOM 5542 N N . LEU B 1 184 ? -17.578 20.156 12.148 1 92.69 184 LEU B N 1
ATOM 5543 C CA . LEU B 1 184 ? -17.828 18.734 11.938 1 92.69 184 LEU B CA 1
ATOM 5544 C C . LEU B 1 184 ? -18.203 18.047 13.242 1 92.69 184 LEU B C 1
ATOM 5546 O O . LEU B 1 184 ? -19.141 17.25 13.281 1 92.69 184 LEU B O 1
ATOM 5550 N N . LYS B 1 185 ? -17.531 18.422 14.281 1 94.69 185 LYS B N 1
ATOM 5551 C CA . LYS B 1 185 ? -17.844 17.875 15.594 1 94.69 185 LYS B CA 1
ATOM 5552 C C . LYS B 1 185 ? -19.266 18.234 16 1 94.69 185 LYS B C 1
ATOM 5554 O O . LYS B 1 185 ? -19.984 17.422 16.578 1 94.69 185 LYS B O 1
ATOM 5559 N N . ALA B 1 186 ? -19.562 19.516 15.742 1 92.56 186 ALA B N 1
ATOM 5560 C CA . ALA B 1 186 ? -20.906 19.984 16.094 1 92.56 186 ALA B CA 1
ATOM 5561 C C . ALA B 1 186 ? -21.984 19.156 15.414 1 92.56 186 ALA B C 1
ATOM 5563 O O . ALA B 1 186 ? -23.016 18.859 16.016 1 92.56 186 ALA B O 1
ATOM 5564 N N . ALA B 1 187 ? -21.766 18.766 14.211 1 93.25 187 ALA B N 1
ATOM 5565 C CA . ALA B 1 187 ? -22.734 17.938 13.477 1 93.25 187 ALA B CA 1
ATOM 5566 C C . ALA B 1 187 ? -22.922 16.578 14.156 1 93.25 187 ALA B C 1
ATOM 5568 O O . ALA B 1 187 ? -24.031 16.078 14.25 1 93.25 187 ALA B O 1
ATOM 5569 N N . VAL B 1 188 ? -21.859 15.992 14.594 1 96.5 188 VAL B N 1
ATOM 5570 C CA . VAL B 1 188 ? -21.922 14.727 15.32 1 96.5 188 VAL B CA 1
ATOM 5571 C C . VAL B 1 188 ? -22.688 14.906 16.625 1 96.5 188 VAL B C 1
ATOM 5573 O O . VAL B 1 188 ? -23.547 14.086 16.953 1 96.5 188 VAL B O 1
ATOM 5576 N N . ASN B 1 189 ? -22.375 15.953 17.328 1 95.38 189 ASN B N 1
ATOM 5577 C CA . ASN B 1 189 ? -23.016 16.219 18.609 1 95.38 189 ASN B CA 1
ATOM 5578 C C . ASN B 1 189 ? -24.531 16.359 18.453 1 95.38 189 ASN B C 1
ATOM 5580 O O . ASN B 1 189 ? -25.297 15.891 19.297 1 95.38 189 ASN B O 1
ATOM 5584 N N . VAL B 1 190 ? -24.922 17.031 17.438 1 93.44 190 VAL B N 1
ATOM 5585 C CA . VAL B 1 190 ? -26.344 17.219 17.188 1 93.44 190 VAL B CA 1
ATOM 5586 C C . VAL B 1 190 ? -27 15.867 16.953 1 93.44 190 VAL B C 1
ATOM 5588 O O . VAL B 1 190 ? -28.047 15.57 17.547 1 93.44 190 VAL B O 1
ATOM 5591 N N . ALA B 1 191 ? -26.422 15.016 16.125 1 95.56 191 ALA B N 1
ATOM 5592 C CA . ALA B 1 191 ? -26.969 13.695 15.828 1 95.56 191 ALA B CA 1
ATOM 5593 C C . ALA B 1 191 ? -27.078 12.852 17.094 1 95.56 191 ALA B C 1
ATOM 5595 O O . ALA B 1 191 ? -28.109 12.219 17.328 1 95.56 191 ALA B O 1
ATOM 5596 N N . VAL B 1 192 ? -26.078 12.867 17.875 1 96.38 192 VAL B N 1
ATOM 5597 C CA . VAL B 1 192 ? -26.047 12.086 19.094 1 96.38 192 VAL B CA 1
ATOM 5598 C C . VAL B 1 192 ? -27.125 12.594 20.062 1 96.38 192 VAL B C 1
ATOM 5600 O O . VAL B 1 192 ? -27.812 11.797 20.703 1 96.38 192 VAL B O 1
ATOM 5603 N N . ALA B 1 193 ? -27.188 13.867 20.188 1 94.69 193 ALA B N 1
ATOM 5604 C CA . ALA B 1 193 ? -28.188 14.477 21.078 1 94.69 193 ALA B CA 1
ATOM 5605 C C . ALA B 1 193 ? -29.594 14.125 20.641 1 94.69 193 ALA B C 1
ATOM 5607 O O . ALA B 1 193 ? -30.516 14.047 21.469 1 94.69 193 ALA B O 1
ATOM 5608 N N . GLU B 1 194 ? -29.734 13.906 19.391 1 94.5 194 GLU B N 1
ATOM 5609 C CA . GLU B 1 194 ? -31.047 13.531 18.859 1 94.5 194 GLU B CA 1
ATOM 5610 C C . GLU B 1 194 ? -31.312 12.047 19.062 1 94.5 194 GLU B C 1
ATOM 5612 O O . GLU B 1 194 ? -32.375 11.547 18.688 1 94.5 194 GLU B O 1
ATOM 5617 N N . GLY B 1 195 ? -30.344 11.297 19.547 1 95.19 195 GLY B N 1
ATOM 5618 C CA . GLY B 1 195 ? -30.578 9.914 19.938 1 95.19 195 GLY B CA 1
ATOM 5619 C C . GLY B 1 195 ? -29.906 8.906 19.016 1 95.19 195 GLY B C 1
ATOM 5620 O O . GLY B 1 195 ? -29.984 7.699 19.266 1 95.19 195 GLY B O 1
ATOM 5621 N N . TRP B 1 196 ? -29.266 9.367 18.062 1 96.19 196 TRP B N 1
ATOM 5622 C CA . TRP B 1 196 ? -28.625 8.445 17.141 1 96.19 196 TRP B CA 1
ATOM 5623 C C . TRP B 1 196 ? -27.328 7.898 17.719 1 96.19 196 TRP B C 1
ATOM 5625 O O . TRP B 1 196 ? -26.516 8.648 18.25 1 96.19 196 TRP B O 1
ATOM 5635 N N . ARG B 1 197 ? -27.188 6.586 17.594 1 97.06 197 ARG B N 1
ATOM 5636 C CA . ARG B 1 197 ? -26 5.93 18.109 1 97.06 197 ARG B CA 1
ATOM 5637 C C . ARG B 1 197 ? -25.188 5.297 17 1 97.06 197 ARG B C 1
ATOM 5639 O O . ARG B 1 197 ? -24.031 4.895 17.203 1 97.06 197 ARG B O 1
ATOM 5646 N N . ILE B 1 198 ? -25.797 5.16 15.828 1 98.5 198 ILE B N 1
ATOM 5647 C CA . ILE B 1 198 ? -25.125 4.746 14.609 1 98.5 198 ILE B CA 1
ATOM 5648 C C . ILE B 1 198 ? -25.141 5.883 13.594 1 98.5 198 ILE B C 1
ATOM 5650 O O . ILE B 1 198 ? -26.188 6.434 13.281 1 98.5 198 ILE B O 1
ATOM 5654 N N . LEU B 1 199 ? -23.969 6.258 13.109 1 98.62 199 LEU B N 1
ATOM 5655 C CA . LEU B 1 199 ? -23.859 7.387 12.195 1 98.62 199 LEU B CA 1
ATOM 5656 C C . LEU B 1 199 ? -23.25 6.953 10.867 1 98.62 199 LEU B C 1
ATOM 5658 O O . LEU B 1 199 ? -22.484 5.98 10.82 1 98.62 199 LEU B O 1
ATOM 5662 N N . VAL B 1 200 ? -23.578 7.617 9.828 1 98.69 200 VAL B N 1
ATOM 5663 C CA . VAL B 1 200 ? -22.984 7.461 8.508 1 98.69 200 VAL B CA 1
ATOM 5664 C C . VAL B 1 200 ? -22.109 8.672 8.188 1 98.69 200 VAL B C 1
ATOM 5666 O O . VAL B 1 200 ? -22.609 9.789 8.062 1 98.69 200 VAL B O 1
ATOM 5669 N N . LEU B 1 201 ? -20.828 8.477 8.117 1 98.56 201 LEU B N 1
ATOM 5670 C CA . LEU B 1 201 ? -19.891 9.555 7.828 1 98.56 201 LEU B CA 1
ATOM 5671 C C . LEU B 1 201 ? -19.641 9.664 6.328 1 98.56 201 LEU B C 1
ATOM 5673 O O . LEU B 1 201 ? -19.234 8.688 5.691 1 98.56 201 LEU B O 1
ATOM 5677 N N . VAL B 1 202 ? -19.812 10.844 5.785 1 97.88 202 VAL B N 1
ATOM 5678 C CA . VAL B 1 202 ? -19.672 11.039 4.348 1 97.88 202 VAL B CA 1
ATOM 5679 C C . VAL B 1 202 ? -18.641 12.125 4.066 1 97.88 202 VAL B C 1
ATOM 5681 O O . VAL B 1 202 ? -18.531 13.102 4.816 1 97.88 202 VAL B O 1
ATOM 5684 N N . PRO B 1 203 ? -17.844 12.008 3.02 1 95.25 203 PRO B N 1
ATOM 5685 C CA . PRO B 1 203 ? -16.781 12.977 2.752 1 95.25 203 PRO B CA 1
ATOM 5686 C C . PRO B 1 203 ? -17.312 14.305 2.215 1 95.25 203 PRO B C 1
ATOM 5688 O O . PRO B 1 203 ? -16.672 15.344 2.377 1 95.25 203 PRO B O 1
ATOM 5691 N N . GLY B 1 204 ? -18.516 14.289 1.46 1 88.94 204 GLY B N 1
ATOM 5692 C CA . GLY B 1 204 ? -19.031 15.5 0.852 1 88.94 204 GLY B CA 1
ATOM 5693 C C . GLY B 1 204 ? -20.5 15.406 0.488 1 88.94 204 GLY B C 1
ATOM 5694 O O . GLY B 1 204 ? -21.188 14.453 0.868 1 88.94 204 GLY B O 1
ATOM 5695 N N . ARG B 1 205 ? -20.906 16.422 -0.281 1 87.69 205 ARG B N 1
ATOM 5696 C CA . ARG B 1 205 ? -22.328 16.562 -0.6 1 87.69 205 ARG B CA 1
ATOM 5697 C C . ARG B 1 205 ? -22.797 15.445 -1.521 1 87.69 205 ARG B C 1
ATOM 5699 O O . ARG B 1 205 ? -23.891 14.914 -1.347 1 87.69 205 ARG B O 1
ATOM 5706 N N . SER B 1 206 ? -22 15.133 -2.463 1 91.88 206 SER B N 1
ATOM 5707 C CA . SER B 1 206 ? -22.375 14.078 -3.398 1 91.88 206 SER B CA 1
ATOM 5708 C C . SER B 1 206 ? -22.516 12.734 -2.688 1 91.88 206 SER B C 1
ATOM 5710 O O . SER B 1 206 ? -23.453 11.977 -2.977 1 91.88 206 SER B O 1
ATOM 5712 N N . ALA B 1 207 ? -21.656 12.461 -1.835 1 95.38 207 ALA B N 1
ATOM 5713 C CA . ALA B 1 207 ? -21.719 11.227 -1.061 1 95.38 207 ALA B CA 1
ATOM 5714 C C . ALA B 1 207 ? -22.938 11.234 -0.134 1 95.38 207 ALA B C 1
ATOM 5716 O O . ALA B 1 207 ? -23.562 10.188 0.095 1 95.38 207 ALA B O 1
ATOM 5717 N N . GLU B 1 208 ? -23.203 12.367 0.408 1 95.38 208 GLU B N 1
ATOM 5718 C CA . GLU B 1 208 ? -24.391 12.508 1.254 1 95.38 208 GLU B CA 1
ATOM 5719 C C . GLU B 1 208 ? -25.672 12.195 0.479 1 95.38 208 GLU B C 1
ATOM 5721 O O . GLU B 1 208 ? -26.516 11.43 0.95 1 95.38 208 GLU B O 1
ATOM 5726 N N . LYS B 1 209 ? -25.75 12.773 -0.693 1 95.19 209 LYS B N 1
ATOM 5727 C CA . LYS B 1 209 ? -26.922 12.523 -1.538 1 95.19 209 LYS B CA 1
ATOM 5728 C C . LYS B 1 209 ? -27.062 11.039 -1.848 1 95.19 209 LYS B C 1
ATOM 5730 O O . LYS B 1 209 ? -28.172 10.508 -1.847 1 95.19 209 LYS B O 1
ATOM 5735 N N . LEU B 1 210 ? -26 10.43 -2.107 1 96.06 210 LEU B N 1
ATOM 5736 C CA . LEU B 1 210 ? -26.031 9 -2.416 1 96.06 210 LEU B CA 1
ATOM 5737 C C . LEU B 1 210 ? -26.5 8.195 -1.209 1 96.06 210 LEU B C 1
ATOM 5739 O O . LEU B 1 210 ? -27.312 7.27 -1.351 1 96.06 210 LEU B O 1
ATOM 5743 N N . ALA B 1 211 ? -26 8.453 -0.045 1 97.06 211 ALA B N 1
ATOM 5744 C CA . ALA B 1 211 ? -26.422 7.762 1.168 1 97.06 211 ALA B CA 1
ATOM 5745 C C . ALA B 1 211 ? -27.938 7.895 1.378 1 97.06 211 ALA B C 1
ATOM 5747 O O . ALA B 1 211 ? -28.609 6.918 1.711 1 97.06 211 ALA B O 1
ATOM 5748 N N . LEU B 1 212 ? -28.406 9.102 1.185 1 96.19 212 LEU B N 1
ATOM 5749 C CA . LEU B 1 212 ? -29.828 9.344 1.34 1 96.19 212 LEU B CA 1
ATOM 5750 C C . LEU B 1 212 ? -30.641 8.539 0.324 1 96.19 212 LEU B C 1
ATOM 5752 O O . LEU B 1 212 ? -31.703 8.023 0.643 1 96.19 212 LEU B O 1
ATOM 5756 N N . SER B 1 213 ? -30.125 8.414 -0.862 1 95.62 213 SER B N 1
ATOM 5757 C CA . SER B 1 213 ? -30.812 7.664 -1.91 1 95.62 213 SER B CA 1
ATOM 5758 C C . SER B 1 213 ? -30.891 6.18 -1.566 1 95.62 213 SER B C 1
ATOM 5760 O O . SER B 1 213 ? -31.797 5.48 -2.041 1 95.62 213 SER B O 1
ATOM 5762 N N . TYR B 1 214 ? -30 5.699 -0.757 1 94.94 214 TYR B N 1
ATOM 5763 C CA . TYR B 1 214 ? -30.031 4.305 -0.333 1 94.94 214 TYR B CA 1
ATOM 5764 C C . TYR B 1 214 ? -30.953 4.117 0.864 1 94.94 214 TYR B C 1
ATOM 5766 O O . TYR B 1 214 ? -31.172 2.994 1.316 1 94.94 214 TYR B O 1
ATOM 5774 N N . GLY B 1 215 ? -31.422 5.332 1.443 1 95.88 215 GLY B N 1
ATOM 5775 C CA . GLY B 1 215 ? -32.469 5.246 2.457 1 95.88 215 GLY B CA 1
ATOM 5776 C C . GLY B 1 215 ? -31.969 5.562 3.854 1 95.88 215 GLY B C 1
ATOM 5777 O O . GLY B 1 215 ? -32.719 5.434 4.828 1 95.88 215 GLY B O 1
ATOM 5778 N N . PHE B 1 216 ? -30.781 6.02 4.012 1 97.44 216 PHE B N 1
ATOM 5779 C CA . PHE B 1 216 ? -30.297 6.371 5.336 1 97.44 216 PHE B CA 1
ATOM 5780 C C . PHE B 1 216 ? -31.016 7.609 5.867 1 97.44 216 PHE B C 1
ATOM 5782 O O . PHE B 1 216 ? -31.297 8.547 5.113 1 97.44 216 PHE B O 1
ATOM 5789 N N . PRO B 1 217 ? -31.297 7.613 7.141 1 96.25 217 PRO B N 1
ATOM 5790 C CA . PRO B 1 217 ? -31.891 8.82 7.715 1 96.25 217 PRO B CA 1
ATOM 5791 C C . PRO B 1 217 ? -30.969 10.031 7.633 1 96.25 217 PRO B C 1
ATOM 5793 O O . PRO B 1 217 ? -29.797 9.938 7.992 1 96.25 217 PRO B O 1
ATOM 5796 N N . ALA B 1 218 ? -31.484 11.133 7.23 1 94.38 218 ALA B N 1
ATOM 5797 C CA . ALA B 1 218 ? -30.703 12.344 7.012 1 94.38 218 ALA B CA 1
ATOM 5798 C C . ALA B 1 218 ? -30.016 12.789 8.297 1 94.38 218 ALA B C 1
ATOM 5800 O O . ALA B 1 218 ? -28.875 13.281 8.258 1 94.38 218 ALA B O 1
ATOM 5801 N N . GLU B 1 219 ? -30.672 12.586 9.414 1 92.81 219 GLU B N 1
ATOM 5802 C CA . GLU B 1 219 ? -30.172 13.062 10.703 1 92.81 219 GLU B CA 1
ATOM 5803 C C . GLU B 1 219 ? -28.969 12.234 11.172 1 92.81 219 GLU B C 1
ATOM 5805 O O . GLU B 1 219 ? -28.203 12.68 12.023 1 92.81 219 GLU B O 1
ATOM 5810 N N . ALA B 1 220 ? -28.859 11.086 10.555 1 96.5 220 ALA B N 1
ATOM 5811 C CA . ALA B 1 220 ? -27.766 10.195 10.969 1 96.5 220 ALA B CA 1
ATOM 5812 C C . ALA B 1 220 ? -26.578 10.328 10.023 1 96.5 220 ALA B C 1
ATOM 5814 O O . ALA B 1 220 ? -25.516 9.734 10.266 1 96.5 220 ALA B O 1
ATOM 5815 N N . VAL B 1 221 ? -26.75 11.094 8.945 1 97.06 221 VAL B N 1
ATOM 5816 C CA . VAL B 1 221 ? -25.688 11.297 7.969 1 97.06 221 VAL B CA 1
ATOM 5817 C C . VAL B 1 221 ? -24.906 12.562 8.312 1 97.06 221 VAL B C 1
ATOM 5819 O O . VAL B 1 221 ? -25.469 13.656 8.336 1 97.06 221 VAL B O 1
ATOM 5822 N N . VAL B 1 222 ? -23.609 12.398 8.586 1 96.25 222 VAL B N 1
ATOM 5823 C CA . VAL B 1 222 ? -22.797 13.516 9.031 1 96.25 222 VAL B CA 1
ATOM 5824 C C . VAL B 1 222 ? -21.578 13.656 8.117 1 96.25 222 VAL B C 1
ATOM 5826 O O . VAL B 1 222 ? -20.969 12.656 7.715 1 96.25 222 VAL B O 1
ATOM 5829 N N . PRO B 1 223 ? -21.203 14.859 7.812 1 95.19 223 PRO B N 1
ATOM 5830 C CA . PRO B 1 223 ? -20.016 15.062 6.965 1 95.19 223 PRO B CA 1
ATOM 5831 C C . PRO B 1 223 ? -18.703 14.852 7.715 1 95.19 223 PRO B C 1
ATOM 5833 O O . PRO B 1 223 ? -18.609 15.195 8.891 1 95.19 223 PRO B O 1
ATOM 5836 N N . MET B 1 224 ? -17.719 14.273 7.008 1 95.38 224 MET B N 1
ATOM 5837 C CA . MET B 1 224 ? -16.406 14.086 7.613 1 95.38 224 MET B CA 1
ATOM 5838 C C . MET B 1 224 ? -15.32 14.766 6.789 1 95.38 224 MET B C 1
ATOM 5840 O O . MET B 1 224 ? -14.188 14.906 7.242 1 95.38 224 MET B O 1
ATOM 5844 N N . ALA B 1 225 ? -15.664 15.203 5.562 1 93.62 225 ALA B N 1
ATOM 5845 C CA . ALA B 1 225 ? -14.68 15.773 4.648 1 93.62 225 ALA B CA 1
ATOM 5846 C C . ALA B 1 225 ? -13.461 14.867 4.512 1 93.62 225 ALA B C 1
ATOM 5848 O O . ALA B 1 225 ? -13.594 13.688 4.168 1 93.62 225 ALA B O 1
ATOM 5849 N N . ASN B 1 226 ? -12.258 15.359 4.906 1 95 226 ASN B N 1
ATOM 5850 C CA . ASN B 1 226 ? -11.039 14.562 4.816 1 95 226 ASN B CA 1
ATOM 5851 C C . ASN B 1 226 ? -10.562 14.109 6.191 1 95 226 ASN B C 1
ATOM 5853 O O . ASN B 1 226 ? -9.523 13.461 6.309 1 95 226 ASN B O 1
ATOM 5857 N N . TYR B 1 227 ? -11.352 14.43 7.203 1 95.94 227 TYR B N 1
ATOM 5858 C CA . TYR B 1 227 ? -10.867 14.25 8.57 1 95.94 227 TYR B CA 1
ATOM 5859 C C . TYR B 1 227 ? -11.477 13 9.203 1 95.94 227 TYR B C 1
ATOM 5861 O O . TYR B 1 227 ? -12.125 13.078 10.242 1 95.94 227 TYR B O 1
ATOM 5869 N N . VAL B 1 228 ? -11.148 11.914 8.68 1 97.25 228 VAL B N 1
ATOM 5870 C CA . VAL B 1 228 ? -11.734 10.633 9.062 1 97.25 228 VAL B CA 1
ATOM 5871 C C . VAL B 1 228 ? -11.312 10.273 10.484 1 97.25 228 VAL B C 1
ATOM 5873 O O . VAL B 1 228 ? -12.164 10.023 11.344 1 97.25 228 VAL B O 1
ATOM 5876 N N . GLY B 1 229 ? -10.047 10.266 10.742 1 96.56 229 GLY B N 1
ATOM 5877 C CA . GLY B 1 229 ? -9.547 9.891 12.055 1 96.56 229 GLY B CA 1
ATOM 5878 C C . GLY B 1 229 ? -10.031 10.805 13.164 1 96.56 229 GLY B C 1
ATOM 5879 O O . GLY B 1 229 ? -10.445 10.336 14.219 1 96.56 229 GLY B O 1
ATOM 5880 N N . PHE B 1 230 ? -9.969 12.078 12.867 1 95.81 230 PHE B N 1
ATOM 5881 C CA . PHE B 1 230 ? -10.391 13.094 13.828 1 95.81 230 PHE B CA 1
ATOM 5882 C C . PHE B 1 230 ? -11.836 12.859 14.258 1 95.81 230 PHE B C 1
ATOM 5884 O O . PHE B 1 230 ? -12.148 12.891 15.445 1 95.81 230 PHE B O 1
ATOM 5891 N N . LEU B 1 231 ? -12.633 12.625 13.312 1 97.25 231 LEU B N 1
ATOM 5892 C CA . LEU B 1 231 ? -14.055 12.461 13.602 1 97.25 231 LEU B CA 1
ATOM 5893 C C . LEU B 1 231 ? -14.32 11.117 14.281 1 97.25 231 LEU B C 1
ATOM 5895 O O . LEU B 1 231 ? -15.203 11.016 15.133 1 97.25 231 LEU B O 1
ATOM 5899 N N . LEU B 1 232 ? -13.641 10.062 13.867 1 97.69 232 LEU B N 1
ATOM 5900 C CA . LEU B 1 232 ? -13.773 8.758 14.508 1 97.69 232 LEU B CA 1
ATOM 5901 C C . LEU B 1 232 ? -13.469 8.859 16 1 97.69 232 LEU B C 1
ATOM 5903 O O . LEU B 1 232 ? -14.195 8.289 16.828 1 97.69 232 LEU B O 1
ATOM 5907 N N . GLN B 1 233 ? -12.438 9.547 16.297 1 96.56 233 GLN B N 1
ATOM 5908 C CA . GLN B 1 233 ? -12.07 9.727 17.688 1 96.56 233 GLN B CA 1
ATOM 5909 C C . GLN B 1 233 ? -13.148 10.484 18.453 1 96.56 233 GLN B C 1
ATOM 5911 O O . GLN B 1 233 ? -13.484 10.125 19.594 1 96.56 233 GLN B O 1
ATOM 5916 N N . HIS B 1 234 ? -13.625 11.516 17.797 1 97.25 234 HIS B N 1
ATOM 5917 C CA . HIS B 1 234 ? -14.688 12.281 18.438 1 97.25 234 HIS B CA 1
ATOM 5918 C C . HIS B 1 234 ? -15.93 11.422 18.672 1 97.25 234 HIS B C 1
ATOM 5920 O O . HIS B 1 234 ? -16.531 11.469 19.734 1 97.25 234 HIS B O 1
ATOM 5926 N N . CYS B 1 235 ? -16.281 10.672 17.688 1 97.81 235 CYS B N 1
ATOM 5927 C CA . CYS B 1 235 ? -17.422 9.766 17.812 1 97.81 235 CYS B CA 1
ATOM 5928 C C . CYS B 1 235 ? -17.25 8.828 19 1 97.81 235 CYS B C 1
ATOM 5930 O O . CYS B 1 235 ? -18.188 8.633 19.781 1 97.81 235 CYS B O 1
ATOM 5932 N N . ALA B 1 236 ? -16.125 8.258 19.125 1 96.62 236 ALA B N 1
ATOM 5933 C CA . ALA B 1 236 ? -15.844 7.363 20.234 1 96.62 236 ALA B CA 1
ATOM 5934 C C . ALA B 1 236 ? -16 8.078 21.578 1 96.62 236 ALA B C 1
ATOM 5936 O O . ALA B 1 236 ? -16.5 7.504 22.547 1 96.62 236 ALA B O 1
ATOM 5937 N N . GLU B 1 237 ? -15.594 9.289 21.594 1 95.69 237 GLU B N 1
ATOM 5938 C CA . GLU B 1 237 ? -15.602 10.078 22.828 1 95.69 237 GLU B CA 1
ATOM 5939 C C . GLU B 1 237 ? -17.031 10.422 23.25 1 95.69 237 GLU B C 1
ATOM 5941 O O . GLU B 1 237 ? -17.328 10.516 24.438 1 95.69 237 GLU B O 1
ATOM 5946 N N . VAL B 1 238 ? -17.891 10.617 22.312 1 96.12 238 VAL B N 1
ATOM 5947 C CA . VAL B 1 238 ? -19.203 11.133 22.641 1 96.12 238 VAL B CA 1
ATOM 5948 C C . VAL B 1 238 ? -20.219 9.984 22.703 1 96.12 238 VAL B C 1
ATOM 5950 O O . VAL B 1 238 ? -21.422 10.219 22.734 1 96.12 238 VAL B O 1
ATOM 5953 N N . GLY B 1 239 ? -19.781 8.773 22.547 1 92.88 239 GLY B N 1
ATOM 5954 C CA . GLY B 1 239 ? -20.609 7.621 22.844 1 92.88 239 GLY B CA 1
ATOM 5955 C C . GLY B 1 239 ? -21.281 7.035 21.625 1 92.88 239 GLY B C 1
ATOM 5956 O O . GLY B 1 239 ? -22.281 6.32 21.734 1 92.88 239 GLY B O 1
ATOM 5957 N N . VAL B 1 240 ? -20.906 7.336 20.5 1 97.44 240 VAL B N 1
ATOM 5958 C CA . VAL B 1 240 ? -21.391 6.664 19.297 1 97.44 240 VAL B CA 1
ATOM 5959 C C . VAL B 1 240 ? -21.031 5.18 19.359 1 97.44 240 VAL B C 1
ATOM 5961 O O . VAL B 1 240 ? -19.922 4.82 19.781 1 97.44 240 VAL B O 1
ATOM 5964 N N . GLU B 1 241 ? -21.969 4.348 18.984 1 98 241 GLU B N 1
ATOM 5965 C CA . GLU B 1 241 ? -21.766 2.906 19.078 1 98 241 GLU B CA 1
ATOM 5966 C C . GLU B 1 241 ? -21.234 2.338 17.766 1 98 241 GLU B C 1
ATOM 5968 O O . GLU B 1 241 ? -20.5 1.341 17.781 1 98 241 GLU B O 1
ATOM 5973 N N . GLY B 1 242 ? -21.656 2.938 16.688 1 98.62 242 GLY B N 1
ATOM 5974 C CA . GLY B 1 242 ? -21.219 2.438 15.391 1 98.62 242 GLY B CA 1
ATOM 5975 C C . GLY B 1 242 ? -21.141 3.521 14.336 1 98.62 242 GLY B C 1
ATOM 5976 O O . GLY B 1 242 ? -21.906 4.484 14.367 1 98.62 242 GLY B O 1
ATOM 5977 N N . VAL B 1 243 ? -20.234 3.338 13.445 1 98.69 243 VAL B N 1
ATOM 5978 C CA . VAL B 1 243 ? -20.062 4.273 12.336 1 98.69 243 VAL B CA 1
ATOM 5979 C C . VAL B 1 243 ? -19.938 3.508 11.023 1 98.69 243 VAL B C 1
ATOM 5981 O O . VAL B 1 243 ? -19.312 2.451 10.977 1 98.69 243 VAL B O 1
ATOM 5984 N N . ILE B 1 244 ? -20.578 3.967 9.984 1 98.62 244 ILE B N 1
ATOM 5985 C CA . ILE B 1 244 ? -20.391 3.494 8.617 1 98.62 244 ILE B CA 1
ATOM 5986 C C . ILE B 1 244 ? -19.594 4.531 7.824 1 98.62 244 ILE B C 1
ATOM 5988 O O . ILE B 1 244 ? -20.078 5.648 7.602 1 98.62 244 ILE B O 1
ATOM 5992 N N . LEU B 1 245 ? -18.375 4.223 7.5 1 98.75 245 LEU B N 1
ATOM 5993 C CA . LEU B 1 245 ? -17.641 5.055 6.562 1 98.75 245 LEU B CA 1
ATOM 5994 C C . LEU B 1 245 ? -18.172 4.883 5.145 1 98.75 245 LEU B C 1
ATOM 5996 O O . LEU B 1 245 ? -18.047 3.807 4.555 1 98.75 245 LEU B O 1
ATOM 6000 N N . TRP B 1 246 ? -18.781 5.883 4.652 1 98 246 TRP B N 1
ATOM 6001 C CA . TRP B 1 246 ? -19.406 5.922 3.336 1 98 246 TRP B CA 1
ATOM 6002 C C . TRP B 1 246 ? -18.641 6.828 2.387 1 98 246 TRP B C 1
ATOM 6004 O O . TRP B 1 246 ? -18.656 8.055 2.539 1 98 246 TRP B O 1
ATOM 6014 N N . GLY B 1 247 ? -17.953 6.211 1.375 1 97.12 247 GLY B N 1
ATOM 6015 C CA . GLY B 1 247 ? -17.141 7.086 0.553 1 97.12 247 GLY B CA 1
ATOM 6016 C C . GLY B 1 247 ? -16.703 6.445 -0.749 1 97.12 247 GLY B C 1
ATOM 6017 O O . GLY B 1 247 ? -16.906 5.246 -0.954 1 97.12 247 GLY B O 1
ATOM 6018 N N . GLN B 1 248 ? -16.141 7.312 -1.605 1 96.31 248 GLN B N 1
ATOM 6019 C CA . GLN B 1 248 ? -15.586 6.848 -2.867 1 96.31 248 GLN B CA 1
ATOM 6020 C C . GLN B 1 248 ? -14.367 5.957 -2.631 1 96.31 248 GLN B C 1
ATOM 6022 O O . GLN B 1 248 ? -13.648 6.129 -1.641 1 96.31 248 GLN B O 1
ATOM 6027 N N . ALA B 1 249 ? -14.141 5.07 -3.58 1 96.19 249 ALA B N 1
ATOM 6028 C CA . ALA B 1 249 ? -13.055 4.102 -3.475 1 96.19 249 ALA B CA 1
ATOM 6029 C C . ALA B 1 249 ? -11.711 4.805 -3.264 1 96.19 249 ALA B C 1
ATOM 6031 O O . ALA B 1 249 ? -10.914 4.387 -2.426 1 96.19 249 ALA B O 1
ATOM 6032 N N . GLY B 1 250 ? -11.461 5.867 -3.971 1 95 250 GLY B N 1
ATOM 6033 C CA . GLY B 1 250 ? -10.195 6.578 -3.879 1 95 250 GLY B CA 1
ATOM 6034 C C . GLY B 1 250 ? -9.891 7.074 -2.48 1 95 250 GLY B C 1
ATOM 6035 O O . GLY B 1 250 ? -8.734 7.062 -2.049 1 95 250 GLY B O 1
ATOM 6036 N N . LYS B 1 251 ? -10.828 7.488 -1.749 1 95.69 251 LYS B N 1
ATOM 6037 C CA . LYS B 1 251 ? -10.633 8.016 -0.402 1 95.69 251 LYS B CA 1
ATOM 6038 C C . LYS B 1 251 ? -10.508 6.891 0.619 1 95.69 251 LYS B C 1
ATOM 6040 O O . LYS B 1 251 ? -9.617 6.918 1.474 1 95.69 251 LYS B O 1
ATOM 6045 N N . LEU B 1 252 ? -11.328 5.891 0.527 1 97.56 252 LEU B N 1
ATOM 6046 C CA . LEU B 1 252 ? -11.367 4.855 1.558 1 97.56 252 LEU B CA 1
ATOM 6047 C C . LEU B 1 252 ? -10.211 3.877 1.384 1 97.56 252 LEU B C 1
ATOM 6049 O O . LEU B 1 252 ? -9.852 3.156 2.318 1 97.56 252 LEU B O 1
ATOM 6053 N N . LEU B 1 253 ? -9.648 3.812 0.172 1 98.19 253 LEU B N 1
ATOM 6054 C CA . LEU B 1 253 ? -8.414 3.066 -0.006 1 98.19 253 LEU B CA 1
ATOM 6055 C C . LEU B 1 253 ? -7.316 3.604 0.911 1 98.19 253 LEU B C 1
ATOM 6057 O O . LEU B 1 253 ? -6.504 2.834 1.43 1 98.19 253 LEU B O 1
ATOM 6061 N N . LYS B 1 254 ? -7.309 4.938 1.032 1 97.69 254 LYS B N 1
ATOM 6062 C CA . LYS B 1 254 ? -6.336 5.539 1.941 1 97.69 254 LYS B CA 1
ATOM 6063 C C . LYS B 1 254 ? -6.559 5.062 3.375 1 97.69 254 LYS B C 1
ATOM 6065 O O . LYS B 1 254 ? -5.602 4.734 4.078 1 97.69 254 LYS B O 1
ATOM 6070 N N . VAL B 1 255 ? -7.773 4.977 3.777 1 98.12 255 VAL B N 1
ATOM 6071 C CA . VAL B 1 255 ? -8.109 4.52 5.125 1 98.12 255 VAL B CA 1
ATOM 6072 C C . VAL B 1 255 ? -7.668 3.07 5.301 1 98.12 255 VAL B C 1
ATOM 6074 O O . VAL B 1 255 ? -7.133 2.701 6.348 1 98.12 255 VAL B O 1
ATOM 6077 N N . ALA B 1 256 ? -7.852 2.238 4.246 1 98.31 256 ALA B N 1
ATOM 6078 C CA . ALA B 1 256 ? -7.461 0.83 4.281 1 98.31 256 ALA B CA 1
ATOM 6079 C C . ALA B 1 256 ? -5.953 0.681 4.465 1 98.31 256 ALA B C 1
ATOM 6081 O O . ALA B 1 256 ? -5.48 -0.362 4.918 1 98.31 256 ALA B O 1
ATOM 6082 N N . GLY B 1 257 ? -5.254 1.716 4.09 1 96.94 257 GLY B N 1
ATOM 6083 C CA . GLY B 1 257 ? -3.811 1.724 4.273 1 96.94 257 GLY B CA 1
ATOM 6084 C C . GLY B 1 257 ? -3.375 2.43 5.547 1 96.94 257 GLY B C 1
ATOM 6085 O O . GLY B 1 257 ? -2.18 2.627 5.773 1 96.94 257 GLY B O 1
ATOM 6086 N N . GLY B 1 258 ? -4.305 2.908 6.34 1 96 258 GLY B N 1
ATOM 6087 C CA . GLY B 1 258 ? -3.977 3.576 7.59 1 96 258 GLY B CA 1
ATOM 6088 C C . GLY B 1 258 ? -3.768 5.07 7.43 1 96 258 GLY B C 1
ATOM 6089 O O . GLY B 1 258 ? -3 5.68 8.18 1 96 258 GLY B O 1
ATOM 6090 N N . VAL B 1 259 ? -4.266 5.66 6.469 1 96.62 259 VAL B N 1
ATOM 6091 C CA . VAL B 1 259 ? -4.254 7.105 6.254 1 96.62 259 VAL B CA 1
ATOM 6092 C C . VAL B 1 259 ? -5.602 7.699 6.648 1 96.62 259 VAL B C 1
ATOM 6094 O O . VAL B 1 259 ? -6.598 7.52 5.945 1 96.62 259 VAL B O 1
ATOM 6097 N N . PHE B 1 260 ? -5.613 8.492 7.664 1 96.56 260 PHE B N 1
ATOM 6098 C CA . PHE B 1 260 ? -6.895 8.867 8.25 1 96.56 260 PHE B CA 1
ATOM 6099 C C . PHE B 1 260 ? -7.207 10.328 7.977 1 96.56 260 PHE B C 1
ATOM 6101 O O . PHE B 1 260 ? -8.258 10.836 8.375 1 96.56 260 PHE B O 1
ATOM 6108 N N . ASN B 1 261 ? -6.328 11.086 7.418 1 95.44 261 ASN B N 1
ATOM 6109 C CA . ASN B 1 261 ? -6.586 12.312 6.676 1 95.44 261 ASN B CA 1
ATOM 6110 C C . ASN B 1 261 ? -6.48 12.094 5.172 1 95.44 261 ASN B C 1
ATOM 6112 O O . ASN B 1 261 ? -5.379 11.922 4.641 1 95.44 261 ASN B O 1
ATOM 6116 N N . THR B 1 262 ? -7.598 12.141 4.5 1 94.31 262 THR B N 1
ATOM 6117 C CA . THR B 1 262 ? -7.645 11.617 3.143 1 94.31 262 THR B CA 1
ATOM 6118 C C . THR B 1 262 ? -7.32 12.711 2.127 1 94.31 262 THR B C 1
ATOM 6120 O O . THR B 1 262 ? -7.445 12.492 0.919 1 94.31 262 THR B O 1
ATOM 6123 N N . HIS B 1 263 ? -6.938 13.836 2.588 1 91.75 263 HIS B N 1
ATOM 6124 C CA . HIS B 1 263 ? -6.543 14.898 1.665 1 91.75 263 HIS B CA 1
ATOM 6125 C C . HIS B 1 263 ? -5.367 14.461 0.8 1 91.75 263 HIS B C 1
ATOM 6127 O O . HIS B 1 263 ? -4.438 13.805 1.287 1 91.75 263 HIS B O 1
ATOM 6133 N N . SER B 1 264 ? -5.344 14.805 -0.479 1 88 264 SER B N 1
ATOM 6134 C CA . SER B 1 264 ? -4.375 14.328 -1.464 1 88 264 SER B CA 1
ATOM 6135 C C . SER B 1 264 ? -2.967 14.797 -1.123 1 88 264 SER B C 1
ATOM 6137 O O . SER B 1 264 ? -1.986 14.125 -1.453 1 88 264 SER B O 1
ATOM 6139 N N . ARG B 1 265 ? -2.85 15.898 -0.464 1 85.31 265 ARG B N 1
ATOM 6140 C CA . ARG B 1 265 ? -1.541 16.469 -0.167 1 85.31 265 ARG B CA 1
ATOM 6141 C C . ARG B 1 265 ? -0.889 15.766 1.018 1 85.31 265 ARG B C 1
ATOM 6143 O O . ARG B 1 265 ? 0.317 15.891 1.234 1 85.31 265 ARG B O 1
ATOM 6150 N N . VAL B 1 266 ? -1.685 15.07 1.762 1 87.5 266 VAL B N 1
ATOM 6151 C CA . VAL B 1 266 ? -1.183 14.461 2.988 1 87.5 266 VAL B CA 1
ATOM 6152 C C . VAL B 1 266 ? -0.495 13.133 2.66 1 87.5 266 VAL B C 1
ATOM 6154 O O . VAL B 1 266 ? 0.646 12.906 3.068 1 87.5 266 VAL B O 1
ATOM 6157 N N . ALA B 1 267 ? -1.232 12.344 1.984 1 92.88 267 ALA B N 1
ATOM 6158 C CA . ALA B 1 267 ? -0.705 11.031 1.644 1 92.88 267 ALA B CA 1
ATOM 6159 C C . ALA B 1 267 ? -1.485 10.406 0.488 1 92.88 267 ALA B C 1
ATOM 6161 O O . ALA B 1 267 ? -2.639 10.773 0.243 1 92.88 267 ALA B O 1
ATOM 6162 N N . ASP B 1 268 ? -0.967 9.523 -0.25 1 93.06 268 ASP B N 1
ATOM 6163 C CA . ASP B 1 268 ? -1.64 8.805 -1.33 1 93.06 268 ASP B CA 1
ATOM 6164 C C . ASP B 1 268 ? -1.701 7.305 -1.041 1 93.06 268 ASP B C 1
ATOM 6166 O O . ASP B 1 268 ? -2.557 6.852 -0.28 1 93.06 268 ASP B O 1
ATOM 6170 N N . ALA B 1 269 ? -0.753 6.461 -1.477 1 95.25 269 ALA B N 1
ATOM 6171 C CA . ALA B 1 269 ? -0.536 5.035 -1.242 1 95.25 269 ALA B CA 1
ATOM 6172 C C . ALA B 1 269 ? -1.704 4.207 -1.772 1 95.25 269 ALA B C 1
ATOM 6174 O O . ALA B 1 269 ? -1.789 3.006 -1.514 1 95.25 269 ALA B O 1
ATOM 6175 N N . ARG B 1 270 ? -2.703 4.809 -2.586 1 97.5 270 ARG B N 1
ATOM 6176 C CA . ARG B 1 270 ? -3.945 4.148 -2.971 1 97.5 270 ARG B CA 1
ATOM 6177 C C . ARG B 1 270 ? -3.67 2.93 -3.844 1 97.5 270 ARG B C 1
ATOM 6179 O O . ARG B 1 270 ? -4.156 1.833 -3.559 1 97.5 270 ARG B O 1
ATOM 6186 N N . LEU B 1 271 ? -2.857 3.082 -4.816 1 97.81 271 LEU B N 1
ATOM 6187 C CA . LEU B 1 271 ? -2.617 1.998 -5.762 1 97.81 271 LEU B CA 1
ATOM 6188 C C . LEU B 1 271 ? -1.829 0.868 -5.109 1 97.81 271 LEU B C 1
ATOM 6190 O O . LEU B 1 271 ? -2.061 -0.307 -5.402 1 97.81 271 LEU B O 1
ATOM 6194 N N . GLU B 1 272 ? -0.897 1.213 -4.234 1 98.12 272 GLU B N 1
ATOM 6195 C CA . GLU B 1 272 ? -0.155 0.196 -3.496 1 98.12 272 GLU B CA 1
ATOM 6196 C C . GLU B 1 272 ? -1.08 -0.621 -2.6 1 98.12 272 GLU B C 1
ATOM 6198 O O . GLU B 1 272 ? -0.973 -1.848 -2.541 1 98.12 272 GLU B O 1
ATOM 6203 N N . VAL B 1 273 ? -1.981 0.074 -1.902 1 98.5 273 VAL B N 1
ATOM 6204 C CA . VAL B 1 273 ? -2.938 -0.607 -1.036 1 98.5 273 VAL B CA 1
ATOM 6205 C C . VAL B 1 273 ? -3.814 -1.539 -1.867 1 98.5 273 VAL B C 1
ATOM 6207 O O . VAL B 1 273 ? -4 -2.707 -1.515 1 98.5 273 VAL B O 1
ATOM 6210 N N . LEU B 1 274 ? -4.316 -1.029 -2.957 1 98.62 274 LEU B N 1
ATOM 6211 C CA . LEU B 1 274 ? -5.172 -1.834 -3.822 1 98.62 274 LEU B CA 1
ATOM 6212 C C . LEU B 1 274 ? -4.41 -3.039 -4.371 1 98.62 274 LEU B C 1
ATOM 6214 O O . LEU B 1 274 ? -4.934 -4.156 -4.379 1 98.62 274 LEU B O 1
ATOM 6218 N N . ALA B 1 275 ? -3.209 -2.814 -4.82 1 98.69 275 ALA B N 1
ATOM 6219 C CA . ALA B 1 275 ? -2.391 -3.889 -5.379 1 98.69 275 ALA B CA 1
ATOM 6220 C C . ALA B 1 275 ? -2.143 -4.984 -4.348 1 98.69 275 ALA B C 1
ATOM 6222 O O . ALA B 1 275 ? -2.238 -6.172 -4.656 1 98.69 275 ALA B O 1
ATOM 6223 N N . ALA B 1 276 ? -1.806 -4.562 -3.141 1 98.69 276 ALA B N 1
ATOM 6224 C CA . ALA B 1 276 ? -1.538 -5.52 -2.07 1 98.69 276 ALA B CA 1
ATOM 6225 C C . ALA B 1 276 ? -2.768 -6.375 -1.779 1 98.69 276 ALA B C 1
ATOM 6227 O O . ALA B 1 276 ? -2.668 -7.598 -1.668 1 98.69 276 ALA B O 1
ATOM 6228 N N . LEU B 1 277 ? -3.877 -5.742 -1.657 1 98.44 277 LEU B N 1
ATOM 6229 C CA . LEU B 1 277 ? -5.098 -6.469 -1.315 1 98.44 277 LEU B CA 1
ATOM 6230 C C . LEU B 1 277 ? -5.566 -7.324 -2.488 1 98.44 277 LEU B C 1
ATOM 6232 O O . LEU B 1 277 ? -6.113 -8.406 -2.289 1 98.44 277 LEU B O 1
ATOM 6236 N N . ALA B 1 278 ? -5.379 -6.82 -3.703 1 98.38 278 ALA B N 1
ATOM 6237 C CA . ALA B 1 278 ? -5.664 -7.641 -4.879 1 98.38 278 ALA B CA 1
ATOM 6238 C C . ALA B 1 278 ? -4.781 -8.883 -4.906 1 98.38 278 ALA B C 1
ATOM 6240 O O . ALA B 1 278 ? -5.254 -9.984 -5.211 1 98.38 278 ALA B O 1
ATOM 6241 N N . ALA B 1 279 ? -3.516 -8.688 -4.613 1 98.5 279 ALA B N 1
ATOM 6242 C CA . ALA B 1 279 ? -2.592 -9.82 -4.57 1 98.5 279 ALA B CA 1
ATOM 6243 C C . ALA B 1 279 ? -3.037 -10.852 -3.547 1 98.5 279 ALA B C 1
ATOM 6245 O O . ALA B 1 279 ? -2.984 -12.055 -3.807 1 98.5 279 ALA B O 1
ATOM 6246 N N . ALA B 1 280 ? -3.48 -10.391 -2.43 1 96.94 280 ALA B N 1
ATOM 6247 C CA . ALA B 1 280 ? -3.957 -11.289 -1.381 1 96.94 280 ALA B CA 1
ATOM 6248 C C . ALA B 1 280 ? -5.184 -12.078 -1.845 1 96.94 280 ALA B C 1
ATOM 6250 O O . ALA B 1 280 ? -5.441 -13.18 -1.36 1 96.94 280 ALA B O 1
ATOM 6251 N N . GLU B 1 281 ? -5.875 -11.5 -2.795 1 95.5 281 GLU B N 1
ATOM 6252 C CA . GLU B 1 281 ? -7.062 -12.164 -3.328 1 95.5 281 GLU B CA 1
ATOM 6253 C C . GLU B 1 281 ? -6.715 -13.023 -4.539 1 95.5 281 GLU B C 1
ATOM 6255 O O . GLU B 1 281 ? -7.598 -13.633 -5.148 1 95.5 281 GLU B O 1
ATOM 6260 N N . GLY B 1 282 ? -5.496 -13.016 -4.93 1 96.88 282 GLY B N 1
ATOM 6261 C CA . GLY B 1 282 ? -5.082 -13.914 -5.996 1 96.88 282 GLY B CA 1
ATOM 6262 C C . GLY B 1 282 ? -4.785 -13.203 -7.297 1 96.88 282 GLY B C 1
ATOM 6263 O O . GLY B 1 282 ? -4.797 -13.812 -8.367 1 96.88 282 GLY B O 1
ATOM 6264 N N . ALA B 1 283 ? -4.621 -11.906 -7.266 1 97.88 283 ALA B N 1
ATOM 6265 C CA . ALA B 1 283 ? -4.121 -11.242 -8.461 1 97.88 283 ALA B CA 1
ATOM 6266 C C . ALA B 1 283 ? -2.723 -11.742 -8.82 1 97.88 283 ALA B C 1
ATOM 6268 O O . ALA B 1 283 ? -1.881 -11.938 -7.945 1 97.88 283 ALA B O 1
ATOM 6269 N N . SER B 1 284 ? -2.521 -12.023 -10.109 1 97.38 284 SER B N 1
ATOM 6270 C CA . SER B 1 284 ? -1.197 -12.438 -10.562 1 97.38 284 SER B CA 1
ATOM 6271 C C . SER B 1 284 ? -0.179 -11.312 -10.391 1 97.38 284 SER B C 1
ATOM 6273 O O . SER B 1 284 ? -0.544 -10.141 -10.344 1 97.38 284 SER B O 1
ATOM 6275 N N . PRO B 1 285 ? 1.116 -11.703 -10.242 1 96.5 285 PRO B N 1
ATOM 6276 C CA . PRO B 1 285 ? 2.141 -10.656 -10.18 1 96.5 285 PRO B CA 1
ATOM 6277 C C . PRO B 1 285 ? 2.094 -9.703 -11.375 1 96.5 285 PRO B C 1
ATOM 6279 O O . PRO B 1 285 ? 2.389 -8.516 -11.234 1 96.5 285 PRO B O 1
ATOM 6282 N N . PHE B 1 286 ? 1.703 -10.195 -12.5 1 94.75 286 PHE B N 1
ATOM 6283 C CA . PHE B 1 286 ? 1.542 -9.359 -13.688 1 94.75 286 PHE B CA 1
ATOM 6284 C C . PHE B 1 286 ? 0.481 -8.289 -13.461 1 94.75 286 PHE B C 1
ATOM 6286 O O . PHE B 1 286 ? 0.723 -7.105 -13.703 1 94.75 286 PHE B O 1
ATOM 6293 N N . LEU B 1 287 ? -0.667 -8.75 -13.039 1 97.19 287 LEU B N 1
ATOM 6294 C CA . LEU B 1 287 ? -1.756 -7.816 -12.781 1 97.19 287 LEU B CA 1
ATOM 6295 C C . LEU B 1 287 ? -1.366 -6.812 -11.703 1 97.19 287 LEU B C 1
ATOM 6297 O O . LEU B 1 287 ? -1.706 -5.629 -11.805 1 97.19 287 LEU B O 1
ATOM 6301 N N . VAL B 1 288 ? -0.676 -7.258 -10.664 1 98.25 288 VAL B N 1
ATOM 6302 C CA . VAL B 1 288 ? -0.206 -6.383 -9.594 1 98.25 288 VAL B CA 1
ATOM 6303 C C . VAL B 1 288 ? 0.665 -5.273 -10.172 1 98.25 288 VAL B C 1
ATOM 6305 O O . VAL B 1 288 ? 0.503 -4.102 -9.828 1 98.25 288 VAL B O 1
ATOM 6308 N N . GLY B 1 289 ? 1.625 -5.676 -11.039 1 96.44 289 GLY B N 1
ATOM 6309 C CA . GLY B 1 289 ? 2.449 -4.688 -11.711 1 96.44 289 GLY B CA 1
ATOM 6310 C C . GLY B 1 289 ? 1.639 -3.65 -12.469 1 96.44 289 GLY B C 1
ATOM 6311 O O . GLY B 1 289 ? 1.937 -2.455 -12.406 1 96.44 289 GLY B O 1
ATOM 6312 N N . ARG B 1 290 ? 0.566 -4.105 -13.125 1 95.5 290 ARG B N 1
ATOM 6313 C CA . ARG B 1 290 ? -0.294 -3.209 -13.883 1 95.5 290 ARG B CA 1
ATOM 6314 C C . ARG B 1 290 ? -1.015 -2.229 -12.969 1 95.5 290 ARG B C 1
ATOM 6316 O O . ARG B 1 290 ? -1.135 -1.044 -13.289 1 95.5 290 ARG B O 1
ATOM 6323 N N . ILE B 1 291 ? -1.502 -2.725 -11.875 1 97.81 291 ILE B N 1
ATOM 6324 C CA . ILE B 1 291 ? -2.205 -1.885 -10.914 1 97.81 291 ILE B CA 1
ATOM 6325 C C . ILE B 1 291 ? -1.257 -0.818 -10.367 1 97.81 291 ILE B C 1
ATOM 6327 O O . ILE B 1 291 ? -1.615 0.359 -10.297 1 97.81 291 ILE B O 1
ATOM 6331 N N . LEU B 1 292 ? -0.035 -1.187 -10.023 1 96.94 292 LEU B N 1
ATOM 6332 C CA . LEU B 1 292 ? 0.95 -0.277 -9.453 1 96.94 292 LEU B CA 1
ATOM 6333 C C . LEU B 1 292 ? 1.331 0.812 -10.445 1 96.94 292 LEU B C 1
ATOM 6335 O O . LEU B 1 292 ? 1.734 1.908 -10.055 1 96.94 292 LEU B O 1
ATOM 6339 N N . GLU B 1 293 ? 1.183 0.534 -11.727 1 94.12 293 GLU B N 1
ATOM 6340 C CA . GLU B 1 293 ? 1.582 1.479 -12.766 1 94.12 293 GLU B CA 1
ATOM 6341 C C . GLU B 1 293 ? 0.384 2.271 -13.281 1 94.12 293 GLU B C 1
ATOM 6343 O O . GLU B 1 293 ? 0.535 3.152 -14.133 1 94.12 293 GLU B O 1
ATOM 6348 N N . ALA B 1 294 ? -0.804 1.937 -12.805 1 95.19 294 ALA B N 1
ATOM 6349 C CA . ALA B 1 294 ? -2.004 2.645 -13.242 1 95.19 294 ALA B CA 1
ATOM 6350 C C . ALA B 1 294 ? -1.936 4.125 -12.867 1 95.19 294 ALA B C 1
ATOM 6352 O O . ALA B 1 294 ? -1.328 4.488 -11.859 1 95.19 294 ALA B O 1
ATOM 6353 N N . ALA B 1 295 ? -2.59 4.969 -13.633 1 93.25 295 ALA B N 1
ATOM 6354 C CA . ALA B 1 295 ? -2.613 6.406 -13.375 1 93.25 295 ALA B CA 1
ATOM 6355 C C . ALA B 1 295 ? -3.67 6.758 -12.328 1 93.25 295 ALA B C 1
ATOM 6357 O O . ALA B 1 295 ? -3.521 7.734 -11.594 1 93.25 295 ALA B O 1
ATOM 6358 N N . THR B 1 296 ? -4.762 5.969 -12.375 1 93 296 THR B N 1
ATOM 6359 C CA . THR B 1 296 ? -5.871 6.277 -11.477 1 93 296 THR B CA 1
ATOM 6360 C C . THR B 1 296 ? -6.426 5.004 -10.844 1 93 296 THR B C 1
ATOM 6362 O O . THR B 1 296 ? -6.156 3.9 -11.32 1 93 296 THR B O 1
ATOM 6365 N N . VAL B 1 297 ? -7.156 5.207 -9.82 1 94.75 297 VAL B N 1
ATOM 6366 C CA . VAL B 1 297 ? -7.848 4.098 -9.164 1 94.75 297 VAL B CA 1
ATOM 6367 C C . VAL B 1 297 ? -8.891 3.508 -10.109 1 94.75 297 VAL B C 1
ATOM 6369 O O . VAL B 1 297 ? -9.109 2.293 -10.125 1 94.75 297 VAL B O 1
ATOM 6372 N N . GLU B 1 298 ? -9.5 4.301 -10.945 1 93.12 298 GLU B N 1
ATOM 6373 C CA . GLU B 1 298 ? -10.508 3.844 -11.898 1 93.12 298 GLU B CA 1
ATOM 6374 C C . GLU B 1 298 ? -9.898 2.898 -12.93 1 93.12 298 GLU B C 1
ATOM 6376 O O . GLU B 1 298 ? -10.492 1.876 -13.273 1 93.12 298 GLU B O 1
ATOM 6381 N N . GLU B 1 299 ? -8.773 3.285 -13.398 1 94.81 299 GLU B N 1
ATOM 6382 C CA . GLU B 1 299 ? -8.07 2.414 -14.336 1 94.81 299 GLU B CA 1
ATOM 6383 C C . GLU B 1 299 ? -7.754 1.062 -13.703 1 94.81 299 GLU B C 1
ATOM 6385 O O . GLU B 1 299 ? -7.941 0.019 -14.336 1 94.81 299 GLU B O 1
ATOM 6390 N N . ALA B 1 300 ? -7.246 1.113 -12.492 1 96.75 300 ALA B N 1
ATOM 6391 C CA . ALA B 1 300 ? -6.945 -0.124 -11.781 1 96.75 300 ALA B CA 1
ATOM 6392 C C . ALA B 1 300 ? -8.203 -0.964 -11.586 1 96.75 300 ALA B C 1
ATOM 6394 O O . ALA B 1 300 ? -8.156 -2.193 -11.672 1 96.75 300 ALA B O 1
ATOM 6395 N N . ALA B 1 301 ? -9.328 -0.333 -11.289 1 95.12 301 ALA B N 1
ATOM 6396 C CA . ALA B 1 301 ? -10.602 -1.026 -11.109 1 95.12 301 ALA B CA 1
ATOM 6397 C C . ALA B 1 301 ? -11 -1.762 -12.383 1 95.12 301 ALA B C 1
ATOM 6399 O O . ALA B 1 301 ? -11.57 -2.854 -12.328 1 95.12 301 ALA B O 1
ATOM 6400 N N . GLU B 1 302 ? -10.711 -1.161 -13.477 1 94.31 302 GLU B N 1
ATOM 6401 C CA . GLU B 1 302 ? -11.023 -1.8 -14.75 1 94.31 302 GLU B CA 1
ATOM 6402 C C . GLU B 1 302 ? -10.211 -3.08 -14.938 1 94.31 302 GLU B C 1
ATOM 6404 O O . GLU B 1 302 ? -10.727 -4.082 -15.438 1 94.31 302 GLU B O 1
ATOM 6409 N N . TRP B 1 303 ? -8.969 -3.014 -14.555 1 94.5 303 TRP B N 1
ATOM 6410 C CA . TRP B 1 303 ? -8.125 -4.199 -14.648 1 94.5 303 TRP B CA 1
ATOM 6411 C C . TRP B 1 303 ? -8.656 -5.316 -13.758 1 94.5 303 TRP B C 1
ATOM 6413 O O . TRP B 1 303 ? -8.68 -6.48 -14.164 1 94.5 303 TRP B O 1
ATOM 6423 N N . LEU B 1 304 ? -9.055 -4.949 -12.555 1 95.06 304 LEU B N 1
ATOM 6424 C CA . LEU B 1 304 ? -9.609 -5.93 -11.625 1 95.06 304 LEU B CA 1
ATOM 6425 C C . LEU B 1 304 ? -10.867 -6.574 -12.211 1 95.06 304 LEU B C 1
ATOM 6427 O O . LEU B 1 304 ? -11.039 -7.793 -12.133 1 95.06 304 LEU B O 1
ATOM 6431 N N . ALA B 1 305 ? -11.703 -5.742 -12.789 1 92.62 305 ALA B N 1
ATOM 6432 C CA . ALA B 1 305 ? -12.945 -6.238 -13.375 1 92.62 305 ALA B CA 1
ATOM 6433 C C . ALA B 1 305 ? -12.664 -7.184 -14.531 1 92.62 305 ALA B C 1
ATOM 6435 O O . ALA B 1 305 ? -13.312 -8.227 -14.664 1 92.62 305 ALA B O 1
ATOM 6436 N N . LYS B 1 306 ? -11.734 -6.801 -15.352 1 91.75 306 LYS B N 1
ATOM 6437 C CA . LYS B 1 306 ? -11.383 -7.621 -16.516 1 91.75 306 LYS B CA 1
ATOM 6438 C C . LYS B 1 306 ? -10.914 -9.008 -16.078 1 91.75 306 LYS B C 1
ATOM 6440 O O . LYS B 1 306 ? -11.148 -9.992 -16.781 1 91.75 306 LYS B O 1
ATOM 6445 N N . GLU B 1 307 ? -10.352 -9.07 -14.906 1 92.94 307 GLU B N 1
ATOM 6446 C CA . GLU B 1 307 ? -9.812 -10.336 -14.43 1 92.94 307 GLU B CA 1
ATOM 6447 C C . GLU B 1 307 ? -10.75 -10.984 -13.414 1 92.94 307 GLU B C 1
ATOM 6449 O O . GLU B 1 307 ? -10.359 -11.938 -12.727 1 92.94 307 GLU B O 1
ATOM 6454 N N . ASN B 1 308 ? -11.953 -10.469 -13.195 1 90.06 308 ASN B N 1
ATOM 6455 C CA . ASN B 1 308 ? -12.969 -11 -12.297 1 90.06 308 ASN B CA 1
ATOM 6456 C C . ASN B 1 308 ? -12.492 -11.016 -10.852 1 90.06 308 ASN B C 1
ATOM 6458 O O . ASN B 1 308 ? -12.625 -12.023 -10.156 1 90.06 308 ASN B O 1
ATOM 6462 N N . LEU B 1 309 ? -11.82 -9.953 -10.477 1 95 309 LEU B N 1
ATOM 6463 C CA . LEU B 1 309 ? -11.297 -9.836 -9.117 1 95 309 LEU B CA 1
ATOM 6464 C C . LEU B 1 309 ? -11.992 -8.703 -8.367 1 95 309 LEU B C 1
ATOM 6466 O O . LEU B 1 309 ? -11.383 -8.055 -7.516 1 95 309 LEU B O 1
ATOM 6470 N N . GLU B 1 310 ? -13.242 -8.445 -8.641 1 92.75 310 GLU B N 1
ATOM 6471 C CA . GLU B 1 310 ? -13.992 -7.352 -8.023 1 92.75 310 GLU B CA 1
ATOM 6472 C C . GLU B 1 310 ? -14.203 -7.594 -6.531 1 92.75 310 GLU B C 1
ATOM 6474 O O . GLU B 1 310 ? -14.477 -6.66 -5.777 1 92.75 310 GLU B O 1
ATOM 6479 N N . ARG B 1 311 ? -14.117 -8.844 -6.109 1 92.5 311 ARG B N 1
ATOM 6480 C CA . ARG B 1 311 ? -14.227 -9.156 -4.688 1 92.5 311 ARG B CA 1
ATOM 6481 C C . ARG B 1 311 ? -13.172 -8.398 -3.879 1 92.5 311 ARG B C 1
ATOM 6483 O O . ARG B 1 311 ? -13.328 -8.203 -2.672 1 92.5 311 ARG B O 1
ATOM 6490 N N . THR B 1 312 ? -12.078 -8.008 -4.543 1 95.88 312 THR B N 1
ATOM 6491 C CA . THR B 1 312 ? -11.016 -7.23 -3.91 1 95.88 312 THR B CA 1
ATOM 6492 C C . THR B 1 312 ? -11.594 -6.004 -3.209 1 95.88 312 THR B C 1
ATOM 6494 O O . THR B 1 312 ? -11.117 -5.613 -2.143 1 95.88 312 THR B O 1
ATOM 6497 N N . TRP B 1 313 ? -12.633 -5.426 -3.738 1 96.25 313 TRP B N 1
ATOM 6498 C CA . TRP B 1 313 ? -13.219 -4.219 -3.17 1 96.25 313 TRP B CA 1
ATOM 6499 C C . TRP B 1 313 ? -13.867 -4.508 -1.819 1 96.25 313 TRP B C 1
ATOM 6501 O O . TRP B 1 313 ? -13.859 -3.658 -0.926 1 96.25 313 TRP B O 1
ATOM 6511 N N . HIS B 1 314 ? -14.477 -5.664 -1.638 1 95.44 314 HIS B N 1
ATOM 6512 C CA . HIS B 1 314 ? -15.008 -6.051 -0.335 1 95.44 314 HIS B CA 1
ATOM 6513 C C . HIS B 1 314 ? -13.891 -6.191 0.695 1 95.44 314 HIS B C 1
ATOM 6515 O O . HIS B 1 314 ? -14.078 -5.852 1.866 1 95.44 314 HIS B O 1
ATOM 6521 N N . ARG B 1 315 ? -12.828 -6.715 0.248 1 94.75 315 ARG B N 1
ATOM 6522 C CA . ARG B 1 315 ? -11.68 -6.82 1.14 1 94.75 315 ARG B CA 1
ATOM 6523 C C . ARG B 1 315 ? -11.164 -5.441 1.531 1 94.75 315 ARG B C 1
ATOM 6525 O O . ARG B 1 315 ? -10.727 -5.234 2.666 1 94.75 315 ARG B O 1
ATOM 6532 N N . VAL B 1 316 ? -11.102 -4.52 0.561 1 97.38 316 VAL B N 1
ATOM 6533 C CA . VAL B 1 316 ? -10.695 -3.148 0.846 1 97.38 316 VAL B CA 1
ATOM 6534 C C . VAL B 1 316 ? -11.617 -2.549 1.908 1 97.38 316 VAL B C 1
ATOM 6536 O O . VAL B 1 316 ? -11.141 -1.934 2.869 1 97.38 316 VAL B O 1
ATOM 6539 N N . ALA B 1 317 ? -12.922 -2.729 1.711 1 97.19 317 ALA B N 1
ATOM 6540 C CA . ALA B 1 317 ? -13.891 -2.215 2.674 1 97.19 317 ALA B CA 1
ATOM 6541 C C . ALA B 1 317 ? -13.648 -2.799 4.062 1 97.19 317 ALA B C 1
ATOM 6543 O O . ALA B 1 317 ? -13.656 -2.072 5.059 1 97.19 317 ALA B O 1
ATOM 6544 N N . ALA B 1 318 ? -13.461 -4.098 4.109 1 96.06 318 ALA B N 1
ATOM 6545 C CA . ALA B 1 318 ? -13.203 -4.773 5.383 1 96.06 318 ALA B CA 1
ATOM 6546 C C . ALA B 1 318 ? -11.938 -4.234 6.043 1 96.06 318 ALA B C 1
ATOM 6548 O O . ALA B 1 318 ? -11.906 -4.031 7.258 1 96.06 318 ALA B O 1
ATOM 6549 N N . ARG B 1 319 ? -10.93 -4.062 5.246 1 97.38 319 ARG B N 1
ATOM 6550 C CA . ARG B 1 319 ? -9.656 -3.561 5.77 1 97.38 319 ARG B CA 1
ATOM 6551 C C . ARG B 1 319 ? -9.805 -2.125 6.27 1 97.38 319 ARG B C 1
ATOM 6553 O O . ARG B 1 319 ? -9.242 -1.765 7.305 1 97.38 319 ARG B O 1
ATOM 6560 N N . ALA B 1 320 ? -10.445 -1.27 5.516 1 98.25 320 ALA B N 1
ATOM 6561 C CA . ALA B 1 320 ? -10.695 0.104 5.945 1 98.25 320 ALA B CA 1
ATOM 6562 C C . ALA B 1 320 ? -11.422 0.135 7.285 1 98.25 320 ALA B C 1
ATOM 6564 O O . ALA B 1 320 ? -11.062 0.91 8.18 1 98.25 320 ALA B O 1
ATOM 6565 N N . ALA B 1 321 ? -12.453 -0.693 7.398 1 98.06 321 ALA B N 1
ATOM 6566 C CA . ALA B 1 321 ? -13.203 -0.789 8.641 1 98.06 321 ALA B CA 1
ATOM 6567 C C . ALA B 1 321 ? -12.305 -1.215 9.797 1 98.06 321 ALA B C 1
ATOM 6569 O O . ALA B 1 321 ? -12.383 -0.646 10.891 1 98.06 321 ALA B O 1
ATOM 6570 N N . LEU B 1 322 ? -11.516 -2.211 9.523 1 97.12 322 LEU B N 1
ATOM 6571 C CA . LEU B 1 322 ? -10.625 -2.73 10.555 1 97.12 322 LEU B CA 1
ATOM 6572 C C . LEU B 1 322 ? -9.641 -1.66 11.016 1 97.12 322 LEU B C 1
ATOM 6574 O O . LEU B 1 322 ? -9.453 -1.45 12.211 1 97.12 322 LEU B O 1
ATOM 6578 N N . LYS B 1 323 ? -8.961 -1.01 10.062 1 97.12 323 LYS B N 1
ATOM 6579 C CA . LYS B 1 323 ? -7.984 0.029 10.383 1 97.12 323 LYS B CA 1
ATOM 6580 C C . LYS B 1 323 ? -8.641 1.181 11.141 1 97.12 323 LYS B C 1
ATOM 6582 O O . LYS B 1 323 ? -8.047 1.738 12.07 1 97.12 323 LYS B O 1
ATOM 6587 N N . ALA B 1 324 ? -9.781 1.553 10.703 1 98 324 ALA B N 1
ATOM 6588 C CA . ALA B 1 324 ? -10.523 2.625 11.375 1 98 324 ALA B CA 1
ATOM 6589 C C . ALA B 1 324 ? -10.906 2.225 12.789 1 98 324 ALA B C 1
ATOM 6591 O O . ALA B 1 324 ? -10.836 3.039 13.719 1 98 324 ALA B O 1
ATOM 6592 N N . TRP B 1 325 ? -11.367 0.978 12.922 1 97.56 325 TRP B N 1
ATOM 6593 C CA . TRP B 1 325 ? -11.695 0.447 14.242 1 97.56 325 TRP B CA 1
ATOM 6594 C C . TRP B 1 325 ? -10.484 0.512 15.172 1 97.56 325 TRP B C 1
ATOM 6596 O O . TRP B 1 325 ? -10.602 0.94 16.328 1 97.56 325 TRP B O 1
ATOM 6606 N N . GLU B 1 326 ? -9.352 0.094 14.68 1 95.12 326 GLU B N 1
ATOM 6607 C CA . GLU B 1 326 ? -8.125 0.154 15.461 1 95.12 326 GLU B CA 1
ATOM 6608 C C . GLU B 1 326 ? -7.773 1.593 15.836 1 95.12 326 GLU B C 1
ATOM 6610 O O . GLU B 1 326 ? -7.383 1.866 16.969 1 95.12 326 GLU B O 1
ATOM 6615 N N . TYR B 1 327 ? -7.887 2.447 14.883 1 94.94 327 TYR B N 1
ATOM 6616 C CA . TYR B 1 327 ? -7.559 3.854 15.086 1 94.94 327 TYR B CA 1
ATOM 6617 C C . TYR B 1 327 ? -8.438 4.461 16.188 1 94.94 327 TYR B C 1
ATOM 6619 O O . TYR B 1 327 ? -7.977 5.305 16.953 1 94.94 327 TYR B O 1
ATOM 6627 N N . ALA B 1 328 ? -9.664 4.027 16.25 1 95.5 328 ALA B N 1
ATOM 6628 C CA . ALA B 1 328 ? -10.609 4.535 17.234 1 95.5 328 ALA B CA 1
ATOM 6629 C C . ALA B 1 328 ? -10.414 3.844 18.578 1 95.5 328 ALA B C 1
ATOM 6631 O O . ALA B 1 328 ? -11.219 4.027 19.5 1 95.5 328 ALA B O 1
ATOM 6632 N N . GLY B 1 329 ? -9.469 2.979 18.719 1 93.25 329 GLY B N 1
ATOM 6633 C CA . GLY B 1 329 ? -9.148 2.314 19.969 1 93.25 329 GLY B CA 1
ATOM 6634 C C . GLY B 1 329 ? -10.086 1.162 20.297 1 93.25 329 GLY B C 1
ATOM 6635 O O . GLY B 1 329 ? -10.266 0.803 21.453 1 93.25 329 GLY B O 1
ATOM 6636 N N . GLY B 1 330 ? -10.789 0.78 19.266 1 94.19 330 GLY B N 1
ATOM 6637 C CA . GLY B 1 330 ? -11.711 -0.324 19.469 1 94.19 330 GLY B CA 1
ATOM 6638 C C . GLY B 1 330 ? -12.945 0.073 20.25 1 94.19 330 GLY B C 1
ATOM 6639 O O . GLY B 1 330 ? -13.625 -0.781 20.828 1 94.19 330 GLY B O 1
ATOM 6640 N N . LYS B 1 331 ? -13.227 1.284 20.312 1 93.94 331 LYS B N 1
ATOM 6641 C CA . LYS B 1 331 ? -14.289 1.793 21.172 1 93.94 331 LYS B CA 1
ATOM 6642 C C . LYS B 1 331 ? -15.609 1.896 20.422 1 93.94 331 LYS B C 1
ATOM 6644 O O . LYS B 1 331 ? -16.656 2.137 21.031 1 93.94 331 LYS B O 1
ATOM 6649 N N . LEU B 1 332 ? -15.625 1.761 19.219 1 95.19 332 LEU B N 1
ATOM 6650 C CA . LEU B 1 332 ? -16.875 1.771 18.453 1 95.19 332 LEU B CA 1
ATOM 6651 C C . LEU B 1 332 ? -16.797 0.804 17.266 1 95.19 332 LEU B C 1
ATOM 6653 O O . LEU B 1 332 ? -15.703 0.438 16.828 1 95.19 332 LEU B O 1
ATOM 6657 N N . ARG B 1 333 ? -17.953 0.336 16.828 1 97.88 333 ARG B N 1
ATOM 6658 C CA . ARG B 1 333 ? -18.047 -0.501 15.641 1 97.88 333 ARG B CA 1
ATOM 6659 C C . ARG B 1 333 ? -17.859 0.328 14.375 1 97.88 333 ARG B C 1
ATOM 6661 O O . ARG B 1 333 ? -18.359 1.453 14.289 1 97.88 333 ARG B O 1
ATOM 6668 N N . VAL B 1 334 ? -17.094 -0.207 13.484 1 98.69 334 VAL B N 1
ATOM 6669 C CA . VAL B 1 334 ? -16.859 0.557 12.258 1 98.69 334 VAL B CA 1
ATOM 6670 C C . VAL B 1 334 ? -17.109 -0.333 11.039 1 98.69 334 VAL B C 1
ATOM 6672 O O . VAL B 1 334 ? -16.594 -1.457 10.977 1 98.69 334 VAL B O 1
ATOM 6675 N N . GLY B 1 335 ? -17.922 0.065 10.125 1 98.12 335 GLY B N 1
ATOM 6676 C CA . GLY B 1 335 ? -18.078 -0.505 8.797 1 98.12 335 GLY B CA 1
ATOM 6677 C C . GLY B 1 335 ? -17.688 0.444 7.688 1 98.12 335 GLY B C 1
ATOM 6678 O O . GLY B 1 335 ? -17.516 1.644 7.918 1 98.12 335 GLY B O 1
ATOM 6679 N N . ALA B 1 336 ? -17.484 -0.069 6.504 1 98.25 336 ALA B N 1
ATOM 6680 C CA . ALA B 1 336 ? -17.109 0.771 5.371 1 98.25 336 ALA B CA 1
ATOM 6681 C C . ALA B 1 336 ? -17.812 0.322 4.098 1 98.25 336 ALA B C 1
ATOM 6683 O O . ALA B 1 336 ? -18 -0.877 3.867 1 98.25 336 ALA B O 1
ATOM 6684 N N . VAL B 1 337 ? -18.234 1.232 3.34 1 97.88 337 VAL B N 1
ATOM 6685 C CA . VAL B 1 337 ? -18.828 1.018 2.029 1 97.88 337 VAL B CA 1
ATOM 6686 C C . VAL B 1 337 ? -18.141 1.884 0.986 1 97.88 337 VAL B C 1
ATOM 6688 O O . VAL B 1 337 ? -18.031 3.102 1.153 1 97.88 337 VAL B O 1
ATOM 6691 N N . LEU B 1 338 ? -17.703 1.237 -0.069 1 96.81 338 LEU B N 1
ATOM 6692 C CA . LEU B 1 338 ? -17.016 1.914 -1.161 1 96.81 338 LEU B CA 1
ATOM 6693 C C . LEU B 1 338 ? -17.922 2.029 -2.387 1 96.81 338 LEU B C 1
ATOM 6695 O O . LEU B 1 338 ? -18.609 1.073 -2.744 1 96.81 338 LEU B O 1
ATOM 6699 N N . PHE B 1 339 ? -17.891 3.176 -3 1 95.12 339 PHE B N 1
ATOM 6700 C CA . PHE B 1 339 ? -18.609 3.314 -4.258 1 95.12 339 PHE B CA 1
ATOM 6701 C C . PHE B 1 339 ? -17.75 4.012 -5.305 1 95.12 339 PHE B C 1
ATOM 6703 O O . PHE B 1 339 ? -16.75 4.645 -4.969 1 95.12 339 PHE B O 1
ATOM 6710 N N . ASP B 1 340 ? -18.047 3.832 -6.59 1 92.56 340 ASP B N 1
ATOM 6711 C CA . ASP B 1 340 ? -17.297 4.453 -7.68 1 92.56 340 ASP B CA 1
ATOM 6712 C C . ASP B 1 340 ? -17.844 5.84 -8 1 92.56 340 ASP B C 1
ATOM 6714 O O . ASP B 1 340 ? -18.656 6.379 -7.258 1 92.56 340 ASP B O 1
ATOM 6718 N N . ARG B 1 341 ? -17.406 6.465 -9.031 1 88.19 341 ARG B N 1
ATOM 6719 C CA . ARG B 1 341 ? -17.75 7.836 -9.391 1 88.19 341 ARG B CA 1
ATOM 6720 C C . ARG B 1 341 ? -19.219 7.945 -9.781 1 88.19 341 ARG B C 1
ATOM 6722 O O . ARG B 1 341 ? -19.828 9.008 -9.648 1 88.19 341 ARG B O 1
ATOM 6729 N N . GLU B 1 342 ? -19.781 6.848 -10.227 1 89.75 342 GLU B N 1
ATOM 6730 C CA . GLU B 1 342 ? -21.172 6.828 -10.672 1 89.75 342 GLU B CA 1
ATOM 6731 C C . GLU B 1 342 ? -22.109 6.5 -9.516 1 89.75 342 GLU B C 1
ATOM 6733 O O . GLU B 1 342 ? -23.328 6.523 -9.672 1 89.75 342 GLU B O 1
ATOM 6738 N N . GLY B 1 343 ? -21.578 6.199 -8.383 1 91 343 GLY B N 1
ATOM 6739 C CA . GLY B 1 343 ? -22.391 5.934 -7.203 1 91 343 GLY B CA 1
ATOM 6740 C C . GLY B 1 343 ? -22.719 4.461 -7.027 1 91 343 GLY B C 1
ATOM 6741 O O . GLY B 1 343 ? -23.531 4.098 -6.168 1 91 343 GLY B O 1
ATOM 6742 N N . LYS B 1 344 ? -22.094 3.631 -7.816 1 91.56 344 LYS B N 1
ATOM 6743 C CA . LYS B 1 344 ? -22.297 2.191 -7.664 1 91.56 344 LYS B CA 1
ATOM 6744 C C . LYS B 1 344 ? -21.422 1.634 -6.539 1 91.56 344 LYS B C 1
ATOM 6746 O O . LYS B 1 344 ? -20.234 1.947 -6.453 1 91.56 344 LYS B O 1
ATOM 6751 N N . ILE B 1 345 ? -22.062 0.83 -5.695 1 94.31 345 ILE B N 1
ATOM 6752 C CA . ILE B 1 345 ? -21.312 0.233 -4.598 1 94.31 345 ILE B CA 1
ATOM 6753 C C . ILE B 1 345 ? -20.328 -0.808 -5.148 1 94.31 345 ILE B C 1
ATOM 6755 O O . ILE B 1 345 ? -20.734 -1.729 -5.859 1 94.31 345 ILE B O 1
ATOM 6759 N N . LEU B 1 346 ? -19.078 -0.667 -4.844 1 93.75 346 LEU B N 1
ATOM 6760 C CA . LEU B 1 346 ? -18.031 -1.598 -5.262 1 93.75 346 LEU B CA 1
ATOM 6761 C C . LEU B 1 346 ? -17.797 -2.664 -4.195 1 93.75 346 LEU B C 1
ATOM 6763 O O . LEU B 1 346 ? -17.594 -3.834 -4.52 1 93.75 346 LEU B O 1
ATOM 6767 N N . GLY B 1 347 ? -17.797 -2.242 -2.959 1 94.44 347 GLY B N 1
ATOM 6768 C CA . GLY B 1 347 ? -17.531 -3.15 -1.854 1 94.44 347 GLY B CA 1
ATOM 6769 C C . GLY B 1 347 ? -18.141 -2.686 -0.541 1 94.44 347 GLY B C 1
ATOM 6770 O O . GLY B 1 347 ? -18.375 -1.49 -0.348 1 94.44 347 GLY B O 1
ATOM 6771 N N . CYS B 1 348 ? -18.375 -3.637 0.359 1 95.81 348 CYS B N 1
ATOM 6772 C CA . CYS B 1 348 ? -18.969 -3.389 1.668 1 95.81 348 CYS B CA 1
ATOM 6773 C C . CYS B 1 348 ? -18.406 -4.352 2.711 1 95.81 348 CYS B C 1
ATOM 6775 O O . CYS B 1 348 ? -18.234 -5.539 2.436 1 95.81 348 CYS B O 1
ATOM 6777 N N . SER B 1 349 ? -18.078 -3.795 3.811 1 95.5 349 SER B N 1
ATOM 6778 C CA . SER B 1 349 ? -17.688 -4.684 4.898 1 95.5 349 SER B CA 1
ATOM 6779 C C . SER B 1 349 ? -18.906 -5.336 5.551 1 95.5 349 SER B C 1
ATOM 6781 O O . SER B 1 349 ? -20.016 -4.805 5.473 1 95.5 349 SER B O 1
ATOM 6783 N N . GLU B 1 350 ? -18.688 -6.473 6.188 1 92.94 350 GLU B N 1
ATOM 6784 C CA . GLU B 1 350 ? -19.781 -7.152 6.883 1 92.94 350 GLU B CA 1
ATOM 6785 C C . GLU B 1 350 ? -20.391 -6.262 7.969 1 92.94 350 GLU B C 1
ATOM 6787 O O . GLU B 1 350 ? -21.609 -6.215 8.133 1 92.94 350 GLU B O 1
ATOM 6792 N N . GLU B 1 351 ? -19.562 -5.582 8.688 1 95.62 351 GLU B N 1
ATOM 6793 C CA . GLU B 1 351 ? -20.016 -4.715 9.766 1 95.62 351 GLU B CA 1
ATOM 6794 C C . GLU B 1 351 ? -20.875 -3.566 9.227 1 95.62 351 GLU B C 1
ATOM 6796 O O . GLU B 1 351 ? -21.828 -3.135 9.875 1 95.62 351 GLU B O 1
ATOM 6801 N N . ALA B 1 352 ? -20.453 -3.051 8.086 1 97.06 352 ALA B N 1
ATOM 6802 C CA . ALA B 1 352 ? -21.266 -1.993 7.477 1 97.06 352 ALA B CA 1
ATOM 6803 C C . ALA B 1 352 ? -22.672 -2.486 7.168 1 97.06 352 ALA B C 1
ATOM 6805 O O . ALA B 1 352 ? -23.641 -1.762 7.379 1 97.06 352 ALA B O 1
ATOM 6806 N N . CYS B 1 353 ? -22.766 -3.674 6.637 1 94.94 353 CYS B N 1
ATOM 6807 C CA . CYS B 1 353 ? -24.078 -4.254 6.332 1 94.94 353 CYS B CA 1
ATOM 6808 C C . CYS B 1 353 ? -24.906 -4.43 7.598 1 94.94 353 CYS B C 1
ATOM 6810 O O . CYS B 1 353 ? -26.094 -4.129 7.609 1 94.94 353 CYS B O 1
ATOM 6812 N N . THR B 1 354 ? -24.281 -4.863 8.602 1 95.69 354 THR B N 1
ATOM 6813 C CA . THR B 1 354 ? -24.953 -5.043 9.883 1 95.69 354 THR B CA 1
ATOM 6814 C C . THR B 1 354 ? -25.453 -3.705 10.422 1 95.69 354 THR B C 1
ATOM 6816 O O . THR B 1 354 ? -26.625 -3.584 10.812 1 95.69 354 THR B O 1
ATOM 6819 N N . LEU B 1 355 ? -24.609 -2.73 10.453 1 97.5 355 LEU B N 1
ATOM 6820 C CA . LEU B 1 355 ? -24.969 -1.409 10.961 1 97.5 355 LEU B CA 1
ATOM 6821 C C . LEU B 1 355 ? -26.062 -0.773 10.109 1 97.5 355 LEU B C 1
ATOM 6823 O O . LEU B 1 355 ? -26.984 -0.143 10.633 1 97.5 355 LEU B O 1
ATOM 6827 N N . ALA B 1 356 ? -25.906 -0.901 8.836 1 97.38 356 ALA B N 1
ATOM 6828 C CA . ALA B 1 356 ? -26.922 -0.351 7.926 1 97.38 356 ALA B CA 1
ATOM 6829 C C . ALA B 1 356 ? -28.281 -0.961 8.195 1 97.38 356 ALA B C 1
ATOM 6831 O O . ALA B 1 356 ? -29.297 -0.257 8.18 1 97.38 356 ALA B O 1
ATOM 6832 N N . SER B 1 357 ? -28.297 -2.26 8.422 1 96.12 357 SER B N 1
ATOM 6833 C CA . SER B 1 357 ? -29.562 -2.932 8.719 1 96.12 357 SER B CA 1
ATOM 6834 C C . SER B 1 357 ? -30.203 -2.371 9.992 1 96.12 357 SER B C 1
ATOM 6836 O O . SER B 1 357 ? -31.422 -2.285 10.086 1 96.12 357 SER B O 1
ATOM 6838 N N . GLN B 1 358 ? -29.438 -2.021 10.922 1 96.75 358 GLN B N 1
ATOM 6839 C CA . GLN B 1 358 ? -29.922 -1.436 12.172 1 96.75 358 GLN B CA 1
ATOM 6840 C C . GLN B 1 358 ? -30.5 -0.046 11.93 1 96.75 358 GLN B C 1
ATOM 6842 O O . GLN B 1 358 ? -31.281 0.448 12.742 1 96.75 358 GLN B O 1
ATOM 6847 N N . LEU B 1 359 ? -30.109 0.566 10.836 1 96.94 359 LEU B N 1
ATOM 6848 C CA . LEU B 1 359 ? -30.656 1.86 10.453 1 96.94 359 LEU B CA 1
ATOM 6849 C C . LEU B 1 359 ? -31.812 1.689 9.469 1 96.94 359 LEU B C 1
ATOM 6851 O O . LEU B 1 359 ? -32.344 2.674 8.93 1 96.94 359 LEU B O 1
ATOM 6855 N N . GLY B 1 360 ? -32.156 0.389 9.133 1 95.56 360 GLY B N 1
ATOM 6856 C CA . GLY B 1 360 ? -33.25 0.093 8.25 1 95.56 360 GLY B CA 1
ATOM 6857 C C . GLY B 1 360 ? -32.875 0.065 6.785 1 95.56 360 GLY B C 1
ATOM 6858 O O . GLY B 1 360 ? -33.75 0.18 5.91 1 95.56 360 GLY B O 1
ATOM 6859 N N . VAL B 1 361 ? -31.578 -0.034 6.5 1 96.12 361 VAL B N 1
ATOM 6860 C CA . VAL B 1 361 ? -31.094 -0.036 5.121 1 96.12 361 VAL B CA 1
ATOM 6861 C C . VAL B 1 361 ? -30.453 -1.384 4.801 1 96.12 361 VAL B C 1
ATOM 6863 O O . VAL B 1 361 ? -29.625 -1.883 5.562 1 96.12 361 VAL B O 1
ATOM 6866 N N . ASN B 1 362 ? -30.828 -1.992 3.662 1 92.12 362 ASN B N 1
ATOM 6867 C CA . ASN B 1 362 ? -30.234 -3.248 3.209 1 92.12 362 ASN B CA 1
ATOM 6868 C C . ASN B 1 362 ? -29.219 -3.02 2.1 1 92.12 362 ASN B C 1
ATOM 6870 O O . ASN B 1 362 ? -29.578 -2.65 0.981 1 92.12 362 ASN B O 1
ATOM 6874 N N . LEU B 1 363 ? -28 -3.242 2.457 1 90.62 363 LEU B N 1
ATOM 6875 C CA . LEU B 1 363 ? -26.922 -3.102 1.477 1 90.62 363 LEU B CA 1
ATOM 6876 C C . LEU B 1 363 ? -26.688 -4.414 0.743 1 90.62 363 LEU B C 1
ATOM 6878 O O . LEU B 1 363 ? -27.062 -5.484 1.23 1 90.62 363 LEU B O 1
ATOM 6882 N N . PRO B 1 364 ? -26.141 -4.238 -0.528 1 77.62 364 PRO B N 1
ATOM 6883 C CA . PRO B 1 364 ? -25.828 -5.484 -1.231 1 77.62 364 PRO B CA 1
ATOM 6884 C C . PRO B 1 364 ? -24.812 -6.344 -0.478 1 77.62 364 PRO B C 1
ATOM 6886 O O . PRO B 1 364 ? -23.984 -5.82 0.275 1 77.62 364 PRO B O 1
ATOM 6889 N N . SER B 1 365 ? -25 -7.621 -0.727 1 71 365 SER B N 1
ATOM 6890 C CA . SER B 1 365 ? -24.188 -8.57 0.026 1 71 365 SER B CA 1
ATOM 6891 C C . SER B 1 365 ? -22.703 -8.312 -0.186 1 71 365 SER B C 1
ATOM 6893 O O . SER B 1 365 ? -22.281 -7.91 -1.275 1 71 365 SER B O 1
ATOM 6895 N N . SER B 1 366 ? -21.875 -8.328 0.888 1 62 366 SER B N 1
ATOM 6896 C CA . SER B 1 366 ? -20.469 -8 1.021 1 62 366 SER B CA 1
ATOM 6897 C C . SER B 1 366 ? -19.594 -9.023 0.312 1 62 366 SER B C 1
ATOM 6899 O O . SER B 1 366 ? -18.406 -8.789 0.092 1 62 366 SER B O 1
ATOM 6901 N N . SER B 1 367 ? -19.969 -10.25 -0.003 1 61.5 367 SER B N 1
ATOM 6902 C CA . SER B 1 367 ? -18.938 -11.18 -0.452 1 61.5 367 SER B CA 1
ATOM 6903 C C . SER B 1 367 ? -19.266 -11.734 -1.836 1 61.5 367 SER B C 1
ATOM 6905 O O . SER B 1 367 ? -20.203 -12.516 -1.996 1 61.5 367 SER B O 1
ATOM 6907 N N . PRO B 1 368 ? -18.719 -10.945 -2.928 1 62.62 368 PRO B N 1
ATOM 6908 C CA . PRO B 1 368 ? -18.906 -11.672 -4.188 1 62.62 368 PRO B CA 1
ATOM 6909 C C . PRO B 1 368 ? -18.297 -13.07 -4.152 1 62.62 368 PRO B C 1
ATOM 6911 O O . PRO B 1 368 ? -17.219 -13.266 -3.572 1 62.62 368 PRO B O 1
ATOM 6914 N N . SER B 1 369 ? -19.125 -14.094 -4.266 1 71.38 369 SER B N 1
ATOM 6915 C CA . SER B 1 369 ? -18.719 -15.484 -4.406 1 71.38 369 SER B CA 1
ATOM 6916 C C . SER B 1 369 ? -18.719 -15.914 -5.867 1 71.38 369 SER B C 1
ATOM 6918 O O . SER B 1 369 ? -19.297 -15.242 -6.719 1 71.38 369 SER B O 1
ATOM 6920 N N . ILE B 1 370 ? -17.812 -16.734 -6.23 1 87.31 370 ILE B N 1
ATOM 6921 C CA . ILE B 1 370 ? -17.922 -17.422 -7.512 1 87.31 370 ILE B CA 1
ATOM 6922 C C . 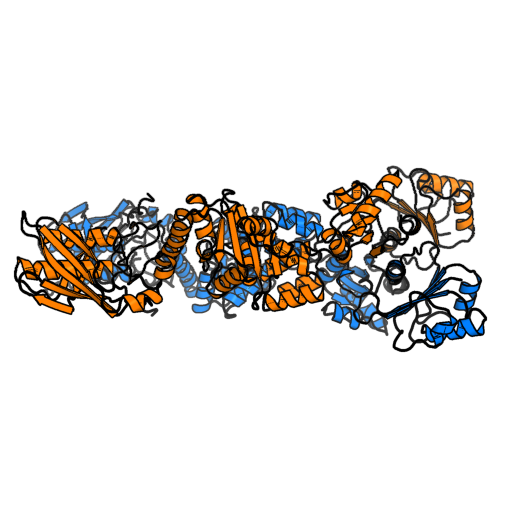ILE B 1 370 ? -19.172 -18.297 -7.531 1 87.31 370 ILE B C 1
ATOM 6924 O O . ILE B 1 370 ? -19.812 -18.5 -6.504 1 87.31 370 ILE B O 1
ATOM 6928 N N . PRO B 1 371 ? -19.594 -18.719 -8.688 1 90.88 371 PRO B N 1
ATOM 6929 C CA . PRO B 1 371 ? -20.828 -19.5 -8.758 1 90.88 371 PRO B CA 1
ATOM 6930 C C . PRO B 1 371 ? -20.797 -20.734 -7.867 1 90.88 371 PRO B C 1
ATOM 6932 O O . PRO B 1 371 ? -19.719 -21.281 -7.598 1 90.88 371 PRO B O 1
ATOM 6935 N N . PRO B 1 372 ? -21.922 -21.141 -7.438 1 93.31 372 PRO B N 1
ATOM 6936 C CA . PRO B 1 372 ? -21.969 -22.359 -6.617 1 93.31 372 PRO B CA 1
ATOM 6937 C C . PRO B 1 372 ? -21.453 -23.594 -7.355 1 93.31 372 PRO B C 1
ATOM 6939 O O . PRO B 1 372 ? -21.484 -23.641 -8.586 1 93.31 372 PRO B O 1
ATOM 6942 N N . GLY B 1 373 ? -20.984 -24.562 -6.574 1 95.69 373 GLY B N 1
ATOM 6943 C CA . GLY B 1 373 ? -20.453 -25.781 -7.133 1 95.69 373 GLY B CA 1
ATOM 6944 C C . GLY B 1 373 ? -19.203 -26.281 -6.414 1 95.69 373 GLY B C 1
ATOM 6945 O O . GLY B 1 373 ? -18.797 -25.688 -5.406 1 95.69 373 GLY B O 1
ATOM 6946 N N . ILE B 1 374 ? -18.719 -27.391 -6.949 1 97.12 374 ILE B N 1
ATOM 6947 C CA . ILE B 1 374 ? -17.484 -27.969 -6.406 1 97.12 374 ILE B CA 1
ATOM 6948 C C . ILE B 1 374 ? -16.297 -27.562 -7.277 1 97.12 374 ILE B C 1
ATOM 6950 O O . ILE B 1 374 ? -16.344 -27.734 -8.5 1 97.12 374 ILE B O 1
ATOM 6954 N N . TYR B 1 375 ? -15.359 -26.984 -6.648 1 98 375 TYR B N 1
ATOM 6955 C CA . TYR B 1 375 ? -14.102 -26.641 -7.312 1 98 375 TYR B CA 1
ATOM 6956 C C . TYR B 1 375 ? -12.969 -27.531 -6.809 1 98 375 TYR B C 1
ATOM 6958 O O . TYR B 1 375 ? -12.539 -27.406 -5.66 1 98 375 TYR B O 1
ATOM 6966 N N . LEU B 1 376 ? -12.547 -28.453 -7.621 1 98.44 376 LEU B N 1
ATOM 6967 C CA . LEU B 1 376 ? -11.398 -29.297 -7.289 1 98.44 376 LEU B CA 1
ATOM 6968 C C . LEU B 1 376 ? -10.094 -28.594 -7.668 1 98.44 376 LEU B C 1
ATOM 6970 O O . LEU B 1 376 ? -9.82 -28.391 -8.852 1 98.44 376 LEU B O 1
ATOM 6974 N N . VAL B 1 377 ? -9.266 -28.25 -6.648 1 98.62 377 VAL B N 1
ATOM 6975 C CA . VAL B 1 377 ? -8.141 -27.344 -6.852 1 98.62 377 VAL B CA 1
ATOM 6976 C C . VAL B 1 377 ? -6.828 -28.094 -6.605 1 98.62 377 VAL B C 1
ATOM 6978 O O . VAL B 1 377 ? -6.609 -28.625 -5.52 1 98.62 377 VAL B O 1
ATOM 6981 N N . GLY B 1 378 ? -5.957 -28.109 -7.613 1 98.5 378 GLY B N 1
ATOM 6982 C CA . GLY B 1 378 ? -4.594 -28.578 -7.414 1 98.5 378 GLY B CA 1
ATOM 6983 C C . GLY B 1 378 ? -3.699 -27.547 -6.742 1 98.5 378 GLY B C 1
ATOM 6984 O O . GLY B 1 378 ? -3.436 -26.484 -7.305 1 98.5 378 GLY B O 1
ATOM 6985 N N . VAL B 1 379 ? -3.09 -27.906 -5.613 1 97.75 379 VAL B N 1
ATOM 6986 C CA . VAL B 1 379 ? -2.357 -26.906 -4.844 1 97.75 379 VAL B CA 1
ATOM 6987 C C . VAL B 1 379 ? -0.86 -27.047 -5.098 1 97.75 379 VAL B C 1
ATOM 6989 O O . VAL B 1 379 ? -0.051 -26.328 -4.52 1 97.75 379 VAL B O 1
ATOM 6992 N N . GLY B 1 380 ? -0.486 -28 -5.953 1 96.81 380 GLY B N 1
ATOM 6993 C CA . GLY B 1 380 ? 0.917 -28.156 -6.297 1 96.81 380 GLY B CA 1
ATOM 6994 C C . GLY B 1 380 ? 1.69 -28.969 -5.281 1 96.81 380 GLY B C 1
ATOM 6995 O O . GLY B 1 380 ? 1.1 -29.719 -4.488 1 96.81 380 GLY B O 1
ATOM 6996 N N . PRO B 1 381 ? 3 -28.891 -5.289 1 95.5 381 PRO B N 1
ATOM 6997 C CA . PRO B 1 381 ? 3.854 -29.781 -4.516 1 95.5 381 PRO B CA 1
ATOM 6998 C C . PRO B 1 381 ? 3.949 -29.391 -3.043 1 95.5 381 PRO B C 1
ATOM 7000 O O . PRO B 1 381 ? 4.48 -30.141 -2.229 1 95.5 381 PRO B O 1
ATOM 7003 N N . GLY B 1 382 ? 3.512 -28.266 -2.674 1 93.62 382 GLY B N 1
ATOM 7004 C CA . GLY B 1 382 ? 3.521 -27.891 -1.266 1 93.62 382 GLY B CA 1
ATOM 7005 C C . GLY B 1 382 ? 3.881 -26.438 -1.029 1 93.62 382 GLY B C 1
ATOM 7006 O O . GLY B 1 382 ? 3.137 -25.703 -0.372 1 93.62 382 GLY B O 1
ATOM 7007 N N . ASP B 1 383 ? 5.012 -26.047 -1.572 1 95.88 383 ASP B N 1
ATOM 7008 C CA . ASP B 1 383 ? 5.445 -24.656 -1.477 1 95.88 383 ASP B CA 1
ATOM 7009 C C . ASP B 1 383 ? 4.41 -23.719 -2.082 1 95.88 383 ASP B C 1
ATOM 7011 O O . ASP B 1 383 ? 4.055 -23.844 -3.254 1 95.88 383 ASP B O 1
ATOM 7015 N N . PRO B 1 384 ? 3.971 -22.75 -1.287 1 96.44 384 PRO B N 1
ATOM 7016 C CA . PRO B 1 384 ? 2.957 -21.812 -1.792 1 96.44 384 PRO B CA 1
ATOM 7017 C C . PRO B 1 384 ? 3.412 -21.078 -3.045 1 96.44 384 PRO B C 1
ATOM 7019 O O . PRO B 1 384 ? 2.582 -20.562 -3.803 1 96.44 384 PRO B O 1
ATOM 7022 N N . ALA B 1 385 ? 4.684 -21 -3.289 1 96.81 385 ALA B N 1
ATOM 7023 C CA . ALA B 1 385 ? 5.207 -20.328 -4.477 1 96.81 385 ALA B CA 1
ATOM 7024 C C . ALA B 1 385 ? 4.812 -21.078 -5.746 1 96.81 385 ALA B C 1
ATOM 7026 O O . ALA B 1 385 ? 4.883 -20.531 -6.848 1 96.81 385 ALA B O 1
ATOM 7027 N N . TYR B 1 386 ? 4.359 -22.328 -5.598 1 97.94 386 TYR B N 1
ATOM 7028 C CA . TYR B 1 386 ? 3.996 -23.125 -6.762 1 97.94 386 TYR B CA 1
ATOM 7029 C C . TYR B 1 386 ? 2.482 -23.219 -6.906 1 97.94 386 TYR B C 1
ATOM 7031 O O . TYR B 1 386 ? 1.981 -23.938 -7.785 1 97.94 386 TYR B O 1
ATOM 7039 N N . LEU B 1 387 ? 1.737 -22.594 -5.992 1 97.94 387 LEU B N 1
ATOM 7040 C CA . LEU B 1 387 ? 0.291 -22.453 -6.109 1 97.94 387 LEU B CA 1
ATOM 7041 C C . LEU B 1 387 ? -0.065 -21.297 -7.043 1 97.94 387 LEU B C 1
ATOM 7043 O O . LEU B 1 387 ? 0.364 -20.156 -6.824 1 97.94 387 LEU B O 1
ATOM 7047 N N . THR B 1 388 ? -0.833 -21.562 -8.094 1 98.12 388 THR B N 1
ATOM 7048 C CA . THR B 1 388 ? -1.132 -20.531 -9.078 1 98.12 388 THR B CA 1
ATOM 7049 C C . THR B 1 388 ? -2.098 -19.5 -8.5 1 98.12 388 THR B C 1
ATOM 7051 O O . THR B 1 388 ? -2.92 -19.812 -7.645 1 98.12 388 THR B O 1
ATOM 7054 N N . PRO B 1 389 ? -2.012 -18.266 -9 1 97.81 389 PRO B N 1
ATOM 7055 C CA . PRO B 1 389 ? -3.008 -17.266 -8.617 1 97.81 389 PRO B CA 1
ATOM 7056 C C . PRO B 1 389 ? -4.438 -17.703 -8.914 1 97.81 389 PRO B C 1
ATOM 7058 O O . PRO B 1 389 ? -5.348 -17.438 -8.125 1 97.81 389 PRO B O 1
ATOM 7061 N N . ALA B 1 390 ? -4.641 -18.406 -9.984 1 97.38 390 ALA B N 1
ATOM 7062 C CA . ALA B 1 390 ? -5.965 -18.906 -10.336 1 97.38 390 ALA B CA 1
ATOM 7063 C C . ALA B 1 390 ? -6.504 -19.828 -9.25 1 97.38 390 ALA B C 1
ATOM 7065 O O . ALA B 1 390 ? -7.676 -19.75 -8.875 1 97.38 390 ALA B O 1
ATOM 7066 N N . ALA B 1 391 ? -5.645 -20.719 -8.797 1 98.06 391 ALA B N 1
ATOM 7067 C CA . ALA B 1 391 ? -6.039 -21.625 -7.719 1 98.06 391 ALA B CA 1
ATOM 7068 C C . ALA B 1 391 ? -6.398 -20.844 -6.457 1 98.06 391 ALA B C 1
ATOM 7070 O O . ALA B 1 391 ? -7.414 -21.125 -5.816 1 98.06 391 ALA B O 1
ATOM 7071 N N . TRP B 1 392 ? -5.598 -19.891 -6.145 1 97.44 392 TRP B N 1
ATOM 7072 C CA . TRP B 1 392 ? -5.82 -19.094 -4.938 1 97.44 392 TRP B CA 1
ATOM 7073 C C . TRP B 1 392 ? -7.125 -18.328 -5.035 1 97.44 392 TRP B C 1
ATOM 7075 O O . TRP B 1 392 ? -7.84 -18.172 -4.039 1 97.44 392 TRP B O 1
ATOM 7085 N N . ARG B 1 393 ? -7.457 -17.828 -6.211 1 96.19 393 ARG B N 1
ATOM 7086 C CA . ARG B 1 393 ? -8.711 -17.109 -6.434 1 96.19 393 ARG B CA 1
ATOM 7087 C C . ARG B 1 393 ? -9.906 -17.969 -6.062 1 96.19 393 ARG B C 1
ATOM 7089 O O . ARG B 1 393 ? -10.859 -17.484 -5.438 1 96.19 393 ARG B O 1
ATOM 7096 N N . VAL B 1 394 ? -9.867 -19.156 -6.441 1 96.69 394 VAL B N 1
ATOM 7097 C CA . VAL B 1 394 ? -10.961 -20.078 -6.156 1 96.69 394 VAL B CA 1
ATOM 7098 C C . VAL B 1 394 ? -11.023 -20.359 -4.66 1 96.69 394 VAL B C 1
ATOM 7100 O O . VAL B 1 394 ? -12.102 -20.359 -4.066 1 96.69 394 VAL B O 1
ATOM 7103 N N . ILE B 1 395 ? -9.906 -20.562 -4.074 1 96.81 395 ILE B N 1
ATOM 7104 C CA . ILE B 1 395 ? -9.852 -20.844 -2.645 1 96.81 395 ILE B CA 1
ATOM 7105 C C . ILE B 1 395 ? -10.469 -19.688 -1.864 1 96.81 395 ILE B C 1
ATOM 7107 O O . ILE B 1 395 ? -11.336 -19.891 -1.017 1 96.81 395 ILE B O 1
ATOM 7111 N N . ARG B 1 396 ? -10.086 -18.469 -2.219 1 93.44 396 ARG B N 1
ATOM 7112 C CA . ARG B 1 396 ? -10.555 -17.281 -1.506 1 93.44 396 ARG B CA 1
ATOM 7113 C C . ARG B 1 396 ? -12.008 -16.984 -1.84 1 93.44 396 ARG B C 1
ATOM 7115 O O . ARG B 1 396 ? -12.734 -16.406 -1.021 1 93.44 396 ARG B O 1
ATOM 7122 N N . GLY B 1 397 ? -12.43 -17.359 -2.982 1 93.06 397 GLY B N 1
ATOM 7123 C CA . GLY B 1 397 ? -13.797 -17.109 -3.42 1 93.06 397 GLY B CA 1
ATOM 7124 C C . GLY B 1 397 ? -14.789 -18.125 -2.908 1 93.06 397 GLY B C 1
ATOM 7125 O O . GLY B 1 397 ? -15.992 -18 -3.121 1 93.06 397 GLY B O 1
ATOM 7126 N N . SER B 1 398 ? -14.336 -19.156 -2.262 1 94.94 398 SER B N 1
ATOM 7127 C CA . SER B 1 398 ? -15.195 -20.25 -1.813 1 94.94 398 SER B CA 1
ATOM 7128 C C . SER B 1 398 ? -15.664 -20.031 -0.38 1 94.94 398 SER B C 1
ATOM 7130 O O . SER B 1 398 ? -14.953 -19.422 0.428 1 94.94 398 SER B O 1
ATOM 7132 N N . ARG B 1 399 ? -16.844 -20.5 -0.134 1 92.94 399 ARG B N 1
ATOM 7133 C CA . ARG B 1 399 ? -17.422 -20.375 1.204 1 92.94 399 ARG B CA 1
ATOM 7134 C C . ARG B 1 399 ? -16.859 -21.453 2.133 1 92.94 399 ARG B C 1
ATOM 7136 O O . ARG B 1 399 ? -16.672 -21.203 3.326 1 92.94 399 ARG B O 1
ATOM 7143 N N . LEU B 1 400 ? -16.656 -22.609 1.532 1 95.56 400 LEU B N 1
ATOM 7144 C CA . LEU B 1 400 ? -16.125 -23.734 2.275 1 95.56 400 LEU B CA 1
ATOM 7145 C C . LEU B 1 400 ? -14.883 -24.297 1.583 1 95.56 400 LEU B C 1
ATOM 7147 O O . LEU B 1 400 ? -14.859 -24.438 0.357 1 95.56 400 LEU B O 1
ATOM 7151 N N . VAL B 1 401 ? -13.875 -24.594 2.406 1 97.69 401 VAL B N 1
ATOM 7152 C CA . VAL B 1 401 ? -12.648 -25.219 1.901 1 97.69 401 VAL B CA 1
ATOM 7153 C C . VAL B 1 401 ? -12.461 -26.594 2.545 1 97.69 401 VAL B C 1
ATOM 7155 O O . VAL B 1 401 ? -12.633 -26.734 3.756 1 97.69 401 VAL B O 1
ATOM 7158 N N . VAL B 1 402 ? -12.211 -27.547 1.718 1 97.94 402 VAL B N 1
ATOM 7159 C CA . VAL B 1 402 ? -11.945 -28.906 2.154 1 97.94 402 VAL B CA 1
ATOM 7160 C C . VAL B 1 402 ? -10.547 -29.328 1.702 1 97.94 402 VAL B C 1
ATOM 7162 O O . VAL B 1 402 ? -10.133 -29.047 0.578 1 97.94 402 VAL B O 1
ATOM 7165 N N . GLY B 1 403 ? -9.781 -29.922 2.561 1 97 403 GLY B N 1
ATOM 7166 C CA . GLY B 1 403 ? -8.445 -30.375 2.197 1 97 403 GLY B CA 1
ATOM 7167 C C . GLY B 1 403 ? -7.781 -31.188 3.283 1 97 403 GLY B C 1
ATOM 7168 O O . GLY B 1 403 ? -8.258 -31.234 4.422 1 97 403 GLY B O 1
ATOM 7169 N N . ALA B 1 404 ? -6.707 -31.891 2.9 1 94.38 404 ALA B N 1
ATOM 7170 C CA . ALA B 1 404 ? -5.926 -32.594 3.914 1 94.38 404 ALA B CA 1
ATOM 7171 C C . ALA B 1 404 ? -5.434 -31.625 4.992 1 94.38 404 ALA B C 1
ATOM 7173 O O . ALA B 1 404 ? -5.055 -30.5 4.695 1 94.38 404 ALA B O 1
ATOM 7174 N N . PRO B 1 405 ? -5.379 -32.031 6.254 1 94.75 405 PRO B N 1
ATOM 7175 C CA . PRO B 1 405 ? -4.977 -31.156 7.348 1 94.75 405 PRO B CA 1
ATOM 7176 C C . PRO B 1 405 ? -3.609 -30.516 7.117 1 94.75 405 PRO B C 1
ATOM 7178 O O . PRO B 1 405 ? -3.428 -29.328 7.375 1 94.75 405 PRO B O 1
ATOM 7181 N N . LYS B 1 406 ? -2.688 -31.297 6.602 1 92.12 406 LYS B N 1
ATOM 7182 C CA . LYS B 1 406 ? -1.347 -30.766 6.359 1 92.12 406 LYS B CA 1
ATOM 7183 C C . LYS B 1 406 ? -1.371 -29.656 5.309 1 92.12 406 LYS B C 1
ATOM 7185 O O . LYS B 1 406 ? -0.622 -28.688 5.406 1 92.12 406 LYS B O 1
ATOM 7190 N N . VAL B 1 407 ? -2.201 -29.812 4.32 1 94.62 407 VAL B N 1
ATOM 7191 C CA . VAL B 1 407 ? -2.322 -28.844 3.246 1 94.62 407 VAL B CA 1
ATOM 7192 C C . VAL B 1 407 ? -2.969 -27.562 3.783 1 94.62 407 VAL B C 1
ATOM 7194 O O . VAL B 1 407 ? -2.482 -26.453 3.531 1 94.62 407 VAL B O 1
ATOM 7197 N N . LEU B 1 408 ? -4.094 -27.703 4.555 1 96.5 408 LEU B N 1
ATOM 7198 C CA . LEU B 1 408 ? -4.797 -26.562 5.137 1 96.5 408 LEU B CA 1
ATOM 7199 C C . LEU B 1 408 ? -3.881 -25.766 6.062 1 96.5 408 LEU B C 1
ATOM 7201 O O . LEU B 1 408 ? -3.816 -24.547 5.98 1 96.5 408 LEU B O 1
ATOM 7205 N N . LYS B 1 409 ? -3.127 -26.469 6.84 1 94.62 409 LYS B N 1
ATOM 7206 C CA . LYS B 1 409 ? -2.211 -25.828 7.781 1 94.62 409 LYS B CA 1
ATOM 7207 C C . LYS B 1 409 ? -1.11 -25.078 7.051 1 94.62 409 LYS B C 1
ATOM 7209 O O . LYS B 1 409 ? -0.792 -23.938 7.406 1 94.62 409 LYS B O 1
ATOM 7214 N N . ARG B 1 410 ? -0.525 -25.656 6.062 1 93.31 410 ARG B N 1
ATOM 7215 C CA . ARG B 1 410 ? 0.567 -25.047 5.301 1 93.31 410 ARG B CA 1
ATOM 7216 C C . ARG B 1 410 ? 0.115 -23.766 4.617 1 93.31 410 ARG B C 1
ATOM 7218 O O . ARG B 1 410 ? 0.896 -22.828 4.48 1 93.31 410 ARG B O 1
ATOM 7225 N N . LEU B 1 411 ? -1.127 -23.75 4.215 1 94.62 411 LEU B N 1
ATOM 7226 C CA . LEU B 1 411 ? -1.643 -22.594 3.486 1 94.62 411 LEU B CA 1
ATOM 7227 C C . LEU B 1 411 ? -2.373 -21.641 4.426 1 94.62 411 LEU B C 1
ATOM 7229 O O . LEU B 1 411 ? -2.99 -20.672 3.979 1 94.62 411 LEU B O 1
ATOM 7233 N N . GLY B 1 412 ? -2.355 -21.984 5.758 1 92.31 412 GLY B N 1
ATOM 7234 C CA . GLY B 1 412 ? -2.998 -21.141 6.754 1 92.31 412 GLY B CA 1
ATOM 7235 C C . GLY B 1 412 ? -4.5 -21.047 6.566 1 92.31 412 GLY B C 1
ATOM 7236 O O . GLY B 1 412 ? -5.082 -19.969 6.746 1 92.31 412 GLY B O 1
ATOM 7237 N N . LEU B 1 413 ? -5.133 -22.078 6.113 1 95 413 LEU B N 1
ATOM 7238 C CA . LEU B 1 413 ? -6.562 -22.078 5.824 1 95 413 LEU B CA 1
ATOM 7239 C C . LEU B 1 413 ? -7.332 -22.844 6.891 1 95 413 LEU B C 1
ATOM 7241 O O . LEU B 1 413 ? -6.805 -23.797 7.48 1 95 413 LEU B O 1
ATOM 7245 N N . THR B 1 414 ? -8.492 -22.391 7.168 1 94.06 414 THR B N 1
ATOM 7246 C CA . THR B 1 414 ? -9.453 -23.141 7.965 1 94.06 414 THR B CA 1
ATOM 7247 C C . THR B 1 414 ? -10.461 -23.859 7.07 1 94.06 414 THR B C 1
ATOM 7249 O O . THR B 1 414 ? -10.992 -23.266 6.133 1 94.06 414 THR B O 1
ATOM 7252 N N . GLY B 1 415 ? -10.633 -25.078 7.262 1 95.25 415 GLY B N 1
ATOM 7253 C CA . GLY B 1 415 ? -11.562 -25.859 6.449 1 95.25 415 GLY B CA 1
ATOM 7254 C C . GLY B 1 415 ? -11.836 -27.234 7.008 1 95.25 415 GLY B C 1
ATOM 7255 O O . GLY B 1 415 ? -11.453 -27.547 8.141 1 95.25 415 GLY B O 1
ATOM 7256 N N . GLU B 1 416 ? -12.609 -28.016 6.258 1 95.56 416 GLU B N 1
ATOM 7257 C CA . GLU B 1 416 ? -12.953 -29.391 6.613 1 95.56 416 GLU B CA 1
ATOM 7258 C C . GLU B 1 416 ? -11.891 -30.375 6.105 1 95.56 416 GLU B C 1
ATOM 7260 O O . GLU B 1 416 ? -11.375 -30.219 4.996 1 95.56 416 GLU B O 1
ATOM 7265 N N . PRO B 1 417 ? -11.602 -31.375 6.914 1 93.56 417 PRO B N 1
ATOM 7266 C CA . PRO B 1 417 ? -10.555 -32.312 6.512 1 93.56 417 PRO B CA 1
ATOM 7267 C C . PRO B 1 417 ? -11.008 -33.281 5.414 1 93.56 417 PRO B C 1
ATOM 7269 O O . PRO B 1 417 ? -12.117 -33.812 5.48 1 93.56 417 PRO B O 1
ATOM 7272 N N . LEU B 1 418 ? -10.234 -33.406 4.453 1 92.38 418 LEU B N 1
ATOM 7273 C CA . LEU B 1 418 ? -10.391 -34.438 3.426 1 92.38 418 LEU B CA 1
ATOM 7274 C C . LEU B 1 418 ? -9.75 -35.75 3.861 1 92.38 418 LEU B C 1
ATOM 7276 O O . LEU B 1 418 ? -8.625 -36.062 3.467 1 92.38 418 LEU B O 1
ATOM 7280 N N . LEU B 1 419 ? -10.469 -36.531 4.578 1 87.38 419 LEU B N 1
ATOM 7281 C CA . LEU B 1 419 ? -10.016 -37.812 5.121 1 87.38 419 LEU B CA 1
ATOM 7282 C C . LEU B 1 419 ? -11.133 -38.844 5.059 1 87.38 419 LEU B C 1
ATOM 7284 O O . LEU B 1 419 ? -12.312 -38.5 5.133 1 87.38 419 LEU B O 1
ATOM 7288 N N . PRO B 1 420 ? -10.695 -40.094 4.863 1 84.38 420 PRO B N 1
ATOM 7289 C CA . PRO B 1 420 ? -11.719 -41.125 4.965 1 84.38 420 PRO B CA 1
ATOM 7290 C C . PRO B 1 420 ? -12.344 -41.219 6.355 1 84.38 420 PRO B C 1
ATOM 7292 O O . PRO B 1 420 ? -11.711 -40.844 7.344 1 84.38 420 PRO B O 1
ATOM 7295 N N . PRO B 1 421 ? -13.625 -41.844 6.551 1 87.5 421 PRO B N 1
ATOM 7296 C CA . PRO B 1 421 ? -14.469 -42.219 5.422 1 87.5 421 PRO B CA 1
ATOM 7297 C C . PRO B 1 421 ? -15.031 -41.031 4.664 1 87.5 421 PRO B C 1
ATOM 7299 O O . PRO B 1 421 ? -15.359 -40 5.273 1 87.5 421 PRO B O 1
ATOM 7302 N N . PHE B 1 422 ? -15.164 -41.156 3.379 1 89.12 422 PHE B N 1
ATOM 7303 C CA . PHE B 1 422 ? -15.484 -40.031 2.518 1 89.12 422 PHE B CA 1
ATOM 7304 C C . PHE B 1 422 ? -17 -39.812 2.453 1 89.12 422 PHE B C 1
ATOM 7306 O O . PHE B 1 422 ? -17.469 -38.75 2.006 1 89.12 422 PHE B O 1
ATOM 7313 N N . ALA B 1 423 ? -17.719 -40.719 2.992 1 89.19 423 ALA B N 1
ATOM 7314 C CA . ALA B 1 423 ? -19.172 -40.656 2.865 1 89.19 423 ALA B CA 1
ATOM 7315 C C . ALA B 1 423 ? -19.719 -39.375 3.518 1 89.19 423 ALA B C 1
ATOM 7317 O O . ALA B 1 423 ? -20.469 -38.625 2.9 1 89.19 423 ALA B O 1
ATOM 7318 N N . PRO B 1 424 ? -19.344 -39.156 4.73 1 91.12 424 PRO B N 1
ATOM 7319 C CA . PRO B 1 424 ? -19.812 -37.906 5.34 1 91.12 424 PRO B CA 1
ATOM 7320 C C . PRO B 1 424 ? -19.359 -36.656 4.57 1 91.12 424 PRO B C 1
ATOM 7322 O O . PRO B 1 424 ? -20.094 -35.656 4.52 1 91.12 424 PRO B O 1
ATOM 7325 N N . LEU B 1 425 ? -18.219 -36.75 4.055 1 91.44 425 LEU B N 1
ATOM 7326 C CA . LEU B 1 425 ? -17.703 -35.625 3.275 1 91.44 425 LEU B CA 1
ATOM 7327 C C . LEU B 1 425 ? -18.531 -35.406 2.02 1 91.44 425 LEU B C 1
ATOM 7329 O O . LEU B 1 425 ? -18.859 -34.25 1.68 1 91.44 425 LEU B O 1
ATOM 7333 N N . PHE B 1 426 ? -18.906 -36.438 1.361 1 93.81 426 PHE B N 1
ATOM 7334 C CA . PHE B 1 426 ? -19.703 -36.344 0.148 1 93.81 426 PHE B CA 1
ATOM 7335 C C . PHE B 1 426 ? -21.078 -35.75 0.457 1 93.81 426 PHE B C 1
ATOM 7337 O O . PHE B 1 426 ? -21.594 -34.938 -0.315 1 93.81 426 PHE B O 1
ATOM 7344 N N . ALA B 1 427 ? -21.578 -36.125 1.592 1 94.31 427 ALA B N 1
ATOM 7345 C CA . ALA B 1 427 ? -22.859 -35.562 2.018 1 94.31 427 ALA B CA 1
ATOM 7346 C C . ALA B 1 427 ? -22.734 -34.062 2.273 1 94.31 427 ALA B C 1
ATOM 7348 O O . ALA B 1 427 ? -23.625 -33.281 1.902 1 94.31 427 ALA B O 1
ATOM 7349 N N . LEU B 1 428 ? -21.719 -33.75 2.9 1 94.88 428 LEU B N 1
ATOM 7350 C CA . LEU B 1 428 ? -21.438 -32.344 3.172 1 94.88 428 LEU B CA 1
ATOM 7351 C C . LEU B 1 428 ? -21.297 -31.547 1.872 1 94.88 428 LEU B C 1
ATOM 7353 O O . LEU B 1 428 ? -21.859 -30.453 1.731 1 94.88 428 LEU B O 1
ATOM 7357 N N . LEU B 1 429 ? -20.5 -32.062 0.927 1 95.56 429 LEU B N 1
ATOM 7358 C CA . LEU B 1 429 ? -20.281 -31.406 -0.353 1 95.56 429 LEU B CA 1
ATOM 7359 C C . LEU B 1 429 ? -21.578 -31.234 -1.122 1 95.56 429 LEU B C 1
ATOM 7361 O O . LEU B 1 429 ? -21.812 -30.188 -1.731 1 95.56 429 LEU B O 1
ATOM 7365 N N . GLU B 1 430 ? -22.359 -32.219 -1.074 1 95 430 GLU B N 1
ATOM 7366 C CA . GLU B 1 430 ? -23.656 -32.156 -1.759 1 95 430 GLU B CA 1
ATOM 7367 C C . GLU B 1 430 ? -24.531 -31.062 -1.185 1 95 430 GLU B C 1
ATOM 7369 O O . GLU B 1 430 ? -25.156 -30.297 -1.933 1 95 430 GLU B O 1
ATOM 7374 N N . ARG B 1 431 ? -24.578 -30.953 0.032 1 94.69 431 ARG B N 1
ATOM 7375 C CA . ARG B 1 431 ? -25.406 -29.969 0.711 1 94.69 431 ARG B CA 1
ATOM 7376 C C . ARG B 1 431 ? -24.906 -28.547 0.467 1 94.69 431 ARG B C 1
ATOM 7378 O O . ARG B 1 431 ? -25.672 -27.656 0.116 1 94.69 431 ARG B O 1
ATOM 7385 N N . GLU B 1 432 ? -23.641 -28.312 0.628 1 94.62 432 GLU B N 1
ATOM 7386 C CA . GLU B 1 432 ? -23.062 -26.969 0.616 1 94.62 432 GLU B CA 1
ATOM 7387 C C . GLU B 1 432 ? -22.906 -26.453 -0.81 1 94.62 432 GLU B C 1
ATOM 7389 O O . GLU B 1 432 ? -23.094 -25.266 -1.066 1 94.62 432 GLU B O 1
ATOM 7394 N N . SER B 1 433 ? -22.547 -27.281 -1.736 1 93.69 433 SER B N 1
ATOM 7395 C CA . SER B 1 433 ? -22.188 -26.859 -3.082 1 93.69 433 SER B CA 1
ATOM 7396 C C . SER B 1 433 ? -23.422 -26.484 -3.898 1 93.69 433 SER B C 1
ATOM 7398 O O . SER B 1 433 ? -23.297 -25.859 -4.957 1 93.69 433 SER B O 1
ATOM 7400 N N . SER B 1 434 ? -24.609 -26.781 -3.451 1 91.81 434 SER B N 1
ATOM 7401 C CA . SER B 1 434 ? -25.844 -26.422 -4.141 1 91.81 434 SER B CA 1
ATOM 7402 C C . SER B 1 434 ? -26.125 -24.938 -4.035 1 91.81 434 SER B C 1
ATOM 7404 O O . SER B 1 434 ? -26.766 -24.359 -4.91 1 91.81 434 SER B O 1
ATOM 7406 N N . THR B 1 435 ? -25.547 -24.359 -3.049 1 91.25 435 THR B N 1
ATOM 7407 C CA . THR B 1 435 ? -25.891 -22.953 -2.824 1 91.25 435 THR B CA 1
ATOM 7408 C C . THR B 1 435 ? -24.641 -22.094 -2.787 1 91.25 435 THR B C 1
ATOM 7410 O O . THR B 1 435 ? -24.719 -20.859 -2.928 1 91.25 435 THR B O 1
ATOM 7413 N N . SER B 1 436 ? -23.531 -22.766 -2.588 1 93.5 436 SER B N 1
ATOM 7414 C CA . SER B 1 436 ? -22.297 -22 -2.424 1 93.5 436 SER B CA 1
ATOM 7415 C C . SER B 1 436 ? -21.125 -22.703 -3.096 1 93.5 436 SER B C 1
ATOM 7417 O O . SER B 1 436 ? -21.172 -23.922 -3.332 1 93.5 436 SER B O 1
ATOM 7419 N N . PRO B 1 437 ? -20.125 -21.922 -3.404 1 95.5 437 PRO B N 1
ATOM 7420 C CA . PRO B 1 437 ? -18.922 -22.562 -3.928 1 95.5 437 PRO B CA 1
ATOM 7421 C C . PRO B 1 437 ? -18.109 -23.266 -2.844 1 95.5 437 PRO B C 1
ATOM 7423 O O . PRO B 1 437 ? -17.922 -22.719 -1.752 1 95.5 437 PRO B O 1
ATOM 7426 N N . VAL B 1 438 ? -17.656 -24.438 -3.162 1 97.06 438 VAL B N 1
ATOM 7427 C CA . VAL B 1 438 ? -16.828 -25.234 -2.252 1 97.06 438 VAL B CA 1
ATOM 7428 C C . VAL B 1 438 ? -15.516 -25.609 -2.943 1 97.06 438 VAL B C 1
ATOM 7430 O O . VAL B 1 438 ? -15.531 -26.203 -4.023 1 97.06 438 VAL B O 1
ATOM 7433 N N . ALA B 1 439 ? -14.422 -25.266 -2.318 1 98 439 ALA B N 1
ATOM 7434 C CA . ALA B 1 439 ? -13.117 -25.656 -2.854 1 98 439 ALA B CA 1
ATOM 7435 C C . ALA B 1 439 ? -12.602 -26.922 -2.189 1 98 439 ALA B C 1
ATOM 7437 O O . ALA B 1 439 ? -12.516 -27 -0.96 1 98 439 ALA B O 1
ATOM 7438 N N . VAL B 1 440 ? -12.312 -27.906 -2.975 1 98.31 440 VAL B N 1
ATOM 7439 C CA . VAL B 1 440 ? -11.672 -29.125 -2.516 1 98.31 440 VAL B CA 1
ATOM 7440 C C . VAL B 1 440 ? -10.211 -29.156 -2.971 1 98.31 440 VAL B C 1
ATOM 7442 O O . VAL B 1 440 ? -9.93 -29.266 -4.164 1 98.31 440 VAL B O 1
ATOM 7445 N N . LEU B 1 441 ? -9.336 -29.141 -1.978 1 98.25 441 LEU B N 1
ATOM 7446 C CA . LEU B 1 441 ? -7.914 -29.016 -2.271 1 98.25 441 LEU B CA 1
ATOM 7447 C C . LEU B 1 441 ? -7.258 -30.391 -2.336 1 98.25 441 LEU B C 1
ATOM 7449 O O . LEU B 1 441 ? -7.449 -31.219 -1.442 1 98.25 441 LEU B O 1
ATOM 7453 N N . VAL B 1 442 ? -6.496 -30.609 -3.402 1 96.5 442 VAL B N 1
ATOM 7454 C CA . VAL B 1 442 ? -5.707 -31.828 -3.508 1 96.5 442 VAL B CA 1
ATOM 7455 C C . VAL B 1 442 ? -4.25 -31.484 -3.805 1 96.5 442 VAL B C 1
ATOM 7457 O O . VAL B 1 442 ? -3.971 -30.484 -4.469 1 96.5 442 VAL B O 1
ATOM 7460 N N . SER B 1 443 ? -3.328 -32.312 -3.324 1 94.5 443 SER B N 1
ATOM 7461 C CA . SER B 1 443 ? -1.906 -32.125 -3.594 1 94.5 443 SER B CA 1
ATOM 7462 C C . SER B 1 443 ? -1.581 -32.375 -5.059 1 94.5 443 SER B C 1
ATOM 7464 O O . SER B 1 443 ? -2.125 -33.312 -5.664 1 94.5 443 SER B O 1
ATOM 7466 N N . GLY B 1 444 ? -0.732 -31.578 -5.578 1 96.06 444 GLY B N 1
ATOM 7467 C CA . GLY B 1 444 ? -0.315 -31.75 -6.961 1 96.06 444 GLY B CA 1
ATOM 7468 C C . GLY B 1 444 ? -1.372 -31.328 -7.961 1 96.06 444 GLY B C 1
ATOM 7469 O O . GLY B 1 444 ? -1.913 -30.219 -7.863 1 96.06 444 GLY B O 1
ATOM 7470 N N . ASP B 1 445 ? -1.542 -32.125 -8.953 1 97.69 445 ASP B N 1
ATOM 7471 C CA . ASP B 1 445 ? -2.525 -31.891 -10.008 1 97.69 445 ASP B CA 1
ATOM 7472 C C . ASP B 1 445 ? -3.699 -32.875 -9.891 1 97.69 445 ASP B C 1
ATOM 7474 O O . ASP B 1 445 ? -3.5 -34.062 -9.773 1 97.69 445 ASP B O 1
ATOM 7478 N N . PRO B 1 446 ? -4.949 -32.344 -9.938 1 97.5 446 PRO B N 1
ATOM 7479 C CA . PRO B 1 446 ? -6.129 -33.219 -9.812 1 97.5 446 PRO B CA 1
ATOM 7480 C C . PRO B 1 446 ? -6.199 -34.281 -10.914 1 97.5 446 PRO B C 1
ATOM 7482 O O . PRO B 1 446 ? -6.859 -35.281 -10.742 1 97.5 446 PRO B O 1
ATOM 7485 N N . GLY B 1 447 ? -5.559 -34.062 -12.008 1 96.56 447 GLY B N 1
ATOM 7486 C CA . GLY B 1 447 ? -5.637 -34.969 -13.133 1 96.56 447 GLY B CA 1
ATOM 7487 C C . GLY B 1 447 ? -4.762 -36.219 -12.953 1 96.56 447 GLY B C 1
ATOM 7488 O O . GLY B 1 447 ? -4.84 -37.156 -13.75 1 96.56 447 GLY B O 1
ATOM 7489 N N . LEU B 1 448 ? -3.939 -36.25 -11.961 1 95.38 448 LEU B N 1
ATOM 7490 C CA . LEU B 1 448 ? -3.037 -37.375 -11.727 1 95.38 448 LEU B CA 1
ATOM 7491 C C . LEU B 1 448 ? -3.336 -38.031 -10.391 1 95.38 448 LEU B C 1
ATOM 7493 O O . LEU B 1 448 ? -2.85 -37.594 -9.344 1 95.38 448 LEU B O 1
ATOM 7497 N N . PHE B 1 449 ? -4.051 -39.156 -10.359 1 92 449 PHE B N 1
ATOM 7498 C CA . PHE B 1 449 ? -4.336 -40.031 -9.219 1 92 449 PHE B CA 1
ATOM 7499 C C . PHE B 1 449 ? -4.93 -39.219 -8.07 1 92 449 PHE B C 1
ATOM 7501 O O . PHE B 1 449 ? -4.461 -39.312 -6.934 1 92 449 PHE B O 1
ATOM 7508 N N . SER B 1 450 ? -5.895 -38.469 -8.266 1 91.25 450 SER B N 1
ATOM 7509 C CA . SER B 1 450 ? -6.594 -37.688 -7.246 1 91.25 450 SER B CA 1
ATOM 7510 C C . SER B 1 450 ? -8 -38.219 -7.004 1 91.25 450 SER B C 1
ATOM 7512 O O . SER B 1 450 ? -8.336 -39.344 -7.445 1 91.25 450 SER B O 1
ATOM 7514 N N . ILE B 1 451 ? -8.773 -37.469 -6.273 1 92.81 451 ILE B N 1
ATOM 7515 C CA . ILE B 1 451 ? -10.133 -37.875 -5.934 1 92.81 451 ILE B CA 1
ATOM 7516 C C . ILE B 1 451 ? -11.086 -37.469 -7.051 1 92.81 451 ILE B C 1
ATOM 7518 O O . ILE B 1 451 ? -12.305 -37.625 -6.926 1 92.81 451 ILE B O 1
ATOM 7522 N N . LEU B 1 452 ? -10.602 -36.969 -8.164 1 95.38 452 LEU B N 1
ATOM 7523 C CA . LEU B 1 452 ? -11.391 -36.406 -9.25 1 95.38 452 LEU B CA 1
ATOM 7524 C C . LEU B 1 452 ? -12.43 -37.406 -9.75 1 95.38 452 LEU B C 1
ATOM 7526 O O . LEU B 1 452 ? -13.617 -37.094 -9.812 1 95.38 452 LEU B O 1
ATOM 7530 N N . GLN B 1 453 ? -12.016 -38.625 -10.039 1 91.38 453 GLN B N 1
ATOM 7531 C CA . GLN B 1 453 ? -12.93 -39.594 -10.602 1 91.38 453 GLN B CA 1
ATOM 7532 C C . GLN B 1 453 ? -13.984 -40 -9.578 1 91.38 453 GLN B C 1
ATOM 7534 O O . GLN B 1 453 ? -15.156 -40.219 -9.922 1 91.38 453 GLN B O 1
ATOM 7539 N N . THR B 1 454 ? -13.539 -40.156 -8.375 1 92.62 454 THR B N 1
ATOM 7540 C CA . THR B 1 454 ? -14.461 -40.469 -7.293 1 92.62 454 THR B CA 1
ATOM 7541 C C . THR B 1 454 ? -15.516 -39.375 -7.125 1 92.62 454 THR B C 1
ATOM 7543 O O . THR B 1 454 ? -16.703 -39.688 -6.969 1 92.62 454 THR B O 1
ATOM 7546 N N . LEU B 1 455 ? -15.086 -38.156 -7.113 1 93.56 455 LEU B N 1
ATOM 7547 C CA . LEU B 1 455 ? -16 -37.031 -6.973 1 93.56 455 LEU B CA 1
ATOM 7548 C C . LEU B 1 455 ? -17.016 -37 -8.117 1 93.56 455 LEU B C 1
ATOM 7550 O O . LEU B 1 455 ? -18.203 -36.75 -7.902 1 93.56 455 LEU B O 1
ATOM 7554 N N . ARG B 1 456 ? -16.516 -37.25 -9.305 1 92.44 456 ARG B N 1
ATOM 7555 C CA . ARG B 1 456 ? -17.359 -37.219 -10.484 1 92.44 456 ARG B CA 1
ATOM 7556 C C . ARG B 1 456 ? -18.422 -38.312 -10.414 1 92.44 456 ARG B C 1
ATOM 7558 O O . ARG B 1 456 ? -19.562 -38.125 -10.867 1 92.44 456 ARG B O 1
ATOM 7565 N N . ARG B 1 457 ? -18.031 -39.406 -9.914 1 91.94 457 ARG B N 1
ATOM 7566 C CA . ARG B 1 457 ? -18.953 -40.562 -9.82 1 91.94 457 ARG B CA 1
ATOM 7567 C C . ARG B 1 457 ? -19.984 -40.344 -8.727 1 91.94 457 ARG B C 1
ATOM 7569 O O . ARG B 1 457 ? -21.188 -40.531 -8.953 1 91.94 457 ARG B O 1
ATOM 7576 N N . GLU B 1 458 ? -19.531 -39.906 -7.547 1 92.75 458 GLU B N 1
ATOM 7577 C CA . GLU B 1 458 ? -20.375 -39.844 -6.359 1 92.75 458 GLU B CA 1
ATOM 7578 C C . GLU B 1 458 ? -21.25 -38.594 -6.395 1 92.75 458 GLU B C 1
ATOM 7580 O O . GLU B 1 458 ? -22.344 -38.562 -5.805 1 92.75 458 GLU B O 1
ATOM 7585 N N . LEU B 1 459 ? -20.781 -37.594 -7.043 1 93 459 LEU B N 1
ATOM 7586 C CA . LEU B 1 459 ? -21.5 -36.312 -7.062 1 93 459 LEU B CA 1
ATOM 7587 C C . LEU B 1 459 ? -21.781 -35.875 -8.492 1 93 459 LEU B C 1
ATOM 7589 O O . LEU B 1 459 ? -21.531 -34.719 -8.844 1 93 459 LEU B O 1
ATOM 7593 N N . SER B 1 460 ? -22.219 -36.75 -9.297 1 89.12 460 SER B N 1
ATOM 7594 C CA . SER B 1 460 ? -22.359 -36.562 -10.742 1 89.12 460 SER B CA 1
ATOM 7595 C C . SER B 1 460 ? -23.391 -35.5 -11.07 1 89.12 460 SER B C 1
ATOM 7597 O O . SER B 1 460 ? -23.375 -34.906 -12.148 1 89.12 460 SER B O 1
ATOM 7599 N N . GLN B 1 461 ? -24.234 -35.156 -10.188 1 88.81 461 GLN B N 1
ATOM 7600 C CA . GLN B 1 461 ? -25.328 -34.219 -10.445 1 88.81 461 GLN B CA 1
ATOM 7601 C C . GLN B 1 461 ? -24.891 -32.781 -10.18 1 88.81 461 GLN B C 1
ATOM 7603 O O . GLN B 1 461 ? -25.594 -31.844 -10.531 1 88.81 461 GLN B O 1
ATOM 7608 N N . LEU B 1 462 ? -23.797 -32.625 -9.602 1 91.06 462 LEU B N 1
ATOM 7609 C CA . LEU B 1 462 ? -23.328 -31.297 -9.227 1 91.06 462 LEU B CA 1
ATOM 7610 C C . LEU B 1 462 ? -22.297 -30.797 -10.219 1 91.06 462 LEU B C 1
ATOM 7612 O O . LEU B 1 462 ? -21.516 -31.578 -10.766 1 91.06 462 LEU B O 1
ATOM 7616 N N . PRO B 1 463 ? -22.312 -29.453 -10.422 1 92.75 463 PRO B N 1
ATOM 7617 C CA . PRO B 1 463 ? -21.25 -28.875 -11.25 1 92.75 463 PRO B CA 1
ATOM 7618 C C . PRO B 1 463 ? -19.859 -29.047 -10.633 1 92.75 463 PRO B C 1
ATOM 7620 O O . PRO B 1 463 ? -19.672 -28.781 -9.445 1 92.75 463 PRO B O 1
ATOM 7623 N N . LEU B 1 464 ? -18.984 -29.562 -11.406 1 95.81 464 LEU B N 1
ATOM 7624 C CA . LEU B 1 464 ? -17.609 -29.766 -10.984 1 95.81 464 LEU B CA 1
ATOM 7625 C C . LEU B 1 464 ? -16.641 -29.031 -11.914 1 95.81 464 LEU B C 1
ATOM 7627 O O . LEU B 1 464 ? -16.672 -29.25 -13.125 1 95.81 464 LEU B O 1
ATOM 7631 N N . ARG B 1 465 ? -15.906 -28.125 -11.336 1 96.44 465 ARG B N 1
ATOM 7632 C CA . ARG B 1 465 ? -14.836 -27.438 -12.055 1 96.44 465 ARG B CA 1
ATOM 7633 C C . ARG B 1 465 ? -13.477 -27.797 -11.477 1 96.44 465 ARG B C 1
ATOM 7635 O O . ARG B 1 465 ? -13.32 -27.938 -10.258 1 96.44 465 ARG B O 1
ATOM 7642 N N . VAL B 1 466 ? -12.555 -27.969 -12.375 1 98.25 466 VAL B N 1
ATOM 7643 C CA . VAL B 1 466 ? -11.234 -28.406 -11.945 1 98.25 466 VAL B CA 1
ATOM 7644 C C . VAL B 1 466 ? -10.203 -27.328 -12.25 1 98.25 466 VAL B C 1
ATOM 7646 O O . VAL B 1 466 ? -10.203 -26.75 -13.336 1 98.25 466 VAL B O 1
ATOM 7649 N N . VAL B 1 467 ? -9.383 -26.969 -11.273 1 98.38 467 VAL B N 1
ATOM 7650 C CA . VAL B 1 467 ? -8.242 -26.062 -11.445 1 98.38 467 VAL B CA 1
ATOM 7651 C C . VAL B 1 467 ? -6.945 -26.875 -11.406 1 98.38 467 VAL B C 1
ATOM 7653 O O . VAL B 1 467 ? -6.621 -27.5 -10.398 1 98.38 467 VAL B O 1
ATOM 7656 N N . PRO B 1 468 ? -6.184 -26.844 -12.484 1 98.56 468 PRO B N 1
ATOM 7657 C CA . PRO B 1 468 ? -4.961 -27.641 -12.516 1 98.56 468 PRO B CA 1
ATOM 7658 C C . PRO B 1 468 ? -3.893 -27.125 -11.555 1 98.56 468 PRO B C 1
ATOM 7660 O O . PRO B 1 468 ? -3.994 -26 -11.055 1 98.56 468 PRO B O 1
ATOM 7663 N N . GLY B 1 469 ? -2.932 -27.969 -11.227 1 98.44 469 GLY B N 1
ATOM 7664 C CA . GLY B 1 469 ? -1.79 -27.625 -10.383 1 98.44 469 GLY B CA 1
ATOM 7665 C C . GLY B 1 469 ? -0.49 -28.234 -10.883 1 98.44 469 GLY B C 1
ATOM 7666 O O . GLY B 1 469 ? -0.489 -29.047 -11.812 1 98.44 469 GLY B O 1
ATOM 7667 N N . ILE B 1 470 ? 0.617 -27.828 -10.297 1 98.56 470 ILE B N 1
ATOM 7668 C CA . ILE B 1 470 ? 1.923 -28.391 -10.609 1 98.56 470 ILE B CA 1
ATOM 7669 C C . ILE B 1 470 ? 2.043 -29.781 -9.984 1 98.56 470 ILE B C 1
ATOM 7671 O O . ILE B 1 470 ? 1.983 -29.922 -8.766 1 98.56 470 ILE B O 1
ATOM 7675 N N . SER B 1 471 ? 2.254 -30.812 -10.766 1 96.94 471 SER B N 1
ATOM 7676 C CA . SER B 1 471 ? 2.277 -32.188 -10.266 1 96.94 471 SER B CA 1
ATOM 7677 C C . SER B 1 471 ? 3.633 -32.531 -9.664 1 96.94 471 SER B C 1
ATOM 7679 O O . SER B 1 471 ? 4.625 -31.844 -9.914 1 96.94 471 SER B O 1
ATOM 7681 N N . ALA B 1 472 ? 3.611 -33.625 -8.867 1 95.56 472 ALA B N 1
ATOM 7682 C CA . ALA B 1 472 ? 4.871 -34.156 -8.336 1 95.56 472 ALA B CA 1
ATOM 7683 C C . ALA B 1 472 ? 5.781 -34.625 -9.461 1 95.56 472 ALA B C 1
ATOM 7685 O O . ALA B 1 472 ? 7.004 -34.531 -9.359 1 95.56 472 ALA B O 1
ATOM 7686 N N . VAL B 1 473 ? 5.184 -35.094 -10.555 1 96.5 473 VAL B N 1
ATOM 7687 C CA . VAL B 1 473 ? 5.938 -35.562 -11.703 1 96.5 473 VAL B CA 1
ATOM 7688 C C . VAL B 1 473 ? 6.664 -34.406 -12.375 1 96.5 473 VAL B C 1
ATOM 7690 O O . VAL B 1 473 ? 7.879 -34.438 -12.578 1 96.5 473 VAL B O 1
ATOM 7693 N N . SER B 1 474 ? 5.871 -33.344 -12.688 1 97.38 474 SER B N 1
ATOM 7694 C CA . SER B 1 474 ? 6.461 -32.156 -13.297 1 97.38 474 SER B CA 1
ATOM 7695 C C . SER B 1 474 ? 7.578 -31.594 -12.422 1 97.38 474 SER B C 1
ATOM 7697 O O . SER B 1 474 ? 8.617 -31.156 -12.938 1 97.38 474 SER B O 1
ATOM 7699 N N . THR B 1 475 ? 7.375 -31.609 -11.141 1 97.81 475 THR B N 1
ATOM 7700 C CA . THR B 1 475 ? 8.336 -31.062 -10.195 1 97.81 475 THR B CA 1
ATOM 7701 C C . THR B 1 475 ? 9.617 -31.891 -10.172 1 97.81 475 THR B C 1
ATOM 7703 O O . THR B 1 475 ? 10.719 -31.344 -10.242 1 97.81 475 THR B O 1
ATOM 7706 N N . LEU B 1 476 ? 9.484 -33.188 -10.062 1 97.75 476 LEU B N 1
ATOM 7707 C CA . LEU B 1 476 ? 10.648 -34.062 -9.992 1 97.75 476 LEU B CA 1
ATOM 7708 C C . LEU B 1 476 ? 11.453 -34 -11.281 1 97.75 476 LEU B C 1
ATOM 7710 O O . LEU B 1 476 ? 12.68 -33.906 -11.258 1 97.75 476 LEU B O 1
ATOM 7714 N N . PHE B 1 477 ? 10.805 -34.062 -12.375 1 97.81 477 PHE B N 1
ATOM 7715 C CA . PHE B 1 477 ? 11.5 -34.062 -13.656 1 97.81 477 PHE B CA 1
ATOM 7716 C C . PHE B 1 477 ? 12.164 -32.719 -13.891 1 97.81 477 PHE B C 1
ATOM 7718 O O . PHE B 1 477 ? 13.227 -32.625 -14.516 1 97.81 477 PHE B O 1
ATOM 7725 N N . ALA B 1 478 ? 11.547 -31.641 -13.445 1 97.75 478 ALA B N 1
ATOM 7726 C CA . ALA B 1 478 ? 12.211 -30.344 -13.484 1 97.75 478 ALA B CA 1
ATOM 7727 C C . ALA B 1 478 ? 13.523 -30.359 -12.711 1 97.75 478 ALA B C 1
ATOM 7729 O O . ALA B 1 478 ? 14.547 -29.875 -13.195 1 97.75 478 ALA B O 1
ATOM 7730 N N . ARG B 1 479 ? 13.477 -30.984 -11.516 1 96.12 479 ARG B N 1
ATOM 7731 C CA . ARG B 1 479 ? 14.68 -31.109 -10.695 1 96.12 479 ARG B CA 1
ATOM 7732 C C . ARG B 1 479 ? 15.75 -31.922 -11.406 1 96.12 479 ARG B C 1
ATOM 7734 O O . ARG B 1 479 ? 16.938 -31.641 -11.273 1 96.12 479 ARG B O 1
ATOM 7741 N N . LEU B 1 480 ? 15.312 -32.875 -12.156 1 95.56 480 LEU B N 1
ATOM 7742 C CA . LEU B 1 480 ? 16.234 -33.781 -12.836 1 95.56 480 LEU B CA 1
ATOM 7743 C C . LEU B 1 480 ? 16.719 -33.188 -14.148 1 95.56 480 LEU B C 1
ATOM 7745 O O . LEU B 1 480 ? 17.688 -33.656 -14.734 1 95.56 480 LEU B O 1
ATOM 7749 N N . GLY B 1 481 ? 16.062 -32.125 -14.586 1 94.62 481 GLY B N 1
ATOM 7750 C CA . GLY B 1 481 ? 16.375 -31.547 -15.883 1 94.62 481 GLY B CA 1
ATOM 7751 C C . GLY B 1 481 ? 16.078 -32.469 -17.047 1 94.62 481 GLY B C 1
ATOM 7752 O O . GLY B 1 481 ? 16.859 -32.562 -18 1 94.62 481 GLY B O 1
ATOM 7753 N N . ARG B 1 482 ? 14.961 -33.219 -16.906 1 94.62 482 ARG B N 1
ATOM 7754 C CA . ARG B 1 482 ? 14.547 -34.156 -17.938 1 94.62 482 ARG B CA 1
ATOM 7755 C C . ARG B 1 482 ? 13.078 -33.969 -18.297 1 94.62 482 ARG B C 1
ATOM 7757 O O . ARG B 1 482 ? 12.297 -33.438 -17.516 1 94.62 482 ARG B O 1
ATOM 7764 N N . GLY B 1 483 ? 12.805 -34.375 -19.516 1 96.12 483 GLY B N 1
ATOM 7765 C CA . GLY B 1 483 ? 11.406 -34.406 -19.906 1 96.12 483 GLY B CA 1
ATOM 7766 C C . GLY B 1 483 ? 10.711 -35.688 -19.484 1 96.12 483 GLY B C 1
ATOM 7767 O O . GLY B 1 483 ? 11.367 -36.688 -19.156 1 96.12 483 GLY B O 1
ATOM 7768 N N . TYR B 1 484 ? 9.359 -35.656 -19.438 1 96 484 TYR B N 1
ATOM 7769 C CA . TYR B 1 484 ? 8.617 -36.844 -19.047 1 96 484 TYR B CA 1
ATOM 7770 C C . TYR B 1 484 ? 7.566 -37.188 -20.094 1 96 484 TYR B C 1
ATOM 7772 O O . TYR B 1 484 ? 6.559 -37.844 -19.766 1 96 484 TYR B O 1
ATOM 7780 N N . GLU B 1 485 ? 7.727 -36.781 -21.312 1 92.19 485 GLU B N 1
ATOM 7781 C CA . GLU B 1 485 ? 6.754 -37 -22.375 1 92.19 485 GLU B CA 1
ATOM 7782 C C . GLU B 1 485 ? 6.578 -38.469 -22.688 1 92.19 485 GLU B C 1
ATOM 7784 O O . GLU B 1 485 ? 5.52 -38.906 -23.156 1 92.19 485 GLU B O 1
ATOM 7789 N N . GLU B 1 486 ? 7.535 -39.312 -22.391 1 91.62 486 GLU B N 1
ATOM 7790 C CA . GLU B 1 486 ? 7.449 -40.719 -22.688 1 91.62 486 GLU B CA 1
ATOM 7791 C C . GLU B 1 486 ? 7.203 -41.562 -21.438 1 91.62 486 GLU B C 1
ATOM 7793 O O . GLU B 1 486 ? 7.219 -42.781 -21.469 1 91.62 486 GLU B O 1
ATOM 7798 N N . ALA B 1 487 ? 6.957 -40.906 -20.391 1 95.06 487 ALA B N 1
ATOM 7799 C CA . ALA B 1 487 ? 6.832 -41.594 -19.109 1 95.06 487 ALA B CA 1
ATOM 7800 C C . ALA B 1 487 ? 5.445 -42.219 -18.953 1 95.06 487 ALA B C 1
ATOM 7802 O O . ALA B 1 487 ? 4.453 -41.656 -19.422 1 95.06 487 ALA B O 1
ATOM 7803 N N . ARG B 1 488 ? 5.418 -43.344 -18.359 1 94.81 488 ARG B N 1
ATOM 7804 C CA . ARG B 1 488 ? 4.18 -43.969 -17.906 1 94.81 488 ARG B CA 1
ATOM 7805 C C . ARG B 1 488 ? 4.012 -43.875 -16.406 1 94.81 488 ARG B C 1
ATOM 7807 O O . ARG B 1 488 ? 4.996 -43.938 -15.656 1 94.81 488 ARG B O 1
ATOM 7814 N N . PHE B 1 489 ? 2.764 -43.75 -15.992 1 94.56 489 PHE B N 1
ATOM 7815 C CA . PHE B 1 489 ? 2.502 -43.5 -14.586 1 94.56 489 PHE B CA 1
ATOM 7816 C C . PHE B 1 489 ? 1.84 -44.719 -13.93 1 94.56 489 PHE B C 1
ATOM 7818 O O . PHE B 1 489 ? 0.97 -45.344 -14.523 1 94.56 489 PHE B O 1
ATOM 7825 N N . LEU B 1 490 ? 2.34 -45.031 -12.789 1 92.94 490 LEU B N 1
ATOM 7826 C CA . LEU B 1 490 ? 1.785 -46.094 -11.969 1 92.94 490 LEU B CA 1
ATOM 7827 C C . LEU B 1 490 ? 1.6 -45.656 -10.523 1 92.94 490 LEU B C 1
ATOM 7829 O O . LEU B 1 490 ? 2.469 -44.969 -9.961 1 92.94 490 LEU B O 1
ATOM 7833 N N . SER B 1 491 ? 0.438 -45.938 -9.953 1 91.31 491 SER B N 1
ATOM 7834 C CA . SER B 1 491 ? 0.231 -45.594 -8.547 1 91.31 491 SER B CA 1
ATOM 7835 C C . SER B 1 491 ? 0.184 -46.875 -7.688 1 91.31 491 SER B C 1
ATOM 7837 O O . SER B 1 491 ? -0.602 -47.781 -7.953 1 91.31 491 SER B O 1
ATOM 7839 N N . LEU B 1 492 ? 1.063 -46.844 -6.746 1 85.25 492 LEU B N 1
ATOM 7840 C CA . LEU B 1 492 ? 1.039 -47.938 -5.762 1 85.25 492 LEU B CA 1
ATOM 7841 C C . LEU B 1 492 ? 0.529 -47.438 -4.418 1 85.25 492 LEU B C 1
ATOM 7843 O O . LEU B 1 492 ? 0.798 -48.031 -3.379 1 85.25 492 LEU B O 1
ATOM 7847 N N . HIS B 1 493 ? -0.067 -46.281 -4.453 1 77.88 493 HIS B N 1
ATOM 7848 C CA . HIS B 1 493 ? -0.691 -45.719 -3.275 1 77.88 493 HIS B CA 1
ATOM 7849 C C . HIS B 1 493 ? -2.098 -46.25 -3.062 1 77.88 493 HIS B C 1
ATOM 7851 O O . HIS B 1 493 ? -3.066 -45.719 -3.605 1 77.88 493 HIS B O 1
ATOM 7857 N N . GLY B 1 494 ? -2.221 -47.062 -2.176 1 66.56 494 GLY B N 1
ATOM 7858 C CA . GLY B 1 494 ? -3.516 -47.625 -1.845 1 66.56 494 GLY B CA 1
ATOM 7859 C C . GLY B 1 494 ? -4.074 -48.531 -2.939 1 66.56 494 GLY B C 1
ATOM 7860 O O . GLY B 1 494 ? -5.227 -48.938 -2.871 1 66.56 494 GLY B O 1
ATOM 7861 N N . ARG B 1 495 ? -3.242 -48.562 -3.965 1 72.06 495 ARG B N 1
ATOM 7862 C CA . ARG B 1 495 ? -3.607 -49.438 -5.094 1 72.06 495 ARG B CA 1
ATOM 7863 C C . ARG B 1 495 ? -2.377 -50.094 -5.699 1 72.06 495 ARG B C 1
ATOM 7865 O O . ARG B 1 495 ? -1.269 -49.938 -5.176 1 72.06 495 ARG B O 1
ATOM 7872 N N . GLY B 1 496 ? -2.514 -51 -6.66 1 70.75 496 GLY B N 1
ATOM 7873 C CA . GLY B 1 496 ? -1.436 -51.625 -7.422 1 70.75 496 GLY B CA 1
ATOM 7874 C C . GLY B 1 496 ? -0.789 -52.781 -6.707 1 70.75 496 GLY B C 1
ATOM 7875 O O . GLY B 1 496 ? -0.941 -52.938 -5.492 1 70.75 496 GLY B O 1
ATOM 7876 N N . THR B 1 497 ? -0.114 -53.625 -7.5 1 82.25 497 THR B N 1
ATOM 7877 C CA . THR B 1 497 ? 0.525 -54.812 -6.984 1 82.25 497 THR B CA 1
ATOM 7878 C C . THR B 1 497 ? 1.97 -54.906 -7.469 1 82.25 497 THR B C 1
ATOM 7880 O O . THR B 1 497 ? 2.389 -54.156 -8.344 1 82.25 497 THR B O 1
ATOM 7883 N N . GLU B 1 498 ? 2.664 -55.719 -6.809 1 90.25 498 GLU B N 1
ATOM 7884 C CA . GLU B 1 498 ? 4.027 -56.031 -7.238 1 90.25 498 GLU B CA 1
ATOM 7885 C C . GLU B 1 498 ? 4.055 -56.531 -8.688 1 90.25 498 GLU B C 1
ATOM 7887 O O . GLU B 1 498 ? 4.969 -56.188 -9.438 1 90.25 498 GLU B O 1
ATOM 7892 N N . GLU B 1 499 ? 3.061 -57.188 -9 1 91.75 499 GLU B N 1
ATOM 7893 C CA . GLU B 1 499 ? 2.963 -57.75 -10.352 1 91.75 499 GLU B CA 1
ATOM 7894 C C . GLU B 1 499 ? 2.791 -56.625 -11.383 1 91.75 499 GLU B C 1
ATOM 7896 O O . GLU B 1 499 ? 3.387 -56.656 -12.461 1 91.75 499 GLU B O 1
ATOM 7901 N N . GLU B 1 500 ? 2.018 -55.688 -11.016 1 92.44 500 GLU B N 1
ATOM 7902 C CA . GLU B 1 500 ? 1.796 -54.562 -11.914 1 92.44 500 GLU B CA 1
ATOM 7903 C C . GLU B 1 500 ? 3.074 -53.75 -12.109 1 92.44 500 GLU B C 1
ATOM 7905 O O . GLU B 1 500 ? 3.367 -53.312 -13.211 1 92.44 500 GLU B O 1
ATOM 7910 N N . LEU B 1 501 ? 3.744 -53.594 -11.016 1 94.31 501 LEU B N 1
ATOM 7911 C CA . LEU B 1 501 ? 5.02 -52.875 -11.086 1 94.31 501 LEU B CA 1
ATOM 7912 C C . LEU B 1 501 ? 5.984 -53.562 -12.031 1 94.31 501 LEU B C 1
ATOM 7914 O O . LEU B 1 501 ? 6.555 -52.938 -12.922 1 94.31 501 LEU B O 1
ATOM 7918 N N . LEU B 1 502 ? 6.121 -54.844 -11.891 1 95.75 502 LEU B N 1
ATOM 7919 C CA . LEU B 1 502 ? 7.047 -55.625 -12.703 1 95.75 502 LEU B CA 1
ATOM 7920 C C . LEU B 1 502 ? 6.602 -55.656 -14.164 1 95.75 502 LEU B C 1
ATOM 7922 O O . LEU B 1 502 ? 7.43 -55.594 -15.07 1 95.75 502 LEU B O 1
ATOM 7926 N N . ALA B 1 503 ? 5.316 -55.781 -14.367 1 94.94 503 ALA B N 1
ATOM 7927 C CA . ALA B 1 503 ? 4.781 -55.75 -15.719 1 94.94 503 ALA B CA 1
ATOM 7928 C C . ALA B 1 503 ? 5.133 -54.438 -16.438 1 94.94 503 ALA B C 1
ATOM 7930 O O . ALA B 1 503 ? 5.504 -54.469 -17.609 1 94.94 503 ALA B O 1
ATOM 7931 N N . GLU B 1 504 ? 4.977 -53.312 -15.766 1 94 504 GLU B N 1
ATOM 7932 C CA . GLU B 1 504 ? 5.273 -52.031 -16.359 1 94 504 GLU B CA 1
ATOM 7933 C C . GLU B 1 504 ? 6.766 -51.875 -16.625 1 94 504 GLU B C 1
ATOM 7935 O O . GLU B 1 504 ? 7.164 -51.312 -17.656 1 94 504 GLU B O 1
ATOM 7940 N N . VAL B 1 505 ? 7.582 -52.344 -15.727 1 96 505 VAL B N 1
ATOM 7941 C CA . VAL B 1 505 ? 9.031 -52.219 -15.867 1 96 505 VAL B CA 1
ATOM 7942 C C . VAL B 1 505 ? 9.508 -53.094 -17.031 1 96 505 VAL B C 1
ATOM 7944 O O . VAL B 1 505 ? 10.398 -52.688 -17.781 1 96 505 VAL B O 1
ATOM 7947 N N . LYS B 1 506 ? 8.922 -54.188 -17.234 1 95.06 506 LYS B N 1
ATOM 7948 C CA . LYS B 1 506 ? 9.289 -55.094 -18.297 1 95.06 506 LYS B CA 1
ATOM 7949 C C . LYS B 1 506 ? 9.031 -54.5 -19.672 1 95.06 506 LYS B C 1
ATOM 7951 O O . LYS B 1 506 ? 9.719 -54.812 -20.641 1 95.06 506 LYS B O 1
ATOM 7956 N N . LYS B 1 507 ? 8.047 -53.656 -19.75 1 92.44 507 LYS B N 1
ATOM 7957 C CA . LYS B 1 507 ? 7.715 -53 -21.016 1 92.44 507 LYS B CA 1
ATOM 7958 C C . LYS B 1 507 ? 8.82 -52.031 -21.453 1 92.44 507 LYS B C 1
ATOM 7960 O O . LYS B 1 507 ? 8.867 -51.625 -22.609 1 92.44 507 LYS B O 1
ATOM 7965 N N . GLY B 1 508 ? 9.727 -51.625 -20.516 1 93.12 508 GLY B N 1
ATOM 7966 C CA . GLY B 1 508 ? 10.812 -50.719 -20.812 1 93.12 508 GLY B CA 1
ATOM 7967 C C . GLY B 1 508 ? 10.406 -49.25 -20.719 1 93.12 508 GLY B C 1
ATOM 7968 O O . GLY B 1 508 ? 9.289 -48.938 -20.297 1 93.12 508 GLY B O 1
ATOM 7969 N N . GLY B 1 509 ? 11.359 -48.344 -20.969 1 94.56 509 GLY B N 1
ATOM 7970 C CA . GLY B 1 509 ? 11.078 -46.938 -20.922 1 94.56 509 GLY B CA 1
ATOM 7971 C C . GLY B 1 509 ? 11.094 -46.344 -19.516 1 94.56 509 GLY B C 1
ATOM 7972 O O . GLY B 1 509 ? 11.727 -46.938 -18.625 1 94.56 509 GLY B O 1
ATOM 7973 N N . THR B 1 510 ? 10.5 -45.219 -19.406 1 96.81 510 THR B N 1
ATOM 7974 C CA . THR B 1 510 ? 10.477 -44.531 -18.125 1 96.81 510 THR B CA 1
ATOM 7975 C C . THR B 1 510 ? 9.164 -44.781 -17.391 1 96.81 510 THR B C 1
ATOM 7977 O O . THR B 1 510 ? 8.086 -44.531 -17.938 1 96.81 510 THR B O 1
ATOM 7980 N N . VAL B 1 511 ? 9.234 -45.312 -16.172 1 96.56 511 VAL B N 1
ATOM 7981 C CA . VAL B 1 511 ? 8.062 -45.562 -15.344 1 96.56 511 VAL B CA 1
ATOM 7982 C C . VAL B 1 511 ? 8.102 -44.688 -14.102 1 96.56 511 VAL B C 1
ATOM 7984 O O . VAL B 1 511 ? 9.102 -44.656 -13.375 1 96.56 511 VAL B O 1
ATOM 7987 N N . VAL B 1 512 ? 7.09 -43.906 -13.914 1 97 512 VAL B N 1
ATOM 7988 C CA . VAL B 1 512 ? 6.961 -43.094 -12.727 1 97 512 VAL B CA 1
ATOM 7989 C C . VAL B 1 512 ? 5.977 -43.719 -11.75 1 97 512 VAL B C 1
ATOM 7991 O O . VAL B 1 512 ? 4.816 -43.969 -12.094 1 97 512 VAL B O 1
ATOM 7994 N N . VAL B 1 513 ? 6.414 -43.938 -10.523 1 95.31 513 VAL B N 1
ATOM 7995 C CA . VAL B 1 513 ? 5.613 -44.656 -9.539 1 95.31 513 VAL B CA 1
ATOM 7996 C C . VAL B 1 513 ? 5.27 -43.75 -8.375 1 95.31 513 VAL B C 1
ATOM 7998 O O . VAL B 1 513 ? 6.164 -43.219 -7.699 1 95.31 513 VAL B O 1
ATOM 8001 N N . PHE B 1 514 ? 3.979 -43.531 -8.211 1 93.19 514 PHE B N 1
ATOM 8002 C CA . PHE B 1 514 ? 3.502 -42.875 -7.012 1 93.19 514 PHE B CA 1
ATOM 8003 C C . PHE B 1 514 ? 3.42 -43.844 -5.84 1 93.19 514 PHE B C 1
ATOM 8005 O O . PHE B 1 514 ? 2.703 -44.844 -5.91 1 93.19 514 PHE B O 1
ATOM 8012 N N . THR B 1 515 ? 4.109 -43.5 -4.789 1 90.06 515 THR B N 1
ATOM 8013 C CA . THR B 1 515 ? 4.262 -44.438 -3.699 1 90.06 515 THR B CA 1
ATOM 8014 C C . THR B 1 515 ? 3.234 -44.188 -2.602 1 90.06 515 THR B C 1
ATOM 8016 O O . THR B 1 515 ? 2.494 -43.188 -2.662 1 90.06 515 THR B O 1
ATOM 8019 N N . GLY B 1 516 ? 3.115 -45.094 -1.651 1 81.5 516 GLY B N 1
ATOM 8020 C CA . GLY B 1 516 ? 2.279 -45 -0.465 1 81.5 516 GLY B CA 1
ATOM 8021 C C . GLY B 1 516 ? 2.883 -45.688 0.744 1 81.5 516 GLY B C 1
ATOM 8022 O O . GLY B 1 516 ? 3.975 -46.281 0.662 1 81.5 516 GLY B O 1
ATOM 8023 N N . PRO B 1 517 ? 2.15 -45.562 1.799 1 80.25 517 PRO B N 1
ATOM 8024 C CA . PRO B 1 517 ? 2.658 -46.188 3.025 1 80.25 517 PRO B CA 1
ATOM 8025 C C . PRO B 1 517 ? 2.936 -47.688 2.865 1 80.25 517 PRO B C 1
ATOM 8027 O O . PRO B 1 517 ? 3.908 -48.188 3.422 1 80.25 517 PRO B O 1
ATOM 8030 N N . ALA B 1 518 ? 2.178 -48.375 2.084 1 81.69 518 ALA B N 1
ATOM 8031 C CA . ALA B 1 518 ? 2.328 -49.812 1.899 1 81.69 518 ALA B CA 1
ATOM 8032 C C . ALA B 1 518 ? 3.439 -50.125 0.901 1 81.69 518 ALA B C 1
ATOM 8034 O O . ALA B 1 518 ? 4.035 -51.188 0.943 1 81.69 518 ALA B O 1
ATOM 8035 N N . PHE B 1 519 ? 3.758 -49.219 0.019 1 88.62 519 PHE B N 1
ATOM 8036 C CA . PHE B 1 519 ? 4.766 -49.406 -1.015 1 88.62 519 PHE B CA 1
ATOM 8037 C C . PHE B 1 519 ? 5.711 -48.219 -1.082 1 88.62 519 PHE B C 1
ATOM 8039 O O . PHE B 1 519 ? 5.746 -47.5 -2.084 1 88.62 519 PHE B O 1
ATOM 8046 N N . PRO B 1 520 ? 6.453 -48.156 -0.006 1 91.25 520 PRO B N 1
ATOM 8047 C CA . PRO B 1 520 ? 7.477 -47.094 -0.058 1 91.25 520 PRO B CA 1
ATOM 8048 C C . PRO B 1 520 ? 8.602 -47.406 -1.041 1 91.25 520 PRO B C 1
ATOM 8050 O O . PRO B 1 520 ? 8.672 -48.531 -1.565 1 91.25 520 PRO B O 1
ATOM 8053 N N . PRO B 1 521 ? 9.43 -46.438 -1.338 1 94.56 521 PRO B N 1
ATOM 8054 C CA . PRO B 1 521 ? 10.531 -46.688 -2.271 1 94.56 521 PRO B CA 1
ATOM 8055 C C . PRO B 1 521 ? 11.383 -47.875 -1.886 1 94.56 521 PRO B C 1
ATOM 8057 O O . PRO B 1 521 ? 11.852 -48.625 -2.76 1 94.56 521 PRO B O 1
ATOM 8060 N N . GLN B 1 522 ? 11.508 -48.156 -0.611 1 93.62 522 GLN B N 1
ATOM 8061 C CA . GLN B 1 522 ? 12.305 -49.281 -0.112 1 93.62 522 GLN B CA 1
ATOM 8062 C C . GLN B 1 522 ? 11.734 -50.594 -0.598 1 93.62 522 GLN B C 1
ATOM 8064 O O . GLN B 1 522 ? 12.477 -51.469 -1.08 1 93.62 522 GLN B O 1
ATOM 8069 N N . ARG B 1 523 ? 10.43 -50.688 -0.476 1 92.88 523 ARG B N 1
ATOM 8070 C CA . ARG B 1 523 ? 9.766 -51.906 -0.92 1 92.88 523 ARG B CA 1
ATOM 8071 C C . ARG B 1 523 ? 9.883 -52.062 -2.432 1 92.88 523 ARG B C 1
ATOM 8073 O O . ARG B 1 523 ? 10.07 -53.188 -2.926 1 92.88 523 ARG B O 1
ATOM 8080 N N . ILE B 1 524 ? 9.812 -50.969 -3.16 1 94.44 524 ILE B N 1
ATOM 8081 C CA . ILE B 1 524 ? 9.961 -51 -4.609 1 94.44 524 ILE B CA 1
ATOM 8082 C C . ILE B 1 524 ? 11.359 -51.5 -4.977 1 94.44 524 ILE B C 1
ATOM 8084 O O . ILE B 1 524 ? 11.5 -52.344 -5.871 1 94.44 524 ILE B O 1
ATOM 8088 N N . GLY B 1 525 ? 12.344 -51.062 -4.242 1 95.56 525 GLY B N 1
ATOM 8089 C CA . GLY B 1 525 ? 13.711 -51.531 -4.457 1 95.56 525 GLY B CA 1
ATOM 8090 C C . GLY B 1 525 ? 13.883 -53 -4.223 1 95.56 525 GLY B C 1
ATOM 8091 O O . GLY B 1 525 ? 14.555 -53.688 -4.996 1 95.56 525 GLY B O 1
ATOM 8092 N N . GLU B 1 526 ? 13.266 -53.469 -3.229 1 95.5 526 GLU B N 1
ATOM 8093 C CA . GLU B 1 526 ? 13.336 -54.906 -2.895 1 95.5 526 GLU B CA 1
ATOM 8094 C C . GLU B 1 526 ? 12.719 -55.75 -3.998 1 95.5 526 GLU B C 1
ATOM 8096 O O . GLU B 1 526 ? 13.297 -56.75 -4.406 1 95.5 526 GLU B O 1
ATOM 8101 N N . VAL B 1 527 ? 11.562 -55.281 -4.418 1 95.62 527 VAL B N 1
ATOM 8102 C CA . VAL B 1 527 ? 10.82 -56.031 -5.434 1 95.62 527 VAL B CA 1
ATOM 8103 C C . VAL B 1 527 ? 11.625 -56.062 -6.734 1 95.62 527 VAL B C 1
ATOM 8105 O O . VAL B 1 527 ? 11.766 -57.125 -7.355 1 95.62 527 VAL B O 1
ATOM 8108 N N . LEU B 1 528 ? 12.203 -54.969 -7.113 1 96.5 528 LEU B N 1
ATOM 8109 C CA . LEU B 1 528 ? 12.945 -54.906 -8.367 1 96.5 528 LEU B CA 1
ATOM 8110 C C . LEU B 1 528 ? 14.242 -55.688 -8.281 1 96.5 528 LEU B C 1
ATOM 8112 O O . LEU B 1 528 ? 14.609 -56.375 -9.234 1 96.5 528 LEU B O 1
ATOM 8116 N N . ALA B 1 529 ? 14.883 -55.656 -7.129 1 96.62 529 ALA B N 1
ATOM 8117 C CA . ALA B 1 529 ? 16.109 -56.406 -6.938 1 96.62 529 ALA B CA 1
ATOM 8118 C C . ALA B 1 529 ? 15.844 -57.906 -7.02 1 96.62 529 ALA B C 1
ATOM 8120 O O . ALA B 1 529 ? 16.594 -58.656 -7.656 1 96.62 529 ALA B O 1
ATOM 8121 N N . ALA B 1 530 ? 14.828 -58.312 -6.406 1 96.5 530 ALA B N 1
ATOM 8122 C CA . ALA B 1 530 ? 14.469 -59.719 -6.383 1 96.5 530 ALA B CA 1
ATOM 8123 C C . ALA B 1 530 ? 14.125 -60.219 -7.781 1 96.5 530 ALA B C 1
ATOM 8125 O O . ALA B 1 530 ? 14.359 -61.375 -8.102 1 96.5 530 ALA B O 1
ATOM 8126 N N . ALA B 1 531 ? 13.656 -59.344 -8.602 1 96.44 531 ALA B N 1
ATOM 8127 C CA . ALA B 1 531 ? 13.242 -59.75 -9.953 1 96.44 531 ALA B CA 1
ATOM 8128 C C . ALA B 1 531 ? 14.391 -59.594 -10.945 1 96.44 531 ALA B C 1
ATOM 8130 O O . ALA B 1 531 ? 14.219 -59.781 -12.148 1 96.44 531 ALA B O 1
ATOM 8131 N N . GLY B 1 532 ? 15.57 -59.125 -10.508 1 95.88 532 GLY B N 1
ATOM 8132 C CA . GLY B 1 532 ? 16.734 -59 -11.359 1 95.88 532 GLY B CA 1
ATOM 8133 C C . GLY B 1 532 ? 16.906 -57.625 -11.977 1 95.88 532 GLY B C 1
ATOM 8134 O O . GLY B 1 532 ? 17.734 -57.438 -12.859 1 95.88 532 GLY B O 1
ATOM 8135 N N . TYR B 1 533 ? 16.141 -56.688 -11.539 1 97.12 533 TYR B N 1
ATOM 8136 C CA . TYR B 1 533 ? 16.188 -55.344 -12.086 1 97.12 533 TYR B CA 1
ATOM 8137 C C . TYR B 1 533 ? 16.891 -54.406 -11.125 1 97.12 533 TYR B C 1
ATOM 8139 O O . TYR B 1 533 ? 16.672 -53.188 -11.172 1 97.12 533 TYR B O 1
ATOM 8147 N N . GLY B 1 534 ? 17.625 -54.875 -10.203 1 96.62 534 GLY B N 1
ATOM 8148 C CA . GLY B 1 534 ? 18.281 -54.062 -9.188 1 96.62 534 GLY B CA 1
ATOM 8149 C C . GLY B 1 534 ? 19.234 -53.031 -9.773 1 96.62 534 GLY B C 1
ATOM 8150 O O . GLY B 1 534 ? 19.531 -52.031 -9.133 1 96.62 534 GLY B O 1
ATOM 8151 N N . GLY B 1 535 ? 19.703 -53.219 -10.961 1 96.62 535 GLY B N 1
ATOM 8152 C CA . GLY B 1 535 ? 20.688 -52.375 -11.586 1 96.62 535 GLY B CA 1
ATOM 8153 C C . GLY B 1 535 ? 20.062 -51.25 -12.398 1 96.62 535 GLY B C 1
ATOM 8154 O O . GLY B 1 535 ? 20.766 -50.344 -12.883 1 96.62 535 GLY B O 1
ATOM 8155 N N . LEU B 1 536 ? 18.781 -51.156 -12.516 1 97.38 536 LEU B N 1
ATOM 8156 C CA . LEU B 1 536 ? 18.125 -50.125 -13.297 1 97.38 536 LEU B CA 1
ATOM 8157 C C . LEU B 1 536 ? 18.328 -48.75 -12.664 1 97.38 536 LEU B C 1
ATOM 8159 O O . LEU B 1 536 ? 18.25 -48.625 -11.438 1 97.38 536 LEU B O 1
ATOM 8163 N N . PRO B 1 537 ? 18.641 -47.781 -13.492 1 97.94 537 PRO B N 1
ATOM 8164 C CA . PRO B 1 537 ? 18.75 -46.438 -12.961 1 97.94 537 PRO B CA 1
ATOM 8165 C C . PRO B 1 537 ? 17.406 -45.906 -12.422 1 97.94 537 PRO B C 1
ATOM 8167 O O . PRO B 1 537 ? 16.359 -46.156 -13.016 1 97.94 537 PRO B O 1
ATOM 8170 N N . VAL B 1 538 ? 17.484 -45.219 -11.242 1 97.94 538 VAL B N 1
ATOM 8171 C CA . VAL B 1 538 ? 16.266 -44.656 -10.641 1 97.94 538 VAL B CA 1
ATOM 8172 C C . VAL B 1 538 ? 16.547 -43.25 -10.117 1 97.94 538 VAL B C 1
ATOM 8174 O O . VAL B 1 538 ? 17.703 -42.875 -9.938 1 97.94 538 VAL B O 1
ATOM 8177 N N . ALA B 1 539 ? 15.523 -42.5 -9.984 1 97.75 539 ALA B N 1
ATOM 8178 C CA . ALA B 1 539 ? 15.477 -41.25 -9.242 1 97.75 539 ALA B CA 1
ATOM 8179 C C . ALA B 1 539 ? 14.281 -41.219 -8.297 1 97.75 539 ALA B C 1
ATOM 8181 O O . ALA B 1 539 ? 13.242 -41.812 -8.578 1 97.75 539 ALA B O 1
ATOM 8182 N N . VAL B 1 540 ? 14.438 -40.594 -7.113 1 97.19 540 VAL B N 1
ATOM 8183 C CA . VAL B 1 540 ? 13.367 -40.531 -6.125 1 97.19 540 VAL B CA 1
ATOM 8184 C C . VAL B 1 540 ? 13.273 -39.125 -5.559 1 97.19 540 VAL B C 1
ATOM 8186 O O . VAL B 1 540 ? 14.297 -38.469 -5.336 1 97.19 540 VAL B O 1
ATOM 8189 N N . GLY B 1 541 ? 12.094 -38.625 -5.461 1 96.5 541 GLY B N 1
ATOM 8190 C CA . GLY B 1 541 ? 11.852 -37.344 -4.801 1 96.5 541 GLY B CA 1
ATOM 8191 C C . GLY B 1 541 ? 10.719 -37.406 -3.789 1 96.5 541 GLY B C 1
ATOM 8192 O O . GLY B 1 541 ? 9.688 -38.031 -4.039 1 96.5 541 GLY B O 1
ATOM 8193 N N . ALA B 1 542 ? 10.938 -36.844 -2.566 1 94.44 542 ALA B N 1
ATOM 8194 C CA . ALA B 1 542 ? 9.922 -36.75 -1.522 1 94.44 542 ALA B CA 1
ATOM 8195 C C . ALA B 1 542 ? 9.859 -35.344 -0.959 1 94.44 542 ALA B C 1
ATOM 8197 O O . ALA B 1 542 ? 10.891 -34.688 -0.806 1 94.44 542 ALA B O 1
ATOM 8198 N N . ASP B 1 543 ? 8.633 -34.875 -0.643 1 92.94 543 ASP B N 1
ATOM 8199 C CA . ASP B 1 543 ? 8.406 -33.562 -0.062 1 92.94 543 ASP B CA 1
ATOM 8200 C C . ASP B 1 543 ? 9.086 -32.469 -0.891 1 92.94 543 ASP B C 1
ATOM 8202 O O . ASP B 1 543 ? 9.773 -31.594 -0.344 1 92.94 543 ASP B O 1
ATOM 8206 N N . LEU B 1 544 ? 8.93 -32.656 -2.217 1 93.88 544 LEU B N 1
ATOM 8207 C CA . LEU B 1 544 ? 9.602 -31.75 -3.15 1 93.88 544 LEU B CA 1
ATOM 8208 C C . LEU B 1 544 ? 9.141 -30.312 -2.938 1 93.88 544 LEU B C 1
ATOM 8210 O O . LEU B 1 544 ? 7.957 -30.047 -2.719 1 93.88 544 LEU B O 1
ATOM 8214 N N . THR B 1 545 ? 10.062 -29.281 -2.971 1 94 545 THR B N 1
ATOM 8215 C CA . THR B 1 545 ? 9.898 -27.844 -2.865 1 94 545 THR B CA 1
ATOM 8216 C C . THR B 1 545 ? 9.789 -27.406 -1.404 1 94 545 THR B C 1
ATOM 8218 O O . THR B 1 545 ? 9.781 -26.219 -1.1 1 94 545 THR B O 1
ATOM 8221 N N . LEU B 1 546 ? 9.641 -28.406 -0.465 1 92.81 546 LEU B N 1
ATOM 8222 C CA . LEU B 1 546 ? 9.547 -28.094 0.957 1 92.81 546 LEU B CA 1
ATOM 8223 C C . LEU B 1 546 ? 10.922 -28.141 1.618 1 92.81 546 LEU B C 1
ATOM 8225 O O . LEU B 1 546 ? 11.898 -28.578 1.001 1 92.81 546 LEU B O 1
ATOM 8229 N N . ALA B 1 547 ? 10.992 -27.672 2.867 1 89.25 547 ALA B N 1
ATOM 8230 C CA . ALA B 1 547 ? 12.25 -27.672 3.617 1 89.25 547 ALA B CA 1
ATOM 8231 C C . ALA B 1 547 ? 12.727 -29.094 3.873 1 89.25 547 ALA B C 1
ATOM 8233 O O . ALA B 1 547 ? 13.938 -29.344 3.93 1 89.25 547 ALA B O 1
ATOM 8234 N N . GLU B 1 548 ? 11.805 -30.078 3.883 1 90 548 GLU B N 1
ATOM 8235 C CA . GLU B 1 548 ? 12.109 -31.469 4.195 1 90 548 GLU B CA 1
ATOM 8236 C C . GLU B 1 548 ? 12.383 -32.281 2.926 1 90 548 GLU B C 1
ATOM 8238 O O . GLU B 1 548 ? 12.453 -33.5 2.965 1 90 548 GLU B O 1
ATOM 8243 N N . GLU B 1 549 ? 12.555 -31.562 1.872 1 94.06 549 GLU B N 1
ATOM 8244 C CA . GLU B 1 549 ? 12.742 -32.219 0.58 1 94.06 549 GLU B CA 1
ATOM 8245 C C . GLU B 1 549 ? 13.867 -33.25 0.635 1 94.06 549 GLU B C 1
ATOM 8247 O O . GLU B 1 549 ? 14.914 -33 1.234 1 94.06 549 GLU B O 1
ATOM 8252 N N . LYS B 1 550 ? 13.625 -34.438 0.097 1 94.5 550 LYS B N 1
ATOM 8253 C CA . LYS B 1 550 ? 14.617 -35.469 -0.154 1 94.5 550 LYS B CA 1
ATOM 8254 C C . LYS B 1 550 ? 14.672 -35.844 -1.636 1 94.5 550 LYS B C 1
ATOM 8256 O O . LYS B 1 550 ? 13.641 -36.031 -2.27 1 94.5 550 LYS B O 1
ATOM 8261 N N . LEU B 1 551 ? 15.867 -35.844 -2.115 1 95 551 LEU B N 1
ATOM 8262 C CA . LEU B 1 551 ? 16.031 -36.094 -3.545 1 95 551 LEU B CA 1
ATOM 8263 C C . LEU B 1 551 ? 17.203 -37.031 -3.816 1 95 551 LEU B C 1
ATOM 8265 O O . LEU B 1 551 ? 18.312 -36.781 -3.33 1 95 551 LEU B O 1
ATOM 8269 N N . LEU B 1 552 ? 16.906 -38.156 -4.418 1 95.56 552 LEU B N 1
ATOM 8270 C CA . LEU B 1 552 ? 17.922 -39 -5.043 1 95.56 552 LEU B CA 1
ATOM 8271 C C . LEU B 1 552 ? 17.875 -38.844 -6.562 1 95.56 552 LEU B C 1
ATOM 8273 O O . LEU B 1 552 ? 17.047 -39.469 -7.227 1 95.56 552 LEU B O 1
ATOM 8277 N N . GLU B 1 553 ? 18.766 -38.125 -7.098 1 95.06 553 GLU B N 1
ATOM 8278 C CA . GLU B 1 553 ? 18.734 -37.781 -8.516 1 95.06 553 GLU B CA 1
ATOM 8279 C C . GLU B 1 553 ? 19.188 -38.969 -9.367 1 95.06 553 GLU B C 1
ATOM 8281 O O . GLU B 1 553 ? 18.703 -39.156 -10.492 1 95.06 553 GLU B O 1
ATOM 8286 N N . GLN B 1 554 ? 20.172 -39.625 -8.789 1 95.06 554 GLN B N 1
ATOM 8287 C CA . GLN B 1 554 ? 20.719 -40.781 -9.508 1 95.06 554 GLN B CA 1
ATOM 8288 C C . GLN B 1 554 ? 21.031 -41.938 -8.547 1 95.06 554 GLN B C 1
ATOM 8290 O O . GLN B 1 554 ? 21.688 -41.75 -7.523 1 95.06 554 GLN B O 1
ATOM 8295 N N . GLY B 1 555 ? 20.453 -43.031 -8.867 1 96 555 GLY B N 1
ATOM 8296 C CA . GLY B 1 555 ? 20.703 -44.25 -8.117 1 96 555 GLY B CA 1
ATOM 8297 C C . GLY B 1 555 ? 20.328 -45.5 -8.875 1 96 555 GLY B C 1
ATOM 8298 O O . GLY B 1 555 ? 20.031 -45.469 -10.07 1 96 555 GLY B O 1
A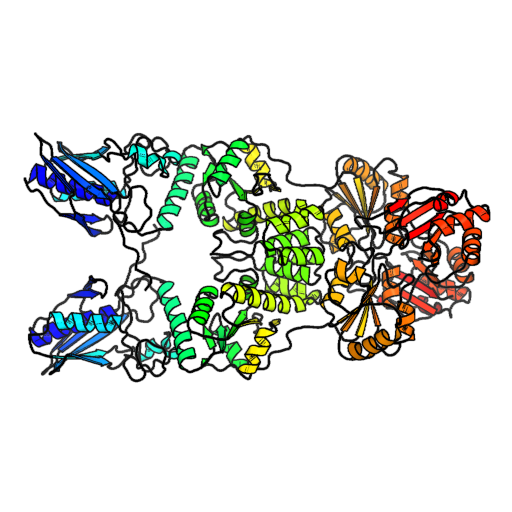TOM 8299 N N . GLU B 1 556 ? 20.453 -46.625 -8.172 1 97.5 556 GLU B N 1
ATOM 8300 C CA . GLU B 1 556 ? 20.016 -47.906 -8.695 1 97.5 556 GLU B CA 1
ATOM 8301 C C . GLU B 1 556 ? 18.844 -48.438 -7.891 1 97.5 556 GLU B C 1
ATOM 8303 O O . GLU B 1 556 ? 18.719 -48.188 -6.688 1 97.5 556 GLU B O 1
ATOM 8308 N N . ALA B 1 557 ? 18.016 -49.188 -8.617 1 97.06 557 ALA B N 1
ATOM 8309 C CA . ALA B 1 557 ? 16.797 -49.688 -8.016 1 97.06 557 ALA B CA 1
ATOM 8310 C C . ALA B 1 557 ? 17.094 -50.469 -6.734 1 97.06 557 ALA B C 1
ATOM 8312 O O . ALA B 1 557 ? 16.375 -50.312 -5.738 1 97.06 557 ALA B O 1
ATOM 8313 N N . GLY B 1 558 ? 18.094 -51.219 -6.738 1 95.5 558 GLY B N 1
ATOM 8314 C CA . GLY B 1 558 ? 18.438 -52.031 -5.578 1 95.5 558 GLY B CA 1
ATOM 8315 C C . GLY B 1 558 ? 18.828 -51.188 -4.367 1 95.5 558 GLY B C 1
ATOM 8316 O O . GLY B 1 558 ? 18.688 -51.656 -3.229 1 95.5 558 GLY B O 1
ATOM 8317 N N . GLN B 1 559 ? 19.312 -50.031 -4.57 1 95.69 559 GLN B N 1
ATOM 8318 C CA . GLN B 1 559 ? 19.75 -49.156 -3.502 1 95.69 559 GLN B CA 1
ATOM 8319 C C . GLN B 1 559 ? 18.562 -48.562 -2.752 1 95.69 559 GLN B C 1
ATOM 8321 O O . GLN B 1 559 ? 18.703 -48.062 -1.63 1 95.69 559 GLN B O 1
ATOM 8326 N N . LEU B 1 560 ? 17.438 -48.562 -3.365 1 95.94 560 LEU B N 1
ATOM 8327 C CA . LEU B 1 560 ? 16.25 -47.969 -2.756 1 95.94 560 LEU B CA 1
ATOM 8328 C C . LEU B 1 560 ? 15.898 -48.656 -1.443 1 95.94 560 LEU B C 1
ATOM 8330 O O . LEU B 1 560 ? 15.391 -48 -0.519 1 95.94 560 LEU B O 1
ATOM 8334 N N . ALA B 1 561 ? 16.203 -49.938 -1.385 1 93 561 ALA B N 1
ATOM 8335 C CA . ALA B 1 561 ? 15.883 -50.75 -0.205 1 93 561 ALA B CA 1
ATOM 8336 C C . ALA B 1 561 ? 16.609 -50.219 1.029 1 93 561 ALA B C 1
ATOM 8338 O O . ALA B 1 561 ? 16.172 -50.438 2.158 1 93 561 ALA B O 1
ATOM 8339 N N . LYS B 1 562 ? 17.609 -49.438 0.82 1 92.81 562 LYS B N 1
ATOM 8340 C CA . LYS B 1 562 ? 18.469 -49 1.916 1 92.81 562 LYS B CA 1
ATOM 8341 C C . LYS B 1 562 ? 18.203 -47.531 2.256 1 92.81 562 LYS B C 1
ATOM 8343 O O . LYS B 1 562 ? 18.906 -46.938 3.098 1 92.81 562 LYS B O 1
ATOM 8348 N N . LEU B 1 563 ? 17.266 -46.969 1.585 1 93.25 563 LEU B N 1
ATOM 8349 C CA . LEU B 1 563 ? 16.953 -45.562 1.866 1 93.25 563 LEU B CA 1
ATOM 8350 C C . LEU B 1 563 ? 16.531 -45.375 3.318 1 93.25 563 LEU B C 1
ATOM 8352 O O . LEU B 1 563 ? 15.781 -46.188 3.857 1 93.25 563 LEU B O 1
ATOM 8356 N N . GLU B 1 564 ? 17.062 -44.375 3.967 1 90.31 564 GLU B N 1
ATOM 8357 C CA . GLU B 1 564 ? 16.734 -44.094 5.355 1 90.31 564 GLU B CA 1
ATOM 8358 C C . GLU B 1 564 ? 15.766 -42.906 5.445 1 90.31 564 GLU B C 1
ATOM 8360 O O . GLU B 1 564 ? 15.805 -42 4.609 1 90.31 564 GLU B O 1
ATOM 8365 N N . GLY B 1 565 ? 14.945 -42.969 6.418 1 85.69 565 GLY B N 1
ATOM 8366 C CA . GLY B 1 565 ? 14.039 -41.875 6.68 1 85.69 565 GLY B CA 1
ATOM 8367 C C . GLY B 1 565 ? 12.633 -42.125 6.16 1 85.69 565 GLY B C 1
ATOM 8368 O O . GLY B 1 565 ? 12.289 -43.25 5.789 1 85.69 565 GLY B O 1
ATOM 8369 N N . ASP B 1 566 ? 11.812 -41.031 6.199 1 84.38 566 ASP B N 1
ATOM 8370 C CA . ASP B 1 566 ? 10.406 -41.125 5.809 1 84.38 566 ASP B CA 1
ATOM 8371 C C . ASP B 1 566 ? 10.219 -40.75 4.34 1 84.38 566 ASP B C 1
ATOM 8373 O O . ASP B 1 566 ? 10.484 -39.625 3.947 1 84.38 566 ASP B O 1
ATOM 8377 N N . TRP B 1 567 ? 9.797 -41.719 3.551 1 87.56 567 TRP B N 1
ATOM 8378 C CA . TRP B 1 567 ? 9.57 -41.531 2.125 1 87.56 567 TRP B CA 1
ATOM 8379 C C . TRP B 1 567 ? 8.109 -41.781 1.765 1 87.56 567 TRP B C 1
ATOM 8381 O O . TRP B 1 567 ? 7.805 -42.25 0.669 1 87.56 567 TRP B O 1
ATOM 8391 N N . SER B 1 568 ? 7.238 -41.594 2.715 1 76 568 SER B N 1
ATOM 8392 C CA . SER B 1 568 ? 5.824 -41.906 2.531 1 76 568 SER B CA 1
ATOM 8393 C C . SER B 1 568 ? 5.211 -41.062 1.42 1 76 568 SER B C 1
ATOM 8395 O O . SER B 1 568 ? 4.242 -41.469 0.78 1 76 568 SER B O 1
ATOM 8397 N N . ASN B 1 569 ? 5.633 -39.875 1.064 1 79.56 569 ASN B N 1
ATOM 8398 C CA . ASN B 1 569 ? 5.148 -39 0.001 1 79.56 569 ASN B CA 1
ATOM 8399 C C . ASN B 1 569 ? 6.176 -38.875 -1.118 1 79.56 569 ASN B C 1
ATOM 8401 O O . ASN B 1 569 ? 6.617 -37.75 -1.428 1 79.56 569 ASN B O 1
ATOM 8405 N N . ALA B 1 570 ? 6.461 -40.062 -1.74 1 92.31 570 ALA B N 1
ATOM 8406 C CA . ALA B 1 570 ? 7.551 -40.031 -2.709 1 92.31 570 ALA B CA 1
ATOM 8407 C C . ALA B 1 570 ? 7.074 -40.438 -4.094 1 92.31 570 ALA B C 1
ATOM 8409 O O . ALA B 1 570 ? 6.047 -41.125 -4.23 1 92.31 570 ALA B O 1
ATOM 8410 N N . VAL B 1 571 ? 7.762 -39.938 -5.039 1 95.38 571 VAL B N 1
ATOM 8411 C CA . VAL B 1 571 ? 7.652 -40.375 -6.426 1 95.38 571 VAL B CA 1
ATOM 8412 C C . VAL B 1 571 ? 8.969 -41.031 -6.871 1 95.38 571 VAL B C 1
ATOM 8414 O O . VAL B 1 571 ? 10.047 -40.469 -6.621 1 95.38 571 VAL B O 1
ATOM 8417 N N . VAL B 1 572 ? 8.852 -42.219 -7.438 1 96.62 572 VAL B N 1
ATOM 8418 C CA . VAL B 1 572 ? 10.023 -42.938 -7.922 1 96.62 572 VAL B CA 1
ATOM 8419 C C . VAL B 1 572 ? 10.008 -42.969 -9.445 1 96.62 572 VAL B C 1
ATOM 8421 O O . VAL B 1 572 ? 8.984 -43.312 -10.047 1 96.62 572 VAL B O 1
ATOM 8424 N N . VAL B 1 573 ? 11.062 -42.594 -10.023 1 97.94 573 VAL B N 1
ATOM 8425 C CA . VAL B 1 573 ? 11.227 -42.75 -11.469 1 97.94 573 VAL B CA 1
ATOM 8426 C C . VAL B 1 573 ? 12.172 -43.906 -11.766 1 97.94 573 VAL B C 1
ATOM 8428 O O . VAL B 1 573 ? 13.305 -43.938 -11.281 1 97.94 573 VAL B O 1
ATOM 8431 N N . ILE B 1 574 ? 11.719 -44.844 -12.539 1 97.62 574 ILE B N 1
ATOM 8432 C CA . ILE B 1 574 ? 12.523 -46 -12.969 1 97.62 574 ILE B CA 1
ATOM 8433 C C . ILE B 1 574 ? 12.82 -45.875 -14.461 1 97.62 574 ILE B C 1
ATOM 8435 O O . ILE B 1 574 ? 11.906 -45.812 -15.289 1 97.62 574 ILE B O 1
ATOM 8439 N N . PHE B 1 575 ? 14.07 -45.781 -14.75 1 96.62 575 PHE B N 1
ATOM 8440 C CA . PHE B 1 575 ? 14.492 -45.75 -16.141 1 96.62 575 PHE B CA 1
ATOM 8441 C C . PHE B 1 575 ? 14.805 -47.125 -16.672 1 96.62 575 PHE B C 1
ATOM 8443 O O . PHE B 1 575 ? 15.953 -47.594 -16.609 1 96.62 575 PHE B O 1
ATOM 8450 N N . ALA B 1 576 ? 13.898 -47.812 -17.234 1 91.12 576 ALA B N 1
ATOM 8451 C CA . ALA B 1 576 ? 14 -49.219 -17.625 1 91.12 576 ALA B CA 1
ATOM 8452 C C . ALA B 1 576 ? 14.531 -49.344 -19.047 1 91.12 576 ALA B C 1
ATOM 8454 O O . ALA B 1 576 ? 14.391 -48.406 -19.859 1 91.12 576 ALA B O 1
#

Radius of gyration: 39.93 Å; Cα contacts (8 Å, |Δi|>4): 2795; chains: 2; bounding box: 69×123×83 Å

Sequence (1152 aa):
MKKSRRHGYTTGACAAAAAKAAALLLFHGVSVREVKIKTPQGKELVLPVASAEKGEGWACCGVVKDAGDDPDVTHGLTVYATVAPASELRLEGGPGVGVVTRPGLPVPPGEPAINPGPRQMILEAVREVLPPGQGAVITISVPGGEEVAARTFNPRLGIVGGISILGTTGIVVPFSEEAYRESLKAAVNVAVAEGWRILVLVPGRSAEKLALSYGFPAEAVVPMANYVGFLLQHCAEVGVEGVILWGQAGKLLKVAGGVFNTHSRVADARLEVLAALAAAEGASPFLVGRILEAATVEEAAEWLAKENLERTWHRVAARAALKAWEYAGGKLRVGAVLFDREGKILGCSEEACTLASQLGVNLPSSSPSIPPGIYLVGVGPGDPAYLTPAAWRVIRGSRLVVGAPKVLKRLGLTGEPLLPPFAPLFALLERESSTSPVAVLVSGDPGLFSILQTLRRELSQLPLRVVPGISAVSTLFARLGRGYEEARFLSLHGRGTEEELLAEVKKGGTVVVFTGPAFPPQRIGEVLAAAGYGGLPVAVGADLTLAEEKLLEQGEAGQLAKLEGDWSNAVVVIFAMKKSRRHGYTTGACAAAAAKAAALLLFHGVSVREVKIKTPQGKELVLPVASAEKGEGWACCGVVKDAGDDPDVTHGLTVYATVAPASELRLEGGPGVGVVTRPGLPVPPGEPAINPGPRQMILEAVREVLPPGQGAVITISVPGGEEVAARTFNPRLGIVGGISILGTTGIVVPFSEEAYRESLKAAVNVAVAEGWRILVLVPGRSAEKLALSYGFPAEAVVPMANYVGFLLQHCAEVGVEGVILWGQAGKLLKVAGGVFNTHSRVADARLEVLAALAAAEGASPFLVGRILEAATVEEAAEWLAKENLERTWHRVAARAALKAWEYAGGKLRVGAVLFDREGKILGCSEEACTLASQLGVNLPSSSPSIPPGIYLVGVGPGDPAYLTPAAWRVIRGSRLVVGAPKVLKRLGLTGEPLLPPFAPLFALLERESSTSPVAVLVSGDPGLFSILQTLRRELSQLPLRVVPGISAVSTLFARLGRGYEEARFLSLHGRGTEEELLAEVKKGGTVVVFTGPAFPPQRIGEVLAAAGYGGLPVAVGADLTLAEEKLLEQGEAGQLAKLEGDWSNAVVVIFA

Nearest PDB structures (foldseek):
  2bb3-assembly2_B-3  TM=8.113E-01  e=3.086E-11  Archaeoglobus fulgidus DSM 4304
  1v9a-assembly1_A  TM=7.771E-01  e=1.916E-11  Thermus thermophilus HB8
  1va0-assembly1_A  TM=7.745E-01  e=4.972E-11  Thermus thermophilus HB8
  1va0-assembly1_B  TM=7.460E-01  e=2.740E-11  Thermus thermophilus HB8
  1v9a-assembly1_B  TM=7.416E-01  e=7.109E-11  Thermus thermophilus HB8

Foldseek 3Di:
DPPDFDKWFALLLQLQFFLLQFLCCQPVVDHDQWDWFAFPVGDIDIFGWDDWDDDDQKIKTWGATDRGRAPDLSHGWIKMKMKGWDQAAEEAEDAQFWAACFDQAQDGGPGTQEHPRSVVRNSVSSVVRDDPRIYMYMYMYIVVQQVSCVVDCCVLLRIHRGHHRDDRPRMNDHPDPVVVLVSQLSLLRRLVSVPAQEAEEEQDDVQLVLVVVLPFDNSRYGYCNQQQLSVLLSSLVVRRAEYEHGYALQQLLCLLVLNRRRDPVPDGCNLVSLLVLLVLLLDDPVLSVVSNPDPDPVVNCVSCVVVVNLLSSQVSQQSSQVSSCVSNVVRHGYKYWHDHPVSHTSAIYPSNQVSCVVSVGHDPDHAQADAFFEEEAECELQPNVQGHSVRSNNVSRWPAEEEDPSNCVSVVHDHHYDDPPCVVVLVVRQVRRVGTYYYYYDYAFCVAPHCVVVCCVSVVPTDYHYHTGHHPVNLQCVVLVHDCPFEAEEEPAVDDDLVRLVVVVVVAAKYKYFAAPVGFLLNQLVSCVVVPQQAWWKKKWASGPDPPIDIDNTDGSNCSNVDDDDRRGMMMMTHD/DPPDFDKWFALLLQLQFFLLQFLCCQPVVDHDQKDWFAFPVGDIDIFGWDDWDDDDQKIKTWGATDGGRAPDLSHGWIKMKMKGWDQAAEEAEDAQFWAACFDQAQDGGPGTQEHPRSVVRNSVSSVVRDDPRIYMYMYMYIVVQQVSCVVDCCVLLRIHRGHHRDDRPRMNDHPDPVVVLVSQLSLLRRLVSVPAQEAEEEQDDVQLVLVVVLPFDNSRYGYCNQQQLSVLLSSLVVRRAEYEHGYALQQLLCLLVLNRRSDVVPDGCNLVSLLVLLVLLLDDPVLSVVSNPDPDPVVNCVSCVVVVNLLSSQVSQQSSQVSSCVSNVVRHGYWYWHDHPVSHTSAIYPSNQVSCVVSVGHDPDHGQADAFFEEEEEQELQPNVQGHSVRSNLVSRWPAEEEDPSNCVSVVHDHHYDDPPCVVVLVVRQVRRVGTYYYYYDYAFCVPPHCVVVNCVSVVPTDYHYHTGHHPVNLQCVVLVHDCPPEAEEEPAVDDDLVRLVVVPVVAAKYKYFAAPVGFLLNQLVSCVVVPQQAWWKKKWASGPDPPIDIDNTDGSNCSNVDDDDRRGMMMMTHD

Secondary structure (DSSP, 8-state):
----PPPEE-HHHHHHHHHHHHHIIIII----SEEEEE-TTS-EEEEE--EEEE-SS-EEEEEE---TTS--TTTTPEEEEEEEEESS-EEEE-TEE-EE-SSSSSSPTTSBSB-HHHHHHHHHHHHTTPPTT-EEEEEEE-TTHHHHHTTSSHHHHTEESEE-B--SSSEE-TT-HHHHHHHHHHHHHHHHHTT--EEEEESSHHHHHHHHHTT--GGGEEE-TTBHHHHHHHHHHTT--EEEEEEEHHHHHHHHTT--B--TTT---HHHHHHHHHHHTT--HHHHHHHHH-SSHHHHHHHHHHTT-TTHHHHHHHHHHHHHHHHTTT-SEEEEEEE-TTS-EEEE-HHHHHHHHHTT--PPPS--PPPSEEEEEE-BTS-GGGS-HHHHHHHHH-SEEEE-HHHHHHTT---EE--S--HHHHHHHHHHHTTSEEEEEESB-TTTTSSHHHHHHHTTTS-EEEE----HHHHHHHHHT---TT-EEEE-SSS--HHHHHHHHHT-SEEEEE--SSS-HHHHHHHHHHTT-TTSEEEEEESTTSTT-EEEEEEEGGGGGG--S--TTEEEEEE-/----PPPEE-HHHHHHHHHHHHHIIIII----SEEEEE-TTS-EEEEE--EEEE-SS-EEEEEE---TTS--TTTTPEEEEEEEEESS-EEEE-TEE-EE-SSSSSSPTTSBSB-HHHHHHHHHHHHTTSPTT-EEEEEEE-TTHHHHHTTSSHHHHTEESEE-B--SSSEE-TT-HHHHHHHHHHHHHHHHHTT--EEEEESSHHHHHHHHHTT--GGGEEE-TTBHHHHHHHHHHTT--EEEEEEEHHHHHHHHTT--B--TTT---HHHHHHHHHHHTT--HHHHHHHHH-SSHHHHHHHHHHTT-TTHHHHHHHHHHHHHHHHTTT-SEEEEEEE-TTS-EEEE-HHHHHHHHHTT--PPPS-PPPPSEEEEEE-BTS-GGGS-HHHHHHHHH-SEEEE-HHHHHHTT---EE--S-HHHHHHHHHHHHTTSEEEEEESB-TTTTSSHHHHHHHTTTS-EEEE----HHHHHHHHHT---TT-EEEE-SSS--HHHHHHHHHT-SEEEEE--SSS-HHHHHHHHHHTT-TTSEEEEEESTTSTT-EEEEEEEGGGGGG--S--TTEEEEEE-

InterPro domains:
  IPR000878 Tetrapyrrole methylase [PF00590] (374-558)
  IPR002748 Cobalt-precorrin-5B C(1)-methyltransferase CbiD [MF_00787] (5-349)
  IPR002748 Cobalt-precorrin-5B C(1)-methyltransferase CbiD [PF01888] (6-258)
  IPR002748 Cobalt-precorrin-5B C(1)-methyltransferase CbiD [PTHR35863] (2-351)
  IPR002748 Cobalt-precorrin-5B C(1)-methyltransferase CbiD [TIGR00312] (6-347)
  IPR012818 Precorrin-6Y methyltransferase [TIGR02467] (376-573)
  IPR012818 Precorrin-6Y methyltransferase [cd11644] (377-573)
  IPR014777 Tetrapyrrole methylase, subdomain 1 [G3DSA:3.40.1010.10] (373-471)
  IPR035996 Tetrapyrrole methylase superfamily [SSF53790] (374-562)
  IPR036074 CbiD superfamily [G3DSA:3.30.2110.10] (7-174)
  IPR036074 CbiD superfamily [SSF111342] (3-276)

Organism: Ammonifex degensii (strain DSM 10501 / KC4) (NCBI:txid429009)

pLDDT: mean 93.35, std 7.03, range [28.19, 98.75]